Protein 2WL9 (pdb70)

Organism: NCBI:txid186196

Solvent-accessible surface area: 47276 Å² total; per-residue (Å²): 194,14,106,3,51,5,0,0,4,0,0,1,13,0,68,72,39,98,36,0,78,102,8,0,11,31,8,0,0,0,37,43,26,80,71,66,63,149,61,28,5,1,0,6,2,23,133,16,3,10,2,0,4,0,24,49,92,54,57,31,27,6,28,15,0,0,0,71,1,77,7,73,95,51,16,84,59,0,14,101,43,1,143,127,57,63,39,116,55,88,112,13,58,128,74,50,4,62,63,19,47,12,127,11,4,4,50,8,52,6,39,4,1,0,30,0,8,0,0,42,22,16,70,55,37,90,115,63,102,22,133,34,37,10,101,32,100,13,107,11,30,7,157,47,41,0,0,0,6,0,11,0,24,19,99,51,53,117,78,0,10,147,13,0,124,53,0,6,1,96,12,30,53,6,4,105,20,90,70,128,131,77,44,96,12,48,7,5,19,0,32,29,35,96,5,1,5,0,0,0,0,22,35,46,138,29,107,43,26,2,10,2,0,2,0,10,1,56,87,16,19,0,2,5,67,0,39,45,38,0,94,153,103,89,42,51,1,3,2,63,49,0,15,20,16,2,2,56,0,10,0,0,9,0,11,9,45,5,41,7,0,0,0,0,0,55,37,30,69,82,21,32,101,139,90,76,103,37,122,100,2,36,16,10,2,70,64,66,54,113,65,49,34,17,76,35,94,18,46,96,53,123,2,53,6,0,0,3,0,0,1,12,1,67,73,42,100,32,1,82,101,6,0,11,32,1,0,0,0,35,43,24,81,67,68,65,147,54,37,5,1,0,8,0,14,113,14,5,8,2,0,4,0,22,46,88,57,55,37,27,8,25,15,0,0,0,72,0,76,6,80,103,52,18,103,87,0,12,93,60,0,145,126,56,65,38,116,58,103,113,14,58,126,74,40,2,63,66,16,40,13,120,13,4,4,51,8,110,6,42,17,27,0,36,0,8,0,0,40,21,19,72,53,38,96,117,61,103,23,134,36,38,13,100,33,100,25,86,9,30,6,141,44,40,0,0,0,8,0,9,0,68,13,123,55,48,113,75,0,12,144,10,0,127,54,0,7,2,98,9,30,51,10,8,104,40,129,140,16,51,7,7,20,0,32,27,33,98,4,2,7,0,0,0,0,14,26,41,145,29,142,55,65,2,8,3,0,2,0,10,1,58,88,19,17,0,2,5,73,0,38,46,35,0,86,140,94,179,41,56,1,2,1,65,50,0,14,21,18,3,3,57,0,8,0,0,10,0,11,9,48,6,39,10,0,0,1,0,0,54,35,31,68,81,23,33,98,140,92,76,101,37,120,106,2,36,17,10,3,68,65,61,46,130,68,46,44,16,71,27,112,22,91,189,12,100,2,52,5,0,0,4,0,0,0,11,0,69,67,42,109,34,0,96,102,8,0,10,30,1,0,0,0,35,35,23,85,70,66,61,152,62,26,8,2,0,6,2,25,116,15,4,9,2,0,4,0,27,48,89,53,56,35,27,1,21,13,0,0,0,69,0,76,7,72,102,56,16,97,77,1,15,97,60,0,142,126,57,63,37,95,44,26,86,14,10,115,39,8,3,62,67,23,46,12,121,11,3,3,26,9,108,6,46,21,36,0,23,0,5,0,0,38,20,20,68,50,37,92,114,65,103,46,134,36,39,12,100,33,102,22,44,12,30,8,145,43,39,0,0,0,6,0,9,1,85,19,127,47,54,111,87,0,10,131,12,0,122,38,0,8,2,101,14,29,48,7,6,93,29,96,70,141,131,69,44,78,14,51,5,6,18,0,31,26,34,97,5,2,6,0,0,0,0,18,47,42,141,35,132,52,73,2,8,2,0,2,0,9,1,57,87,15,16,0,4,4,72,0,31,46,32,0,94,148,95,89,41,54,1,3,0,65,48,0,19,19,19,2,1,60,0,9,0,0,9,0,11,10,45,5,40,8,0,0,0,0,0,55,36,30,67,84,22,31,113,143,91,76,103,36,124,116,2,30,20,14,2,74,60,62,51,123,66,51,48,18,56,55,96,20,90,58,118,2,51,6,0,0,4,0,0,1,8,1,67,75,37,98,33,1,76,102,8,0,12,31,2,0,0,0,33,42,25,83,70,67,62,147,56,26,4,2,0,6,2,25,121,13,6,10,2,0,4,0,26,52,98,56,53,40,26,8,29,13,0,0,0,69,0,76,7,77,99,52,16,97,85,0,10,96,64,0,140,122,62,59,40,112,64,96,108,12,60,125,77,44,3,61,60,22,49,12,129,12,4,3,51,7,105,5,50,11,35,0,37,0,6,0,0,40,20,18,66,54,36,96,114,61,103,24,133,34,39,14,95,35,100,14,114,12,32,7,147,44,37,0,0,0,8,0,10,0,78,14,121,57,51,113,83,0,9,131,11,0,121,48,0,9,2,88,14,30,50,8,5,104,71,155,92,36,52,8,5,17,0,36,26,34,100,4,1,5,0,0,0,0,16,38,44,138,36,138,56,76,2,7,3,0,2,0,9,1,56,88,15,16,0,7,5,69,0,29,45,31,0,92,137,94,184,43,52,2,5,0,65,52,0,17,23,17,2,1,62,0,8,0,0,7,0,11,8,48,6,40,8,0,0,0,0,0,54,36,32,70,79,22,32,113,142,92,77,102,37,122,113,2,32,14,10,3,78,57,66,49,117,62,49,39,20,73,67,96,14,44,99

Foldseek 3Di:
DFAFQEFAAWEWEAQDPPQQLCQCFVQQFWDWADPPPPFWTATPFWQFPHRYIYGNPRAQATQETETETADDVSVVVLVVLCVVVVFDKDFDDCVVCVVQQFRTKIWGAAQQRHIYMYGYHHHGNNVDGTGTSHDDPFGWPDVSHHQFAWEFEDPDQVRRQVRNVSNPWDWAFAEWEDDDPRDTQGKIFTPNGQFQGRYIYRLDDAPHGTQETEIETADPVSQVSSVVVCVVVVFAWFFDFFAAPFQRWTWTWTAGNSGHIYIYTYDGGGGDPDHHHDHAGDDGRDGDDDDSSPPGRRHD/DAFQEFAAWEWEAQDPVQQLCQCFVQLFWDWADPPDPFWTATDFWQFSHRYIYGNPRAQATQETETEDADDVRQVVLVVLCVVVVFDKAWDDCVRCVVQQARTWIWGAAQQRHIYMYGYHHHGNNVDGGGTSHDDPAGWPDVSHHQFAWEFEDPDVVSRQVRNVSNPWDWFFAECEPHFGKIFTPNGFFQGRYIYRLDDDPHGTAETEIEDADPVSQVRSVVVCVVVVFDWFWPFFFAPRQRWTWTWTAGNSGHIYIYTYDGGGHPPDHHHDHAGDDGRDGDDDDSSPPGPRD/DFAFQEFAAWEWEAQDPPQQLCQCFVQQFWDWADPPDPFWTATDFWQFPHRYIYGNPRAQATDETETETADDVSVVVLVVLCVVVVFDKAWDDCVRQVVQQFRTKIWHAAQQRHIYMYGYHTHGNNVDGGGGSHDDPFGWPDVSHHFFAWEFEDPDPVSNQVRNVSNPKDWAFAEWEQDPVRDTQTKIFTPNGQFQGRYIYRLDDDPHGTAEGEIETADVVSQVRSVVVCVVVVWDWFFDWFFAPRQRWTWTWTAGNSGHIYIYTYDGGGHDPDYHYDHAGDDGRDGDDDDSSPNDDRD/DAFQEFAAWEWEDQDPVQQLCQCFVQLFWDWADPPDPFWIATDFFQFPHRYIYGNHNAQATQETETEDADDVRVVVLVVLCVVVPFDKDWDDCVVCVVQQFRTKIWHAAQQRHTYMYGYHHHGNNVDGGGTSDDDPFGWPDVSYHFFAWEFEDPDPVSRQVRNVSNPWDWAFAEWAVTQTKIFTPNTQFQGRYIYRLDDDPHGTAETEIETADVVSVVSSVVVCVVVVFDWFWDFFAAPRQRWTWTWTAGNSGHTYIYTYDGGGHDPDHHHDHAGDDGRDGDDDDSSPPGHRHD

B-factor: mean 22.71, std 5.65, range [10.43, 47.71]

Nearest PDB structures (foldseek):
  2wl9-assembly2_A  TM=1.001E+00  e=1.523E-65  Rhodococcus sp. DK17
  2wl9-assembly1_D  TM=1.001E+00  e=2.613E-65  Rhodococcus sp. DK17
  2ei1-assembly1_A  TM=9.945E-01  e=3.898E-49  Pseudomonas sp. C18
  2ei2-assembly1_A  TM=9.935E-01  e=1.147E-48  Pseudomonas sp. C18
  6l3w-assembly1_A  TM=9.370E-01  e=2.701E-31  metagenome

Secondary structure (DSSP, 8-state):
-----EEEEEEEE-S-HHHHHHHHTTTT-PEEE--S-TTEEEEE-SSBS-SEEEE-SS--EEEEEEEE-SSHHHHHHHHHHHHHTT---EE--HHHHHHTTEEEEEEEE-TT--EEEEEEEE-B-TTS----SS--SS-B--TTT-S-EEEE--S-HHHHHHHHHHHT-EEEE-B-EE-TTS-EE--EEEESSSSS-SEEE--S--SSSEEEEEEEESSHHHHHHHHHHHHHTT--EEEEEEE-TTT--EEEEEE-TTSSEEEEEE-PPPPPSS---BSS-SEE--B-S--SS--S----/----EEEEEEEEES-HHHHIIIIITTT-PEEE--S-TTEEEEE-SSBS-SEEEEESS--EEEEEEEE-SSHHHHHHHHHHHHHTT---EE--HHHHHHHTSSEEEEEE-TT--EEEEEE---B-TTS----SS--SS-B--TTT-S-EEEE--S-HHHHHHHHHHHT-EEEE-B-B--B--EEEESSSSS-SEEE--S--SSSEEEEEEEESSHHHHHHHHHHHHHTT--EEEEEEE-TTT--EEEEEE-TTSSEEEEEE-PPPPPSS---BSS-SEE--B-S--SS------/-----EEEEEEEEES-HHHHHHHHTTTT-PEEE--S-TTEEEEE-SSBS-SEEEEESS--EEEEEEEE-SSHHHHHHHHHHHHHTT---EE--HHHHHHHT-SEEEEEE-TT--EEEEEE---B-TTS----SS--SS-B--TTT-S-EEEE--S-HHHHHHHHHHHT-EEEE-B-EE-TTS-EE--EEEESSSSS-SEEE-S---SSSEEEEEEEESSHHHHHHHHHHHHHTT--EEEEEEE-TTT--EEEEEE-TTSSEEEEEE-PPPPPSS---BSS-SEE--B-S--SS--S---/----EEEEEEEEES-HHHHIIIIITTT-PEEE--S-TTEEEEE-SSBS-SEEEEESS--EEEEEEEE-SSHHHHHHHHHHHHHHT---EE--HHHHHHTT-SEEEEEE-TT--EEEEEE---B-TTS----SS--SS-B--TTT-S-EEEE--S-HHHHHHHHHHHT-EEEE-B-------EEEESSSSS-SEEE--S--SSSEEEEEEEESSHHHHHHHHHHHHHTT--EEEEEEE-TTT--EEEEEE-TTSSEEEEEE-PPPPPSS---BSS-SEE--B-S--SS--S-S--

CATH classification: 3.10.180.10 (+1 more: 3.10.180.10)

Radius of gyration: 48.72 Å; Cα contacts (8 Å, |Δi|>4): 3011; chains: 4; bounding box: 92×70×162 Å

InterPro domains:
  IPR000486 Extradiol ring-cleavage dioxygenase, class I /II [PS00082] (242-263)
  IPR004360 Glyoxalase/fosfomycin resistance/dioxygenase domain [PF00903] (146-263)
  IPR017626 Biphenyl-2,3-diol 1,2-dioxygenase [TIGR03213] (4-287)
  IPR029068 Glyoxalase/Bleomycin resistance protein/Dihydroxybiphenyl dioxygenase [G3DSA:3.10.180.10] (2-129)
  IPR029068 Glyoxalase/Bleomycin resistance protein/Dihydroxybiphenyl dioxygenase [G3DSA:3.10.180.10] (136-299)
  IPR029068 Glyoxalase/Bleomycin resistance protein/Dihydroxybiphenyl dioxygenase [SSF54593] (2-265)
  IPR037523 Vicinal oxygen chelate (VOC), core domain [PS51819] (6-121)
  IPR037523 Vicinal oxygen chelate (VOC), core domain [PS51819] (146-267)

Structure (mmCIF, N/CA/C/O backbone):
data_2WL9
#
_entry.id   2WL9
#
_cell.length_a   102.562
_cell.length_b   102.562
_cell.length_c   142.132
_cell.angle_alpha   90.00
_cell.angle_beta   90.00
_cell.angle_gamma   90.00
#
_symmetry.space_group_name_H-M   'P 4'
#
loop_
_entity.id
_entity.type
_entity.pdbx_description
1 polymer 'CATECHOL 2,3-DIOXYGENASE'
2 non-polymer 'FE (III) ION'
3 non-polymer 'MAGNESIUM ION'
4 non-polymer GLYCEROL
5 non-polymer 3-METHYLCATECHOL
6 water water
#
loop_
_atom_site.group_PDB
_atom_site.id
_atom_site.type_symbol
_atom_site.label_atom_id
_atom_site.label_alt_id
_atom_site.label_comp_id
_atom_site.label_asym_id
_atom_site.label_entity_id
_atom_site.label_seq_id
_atom_site.pdbx_PDB_ins_code
_atom_site.Cartn_x
_atom_site.Cartn_y
_atom_site.Cartn_z
_atom_site.occupancy
_atom_site.B_iso_or_equiv
_atom_site.auth_seq_id
_atom_site.auth_comp_id
_atom_site.auth_asym_id
_atom_site.auth_atom_id
_atom_site.pdbx_PDB_model_num
ATOM 1 N N . MET A 1 1 ? -44.887 41.827 17.851 1.00 29.64 1 MET A N 1
ATOM 2 C CA . MET A 1 1 ? -45.551 42.464 19.025 1.00 29.30 1 MET A CA 1
ATOM 3 C C . MET A 1 1 ? -45.301 41.659 20.301 1.00 28.27 1 MET A C 1
ATOM 4 O O . MET A 1 1 ? -44.864 42.213 21.317 1.00 28.44 1 MET A O 1
ATOM 9 N N . ALA A 1 2 ? -45.593 40.360 20.237 1.00 30.00 2 ALA A N 1
ATOM 10 C CA . ALA A 1 2 ? -45.368 39.442 21.350 1.00 28.12 2 ALA A CA 1
ATOM 11 C C . ALA A 1 2 ? -43.875 39.300 21.651 1.00 26.55 2 ALA A C 1
ATOM 12 O O . ALA A 1 2 ? -43.044 39.357 20.745 1.00 26.29 2 ALA A O 1
ATOM 14 N N . LYS A 1 3 ? -43.549 39.118 22.926 1.00 24.89 3 LYS A N 1
ATOM 15 C CA . LYS A 1 3 ? -42.153 39.028 23.371 1.00 23.17 3 LYS A CA 1
ATOM 16 C C . LYS A 1 3 ? -41.949 37.799 24.246 1.00 21.93 3 LYS A C 1
ATOM 17 O O . LYS A 1 3 ? -42.903 37.296 24.851 1.00 21.67 3 LYS A O 1
ATOM 23 N N . VAL A 1 4 ? -40.711 37.327 24.345 1.00 20.12 4 VAL A N 1
ATOM 24 C CA . VAL A 1 4 ? -40.390 36.338 25.376 1.00 19.11 4 VAL A CA 1
ATOM 25 C C . VAL A 1 4 ? -40.574 36.990 26.755 1.00 18.21 4 VAL A C 1
ATOM 26 O O . VAL A 1 4 ? -40.332 38.195 26.925 1.00 17.64 4 VAL A O 1
ATOM 30 N N . THR A 1 5 ? -41.035 36.201 27.719 1.00 17.25 5 THR A N 1
ATOM 31 C CA . THR A 1 5 ? -41.420 36.729 29.026 1.00 16.57 5 THR A CA 1
ATOM 32 C C . THR A 1 5 ? -40.466 36.353 30.161 1.00 16.47 5 THR A C 1
ATOM 33 O O . THR A 1 5 ? -40.453 37.015 31.207 1.00 16.16 5 THR A O 1
ATOM 37 N N . GLU A 1 6 ? -39.696 35.279 29.971 1.00 16.21 6 GLU A N 1
ATOM 38 C CA . GLU A 1 6 ? -38.713 34.839 30.965 1.00 15.64 6 GLU A CA 1
ATOM 39 C C . GLU A 1 6 ? -37.782 33.775 30.402 1.00 15.78 6 GLU A C 1
ATOM 40 O O . GLU A 1 6 ? -38.099 33.105 29.412 1.00 15.53 6 GLU A O 1
ATOM 46 N N . LEU A 1 7 ? -36.634 33.625 31.051 1.00 15.36 7 LEU A N 1
ATOM 47 C CA . LEU A 1 7 ? -35.772 32.482 30.808 1.00 15.70 7 LEU A CA 1
ATOM 48 C C . LEU A 1 7 ? -36.388 31.319 31.586 1.00 15.44 7 LEU A C 1
ATOM 49 O O . LEU A 1 7 ? -36.283 31.253 32.815 1.00 15.59 7 LEU A O 1
ATOM 54 N N . GLY A 1 8 ? -37.068 30.431 30.866 1.00 15.42 8 GLY A N 1
ATOM 55 C CA . GLY A 1 8 ? -37.901 29.398 31.477 1.00 15.60 8 GLY A CA 1
ATOM 56 C C . GLY A 1 8 ? -37.163 28.153 31.932 1.00 15.82 8 GLY A C 1
ATOM 57 O O . GLY A 1 8 ? -37.369 27.691 33.048 1.00 16.31 8 GLY A O 1
ATOM 58 N N . TYR A 1 9 ? -36.310 27.596 31.077 1.00 15.77 9 TYR A N 1
ATOM 59 C CA . TYR A 1 9 ? -35.521 26.416 31.468 1.00 15.92 9 TYR A CA 1
ATOM 60 C C . TYR A 1 9 ? -34.143 26.346 30.803 1.00 15.89 9 TYR A C 1
ATOM 61 O O . TYR A 1 9 ? -33.883 27.049 29.836 1.00 15.44 9 TYR A O 1
ATOM 70 N N . LEU A 1 10 ? -33.263 25.513 31.358 1.00 15.98 10 LEU A N 1
ATOM 71 C CA . LEU A 1 10 ? -31.977 25.208 30.726 1.00 16.65 10 LEU A CA 1
ATOM 72 C C . LEU A 1 10 ? -31.787 23.710 30.597 1.00 16.86 10 LEU A C 1
ATOM 73 O O . LEU A 1 10 ? -32.125 22.954 31.511 1.00 17.48 10 LEU A O 1
ATOM 78 N N . GLY A 1 11 ? -31.214 23.291 29.474 1.00 17.15 11 GLY A N 1
ATOM 79 C CA . GLY A 1 11 ? -30.793 21.915 29.283 1.00 17.61 11 GLY A CA 1
ATOM 80 C C . GLY A 1 11 ? -29.285 21.844 29.396 1.00 17.89 11 GLY A C 1
ATOM 81 O O . GLY A 1 11 ? -28.574 22.615 28.758 1.00 17.70 11 GLY A O 1
ATOM 82 N N . LEU A 1 12 ? -28.804 20.930 30.230 1.00 18.20 12 LEU A N 1
ATOM 83 C CA . LEU A 1 12 ? -27.382 20.789 30.494 1.00 18.69 12 LEU A CA 1
ATOM 84 C C . LEU A 1 12 ? -26.918 19.394 30.128 1.00 19.37 12 LEU A C 1
ATOM 85 O O . LEU A 1 12 ? -27.620 18.412 30.388 1.00 19.72 12 LEU A O 1
ATOM 90 N N . SER A 1 13 ? -25.742 19.320 29.513 1.00 19.62 13 SER A N 1
ATOM 91 C CA . SER A 1 13 ? -25.043 18.057 29.311 1.00 20.60 13 SER A CA 1
ATOM 92 C C . SER A 1 13 ? -24.067 17.914 30.454 1.00 20.57 13 SER A C 1
ATOM 93 O O . SER A 1 13 ? -23.253 18.809 30.679 1.00 21.15 13 SER A O 1
ATOM 96 N N . VAL A 1 14 ? -24.164 16.807 31.187 1.00 20.85 14 VAL A N 1
ATOM 97 C CA . VAL A 1 14 ? -23.323 16.565 32.371 1.00 20.87 14 VAL A CA 1
ATOM 98 C C . VAL A 1 14 ? -22.700 15.165 32.357 1.00 21.43 14 VAL A C 1
ATOM 99 O O . VAL A 1 14 ? -23.276 14.231 31.784 1.00 21.42 14 VAL A O 1
ATOM 103 N N . SER A 1 15 ? -21.537 15.031 33.001 1.00 21.70 15 SER A N 1
ATOM 104 C CA A SER A 1 15 ? -20.804 13.763 33.027 0.50 22.42 15 SER A CA 1
ATOM 105 C CA B SER A 1 15 ? -20.801 13.764 33.031 0.50 22.76 15 SER A CA 1
ATOM 106 C C . SER A 1 15 ? -21.015 12.987 34.322 1.00 23.01 15 SER A C 1
ATOM 107 O O . SER A 1 15 ? -20.840 11.768 34.350 1.00 23.08 15 SER A O 1
ATOM 112 N N . ASN A 1 16 ? -21.380 13.702 35.388 1.00 23.18 16 ASN A N 1
ATOM 113 C CA . ASN A 1 16 ? -21.583 13.091 36.703 1.00 23.86 16 ASN A CA 1
ATOM 114 C C . ASN A 1 16 ? -22.889 13.525 37.359 1.00 23.70 16 ASN A C 1
ATOM 115 O O . ASN A 1 16 ? -22.945 14.553 38.036 1.00 23.15 16 ASN A O 1
ATOM 120 N N . LEU A 1 17 ? -23.925 12.717 37.170 1.00 24.13 17 LEU A N 1
ATOM 121 C CA . LEU A 1 17 ? -25.240 12.974 37.748 1.00 24.72 17 LEU A CA 1
ATOM 122 C C . LEU A 1 17 ? -25.179 13.063 39.278 1.00 24.97 17 LEU A C 1
ATOM 123 O O . LEU A 1 17 ? -25.798 13.944 39.881 1.00 24.82 17 LEU A O 1
ATOM 128 N N . ASP A 1 18 ? -24.404 12.171 39.897 1.00 25.49 18 ASP A N 1
ATOM 129 C CA . ASP A 1 18 ? -24.284 12.114 41.358 1.00 25.56 18 ASP A CA 1
ATOM 130 C C . ASP A 1 18 ? -23.661 13.367 41.982 1.00 24.76 18 ASP A C 1
ATOM 131 O O . ASP A 1 18 ? -24.136 13.846 43.018 1.00 24.34 18 ASP A O 1
ATOM 136 N N . ALA A 1 19 ? -22.605 13.897 41.361 1.00 23.94 19 ALA A N 1
ATOM 137 C CA . ALA A 1 19 ? -21.979 15.135 41.848 1.00 22.99 19 ALA A CA 1
ATOM 138 C C . ALA A 1 19 ? -22.946 16.316 41.716 1.00 22.11 19 ALA A C 1
ATOM 139 O O . ALA A 1 19 ? -23.018 17.168 42.605 1.00 21.40 19 ALA A O 1
ATOM 141 N N . TRP A 1 20 ? -23.694 16.345 40.613 1.00 21.60 20 TRP A N 1
ATOM 142 C CA . TRP A 1 20 ? -24.689 17.389 40.379 1.00 21.04 20 TRP A CA 1
ATOM 143 C C . TRP A 1 20 ? -25.829 17.352 41.384 1.00 21.03 20 TRP A C 1
ATOM 144 O O . TRP A 1 20 ? -26.380 18.392 41.723 1.00 21.18 20 TRP A O 1
ATOM 155 N N . ARG A 1 21 ? -26.181 16.163 41.863 1.00 21.78 21 ARG A N 1
ATOM 156 C CA . ARG A 1 21 ? -27.215 16.047 42.889 1.00 22.04 21 ARG A CA 1
ATOM 157 C C . ARG A 1 21 ? -26.722 16.631 44.198 1.00 22.13 21 ARG A C 1
ATOM 158 O O . ARG A 1 21 ? -27.397 17.466 44.799 1.00 21.46 21 ARG A O 1
ATOM 166 N N . ASP A 1 22 ? -25.542 16.192 44.632 1.00 22.43 22 ASP A N 1
ATOM 167 C CA . ASP A 1 22 ? -24.945 16.686 45.873 1.00 22.28 22 ASP A CA 1
ATOM 168 C C . ASP A 1 22 ? -24.728 18.197 45.845 1.00 21.57 22 ASP A C 1
ATOM 169 O O . ASP A 1 22 ? -24.853 18.859 46.873 1.00 21.09 22 ASP A O 1
ATOM 174 N N . TYR A 1 23 ? -24.407 18.731 44.666 1.00 20.45 23 TYR A N 1
ATOM 175 C CA . TYR A 1 23 ? -24.138 20.155 44.498 1.00 19.65 23 TYR A CA 1
ATOM 176 C C . TYR A 1 23 ? -25.428 20.971 44.431 1.00 19.13 23 TYR A C 1
ATOM 177 O O . TYR A 1 23 ? -25.695 21.786 45.313 1.00 18.83 23 TYR A O 1
ATOM 186 N N . ALA A 1 24 ? -26.223 20.732 43.389 1.00 18.97 24 ALA A N 1
ATOM 187 C CA . ALA A 1 24 ? -27.441 21.511 43.135 1.00 18.74 24 ALA A CA 1
ATOM 188 C C . ALA A 1 24 ? -28.476 21.377 44.244 1.00 18.76 24 ALA A C 1
ATOM 189 O O . ALA A 1 24 ? -29.115 22.367 44.617 1.00 18.62 24 ALA A O 1
ATOM 191 N N . ALA A 1 25 ? -28.632 20.162 44.773 1.00 18.99 25 ALA A N 1
ATOM 192 C CA . ALA A 1 25 ? -29.594 19.904 45.845 1.00 19.03 25 ALA A CA 1
ATOM 193 C C . ALA A 1 25 ? -28.977 20.091 47.222 1.00 19.31 25 ALA A C 1
ATOM 194 O O . ALA A 1 25 ? -29.464 20.892 48.017 1.00 18.89 25 ALA A O 1
ATOM 196 N N . GLY A 1 26 ? -27.903 19.353 47.493 1.00 19.58 26 GLY A N 1
ATOM 197 C CA . GLY A 1 26 ? -27.286 19.318 48.822 1.00 19.69 26 GLY A CA 1
ATOM 198 C C . GLY A 1 26 ? -26.683 20.636 49.273 1.00 19.31 26 GLY A C 1
ATOM 199 O O . GLY A 1 26 ? -26.682 20.945 50.458 1.00 19.29 26 GLY A O 1
ATOM 200 N N . ILE A 1 27 ? -26.173 21.418 48.323 1.00 18.89 27 ILE A N 1
ATOM 201 C CA . ILE A 1 27 ? -25.602 22.728 48.637 1.00 18.11 27 ILE A CA 1
ATOM 202 C C . ILE A 1 27 ? -26.561 23.873 48.290 1.00 17.77 27 ILE A C 1
ATOM 203 O O . ILE A 1 27 ? -26.896 24.680 49.155 1.00 17.78 27 ILE A O 1
ATOM 208 N N . MET A 1 28 ? -27.001 23.932 47.035 1.00 17.42 28 MET A N 1
ATOM 209 C CA . MET A 1 28 ? -27.799 25.065 46.534 1.00 16.90 28 MET A CA 1
ATOM 210 C C . MET A 1 28 ? -29.264 25.051 46.951 1.00 16.87 28 MET A C 1
ATOM 211 O O . MET A 1 28 ? -29.896 26.108 47.007 1.00 16.97 28 MET A O 1
ATOM 216 N N . GLY A 1 29 ? -29.813 23.865 47.214 1.00 16.85 29 GLY A N 1
ATOM 217 C CA . GLY A 1 29 ? -31.179 23.746 47.732 1.00 16.65 29 GLY A CA 1
ATOM 218 C C . GLY A 1 29 ? -32.252 23.438 46.703 1.00 16.65 29 GLY A C 1
ATOM 219 O O . GLY A 1 29 ? -33.448 23.466 47.013 1.00 16.11 29 GLY A O 1
ATOM 220 N N . MET A 1 30 ? -31.839 23.147 45.472 1.00 15.91 30 MET A N 1
ATOM 221 C CA . MET A 1 30 ? -32.785 22.742 44.450 1.00 15.77 30 MET A CA 1
ATOM 222 C C . MET A 1 30 ? -33.343 21.356 44.760 1.00 16.29 30 MET A C 1
ATOM 223 O O . MET A 1 30 ? -32.758 20.605 45.540 1.00 16.31 30 MET A O 1
ATOM 228 N N . GLN A 1 31 ? -34.458 21.017 44.129 1.00 15.80 31 GLN A N 1
ATOM 229 C CA . GLN A 1 31 ? -35.067 19.707 44.317 1.00 16.81 31 GLN A CA 1
ATOM 230 C C . GLN A 1 31 ? -34.755 18.821 43.122 1.00 17.04 31 GLN A C 1
ATOM 231 O O . GLN A 1 31 ? -34.968 19.216 41.972 1.00 17.48 31 GLN A O 1
ATOM 237 N N . VAL A 1 32 ? -34.245 17.626 43.405 1.00 17.80 32 VAL A N 1
ATOM 238 C CA . VAL A 1 32 ? -34.006 16.612 42.388 1.00 18.10 32 VAL A CA 1
ATOM 239 C C . VAL A 1 32 ? -35.309 15.887 42.044 1.00 18.63 32 VAL A C 1
ATOM 240 O O . VAL A 1 32 ? -35.976 15.333 42.926 1.00 18.32 32 VAL A O 1
ATOM 244 N N . VAL A 1 33 ? -35.670 15.917 40.763 1.00 18.96 33 VAL A N 1
ATOM 245 C CA . VAL A 1 33 ? -36.813 15.156 40.247 1.00 20.09 33 VAL A CA 1
ATOM 246 C C . VAL A 1 33 ? -36.300 14.102 39.271 1.00 20.72 33 VAL A C 1
ATOM 247 O O . VAL A 1 33 ? -35.656 14.428 38.274 1.00 20.62 33 VAL A O 1
ATOM 251 N N . ASP A 1 34 ? -36.581 12.835 39.581 1.00 22.27 34 ASP A N 1
ATOM 252 C CA . ASP A 1 34 ? -36.226 11.695 38.734 1.00 23.18 34 ASP A CA 1
ATOM 253 C C . ASP A 1 34 ? -37.513 10.969 38.346 1.00 23.78 34 ASP A C 1
ATOM 254 O O . ASP A 1 34 ? -38.190 10.397 39.202 1.00 23.79 34 ASP A O 1
ATOM 259 N N . ASP A 1 35 ? -37.859 11.020 37.060 1.00 24.33 35 ASP A N 1
ATOM 260 C CA . ASP A 1 35 ? -39.094 10.405 36.567 1.00 25.14 35 ASP A CA 1
ATOM 261 C C . ASP A 1 35 ? -38.842 9.032 35.940 1.00 25.94 35 ASP A C 1
ATOM 262 O O . ASP A 1 35 ? -39.686 8.506 35.210 1.00 26.42 35 ASP A O 1
ATOM 267 N N . GLY A 1 36 ? -37.681 8.455 36.233 1.00 26.63 36 GLY A N 1
ATOM 268 C CA . GLY A 1 36 ? -37.346 7.121 35.749 1.00 27.53 36 GLY A CA 1
ATOM 269 C C . GLY A 1 36 ? -36.832 7.055 34.323 1.00 28.06 36 GLY A C 1
ATOM 270 O O . GLY A 1 36 ? -36.582 5.962 33.808 1.00 28.30 36 GLY A O 1
ATOM 271 N N . GLU A 1 37 ? -36.687 8.211 33.673 1.00 27.93 37 GLU A N 1
ATOM 272 C CA . GLU A 1 37 ? -36.072 8.267 32.346 1.00 28.21 37 GLU A CA 1
ATOM 273 C C . GLU A 1 37 ? -34.612 7.868 32.474 1.00 28.44 37 GLU A C 1
ATOM 274 O O . GLU A 1 37 ? -33.905 8.343 33.375 1.00 28.70 37 GLU A O 1
ATOM 280 N N . ASP A 1 38 ? -34.165 6.996 31.576 1.00 28.65 38 ASP A N 1
ATOM 281 C CA . ASP A 1 38 ? -32.847 6.365 31.691 1.00 28.89 38 ASP A CA 1
ATOM 282 C C . ASP A 1 38 ? -31.646 7.301 31.485 1.00 28.22 38 ASP A C 1
ATOM 283 O O . ASP A 1 38 ? -30.523 6.964 31.880 1.00 28.57 38 ASP A O 1
ATOM 288 N N . ASP A 1 39 ? -31.886 8.476 30.904 1.00 26.85 39 ASP A N 1
ATOM 289 C CA . ASP A 1 39 ? -30.802 9.336 30.417 1.00 25.87 39 ASP A CA 1
ATOM 290 C C . ASP A 1 39 ? -30.777 10.763 30.988 1.00 24.49 39 ASP A C 1
ATOM 291 O O . ASP A 1 39 ? -29.898 11.558 30.640 1.00 23.65 39 ASP A O 1
ATOM 296 N N . ARG A 1 40 ? -31.731 11.073 31.862 1.00 23.29 40 ARG A N 1
ATOM 297 C CA . ARG A 1 40 ? -31.869 12.423 32.405 1.00 22.37 40 ARG A CA 1
ATOM 298 C C . ARG A 1 40 ? -32.599 12.424 33.733 1.00 21.80 40 ARG A C 1
ATOM 299 O O . ARG A 1 40 ? -33.386 11.520 34.021 1.00 22.39 40 ARG A O 1
ATOM 307 N N . ILE A 1 41 ? -32.313 13.450 34.531 1.00 20.75 41 ILE A N 1
ATOM 308 C CA . ILE A 1 41 ? -33.075 13.797 35.726 1.00 19.65 41 ILE A CA 1
ATOM 309 C C . ILE A 1 41 ? -33.293 15.315 35.684 1.00 18.71 41 ILE A C 1
ATOM 310 O O . ILE A 1 41 ? -32.776 15.990 34.793 1.00 18.57 41 ILE A O 1
ATOM 315 N N . TYR A 1 42 ? -34.049 15.847 36.637 1.00 18.14 42 TYR A N 1
ATOM 316 C CA . TYR A 1 42 ? -34.387 17.269 36.623 1.00 17.59 42 TYR A CA 1
ATOM 317 C C . TYR A 1 42 ? -34.003 17.969 37.921 1.00 17.26 42 TYR A C 1
ATOM 318 O O . TYR A 1 42 ? -33.951 17.344 38.990 1.00 17.86 42 TYR A O 1
ATOM 327 N N . LEU A 1 43 ? -33.711 19.262 37.806 1.00 16.56 43 LEU A N 1
ATOM 328 C CA . LEU A 1 43 ? -33.602 20.138 38.960 1.00 16.23 43 LEU A CA 1
ATOM 329 C C . LEU A 1 43 ? -34.791 21.098 39.004 1.00 15.77 43 LEU A C 1
ATOM 330 O O . LEU A 1 43 ? -35.123 21.755 38.017 1.00 15.81 43 LEU A O 1
ATOM 335 N N . ARG A 1 44 ? -35.423 21.158 40.165 1.00 15.61 44 ARG A N 1
ATOM 336 C CA . ARG A 1 44 ? -36.630 21.950 40.373 1.00 15.12 44 ARG A CA 1
ATOM 337 C C . ARG A 1 44 ? -36.337 23.074 41.365 1.00 14.66 44 ARG A C 1
ATOM 338 O O . ARG A 1 44 ? -35.597 22.871 42.337 1.00 14.56 44 ARG A O 1
ATOM 346 N N . MET A 1 45 ? -36.910 24.256 41.124 1.00 14.56 45 MET A N 1
ATOM 347 C CA . MET A 1 45 ? -36.664 25.436 41.973 1.00 14.35 45 MET A CA 1
ATOM 348 C C . MET A 1 45 ? -37.936 26.061 42.548 1.00 14.93 45 MET A C 1
ATOM 349 O O . MET A 1 45 ? -37.866 26.893 43.453 1.00 15.07 45 MET A O 1
ATOM 354 N N . ASP A 1 46 ? -39.090 25.687 41.999 1.00 15.14 46 ASP A N 1
ATOM 355 C CA . ASP A 1 46 ? -40.376 26.312 42.346 1.00 15.64 46 ASP A CA 1
ATOM 356 C C . ASP A 1 46 ? -41.538 25.395 41.943 1.00 16.14 46 ASP A C 1
ATOM 357 O O . ASP A 1 46 ? -41.338 24.185 41.827 1.00 15.90 46 ASP A O 1
ATOM 362 N N . ARG A 1 47 ? -42.733 25.961 41.728 1.00 16.47 47 ARG A N 1
ATOM 363 C CA . ARG A 1 47 ? -43.919 25.177 41.336 1.00 17.53 47 ARG A CA 1
ATOM 364 C C . ARG A 1 47 ? -43.718 24.323 40.076 1.00 17.15 47 ARG A C 1
ATOM 365 O O . ARG A 1 47 ? -44.251 23.214 39.997 1.00 17.72 47 ARG A O 1
ATOM 373 N N . TRP A 1 48 ? -42.969 24.840 39.100 1.00 16.38 48 TRP A N 1
ATOM 374 C CA . TRP A 1 48 ? -42.761 24.150 37.814 1.00 16.48 48 TRP A CA 1
ATOM 375 C C . TRP A 1 48 ? -42.204 22.749 38.026 1.00 16.44 48 TRP A C 1
ATOM 376 O O . TRP A 1 48 ? -41.444 22.515 38.971 1.00 15.98 48 TRP A O 1
ATOM 387 N N . HIS A 1 49 ? -42.563 21.829 37.131 1.00 16.59 49 HIS A N 1
ATOM 388 C CA . HIS A 1 49 ? -41.963 20.485 37.146 1.00 16.65 49 HIS A CA 1
ATOM 389 C C . HIS A 1 49 ? -40.437 20.569 37.264 1.00 16.28 49 HIS A C 1
ATOM 390 O O . HIS A 1 49 ? -39.838 19.903 38.113 1.00 16.43 49 HIS A O 1
ATOM 397 N N . HIS A 1 50 ? -39.812 21.396 36.423 1.00 16.08 50 HIS A N 1
ATOM 398 C CA . HIS A 1 50 ? -38.368 21.639 36.518 1.00 15.75 50 HIS A CA 1
ATOM 399 C C . HIS A 1 50 ? -37.989 23.017 35.992 1.00 15.73 50 HIS A C 1
ATOM 400 O O . HIS A 1 50 ? -38.754 23.638 35.239 1.00 15.54 50 HIS A O 1
ATOM 407 N N . ARG A 1 51 ? -36.789 23.471 36.363 1.00 15.11 51 ARG A N 1
ATOM 408 C CA . ARG A 1 51 ? -36.161 24.607 35.696 1.00 15.34 51 ARG A CA 1
ATOM 409 C C . ARG A 1 51 ? -34.908 24.168 34.912 1.00 15.05 51 ARG A C 1
ATOM 410 O O . ARG A 1 51 ? -34.439 24.877 34.027 1.00 14.44 51 ARG A O 1
ATOM 418 N N . ILE A 1 52 ? -34.348 23.014 35.257 1.00 15.53 52 ILE A N 1
ATOM 419 C CA . ILE A 1 52 ? -33.115 22.558 34.606 1.00 15.75 52 ILE A CA 1
ATOM 420 C C . ILE A 1 52 ? -33.197 21.067 34.325 1.00 16.84 52 ILE A C 1
ATOM 421 O O . ILE A 1 52 ? -33.570 20.283 35.209 1.00 16.77 52 ILE A O 1
ATOM 426 N N . VAL A 1 53 ? -32.853 20.691 33.093 1.00 16.74 53 VAL A N 1
ATOM 427 C CA . VAL A 1 53 ? -32.798 19.290 32.688 1.00 17.68 53 VAL A CA 1
ATOM 428 C C . VAL A 1 53 ? -31.333 18.874 32.644 1.00 17.87 53 VAL A C 1
ATOM 429 O O . VAL A 1 53 ? -30.519 19.535 32.005 1.00 18.17 53 VAL A O 1
ATOM 433 N N . LEU A 1 54 ? -31.004 17.794 33.347 1.00 18.93 54 LEU A N 1
ATOM 434 C CA . LEU A 1 54 ? -29.641 17.263 33.343 1.00 19.24 54 LEU A CA 1
ATOM 435 C C . LEU A 1 54 ? -29.561 16.025 32.457 1.00 20.20 54 LEU A C 1
ATOM 436 O O . LEU A 1 54 ? -30.111 14.985 32.797 1.00 20.27 54 LEU A O 1
ATOM 441 N N . HIS A 1 55 ? -28.888 16.166 31.316 1.00 20.40 55 HIS A N 1
ATOM 442 C CA . HIS A 1 55 ? -28.681 15.075 30.372 1.00 21.38 55 HIS A CA 1
ATOM 443 C C . HIS A 1 55 ? -27.338 14.415 30.663 1.00 22.37 55 HIS A C 1
ATOM 444 O O . HIS A 1 55 ? -26.287 15.052 30.551 1.00 22.40 55 HIS A O 1
ATOM 451 N N . ALA A 1 56 ? -27.376 13.147 31.062 1.00 23.89 56 ALA A N 1
ATOM 452 C CA . ALA A 1 56 ? -26.154 12.409 31.362 1.00 25.49 56 ALA A CA 1
ATOM 453 C C . ALA A 1 56 ? -25.599 11.812 30.076 1.00 26.86 56 ALA A C 1
ATOM 454 O O . ALA A 1 56 ? -25.720 10.613 29.831 1.00 27.90 56 ALA A O 1
ATOM 456 N N . ASP A 1 57 ? -25.013 12.666 29.244 1.00 27.42 57 ASP A N 1
ATOM 457 C CA . ASP A 1 57 ? -24.445 12.234 27.968 1.00 28.49 57 ASP A CA 1
ATOM 458 C C . ASP A 1 57 ? -22.911 12.183 27.954 1.00 28.87 57 ASP A C 1
ATOM 459 O O . ASP A 1 57 ? -22.317 11.677 27.002 1.00 29.57 57 ASP A O 1
ATOM 464 N N . GLY A 1 58 ? -22.273 12.712 28.998 1.00 29.02 58 GLY A N 1
ATOM 465 C CA . GLY A 1 58 ? -20.807 12.681 29.100 1.00 29.15 58 GLY A CA 1
ATOM 466 C C . GLY A 1 58 ? -20.094 13.991 28.794 1.00 28.88 58 GLY A C 1
ATOM 467 O O . GLY A 1 58 ? -18.897 14.130 29.068 1.00 29.10 58 GLY A O 1
ATOM 468 N N . SER A 1 59 ? -20.818 14.943 28.211 1.00 27.97 59 SER A N 1
ATOM 469 C CA . SER A 1 59 ? -20.305 16.296 28.009 1.00 27.47 59 SER A CA 1
ATOM 470 C C . SER A 1 59 ? -20.561 17.121 29.271 1.00 26.38 59 SER A C 1
ATOM 471 O O . SER A 1 59 ? -21.238 16.652 30.182 1.00 26.44 59 SER A O 1
ATOM 474 N N . ASP A 1 60 ? -20.014 18.335 29.328 1.00 25.01 60 ASP A N 1
ATOM 475 C CA . ASP A 1 60 ? -20.203 19.225 30.483 1.00 23.79 60 ASP A CA 1
ATOM 476 C C . ASP A 1 60 ? -20.378 20.671 30.035 1.00 23.05 60 ASP A C 1
ATOM 477 O O . ASP A 1 60 ? -19.500 21.514 30.232 1.00 23.69 60 ASP A O 1
ATOM 482 N N . ASP A 1 61 ? -21.523 20.944 29.421 1.00 22.19 61 ASP A N 1
ATOM 483 C CA . ASP A 1 61 ? -21.796 22.241 28.815 1.00 21.48 61 ASP A CA 1
ATOM 484 C C . ASP A 1 61 ? -23.304 22.445 28.707 1.00 20.77 61 ASP A C 1
ATOM 485 O O . ASP A 1 61 ? -24.094 21.550 29.027 1.00 20.15 61 ASP A O 1
ATOM 490 N N . LEU A 1 62 ? -23.692 23.633 28.253 1.00 20.18 62 LEU A N 1
ATOM 491 C CA . LEU A 1 62 ? -25.088 23.960 27.996 1.00 19.77 62 LEU A CA 1
ATOM 492 C C . LEU A 1 62 ? -25.572 23.200 26.766 1.00 19.53 62 LEU A C 1
ATOM 493 O O . LEU A 1 62 ? -24.855 23.121 25.768 1.00 20.33 62 LEU A O 1
ATOM 498 N N . ALA A 1 63 ? -26.773 22.630 26.841 1.00 18.72 63 ALA A N 1
ATOM 499 C CA . ALA A 1 63 ? -27.359 21.906 25.698 1.00 18.00 63 ALA A CA 1
ATOM 500 C C . ALA A 1 63 ? -28.415 22.723 24.951 1.00 17.49 63 ALA A C 1
ATOM 501 O O . ALA A 1 63 ? -28.431 22.744 23.717 1.00 16.82 63 ALA A O 1
ATOM 503 N N . TYR A 1 64 ? -29.301 23.376 25.704 1.00 16.57 64 TYR A N 1
ATOM 504 C CA . TYR A 1 64 ? -30.308 24.271 25.125 1.00 16.31 64 TYR A CA 1
ATOM 505 C C . TYR A 1 64 ? -30.792 25.312 26.132 1.00 16.00 64 TYR A C 1
ATOM 506 O O . TYR A 1 64 ? -30.683 25.116 27.348 1.00 16.28 64 TYR A O 1
ATOM 515 N N . ILE A 1 65 ? -31.305 26.423 25.606 1.00 15.60 65 ILE A N 1
ATOM 516 C CA . ILE A 1 65 ? -31.833 27.529 26.400 1.00 15.19 65 ILE A CA 1
ATOM 517 C C . ILE A 1 65 ? -33.310 27.665 26.050 1.00 14.93 65 ILE A C 1
ATOM 518 O O . ILE A 1 65 ? -33.659 27.758 24.871 1.00 15.07 65 ILE A O 1
ATOM 523 N N . GLY A 1 66 ? -34.171 27.690 27.067 1.00 14.66 66 GLY A N 1
ATOM 524 C CA . GLY A 1 66 ? -35.618 27.755 26.851 1.00 14.63 66 GLY A CA 1
ATOM 525 C C . GLY A 1 66 ? -36.230 29.083 27.259 1.00 14.34 66 GLY A C 1
ATOM 526 O O . GLY A 1 66 ? -36.144 29.481 28.419 1.00 14.19 66 GLY A O 1
ATOM 527 N N . TRP A 1 67 ? -36.844 29.763 26.292 1.00 14.19 67 TRP A N 1
ATOM 528 C CA . TRP A 1 67 ? -37.466 31.063 26.510 1.00 14.41 67 TRP A CA 1
ATOM 529 C C . TRP A 1 67 ? -38.984 30.920 26.471 1.00 14.52 67 TRP A C 1
ATOM 530 O O . TRP A 1 67 ? -39.535 30.327 25.534 1.00 14.52 67 TRP A O 1
ATOM 541 N N . ARG A 1 68 ? -39.656 31.475 27.479 1.00 14.28 68 ARG A N 1
ATOM 542 C CA . ARG A 1 68 ? -41.116 31.379 27.588 1.00 14.04 68 ARG A CA 1
ATOM 543 C C . ARG A 1 68 ? -41.840 32.505 26.848 1.00 14.30 68 ARG A C 1
ATOM 544 O O . ARG A 1 68 ? -41.368 33.639 26.818 1.00 14.26 68 ARG A O 1
ATOM 552 N N . VAL A 1 69 ? -42.987 32.180 26.254 1.00 14.64 69 VAL A N 1
ATOM 553 C CA . VAL A 1 69 ? -43.957 33.194 25.827 1.00 15.47 69 VAL A CA 1
ATOM 554 C C . VAL A 1 69 ? -45.298 32.899 26.491 1.00 15.79 69 VAL A C 1
ATOM 555 O O . VAL A 1 69 ? -45.494 31.803 27.031 1.00 15.55 69 VAL A O 1
ATOM 559 N N . ALA A 1 70 ? -46.203 33.877 26.442 1.00 16.86 70 ALA A N 1
ATOM 560 C CA . ALA A 1 70 ? -47.475 33.824 27.168 1.00 17.57 70 ALA A CA 1
ATOM 561 C C . ALA A 1 70 ? -48.387 32.692 26.737 1.00 18.05 70 ALA A C 1
ATOM 562 O O . ALA A 1 70 ? -49.083 32.113 27.570 1.00 18.54 70 ALA A O 1
ATOM 564 N N . GLY A 1 71 ? -48.380 32.380 25.442 1.00 18.71 71 GLY A N 1
ATOM 565 C CA . GLY A 1 71 ? -49.286 31.385 24.884 1.00 19.01 71 GLY A CA 1
ATOM 566 C C . GLY A 1 71 ? -49.060 31.104 23.405 1.00 18.97 71 GLY A C 1
ATOM 567 O O . GLY A 1 71 ? -48.095 31.592 22.817 1.00 18.90 71 GLY A O 1
ATOM 568 N N . PRO A 1 72 ? -49.949 30.302 22.798 1.00 19.37 72 PRO A N 1
ATOM 569 C CA . PRO A 1 72 ? -49.818 29.876 21.398 1.00 19.46 72 PRO A CA 1
ATOM 570 C C . PRO A 1 72 ? -49.905 31.022 20.391 1.00 19.38 72 PRO A C 1
ATOM 571 O O . PRO A 1 72 ? -49.175 31.021 19.400 1.00 19.57 72 PRO A O 1
ATOM 575 N N . VAL A 1 73 ? -50.789 31.985 20.640 1.00 19.54 73 VAL A N 1
ATOM 576 C CA . VAL A 1 73 ? -50.940 33.148 19.758 1.00 19.58 73 VAL A CA 1
ATOM 577 C C . VAL A 1 73 ? -49.625 33.936 19.703 1.00 19.41 73 VAL A C 1
ATOM 578 O O . VAL A 1 73 ? -49.146 34.280 18.619 1.00 18.98 73 VAL A O 1
ATOM 582 N N . GLU A 1 74 ? -49.031 34.174 20.871 1.00 19.07 74 GLU A N 1
ATOM 583 C CA . GLU A 1 74 ? -47.714 34.807 20.985 1.00 19.15 74 GLU A CA 1
ATOM 584 C C . GLU A 1 74 ? -46.607 33.987 20.307 1.00 19.50 74 GLU A C 1
ATOM 585 O O . GLU A 1 74 ? -45.756 34.544 19.618 1.00 18.93 74 GLU A O 1
ATOM 591 N N . LEU A 1 75 ? -46.617 32.672 20.525 1.00 19.61 75 LEU A N 1
ATOM 592 C CA . LEU A 1 75 ? -45.627 31.785 19.914 1.00 19.73 75 LEU A CA 1
ATOM 593 C C . LEU A 1 75 ? -45.683 31.866 18.388 1.00 20.69 75 LEU A C 1
ATOM 594 O O . LEU A 1 75 ? -44.643 32.010 17.738 1.00 20.57 75 LEU A O 1
ATOM 599 N N . ASP A 1 76 ? -46.889 31.791 17.824 1.00 21.47 76 ASP A N 1
ATOM 600 C CA A ASP A 1 76 ? -47.013 31.869 16.370 0.50 22.28 76 ASP A CA 1
ATOM 601 C CA B ASP A 1 76 ? -47.089 31.899 16.375 0.50 22.24 76 ASP A CA 1
ATOM 602 C C . ASP A 1 76 ? -46.646 33.244 15.820 1.00 22.41 76 ASP A C 1
ATOM 603 O O . ASP A 1 76 ? -46.116 33.330 14.716 1.00 22.62 76 ASP A O 1
ATOM 612 N N . GLU A 1 77 ? -46.893 34.297 16.602 1.00 22.59 77 GLU A N 1
ATOM 613 C CA . GLU A 1 77 ? -46.503 35.666 16.248 1.00 23.68 77 GLU A CA 1
ATOM 614 C C . GLU A 1 77 ? -44.984 35.805 16.152 1.00 23.48 77 GLU A C 1
ATOM 615 O O . GLU A 1 77 ? -44.459 36.348 15.176 1.00 23.26 77 GLU A O 1
ATOM 621 N N . LEU A 1 78 ? -44.290 35.327 17.184 1.00 23.19 78 LEU A N 1
ATOM 622 C CA . LEU A 1 78 ? -42.826 35.331 17.210 1.00 23.45 78 LEU A CA 1
ATOM 623 C C . LEU A 1 78 ? -42.246 34.445 16.104 1.00 23.47 78 LEU A C 1
ATOM 624 O O . LEU A 1 78 ? -41.236 34.795 15.478 1.00 23.22 78 LEU A O 1
ATOM 629 N N . ALA A 1 79 ? -42.896 33.313 15.851 1.00 23.83 79 ALA A N 1
ATOM 630 C CA . ALA A 1 79 ? -42.538 32.465 14.712 1.00 24.20 79 ALA A CA 1
ATOM 631 C C . ALA A 1 79 ? -42.611 33.245 13.397 1.00 24.63 79 ALA A C 1
ATOM 632 O O . ALA A 1 79 ? -41.702 33.152 12.570 1.00 24.52 79 ALA A O 1
ATOM 634 N N . GLU A 1 80 ? -43.684 34.014 13.221 1.00 25.21 80 GLU A N 1
ATOM 635 C CA . GLU A 1 80 ? -43.853 34.857 12.035 1.00 26.08 80 GLU A CA 1
ATOM 636 C C . GLU A 1 80 ? -42.736 35.902 11.901 1.00 25.75 80 GLU A C 1
ATOM 637 O O . GLU A 1 80 ? -42.263 36.162 10.796 1.00 25.89 80 GLU A O 1
ATOM 643 N N . GLN A 1 81 ? -42.322 36.492 13.021 1.00 25.45 81 GLN A N 1
ATOM 644 C CA . GLN A 1 81 ? -41.189 37.422 13.032 1.00 25.63 81 GLN A CA 1
ATOM 645 C C . GLN A 1 81 ? -39.909 36.714 12.581 1.00 25.28 81 GLN A C 1
ATOM 646 O O . GLN A 1 81 ? -39.170 37.232 11.735 1.00 25.46 81 GLN A O 1
ATOM 652 N N . LEU A 1 82 ? -39.659 35.526 13.136 1.00 24.51 82 LEU A N 1
ATOM 653 C CA . LEU A 1 82 ? -38.468 34.747 12.782 1.00 24.33 82 LEU A CA 1
ATOM 654 C C . LEU A 1 82 ? -38.452 34.421 11.290 1.00 24.60 82 LEU A C 1
ATOM 655 O O . LEU A 1 82 ? -37.411 34.525 10.629 1.00 24.49 82 LEU A O 1
ATOM 660 N N . LYS A 1 83 ? -39.616 34.041 10.768 1.00 24.82 83 LYS A N 1
ATOM 661 C CA . LYS A 1 83 ? -39.778 33.747 9.342 1.00 25.56 83 LYS A CA 1
ATOM 662 C C . LYS A 1 83 ? -39.514 34.976 8.469 1.00 25.67 83 LYS A C 1
ATOM 663 O O . LYS A 1 83 ? -38.881 34.867 7.417 1.00 25.51 83 LYS A O 1
ATOM 669 N N . ASN A 1 84 ? -39.999 36.137 8.906 1.00 25.49 84 ASN A N 1
ATOM 670 C CA . ASN A 1 84 ? -39.789 37.378 8.159 1.00 26.22 84 ASN A CA 1
ATOM 671 C C . ASN A 1 84 ? -38.332 37.833 8.195 1.00 25.99 84 ASN A C 1
ATOM 672 O O . ASN A 1 84 ? -37.834 38.414 7.228 1.00 26.51 84 ASN A O 1
ATOM 677 N N . ALA A 1 85 ? -37.650 37.538 9.302 1.00 24.91 85 ALA A N 1
ATOM 678 C CA . ALA A 1 85 ? -36.240 37.873 9.465 1.00 24.49 85 ALA A CA 1
ATOM 679 C C . ALA A 1 85 ? -35.295 36.893 8.752 1.00 24.17 85 ALA A C 1
ATOM 680 O O . ALA A 1 85 ? -34.072 37.078 8.772 1.00 24.12 85 ALA A O 1
ATOM 682 N N . GLY A 1 86 ? -35.864 35.859 8.133 1.00 23.57 86 GLY A N 1
ATOM 683 C CA . GLY A 1 86 ? -35.085 34.827 7.441 1.00 23.17 86 GLY A CA 1
ATOM 684 C C . GLY A 1 86 ? -34.374 33.847 8.363 1.00 22.43 86 GLY A C 1
ATOM 685 O O . GLY A 1 86 ? -33.397 33.211 7.962 1.00 22.24 86 GLY A O 1
ATOM 686 N N . ILE A 1 87 ? -34.872 33.721 9.591 1.00 21.73 87 ILE A N 1
ATOM 687 C CA . ILE A 1 87 ? -34.276 32.843 10.602 1.00 21.47 87 ILE A CA 1
ATOM 688 C C . ILE A 1 87 ? -34.925 31.459 10.576 1.00 21.62 87 ILE A C 1
ATOM 689 O O . ILE A 1 87 ? -36.135 31.333 10.792 1.00 21.40 87 ILE A O 1
ATOM 694 N N . PRO A 1 88 ? -34.121 30.411 10.310 1.00 21.81 88 PRO A N 1
ATOM 695 C CA . PRO A 1 88 ? -34.679 29.064 10.270 1.00 21.76 88 PRO A CA 1
ATOM 696 C C . PRO A 1 88 ? -35.094 28.591 11.661 1.00 21.21 88 PRO A C 1
ATOM 697 O O . PRO A 1 88 ? -34.399 28.858 12.644 1.00 20.41 88 PRO A O 1
ATOM 701 N N . PHE A 1 89 ? -36.227 27.899 11.729 1.00 21.17 89 PHE A N 1
ATOM 702 C CA . PHE A 1 89 ? -36.715 27.333 12.979 1.00 20.88 89 PHE A CA 1
ATOM 703 C C . PHE A 1 89 ? -37.561 26.088 12.710 1.00 20.97 89 PHE A C 1
ATOM 704 O O . PHE A 1 89 ? -38.080 25.903 11.601 1.00 21.06 89 PHE A O 1
ATOM 712 N N . GLU A 1 90 ? -37.688 25.236 13.724 1.00 20.43 90 GLU A N 1
ATOM 713 C CA . GLU A 1 90 ? -38.563 24.074 13.649 1.00 20.58 90 GLU A CA 1
ATOM 714 C C . GLU A 1 90 ? -39.791 24.271 14.523 1.00 20.54 90 GLU A C 1
ATOM 715 O O . GLU A 1 90 ? -39.673 24.684 15.672 1.00 19.84 90 GLU A O 1
ATOM 721 N N . VAL A 1 91 ? -40.965 23.971 13.974 1.00 20.47 91 VAL A N 1
ATOM 722 C CA . VAL A 1 91 ? -42.164 23.799 14.795 1.00 20.67 91 VAL A CA 1
ATOM 723 C C . VAL A 1 91 ? -42.143 22.364 15.302 1.00 21.14 91 VAL A C 1
ATOM 724 O O . VAL A 1 91 ? -42.415 21.423 14.550 1.00 21.14 91 VAL A O 1
ATOM 728 N N . ALA A 1 92 ? -41.785 22.200 16.574 1.00 20.83 92 ALA A N 1
ATOM 729 C CA . ALA A 1 92 ? -41.613 20.871 17.162 1.00 21.54 92 ALA A CA 1
ATOM 730 C C . ALA A 1 92 ? -42.937 20.118 17.203 1.00 21.99 92 ALA A C 1
ATOM 731 O O . ALA A 1 92 ? -44.002 20.723 17.344 1.00 21.83 92 ALA A O 1
ATOM 733 N N . SER A 1 93 ? -42.859 18.799 17.055 1.00 22.56 93 SER A N 1
ATOM 734 C CA . SER A 1 93 ? -44.031 17.937 17.151 1.00 23.25 93 SER A CA 1
ATOM 735 C C . SER A 1 93 ? -44.606 17.969 18.569 1.00 23.35 93 SER A C 1
ATOM 736 O O . SER A 1 93 ? -43.928 18.402 19.504 1.00 22.85 93 SER A O 1
ATOM 739 N N . ASP A 1 94 ? -45.846 17.499 18.727 1.00 24.13 94 ASP A N 1
ATOM 740 C CA . ASP A 1 94 ? -46.444 17.350 20.061 1.00 24.43 94 ASP A CA 1
ATOM 741 C C . ASP A 1 94 ? -45.563 16.486 20.968 1.00 24.34 94 ASP A C 1
ATOM 742 O O . ASP A 1 94 ? -45.428 16.770 22.163 1.00 24.04 94 ASP A O 1
ATOM 747 N N . ALA A 1 95 ? -44.953 15.450 20.384 1.00 24.19 95 ALA A N 1
ATOM 748 C CA . ALA A 1 95 ? -44.073 14.536 21.113 1.00 23.93 95 ALA A CA 1
ATOM 749 C C . ALA A 1 95 ? -42.786 15.202 21.606 1.00 23.32 95 ALA A C 1
ATOM 750 O O . ALA A 1 95 ? -42.325 14.923 22.720 1.00 23.09 95 ALA A O 1
ATOM 752 N N . ASP A 1 96 ? -42.205 16.070 20.778 1.00 22.64 96 ASP A N 1
ATOM 753 C CA . ASP A 1 96 ? -40.991 16.801 21.163 1.00 21.99 96 ASP A CA 1
ATOM 754 C C . ASP A 1 96 ? -41.296 17.907 22.178 1.00 21.16 96 ASP A C 1
ATOM 755 O O . ASP A 1 96 ? -40.446 18.256 23.005 1.00 20.83 96 ASP A O 1
ATOM 760 N N . ALA A 1 97 ? -42.521 18.428 22.124 1.00 20.70 97 ALA A N 1
ATOM 761 C CA . ALA A 1 97 ? -43.010 19.383 23.124 1.00 20.00 97 ALA A CA 1
ATOM 762 C C . ALA A 1 97 ? -43.200 18.684 24.469 1.00 19.74 97 ALA A C 1
ATOM 763 O O . ALA A 1 97 ? -42.776 19.189 25.517 1.00 18.97 97 ALA A O 1
ATOM 765 N N . ALA A 1 98 ? -43.830 17.509 24.432 1.00 20.05 98 ALA A N 1
ATOM 766 C CA . ALA A 1 98 ? -44.072 16.716 25.636 1.00 20.15 98 ALA A CA 1
ATOM 767 C C . ALA A 1 98 ? -42.761 16.368 26.327 1.00 20.19 98 ALA A C 1
ATOM 768 O O . ALA A 1 98 ? -42.694 16.361 27.559 1.00 20.30 98 ALA A O 1
ATOM 770 N N . GLU A 1 99 ? -41.728 16.087 25.526 1.00 20.04 99 GLU A N 1
ATOM 771 C CA . GLU A 1 99 ? -40.389 15.751 26.026 1.00 20.16 99 GLU A CA 1
ATOM 772 C C . GLU A 1 99 ? -39.823 16.856 26.921 1.00 19.58 99 GLU A C 1
ATOM 773 O O . GLU A 1 99 ? -39.242 16.571 27.971 1.00 19.08 99 GLU A O 1
ATOM 779 N N . ARG A 1 100 ? -40.012 18.108 26.488 1.00 18.56 100 ARG A N 1
ATOM 780 C CA . ARG A 1 100 ? -39.592 19.299 27.221 1.00 17.77 100 ARG A CA 1
ATOM 781 C C . ARG A 1 100 ? -40.553 19.664 28.364 1.00 17.30 100 ARG A C 1
ATOM 782 O O . ARG A 1 100 ? -40.277 20.582 29.146 1.00 16.85 100 ARG A O 1
ATOM 790 N N . ARG A 1 101 ? -41.662 18.928 28.467 1.00 16.82 101 ARG A N 1
ATOM 791 C CA . ARG A 1 101 ? -42.759 19.218 29.417 1.00 16.40 101 ARG A CA 1
ATOM 792 C C . ARG A 1 101 ? -43.427 20.579 29.150 1.00 15.83 101 ARG A C 1
ATOM 793 O O . ARG A 1 101 ? -43.735 21.336 30.080 1.00 15.77 101 ARG A O 1
ATOM 801 N N . VAL A 1 102 ? -43.635 20.880 27.870 1.00 15.81 102 VAL A N 1
ATOM 802 C CA . VAL A 1 102 ? -44.332 22.104 27.445 1.00 15.54 102 VAL A CA 1
ATOM 803 C C . VAL A 1 102 ? -45.469 21.775 26.475 1.00 15.96 102 VAL A C 1
ATOM 804 O O . VAL A 1 102 ? -45.496 20.685 25.883 1.00 16.00 102 VAL A O 1
ATOM 808 N N . LEU A 1 103 ? -46.411 22.705 26.320 1.00 15.93 103 LEU A N 1
ATOM 809 C CA . LEU A 1 103 ? -47.523 22.500 25.381 1.00 16.51 103 LEU A CA 1
ATOM 810 C C . LEU A 1 103 ? -47.149 22.767 23.918 1.00 16.59 103 LEU A C 1
ATOM 811 O O . LEU A 1 103 ? -47.656 22.100 23.003 1.00 16.46 103 LEU A O 1
ATOM 816 N N . GLY A 1 104 ? -46.276 23.747 23.707 1.00 16.50 104 GLY A N 1
ATOM 817 C CA . GLY A 1 104 ? -45.883 24.171 22.369 1.00 16.41 104 GLY A CA 1
ATOM 818 C C . GLY A 1 104 ? -44.462 24.700 22.360 1.00 16.41 104 GLY A C 1
ATOM 819 O O . GLY A 1 104 ? -44.043 25.382 23.298 1.00 15.14 104 GLY A O 1
ATOM 820 N N . LEU A 1 105 ? -43.746 24.410 21.273 1.00 16.56 105 LEU A N 1
ATOM 821 C CA . LEU A 1 105 ? -42.304 24.597 21.206 1.00 17.12 105 LEU A CA 1
ATOM 822 C C . LEU A 1 105 ? -41.817 24.873 19.782 1.00 17.28 105 LEU A C 1
ATOM 823 O O . LEU A 1 105 ? -42.239 24.209 18.825 1.00 18.19 105 LEU A O 1
ATOM 828 N N . VAL A 1 106 ? -40.947 25.876 19.664 1.00 17.05 106 VAL A N 1
ATOM 829 C CA . VAL A 1 106 ? -40.206 26.177 18.451 1.00 17.47 106 VAL A CA 1
ATOM 830 C C . VAL A 1 106 ? -38.740 25.977 18.807 1.00 17.23 106 VAL A C 1
ATOM 831 O O . VAL A 1 106 ? -38.324 26.316 19.911 1.00 16.63 106 VAL A O 1
ATOM 835 N N . LYS A 1 107 ? -37.969 25.391 17.893 1.00 17.39 107 LYS A N 1
ATOM 836 C CA . LYS A 1 107 ? -36.535 25.169 18.129 1.00 17.02 107 LYS A CA 1
ATOM 837 C C . LYS A 1 107 ? -35.691 25.884 17.082 1.00 16.79 107 LYS A C 1
ATOM 838 O O . LYS A 1 107 ? -35.978 25.806 15.888 1.00 17.30 107 LYS A O 1
ATOM 844 N N . LEU A 1 108 ? -34.646 26.570 17.532 1.00 16.18 108 LEU A N 1
ATOM 845 C CA . LEU A 1 108 ? -33.764 27.300 16.621 1.00 16.48 108 LEU A CA 1
ATOM 846 C C . LEU A 1 108 ? -32.391 27.472 17.250 1.00 16.17 108 LEU A C 1
ATOM 847 O O . LEU A 1 108 ? -32.045 26.753 18.192 1.00 16.11 108 LEU A O 1
ATOM 852 N N . HIS A 1 109 ? -31.609 28.413 16.725 1.00 16.88 109 HIS A N 1
ATOM 853 C CA . HIS A 1 109 ? -30.301 28.747 17.278 1.00 16.87 109 HIS A CA 1
ATOM 854 C C . HIS A 1 109 ? -30.104 30.249 17.263 1.00 17.43 109 HIS A C 1
ATOM 855 O O . HIS A 1 109 ? -30.619 30.942 16.391 1.00 17.51 109 HIS A O 1
ATOM 862 N N . ASP A 1 110 ? -29.360 30.752 18.236 1.00 17.63 110 ASP A N 1
ATOM 863 C CA . ASP A 1 110 ? -28.990 32.160 18.220 1.00 18.18 110 ASP A CA 1
ATOM 864 C C . ASP A 1 110 ? -27.748 32.352 17.332 1.00 18.65 110 ASP A C 1
ATOM 865 O O . ASP A 1 110 ? -27.207 31.367 16.834 1.00 19.00 110 ASP A O 1
ATOM 870 N N . PRO A 1 111 ? -27.316 33.611 17.101 1.00 18.91 111 PRO A N 1
ATOM 871 C CA . PRO A 1 111 ? -26.211 33.859 16.162 1.00 19.26 111 PRO A CA 1
ATOM 872 C C . PRO A 1 111 ? -24.880 33.275 16.613 1.00 19.31 111 PRO A C 1
ATOM 873 O O . PRO A 1 111 ? -23.996 33.064 15.784 1.00 19.51 111 PRO A O 1
ATOM 877 N N . GLY A 1 112 ? -24.760 32.984 17.908 1.00 18.91 112 GLY A N 1
ATOM 878 C CA . GLY A 1 112 ? -23.576 32.321 18.456 1.00 18.70 112 GLY A CA 1
ATOM 879 C C . GLY A 1 112 ? -23.648 30.807 18.324 1.00 18.70 112 GLY A C 1
ATOM 880 O O . GLY A 1 112 ? -22.729 30.099 18.740 1.00 18.67 112 GLY A O 1
ATOM 881 N N . GLY A 1 113 ? -24.748 30.320 17.747 1.00 18.30 113 GLY A N 1
ATOM 882 C CA . GLY A 1 113 ? -24.955 28.897 17.511 1.00 18.25 113 GLY A CA 1
ATOM 883 C C . GLY A 1 113 ? -25.612 28.155 18.659 1.00 18.07 113 GLY A C 1
ATOM 884 O O . GLY A 1 113 ? -25.803 26.945 18.577 1.00 18.08 113 GLY A O 1
ATOM 885 N N . ASN A 1 114 ? -25.971 28.881 19.721 1.00 17.31 114 ASN A N 1
ATOM 886 C CA . ASN A 1 114 ? -26.575 28.283 20.913 1.00 17.11 114 ASN A CA 1
ATOM 887 C C . ASN A 1 114 ? -27.989 27.786 20.651 1.00 17.02 114 ASN A C 1
ATOM 888 O O . ASN A 1 114 ? -28.849 28.566 20.219 1.00 16.69 114 ASN A O 1
ATOM 893 N N . PRO A 1 115 ? -28.238 26.488 20.898 1.00 17.03 115 PRO A N 1
ATOM 894 C CA . PRO A 1 115 ? -29.586 25.994 20.644 1.00 16.93 115 PRO A CA 1
ATOM 895 C C . PRO A 1 115 ? -30.592 26.730 21.523 1.00 16.42 115 PRO A C 1
ATOM 896 O O . PRO A 1 115 ? -30.425 26.819 22.749 1.00 16.68 115 PRO A O 1
ATOM 900 N N . THR A 1 116 ? -31.603 27.285 20.872 1.00 16.31 116 THR A N 1
ATOM 901 C CA . THR A 1 116 ? -32.520 28.214 21.498 1.00 16.35 116 THR A CA 1
ATOM 902 C C . THR A 1 116 ? -33.940 27.735 21.257 1.00 15.94 116 THR A C 1
ATOM 903 O O . THR A 1 116 ? -34.309 27.403 20.134 1.00 15.93 116 THR A O 1
ATOM 907 N N . GLU A 1 117 ? -34.736 27.720 22.318 1.00 15.53 117 GLU A N 1
ATOM 908 C CA . GLU A 1 117 ? -36.092 27.219 22.238 1.00 15.27 117 GLU A CA 1
ATOM 909 C C . GLU A 1 117 ? -37.088 28.247 22.752 1.00 14.58 117 GLU A C 1
ATOM 910 O O . GLU A 1 117 ? -36.815 28.970 23.714 1.00 14.24 117 GLU A O 1
ATOM 916 N N . ILE A 1 118 ? -38.240 28.319 22.096 1.00 14.27 118 ILE A N 1
ATOM 917 C CA . ILE A 1 118 ? -39.306 29.218 22.536 1.00 13.62 118 ILE A CA 1
ATOM 918 C C . ILE A 1 118 ? -40.552 28.364 22.762 1.00 13.73 118 ILE A C 1
ATOM 919 O O . ILE A 1 118 ? -40.921 27.546 21.909 1.00 13.76 118 ILE A O 1
ATOM 924 N N . PHE A 1 119 ? -41.186 28.543 23.917 1.00 13.57 119 PHE A N 1
ATOM 925 C CA . PHE A 1 119 ? -42.267 27.655 24.324 1.00 13.85 119 PHE A CA 1
ATOM 926 C C . PHE A 1 119 ? -43.367 28.387 25.096 1.00 13.75 119 PHE A C 1
ATOM 927 O O . PHE A 1 119 ? -43.163 29.502 25.578 1.00 13.17 119 PHE A O 1
ATOM 935 N N . TYR A 1 120 ? -44.533 27.756 25.201 1.00 14.42 120 TYR A N 1
ATOM 936 C CA . TYR A 1 120 ? -45.563 28.202 26.136 1.00 15.11 120 TYR A CA 1
ATOM 937 C C . TYR A 1 120 ? -46.109 26.974 26.868 1.00 15.49 120 TYR A C 1
ATOM 938 O O . TYR A 1 120 ? -45.966 25.849 26.382 1.00 15.49 120 TYR A O 1
ATOM 947 N N . GLY A 1 121 ? -46.721 27.195 28.031 1.00 15.62 121 GLY A N 1
ATOM 948 C CA . GLY A 1 121 ? -47.360 26.123 28.809 1.00 15.65 121 GLY A CA 1
ATOM 949 C C . GLY A 1 121 ? -46.447 25.104 29.490 1.00 15.86 121 GLY A C 1
ATOM 950 O O . GLY A 1 121 ? -46.543 23.907 29.210 1.00 15.60 121 GLY A O 1
ATOM 951 N N . PRO A 1 122 ? -45.562 25.560 30.402 1.00 15.85 122 PRO A N 1
ATOM 952 C CA . PRO A 1 122 ? -44.733 24.605 31.138 1.00 15.84 122 PRO A CA 1
ATOM 953 C C . PRO A 1 122 ? -45.601 23.742 32.054 1.00 16.21 122 PRO A C 1
ATOM 954 O O . PRO A 1 122 ? -46.666 24.181 32.495 1.00 15.72 122 PRO A O 1
ATOM 958 N N . GLN A 1 123 ? -45.167 22.516 32.297 1.00 16.33 123 GLN A N 1
ATOM 959 C CA . GLN A 1 123 ? -45.830 21.656 33.261 1.00 16.57 123 GLN A CA 1
ATOM 960 C C . GLN A 1 123 ? -45.566 22.222 34.654 1.00 16.87 123 GLN A C 1
ATOM 961 O O . GLN A 1 123 ? -44.417 22.479 35.017 1.00 16.43 123 GLN A O 1
ATOM 967 N N . VAL A 1 124 ? -46.644 22.444 35.402 1.00 17.38 124 VAL A N 1
ATOM 968 C CA . VAL A 1 124 ? -46.568 22.937 36.781 1.00 18.11 124 VAL A CA 1
ATOM 969 C C . VAL A 1 124 ? -47.089 21.850 37.720 1.00 18.72 124 VAL A C 1
ATOM 970 O O . VAL A 1 124 ? -48.173 21.295 37.508 1.00 18.55 124 VAL A O 1
ATOM 974 N N . ASP A 1 125 ? -46.299 21.547 38.749 1.00 19.41 125 ASP A N 1
ATOM 975 C CA . ASP A 1 125 ? -46.601 20.456 39.668 1.00 20.21 125 ASP A CA 1
ATOM 976 C C . ASP A 1 125 ? -47.083 20.997 41.013 1.00 20.44 125 ASP A C 1
ATOM 977 O O . ASP A 1 125 ? -46.485 20.742 42.057 1.00 20.37 125 ASP A O 1
ATOM 982 N N . THR A 1 126 ? -48.181 21.745 40.961 1.00 20.64 126 THR A N 1
ATOM 983 C CA . THR A 1 126 ? -48.743 22.446 42.112 1.00 21.46 126 THR A CA 1
ATOM 984 C C . THR A 1 126 ? -49.115 21.494 43.243 1.00 22.13 126 THR A C 1
ATOM 985 O O . THR A 1 126 ? -48.989 21.850 44.411 1.00 22.54 126 THR A O 1
ATOM 989 N N . SER A 1 127 ? -49.532 20.280 42.885 1.00 22.30 127 SER A N 1
ATOM 990 C CA . SER A 1 127 ? -49.972 19.274 43.850 1.00 23.13 127 SER A CA 1
ATOM 991 C C . SER A 1 127 ? -48.845 18.708 44.725 1.00 23.14 127 SER A C 1
ATOM 992 O O . SER A 1 127 ? -49.098 18.184 45.814 1.00 23.57 127 SER A O 1
ATOM 995 N N . SER A 1 128 ? -47.609 18.804 44.243 1.00 22.87 128 SER A N 1
ATOM 996 C CA . SER A 1 128 ? -46.446 18.376 45.017 1.00 22.74 128 SER A CA 1
ATOM 997 C C . SER A 1 128 ? -45.527 19.576 45.263 1.00 21.78 128 SER A C 1
ATOM 998 O O . SER A 1 128 ? -44.714 19.929 44.412 1.00 21.85 128 SER A O 1
ATOM 1001 N N . PRO A 1 129 ? -45.675 20.232 46.429 1.00 21.23 129 PRO A N 1
ATOM 1002 C CA . PRO A 1 129 ? -44.975 21.498 46.635 1.00 20.37 129 PRO A CA 1
ATOM 1003 C C . PRO A 1 129 ? -43.455 21.374 46.600 1.00 19.66 129 PRO A C 1
ATOM 1004 O O . PRO A 1 129 ? -42.902 20.304 46.894 1.00 19.23 129 PRO A O 1
ATOM 1008 N N . PHE A 1 130 ? -42.797 22.458 46.203 1.00 18.67 130 PHE A N 1
ATOM 1009 C CA . PHE A 1 130 ? -41.340 22.517 46.188 1.00 18.28 130 PHE A CA 1
ATOM 1010 C C . PHE A 1 130 ? -40.780 22.080 47.534 1.00 18.68 130 PHE A C 1
ATOM 1011 O O . PHE A 1 130 ? -41.221 22.558 48.581 1.00 18.79 130 PHE A O 1
ATOM 1019 N N . HIS A 1 131 ? -39.832 21.148 47.490 1.00 18.51 131 HIS A N 1
ATOM 1020 C CA . HIS A 1 131 ? -39.179 20.642 48.692 1.00 18.83 131 HIS A CA 1
ATOM 1021 C C . HIS A 1 131 ? -37.672 20.677 48.469 1.00 18.59 131 HIS A C 1
ATOM 1022 O O . HIS A 1 131 ? -37.129 19.850 47.721 1.00 18.59 131 HIS A O 1
ATOM 1029 N N . PRO A 1 132 ? -36.991 21.655 49.099 1.00 18.32 132 PRO A N 1
ATOM 1030 C CA . PRO A 1 132 ? -35.589 21.941 48.805 1.00 18.06 132 PRO A CA 1
ATOM 1031 C C . PRO A 1 132 ? -34.634 20.797 49.152 1.00 18.58 132 PRO A C 1
ATOM 1032 O O . PRO A 1 132 ? -34.861 20.075 50.135 1.00 18.45 132 PRO A O 1
ATOM 1036 N N . GLY A 1 133 ? -33.576 20.656 48.348 1.00 18.28 133 GLY A N 1
ATOM 1037 C CA . GLY A 1 133 ? -32.554 19.611 48.529 1.00 19.13 133 GLY A CA 1
ATOM 1038 C C . GLY A 1 133 ? -31.742 19.719 49.812 1.00 19.46 133 GLY A C 1
ATOM 1039 O O . GLY A 1 133 ? -31.068 18.762 50.218 1.00 19.31 133 GLY A O 1
ATOM 1040 N N . ARG A 1 134 ? -31.787 20.897 50.430 1.00 19.53 134 ARG A N 1
ATOM 1041 C CA . ARG A 1 134 ? -31.248 21.112 51.768 1.00 20.28 134 ARG A CA 1
ATOM 1042 C C . ARG A 1 134 ? -32.167 22.096 52.494 1.00 20.50 134 ARG A C 1
ATOM 1043 O O . ARG A 1 134 ? -32.931 22.799 51.835 1.00 20.78 134 ARG A O 1
ATOM 1051 N N . PRO A 1 135 ? -32.112 22.148 53.844 1.00 20.83 135 PRO A N 1
ATOM 1052 C CA . PRO A 1 135 ? -33.012 23.081 54.531 1.00 20.81 135 PRO A CA 1
ATOM 1053 C C . PRO A 1 135 ? -32.822 24.518 54.049 1.00 20.12 135 PRO A C 1
ATOM 1054 O O . PRO A 1 135 ? -31.688 24.975 53.895 1.00 20.61 135 PRO A O 1
ATOM 1058 N N . MET A 1 136 ? -33.924 25.216 53.798 1.00 19.61 136 MET A N 1
ATOM 1059 C CA . MET A 1 136 ? -33.861 26.595 53.309 1.00 18.99 136 MET A CA 1
ATOM 1060 C C . MET A 1 136 ? -34.645 27.552 54.195 1.00 18.92 136 MET A C 1
ATOM 1061 O O . MET A 1 136 ? -35.735 27.218 54.678 1.00 19.11 136 MET A O 1
ATOM 1066 N N . PHE A 1 137 ? -34.076 28.735 54.403 1.00 18.51 137 PHE A N 1
ATOM 1067 C CA . PHE A 1 137 ? -34.729 29.812 55.159 1.00 18.63 137 PHE A CA 1
ATOM 1068 C C . PHE A 1 137 ? -35.913 30.373 54.383 1.00 18.12 137 PHE A C 1
ATOM 1069 O O . PHE A 1 137 ? -36.947 30.745 54.960 1.00 17.72 137 PHE A O 1
ATOM 1077 N N . GLY A 1 138 ? -35.743 30.435 53.067 1.00 17.24 138 GLY A N 1
ATOM 1078 C CA . GLY A 1 138 ? -36.743 31.000 52.185 1.00 17.22 138 GLY A CA 1
ATOM 1079 C C . GLY A 1 138 ? -36.961 30.144 50.956 1.00 16.91 138 GLY A C 1
ATOM 1080 O O . GLY A 1 138 ? -37.156 28.927 51.062 1.00 17.04 138 GLY A O 1
ATOM 1081 N N . LYS A 1 139 ? -36.914 30.801 49.795 1.00 16.71 139 LYS A N 1
ATOM 1082 C CA . 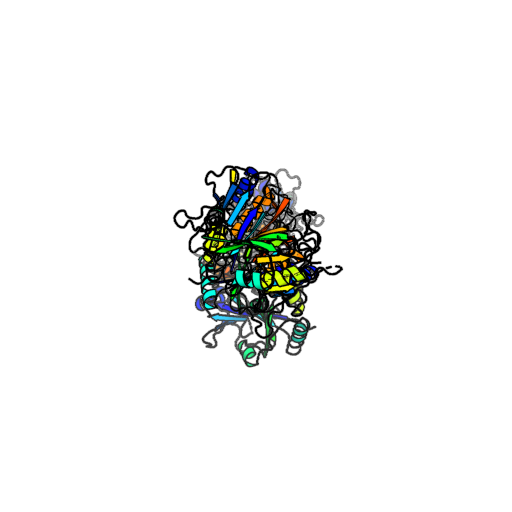LYS A 1 139 ? -37.242 30.212 48.504 1.00 16.44 139 LYS A CA 1
ATOM 1083 C C . LYS A 1 139 ? -36.298 30.771 47.441 1.00 15.60 139 LYS A C 1
ATOM 1084 O O . LYS A 1 139 ? -35.397 31.559 47.740 1.00 14.59 139 LYS A O 1
ATOM 1090 N N . PHE A 1 140 ? -36.518 30.373 46.189 1.00 15.36 140 PHE A N 1
ATOM 1091 C CA . PHE A 1 140 ? -35.826 31.011 45.074 1.00 14.72 140 PHE A CA 1
ATOM 1092 C C . PHE A 1 140 ? -36.711 32.110 44.500 1.00 14.70 140 PHE A C 1
ATOM 1093 O O . PHE A 1 140 ? -37.938 32.022 44.569 1.00 14.27 140 PHE A O 1
ATOM 1101 N N . VAL A 1 141 ? -36.083 33.139 43.939 1.00 14.91 141 VAL A N 1
ATOM 1102 C CA . VAL A 1 141 ? -36.794 34.177 43.203 1.00 15.55 141 VAL A CA 1
ATOM 1103 C C . VAL A 1 141 ? -36.978 33.674 41.777 1.00 16.05 141 VAL A C 1
ATOM 1104 O O . VAL A 1 141 ? -36.008 33.559 41.034 1.00 15.67 141 VAL A O 1
ATOM 1108 N N . THR A 1 142 ? -38.215 33.338 41.408 1.00 17.02 142 THR A N 1
ATOM 1109 C CA . THR A 1 142 ? -38.485 32.834 40.057 1.00 18.21 142 THR A CA 1
ATOM 1110 C C . THR A 1 142 ? -39.754 33.397 39.417 1.00 19.55 142 THR A C 1
ATOM 1111 O O . THR A 1 142 ? -39.777 33.659 38.212 1.00 20.24 142 THR A O 1
ATOM 1115 N N . GLU A 1 143 ? -40.815 33.533 40.211 1.00 20.73 143 GLU A N 1
ATOM 1116 C CA . GLU A 1 143 ? -42.136 33.911 39.692 1.00 21.78 143 GLU A CA 1
ATOM 1117 C C . GLU A 1 143 ? -42.098 35.156 38.791 1.00 21.40 143 GLU A C 1
ATOM 1118 O O . GLU A 1 143 ? -41.791 36.262 39.240 1.00 21.19 143 GLU A O 1
ATOM 1124 N N . GLY A 1 144 ? -42.402 34.951 37.513 1.00 21.06 144 GLY A N 1
ATOM 1125 C CA . GLY A 1 144 ? -42.386 36.030 36.518 1.00 20.67 144 GLY A CA 1
ATOM 1126 C C . GLY A 1 144 ? -40.991 36.509 36.150 1.00 20.19 144 GLY A C 1
ATOM 1127 O O . GLY A 1 144 ? -40.842 37.433 35.342 1.00 20.30 144 GLY A O 1
ATOM 1128 N N . GLN A 1 145 ? -39.969 35.895 36.745 1.00 19.69 145 GLN A N 1
ATOM 1129 C CA . GLN A 1 145 ? -38.576 36.314 36.527 1.00 19.06 145 GLN A CA 1
ATOM 1130 C C . GLN A 1 145 ? -37.697 35.217 35.924 1.00 18.46 145 GLN A C 1
ATOM 1131 O O . GLN A 1 145 ? -36.499 35.416 35.747 1.00 17.70 145 GLN A O 1
ATOM 1137 N N . GLY A 1 146 ? -38.285 34.063 35.624 1.00 18.23 146 GLY A N 1
ATOM 1138 C CA . GLY A 1 146 ? -37.508 32.929 35.114 1.00 18.22 146 GLY A CA 1
ATOM 1139 C C . GLY A 1 146 ? -36.594 32.315 36.168 1.00 18.14 146 GLY A C 1
ATOM 1140 O O . GLY A 1 146 ? -36.644 32.696 37.335 1.00 18.07 146 GLY A O 1
ATOM 1141 N N . LEU A 1 147 ? -35.750 31.370 35.757 1.00 18.31 147 LEU A N 1
ATOM 1142 C CA . LEU A 1 147 ? -34.899 30.635 36.696 1.00 18.72 147 LEU A CA 1
ATOM 1143 C C . LEU A 1 147 ? -33.713 31.448 37.240 1.00 18.25 147 LEU A C 1
ATOM 1144 O O . LEU A 1 147 ? -33.141 31.096 38.265 1.00 18.44 147 LEU A O 1
ATOM 1149 N N . GLY A 1 148 ? -33.340 32.510 36.534 1.00 17.52 148 GLY A N 1
ATOM 1150 C CA . GLY A 1 148 ? -32.146 33.291 36.859 1.00 17.01 148 GLY A CA 1
ATOM 1151 C C . GLY A 1 148 ? -31.598 33.933 35.599 1.00 16.48 148 GLY A C 1
ATOM 1152 O O . GLY A 1 148 ? -32.364 34.239 34.682 1.00 16.25 148 GLY A O 1
ATOM 1153 N N . HIS A 1 149 ? -30.279 34.134 35.552 1.00 16.23 149 HIS A N 1
ATOM 1154 C CA . HIS A 1 149 ? -29.621 34.644 34.350 1.00 16.03 149 HIS A CA 1
ATOM 1155 C C . HIS A 1 149 ? -28.360 33.868 33.970 1.00 16.13 149 HIS A C 1
ATOM 1156 O O . HIS A 1 149 ? -27.756 33.183 34.803 1.00 16.10 149 HIS A O 1
ATOM 1163 N N . ILE A 1 150 ? -27.995 33.970 32.694 1.00 16.02 150 ILE A N 1
ATOM 1164 C CA . ILE A 1 150 ? -26.844 33.259 32.141 1.00 15.60 150 ILE A CA 1
ATOM 1165 C C . ILE A 1 150 ? -25.950 34.208 31.340 1.00 15.64 150 ILE A C 1
ATOM 1166 O O . ILE A 1 150 ? -26.446 35.119 30.688 1.00 15.28 150 ILE A O 1
ATOM 1171 N N . ILE A 1 151 ? -24.638 33.993 31.397 1.00 15.51 151 ILE A N 1
ATOM 1172 C CA . ILE A 1 151 ? -23.727 34.567 30.414 1.00 16.11 151 ILE A CA 1
ATOM 1173 C C . ILE A 1 151 ? -23.366 33.470 29.402 1.00 16.20 151 ILE A C 1
ATOM 1174 O O . ILE A 1 151 ? -23.017 32.355 29.799 1.00 16.19 151 ILE A O 1
ATOM 1179 N N . ILE A 1 152 ? -23.483 33.780 28.109 1.00 16.15 152 ILE A N 1
ATOM 1180 C CA . ILE A 1 152 ? -23.220 32.793 27.049 1.00 16.52 152 ILE A CA 1
ATOM 1181 C C . ILE A 1 152 ? -22.299 33.312 25.943 1.00 16.80 152 ILE A C 1
ATOM 1182 O O . ILE A 1 152 ? -22.104 34.522 25.801 1.00 16.46 152 ILE A O 1
ATOM 1187 N N . ARG A 1 153 ? -21.765 32.366 25.166 1.00 17.25 153 ARG A N 1
ATOM 1188 C CA A ARG A 1 153 ? -20.834 32.660 24.084 0.50 17.59 153 ARG A CA 1
ATOM 1189 C CA B ARG A 1 153 ? -20.828 32.649 24.079 0.50 17.66 153 ARG A CA 1
ATOM 1190 C C . ARG A 1 153 ? -21.549 33.283 22.896 1.00 17.59 153 ARG A C 1
ATOM 1191 O O . ARG A 1 153 ? -22.571 32.773 22.440 1.00 17.64 153 ARG A O 1
ATOM 1206 N N . GLU A 1 154 ? -21.007 34.396 22.409 1.00 17.70 154 GLU A N 1
ATOM 1207 C CA . GLU A 1 154 ? -21.501 35.033 21.188 1.00 17.79 154 GLU A CA 1
ATOM 1208 C C . GLU A 1 154 ? -20.299 35.495 20.382 1.00 18.42 154 GLU A C 1
ATOM 1209 O O . GLU A 1 154 ? -19.481 36.272 20.877 1.00 17.92 154 GLU A O 1
ATOM 1215 N N . ASP A 1 155 ? -20.179 35.003 19.152 1.00 18.72 155 ASP A N 1
ATOM 1216 C CA . ASP A 1 155 ? -19.052 35.376 18.296 1.00 19.88 155 ASP A CA 1
ATOM 1217 C C . ASP A 1 155 ? -19.293 36.722 17.614 1.00 20.51 155 ASP A C 1
ATOM 1218 O O . ASP A 1 155 ? -18.357 37.375 17.145 1.00 21.50 155 ASP A O 1
ATOM 1223 N N . ASP A 1 156 ? -20.553 37.139 17.582 1.00 21.01 156 ASP A N 1
ATOM 1224 C CA . ASP A 1 156 ? -20.911 38.428 17.019 1.00 21.47 156 ASP A CA 1
ATOM 1225 C C . ASP A 1 156 ? -21.873 39.145 17.957 1.00 20.77 156 ASP A C 1
ATOM 1226 O O . ASP A 1 156 ? -23.076 38.853 17.988 1.00 19.95 156 ASP A O 1
ATOM 1231 N N . VAL A 1 157 ? -21.325 40.090 18.715 1.00 20.72 157 VAL A N 1
ATOM 1232 C CA . VAL A 1 157 ? -22.071 40.771 19.772 1.00 21.19 157 VAL A CA 1
ATOM 1233 C C . VAL A 1 157 ? -23.257 41.531 19.197 1.00 21.36 157 VAL A C 1
ATOM 1234 O O . VAL A 1 157 ? -24.378 41.400 19.702 1.00 21.13 157 VAL A O 1
ATOM 1238 N N . GLU A 1 158 ? -23.005 42.300 18.135 1.00 22.09 158 GLU A N 1
ATOM 1239 C CA A GLU A 1 158 ? -24.050 43.091 17.482 0.50 22.31 158 GLU A CA 1
ATOM 1240 C CA B GLU A 1 158 ? -24.045 43.090 17.464 0.50 22.27 158 GLU A CA 1
ATOM 1241 C C . GLU A 1 158 ? -25.157 42.209 16.906 1.00 22.10 158 GLU A C 1
ATOM 1242 O O . GLU A 1 158 ? -26.346 42.510 17.077 1.00 21.49 158 GLU A O 1
ATOM 1253 N N . GLU A 1 159 ? -24.765 41.116 16.245 1.00 21.53 159 GLU A N 1
ATOM 1254 C CA . GLU A 1 159 ? -25.720 40.150 15.695 1.00 21.15 159 GLU A CA 1
ATOM 1255 C C . GLU A 1 159 ? -26.595 39.555 16.793 1.00 19.72 159 GLU A C 1
ATOM 1256 O O . GLU A 1 159 ? -27.800 39.414 16.618 1.00 18.99 159 GLU A O 1
ATOM 1262 N N . ALA A 1 160 ? -25.968 39.183 17.910 1.00 19.01 160 ALA A N 1
ATOM 1263 C CA . ALA A 1 160 ? -26.664 38.563 19.034 1.00 17.89 160 ALA A CA 1
ATOM 1264 C C . ALA A 1 160 ? -27.637 39.539 19.695 1.00 17.73 160 ALA A C 1
ATOM 1265 O O . ALA A 1 160 ? -28.766 39.171 20.030 1.00 16.96 160 ALA A O 1
ATOM 1267 N N . THR A 1 161 ? -27.207 40.783 19.875 1.00 17.91 161 THR A N 1
ATOM 1268 C CA . THR A 1 161 ? -28.096 41.789 20.454 1.00 17.84 161 THR A CA 1
ATOM 1269 C C . THR A 1 161 ? -29.326 41.981 19.567 1.00 18.14 161 THR A C 1
ATOM 1270 O O . THR A 1 161 ? -30.450 42.018 20.067 1.00 18.35 161 THR A O 1
ATOM 1274 N N . ARG A 1 162 ? -29.109 42.058 18.256 1.00 18.54 162 ARG A N 1
ATOM 1275 C CA . ARG A 1 162 ? -30.210 42.237 17.303 1.00 18.64 162 ARG A CA 1
ATOM 1276 C C . ARG A 1 162 ? -31.186 41.065 17.341 1.00 17.82 162 ARG A C 1
ATOM 1277 O O . ARG A 1 162 ? -32.411 41.267 17.338 1.00 16.84 162 ARG A O 1
ATOM 1285 N N . PHE A 1 163 ? -30.640 39.847 17.379 1.00 17.09 163 PHE A N 1
ATOM 1286 C CA . PHE A 1 163 ? -31.455 38.641 17.476 1.00 16.81 163 PHE A CA 1
ATOM 1287 C C . PHE A 1 163 ? -32.306 38.664 18.743 1.00 16.29 163 PHE A C 1
ATOM 1288 O O . PHE A 1 163 ? -33.523 38.472 18.685 1.00 16.39 163 PHE A O 1
ATOM 1296 N N . TYR A 1 164 ? -31.670 38.900 19.886 1.00 15.72 164 TYR A N 1
ATOM 1297 C CA . TYR A 1 164 ? -32.398 38.917 21.150 1.00 15.61 164 TYR A CA 1
ATOM 1298 C C . TYR A 1 164 ? -33.406 40.061 21.279 1.00 15.94 164 TYR A C 1
ATOM 1299 O O . TYR A 1 164 ? -34.420 39.900 21.962 1.00 15.79 164 TYR A O 1
ATOM 1308 N N . ARG A 1 165 ? -33.156 41.180 20.587 1.00 16.63 165 ARG A N 1
ATOM 1309 C CA . ARG A 1 165 ? -34.148 42.259 20.480 1.00 17.17 165 ARG A CA 1
ATOM 1310 C C . ARG A 1 165 ? -35.378 41.801 19.693 1.00 17.57 165 ARG A C 1
ATOM 1311 O O . ARG A 1 165 ? -36.500 42.154 20.038 1.00 17.63 165 ARG A O 1
ATOM 1319 N N . LEU A 1 166 ? -35.171 40.995 18.653 1.00 18.07 166 LEU A N 1
ATOM 1320 C CA . LEU A 1 166 ? -36.293 40.407 17.906 1.00 18.19 166 LEU A CA 1
ATOM 1321 C C . LEU A 1 166 ? -37.189 39.525 18.796 1.00 18.12 166 LEU A C 1
ATOM 1322 O O . LEU A 1 166 ? -38.424 39.560 18.680 1.00 17.34 166 LEU A O 1
ATOM 1327 N N . LEU A 1 167 ? -36.564 38.769 19.701 1.00 17.89 167 LEU A N 1
ATOM 1328 C CA . LEU A 1 167 ? -37.277 37.885 20.633 1.00 18.39 167 LEU A CA 1
ATOM 1329 C C . LEU A 1 167 ? -37.999 38.666 21.728 1.00 18.20 167 LEU A C 1
ATOM 1330 O O . LEU A 1 167 ? -38.902 38.142 22.391 1.00 18.25 167 LEU A O 1
ATOM 1335 N N . GLY A 1 168 ? -37.589 39.918 21.906 1.00 17.98 168 GLY A N 1
ATOM 1336 C CA . GLY A 1 168 ? -38.277 40.844 22.791 1.00 17.63 168 GLY A CA 1
ATOM 1337 C C . GLY A 1 168 ? -37.510 41.267 24.030 1.00 17.33 168 GLY A C 1
ATOM 1338 O O . GLY A 1 168 ? -38.034 42.037 24.836 1.00 17.16 168 GLY A O 1
ATOM 1339 N N . LEU A 1 169 ? -36.289 40.763 24.202 1.00 16.76 169 LEU A N 1
ATOM 1340 C CA . LEU A 1 169 ? -35.436 41.212 25.303 1.00 17.10 169 LEU A CA 1
ATOM 1341 C C . LEU A 1 169 ? -34.945 42.620 24.989 1.00 17.38 169 LEU A C 1
ATOM 1342 O O . LEU A 1 169 ? -34.876 43.011 23.817 1.00 17.14 169 LEU A O 1
ATOM 1347 N N . GLU A 1 170 ? -34.596 43.369 26.032 1.00 17.71 170 GLU A N 1
ATOM 1348 C CA . GLU A 1 170 ? -34.093 44.726 25.872 1.00 18.16 170 GLU A CA 1
ATOM 1349 C C . GLU A 1 170 ? -32.802 44.924 26.647 1.00 17.81 170 GLU A C 1
ATOM 1350 O O . GLU A 1 170 ? -32.607 44.349 27.720 1.00 17.34 170 GLU A O 1
ATOM 1356 N N . GLY A 1 171 ? -31.913 45.742 26.104 1.00 17.95 171 GLY A N 1
ATOM 1357 C CA . GLY A 1 171 ? -30.660 46.011 26.790 1.00 18.04 171 GLY A CA 1
ATOM 1358 C C . GLY A 1 171 ? -29.603 46.576 25.884 1.00 18.35 171 GLY A C 1
ATOM 1359 O O . GLY A 1 171 ? -29.857 46.850 24.706 1.00 18.72 171 GLY A O 1
ATOM 1360 N N . ALA A 1 172 ? -28.418 46.757 26.460 1.00 18.06 172 ALA A N 1
ATOM 1361 C CA . ALA A 1 172 ? -27.267 47.307 25.770 1.00 18.06 172 ALA A CA 1
ATOM 1362 C C . ALA A 1 172 ? -26.018 47.007 26.594 1.00 17.97 172 ALA A C 1
ATOM 1363 O O . ALA A 1 172 ? -26.081 46.246 27.567 1.00 17.27 172 ALA A O 1
ATOM 1365 N N . VAL A 1 173 ? -24.889 47.593 26.194 1.00 18.16 173 VAL A N 1
ATOM 1366 C CA . VAL A 1 173 ? -23.659 47.547 26.987 1.00 18.58 173 VAL A CA 1
ATOM 1367 C C . VAL A 1 173 ? -23.902 48.197 28.354 1.00 19.10 173 VAL A C 1
ATOM 1368 O O . VAL A 1 173 ? -24.467 49.284 28.425 1.00 19.16 173 VAL A O 1
ATOM 1372 N N . GLU A 1 174 ? -23.488 47.539 29.437 1.00 19.70 174 GLU A N 1
ATOM 1373 C CA . GLU A 1 174 ? -23.634 48.131 30.775 1.00 20.75 174 GLU A CA 1
ATOM 1374 C C . GLU A 1 174 ? -22.324 48.392 31.518 1.00 21.46 174 GLU A C 1
ATOM 1375 O O . GLU A 1 174 ? -22.328 48.934 32.619 1.00 21.33 174 GLU A O 1
ATOM 1381 N N . TYR A 1 175 ? -21.204 48.004 30.922 1.00 22.56 175 TYR A N 1
ATOM 1382 C CA . TYR A 1 175 ? -19.901 48.177 31.563 1.00 23.98 175 TYR A CA 1
ATOM 1383 C C . TYR A 1 175 ? -18.843 48.529 30.529 1.00 24.92 175 TYR A C 1
ATOM 1384 O O . TYR A 1 175 ? -18.938 48.109 29.379 1.00 25.15 175 TYR A O 1
ATOM 1393 N N . LYS A 1 176 ? -17.844 49.302 30.945 1.00 26.14 176 LYS A N 1
ATOM 1394 C CA . LYS A 1 176 ? -16.620 49.484 30.167 1.00 27.69 176 LYS A CA 1
ATOM 1395 C C . LYS A 1 176 ? -15.431 49.146 31.062 1.00 28.92 176 LYS A C 1
ATOM 1396 O O . LYS A 1 176 ? -15.066 49.934 31.936 1.00 29.15 176 LYS A O 1
ATOM 1402 N N . PHE A 1 177 ? -14.864 47.955 30.851 1.00 30.56 177 PHE A N 1
ATOM 1403 C CA . PHE A 1 177 ? -13.712 47.443 31.610 1.00 32.21 177 PHE A CA 1
ATOM 1404 C C . PHE A 1 177 ? -12.389 47.721 30.886 1.00 33.82 177 PHE A C 1
ATOM 1405 O O . PHE A 1 177 ? -12.350 47.795 29.657 1.00 34.45 177 PHE A O 1
ATOM 1413 N N . ALA A 1 178 ? -11.303 47.849 31.646 1.00 35.84 178 ALA A N 1
ATOM 1414 C CA . ALA A 1 178 ? -9.975 48.069 31.065 1.00 37.62 178 ALA A CA 1
ATOM 1415 C C . ALA A 1 178 ? -9.229 46.755 30.794 1.00 38.70 178 ALA A C 1
ATOM 1416 O O . ALA A 1 178 ? -9.023 45.952 31.709 1.00 38.94 178 ALA A O 1
ATOM 1418 N N . LEU A 1 179 ? -8.826 46.549 29.539 1.00 40.08 179 LEU A N 1
ATOM 1419 C CA . LEU A 1 179 ? -8.123 45.320 29.120 1.00 41.37 179 LEU A CA 1
ATOM 1420 C C . LEU A 1 179 ? -6.722 45.608 28.541 1.00 42.55 179 LEU A C 1
ATOM 1421 O O . LEU A 1 179 ? -6.458 46.736 28.109 1.00 43.16 179 LEU A O 1
ATOM 1426 N N . PRO A 1 180 ? -5.857 44.604 28.482 1.00 43.35 180 PRO A N 1
ATOM 1427 C CA . PRO A 1 180 ? -4.448 44.795 28.130 1.00 44.13 180 PRO A CA 1
ATOM 1428 C C . PRO A 1 180 ? -4.069 45.319 26.763 1.00 44.62 180 PRO A C 1
ATOM 1429 O O . PRO A 1 180 ? -3.308 46.233 26.712 1.00 45.06 180 PRO A O 1
ATOM 1433 N N . ASN A 1 181 ? -4.701 44.873 25.703 1.00 44.70 181 ASN A N 1
ATOM 1434 C CA . ASN A 1 181 ? -4.228 45.132 24.342 1.00 45.17 181 ASN A CA 1
ATOM 1435 C C . ASN A 1 181 ? -4.743 46.403 23.727 1.00 44.94 181 ASN A C 1
ATOM 1436 O O . ASN A 1 181 ? -4.844 46.522 22.544 1.00 45.13 181 ASN A O 1
ATOM 1441 N N . GLY A 1 182 ? -5.128 47.321 24.595 1.00 44.57 182 GLY A N 1
ATOM 1442 C CA . GLY A 1 182 ? -5.709 48.586 24.203 1.00 43.92 182 GLY A CA 1
ATOM 1443 C C . GLY A 1 182 ? -7.180 48.363 23.982 1.00 42.80 182 GLY A C 1
ATOM 1444 O O . GLY A 1 182 ? -7.881 49.200 23.484 1.00 42.95 182 GLY A O 1
ATOM 1445 N N . ALA A 1 183 ? -7.628 47.188 24.361 1.00 41.62 183 ALA A N 1
ATOM 1446 C CA . ALA A 1 183 ? -9.028 46.837 24.157 1.00 40.21 183 ALA A CA 1
ATOM 1447 C C . ALA A 1 183 ? -9.851 47.141 25.398 1.00 39.07 183 ALA A C 1
ATOM 1448 O O . ALA A 1 183 ? -9.325 47.192 26.512 1.00 39.21 183 ALA A O 1
ATOM 1450 N N . VAL A 1 184 ? -11.144 47.360 25.190 1.00 37.54 184 VAL A N 1
ATOM 1451 C CA . VAL A 1 184 ? -12.088 47.503 26.295 1.00 35.80 184 VAL A CA 1
ATOM 1452 C C . VAL A 1 184 ? -13.109 46.370 26.259 1.00 34.20 184 VAL A C 1
ATOM 1453 O O . VAL A 1 184 ? -13.505 45.908 25.183 1.00 34.30 184 VAL A O 1
ATOM 1457 N N . GLY A 1 185 ? -13.494 45.900 27.441 1.00 32.43 185 GLY A N 1
ATOM 1458 C CA . GLY A 1 185 ? -14.551 44.910 27.564 1.00 30.01 185 GLY A CA 1
ATOM 1459 C C . GLY A 1 185 ? -15.853 45.660 27.699 1.00 28.22 185 GLY A C 1
ATOM 1460 O O . GLY A 1 185 ? -15.988 46.513 28.581 1.00 28.12 185 GLY A O 1
ATOM 1461 N N . THR A 1 186 ? -16.795 45.370 26.807 1.00 26.32 186 THR A N 1
ATOM 1462 C CA . THR A 1 186 ? -18.094 46.046 26.799 1.00 24.58 186 THR A CA 1
ATOM 1463 C C . THR A 1 186 ? -19.246 45.036 26.766 1.00 23.10 186 THR A C 1
ATOM 1464 O O . THR A 1 186 ? -19.963 44.941 25.766 1.00 23.17 186 THR A O 1
ATOM 1468 N N . PRO A 1 187 ? -19.434 44.286 27.868 1.00 21.79 187 PRO A N 1
ATOM 1469 C CA . PRO A 1 187 ? -20.456 43.244 27.916 1.00 20.71 187 PRO A CA 1
ATOM 1470 C C . PRO A 1 187 ? -21.876 43.789 27.862 1.00 19.75 187 PRO A C 1
ATOM 1471 O O . PRO A 1 187 ? -22.167 44.845 28.436 1.00 19.61 187 PRO A O 1
ATOM 1475 N N . VAL A 1 188 ? -22.737 43.043 27.179 1.00 18.75 188 VAL A N 1
ATOM 1476 C CA . VAL A 1 188 ? -24.116 43.422 26.917 1.00 18.03 188 VAL A CA 1
ATOM 1477 C C . VAL A 1 188 ? -25.031 42.634 27.847 1.00 17.75 188 VAL A C 1
ATOM 1478 O O . VAL A 1 188 ? -24.879 41.425 27.976 1.00 17.40 188 VAL A O 1
ATOM 1482 N N . PHE A 1 189 ? -25.967 43.331 28.493 1.00 17.57 189 PHE A N 1
ATOM 1483 C CA . PHE A 1 189 ? -26.912 42.725 29.434 1.00 17.58 189 PHE A CA 1
ATOM 1484 C C . PHE A 1 189 ? -28.324 42.983 28.932 1.00 17.57 189 PHE A C 1
ATOM 1485 O O . PHE A 1 189 ? -28.623 44.094 28.479 1.00 18.16 189 PHE A O 1
ATOM 1493 N N . MET A 1 190 ? -29.180 41.961 28.986 1.00 17.05 190 MET A N 1
ATOM 1494 C CA . MET A 1 190 ? -30.550 42.075 28.456 1.00 16.86 190 MET A CA 1
ATOM 1495 C C . MET A 1 190 ? -31.595 41.470 29.390 1.00 16.99 190 MET A C 1
ATOM 1496 O O . MET A 1 190 ? -31.349 40.455 30.033 1.00 17.08 190 MET A O 1
ATOM 1501 N N . HIS A 1 191 ? -32.754 42.119 29.445 1.00 17.55 191 HIS A N 1
ATOM 1502 C CA . HIS A 1 191 ? -33.843 41.759 30.351 1.00 18.04 191 HIS A CA 1
ATOM 1503 C C . HIS A 1 191 ? -35.162 41.628 29.586 1.00 18.44 191 HIS A C 1
ATOM 1504 O O . HIS A 1 191 ? -35.298 42.157 28.478 1.00 19.15 191 HIS A O 1
ATOM 1511 N N . CYS A 1 192 ? -36.129 40.925 30.176 1.00 18.41 192 CYS A N 1
ATOM 1512 C CA . CYS A 1 192 ? -37.461 40.737 29.568 1.00 19.09 192 CYS A CA 1
ATOM 1513 C C . CYS A 1 192 ? -38.577 40.726 30.626 1.00 18.94 192 CYS A C 1
ATOM 1514 O O . CYS A 1 192 ? -39.755 40.517 30.318 1.00 19.19 192 CYS A O 1
ATOM 1517 N N . ASN A 1 193 ? -38.179 40.964 31.869 1.00 19.09 193 ASN A N 1
ATOM 1518 C CA . ASN A 1 193 ? -39.085 41.048 33.013 1.00 19.51 193 ASN A CA 1
ATOM 1519 C C . ASN A 1 193 ? -38.368 41.785 34.139 1.00 19.68 193 ASN A C 1
ATOM 1520 O O . ASN A 1 193 ? -37.382 42.481 33.880 1.00 19.35 193 ASN A O 1
ATOM 1525 N N . ASP A 1 194 ? -38.847 41.627 35.376 1.00 19.49 194 ASP A N 1
ATOM 1526 C CA . ASP A 1 194 ? -38.267 42.332 36.527 1.00 20.10 194 ASP A CA 1
ATOM 1527 C C . ASP A 1 194 ? -36.859 41.875 36.945 1.00 19.35 194 ASP A C 1
ATOM 1528 O O . ASP A 1 194 ? -36.207 42.550 37.743 1.00 19.11 194 ASP A O 1
ATOM 1533 N N . ARG A 1 195 ? -36.380 40.742 36.427 1.00 18.95 195 ARG A N 1
ATOM 1534 C CA . ARG A 1 195 ? -35.013 40.346 36.744 1.00 18.32 195 ARG A CA 1
ATOM 1535 C C . ARG A 1 195 ? -34.089 41.323 36.039 1.00 18.03 195 ARG A C 1
ATOM 1536 O O . ARG A 1 195 ? -34.268 41.609 34.851 1.00 18.74 195 ARG A O 1
ATOM 1544 N N . HIS A 1 196 ? -33.111 41.843 36.771 1.00 17.74 196 HIS A N 1
ATOM 1545 C CA . HIS A 1 196 ? -32.218 42.862 36.214 1.00 17.02 196 HIS A CA 1
ATOM 1546 C C . HIS A 1 196 ? -31.763 42.514 34.806 1.00 16.79 196 HIS A C 1
ATOM 1547 O O . HIS A 1 196 ? -31.842 43.334 33.891 1.00 17.51 196 HIS A O 1
ATOM 1554 N N . HIS A 1 197 ? -31.245 41.306 34.649 1.00 16.39 197 HIS A N 1
ATOM 1555 C CA . HIS A 1 197 ? -31.041 40.750 33.318 1.00 16.40 197 HIS A CA 1
ATOM 1556 C C . HIS A 1 197 ? -31.271 39.250 33.370 1.00 15.97 197 HIS A C 1
ATOM 1557 O O . HIS A 1 197 ? -31.150 38.639 34.435 1.00 16.26 197 HIS A O 1
ATOM 1564 N N . SER A 1 198 ? -31.654 38.671 32.233 1.00 16.04 198 SER A N 1
ATOM 1565 C CA . SER A 1 198 ? -31.789 37.223 32.108 1.00 15.67 198 SER A CA 1
ATOM 1566 C C . SER A 1 198 ? -30.630 36.664 31.297 1.00 15.82 198 SER A C 1
ATOM 1567 O O . SER A 1 198 ? -30.423 35.456 31.252 1.00 15.48 198 SER A O 1
ATOM 1570 N N . LEU A 1 199 ? -29.880 37.559 30.660 1.00 16.27 199 LEU A N 1
ATOM 1571 C CA . LEU A 1 199 ? -28.902 37.175 29.653 1.00 16.46 199 LEU A CA 1
ATOM 1572 C C . LEU A 1 199 ? -27.820 38.236 29.513 1.00 16.51 199 LEU A C 1
ATOM 1573 O O . LEU A 1 199 ? -28.096 39.428 29.618 1.00 16.59 199 LEU A O 1
ATOM 1578 N N . ALA A 1 200 ? -26.588 37.790 29.282 1.00 16.45 200 ALA A N 1
ATOM 1579 C CA . ALA A 1 200 ? -25.472 38.682 29.000 1.00 16.33 200 ALA A CA 1
ATOM 1580 C C . ALA A 1 200 ? -24.443 37.981 28.127 1.00 16.82 200 ALA A C 1
ATOM 1581 O O . ALA A 1 200 ? -24.392 36.750 28.081 1.00 16.47 200 ALA A O 1
ATOM 1583 N N . PHE A 1 201 ? -23.627 38.769 27.438 1.00 17.59 201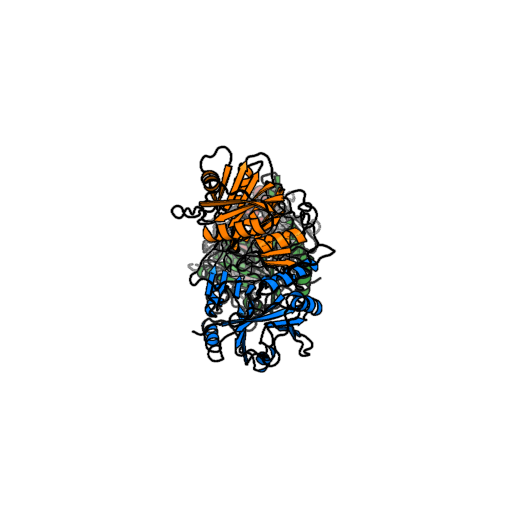 PHE A N 1
ATOM 1584 C CA . PHE A 1 201 ? -22.572 38.229 26.582 1.00 18.87 201 PHE A CA 1
ATOM 1585 C C . PHE A 1 201 ? -21.583 39.336 26.247 1.00 19.92 201 PHE A C 1
ATOM 1586 O O . PHE A 1 201 ? -21.775 40.480 26.658 1.00 19.41 201 PHE A O 1
ATOM 1594 N N . GLY A 1 202 ? -20.534 38.996 25.504 1.00 21.27 202 GLY A N 1
ATOM 1595 C CA . GLY A 1 202 ? -19.474 39.957 25.179 1.00 23.73 202 GLY A CA 1
ATOM 1596 C C . GLY A 1 202 ? -18.383 40.016 26.240 1.00 25.32 202 GLY A C 1
ATOM 1597 O O . GLY A 1 202 ? -17.780 41.072 26.469 1.00 25.67 202 GLY A O 1
ATOM 1598 N N . VAL A 1 203 ? -18.118 38.875 26.876 1.00 26.64 203 VAL A N 1
ATOM 1599 C CA . VAL A 1 203 ? -17.156 38.790 27.990 1.00 28.02 203 VAL A CA 1
ATOM 1600 C C . VAL A 1 203 ? -15.725 38.369 27.610 1.00 29.18 203 VAL A C 1
ATOM 1601 O O . VAL A 1 203 ? -14.819 38.397 28.454 1.00 29.98 203 VAL A O 1
ATOM 1605 N N . GLY A 1 204 ? -15.520 37.985 26.353 1.00 29.87 204 GLY A N 1
ATOM 1606 C CA . GLY A 1 204 ? -14.196 37.561 25.894 1.00 30.61 204 GLY A CA 1
ATOM 1607 C C . GLY A 1 204 ? -14.140 36.061 25.669 1.00 30.64 204 GLY A C 1
ATOM 1608 O O . GLY A 1 204 ? -15.187 35.405 25.639 1.00 30.61 204 GLY A O 1
ATOM 1609 N N . PRO A 1 205 ? -12.919 35.497 25.518 1.00 30.91 205 PRO A N 1
ATOM 1610 C CA . PRO A 1 205 ? -12.820 34.064 25.237 1.00 30.62 205 PRO A CA 1
ATOM 1611 C C . PRO A 1 205 ? -13.502 33.242 26.320 1.00 29.92 205 PRO A C 1
ATOM 1612 O O . PRO A 1 205 ? -13.370 33.551 27.513 1.00 29.65 205 PRO A O 1
ATOM 1616 N N . MET A 1 206 ? -14.256 32.232 25.890 1.00 29.21 206 MET A N 1
ATOM 1617 C CA . MET A 1 206 ? -14.954 31.323 26.792 1.00 28.22 206 MET A CA 1
ATOM 1618 C C . MET A 1 206 ? -14.603 29.871 26.479 1.00 28.23 206 MET A C 1
ATOM 1619 O O . MET A 1 206 ? -14.624 29.455 25.318 1.00 28.05 206 MET A O 1
ATOM 1624 N N . ASP A 1 207 ? -14.310 29.112 27.532 1.00 27.88 207 ASP A N 1
ATOM 1625 C CA . ASP A 1 207 ? -14.007 27.690 27.434 1.00 28.00 207 ASP A CA 1
ATOM 1626 C C . ASP A 1 207 ? -15.226 26.878 26.998 1.00 26.95 207 ASP A C 1
ATOM 1627 O O . ASP A 1 207 ? -15.087 25.847 26.342 1.00 27.00 207 ASP A O 1
ATOM 1632 N N . LYS A 1 208 ? -16.416 27.349 27.372 1.00 25.52 208 LYS A N 1
ATOM 1633 C CA . LYS A 1 208 ? -17.666 26.649 27.082 1.00 24.20 208 LYS A CA 1
ATOM 1634 C C . LYS A 1 208 ? -18.741 27.613 26.560 1.00 23.40 208 LYS A C 1
ATOM 1635 O O . LYS A 1 208 ? -18.524 28.824 26.515 1.00 22.61 208 LYS A O 1
ATOM 1641 N N . ARG A 1 209 ? -19.892 27.061 26.170 1.00 22.44 209 ARG A N 1
ATOM 1642 C CA . ARG A 1 209 ? -21.024 27.848 25.681 1.00 21.89 209 ARG A CA 1
ATOM 1643 C C . ARG A 1 209 ? -21.593 28.789 26.751 1.00 20.76 209 ARG A C 1
ATOM 1644 O O . ARG A 1 209 ? -22.123 29.846 26.432 1.00 20.31 209 ARG A O 1
ATOM 1652 N N . ILE A 1 210 ? -21.491 28.378 28.009 1.00 20.04 210 ILE A N 1
ATOM 1653 C CA . ILE A 1 210 ? -22.020 29.140 29.146 1.00 19.21 210 ILE A CA 1
ATOM 1654 C C . ILE A 1 210 ? -20.884 29.427 30.122 1.00 19.35 210 ILE A C 1
ATOM 1655 O O . ILE A 1 210 ? -20.011 28.578 30.328 1.00 19.42 210 ILE A O 1
ATOM 1660 N N . ASN A 1 211 ? -20.870 30.628 30.697 1.00 19.14 211 ASN A N 1
ATOM 1661 C CA . ASN A 1 211 ? -19.839 30.984 31.668 1.00 19.50 211 ASN A CA 1
ATOM 1662 C C . ASN A 1 211 ? -20.362 30.759 33.069 1.00 18.93 211 ASN A C 1
ATOM 1663 O O . ASN A 1 211 ? -19.663 30.198 33.928 1.00 18.50 211 ASN A O 1
ATOM 1668 N N . HIS A 1 212 ? -21.591 31.222 33.292 1.00 18.51 212 HIS A N 1
ATOM 1669 C CA . HIS A 1 212 ? -22.264 31.037 34.568 1.00 18.06 212 HIS A CA 1
ATOM 1670 C C . HIS A 1 212 ? -23.778 31.158 34.489 1.00 17.81 212 HIS A C 1
ATOM 1671 O O . HIS A 1 212 ? -24.336 31.695 33.525 1.00 17.24 212 HIS A O 1
ATOM 1678 N N . LEU A 1 213 ? -24.418 30.670 35.531 1.00 17.79 213 LEU A N 1
ATOM 1679 C CA . LEU A 1 213 ? -25.818 30.817 35.805 1.00 17.38 213 LEU A CA 1
ATOM 1680 C C . LEU A 1 213 ? -25.935 31.488 37.165 1.00 17.53 213 LEU A C 1
ATOM 1681 O O . LEU A 1 213 ? -25.303 31.089 38.046 1.00 18.13 213 LEU A O 1
ATOM 1686 N N . MET A 1 214 ? -26.770 32.480 37.306 1.00 17.41 214 MET A N 1
ATOM 1687 C CA . MET A 1 214 ? -27.014 33.070 38.587 1.00 17.16 214 MET A CA 1
ATOM 1688 C C . MET A 1 214 ? -28.393 32.630 39.095 1.00 16.69 214 MET A C 1
ATOM 1689 O O . MET A 1 214 ? -29.335 32.677 38.401 1.00 16.11 214 MET A O 1
ATOM 1694 N N . ILE A 1 215 ? -28.421 32.162 40.306 1.00 16.09 215 ILE A N 1
ATOM 1695 C CA . ILE A 1 215 ? -29.604 31.714 40.974 1.00 15.86 215 ILE A CA 1
ATOM 1696 C C . ILE A 1 215 ? -29.834 32.624 42.187 1.00 15.52 215 ILE A C 1
ATOM 1697 O O . ILE A 1 215 ? -28.910 32.983 42.843 1.00 15.67 215 ILE A O 1
ATOM 1702 N N . GLU A 1 216 ? -31.072 33.013 42.432 1.00 15.26 216 GLU A N 1
ATOM 1703 C CA . GLU A 1 216 ? -31.339 34.011 43.461 1.00 14.60 216 GLU A CA 1
ATOM 1704 C C . GLU A 1 216 ? -32.217 33.467 44.578 1.00 14.70 216 GLU A C 1
ATOM 1705 O O . GLU A 1 216 ? -33.280 32.916 44.321 1.00 15.13 216 GLU A O 1
ATOM 1711 N N . TYR A 1 217 ? -31.751 33.640 45.810 1.00 14.97 217 TYR A N 1
ATOM 1712 C CA . TYR A 1 217 ? -32.513 33.320 47.015 1.00 15.40 217 TYR A CA 1
ATOM 1713 C C . TYR A 1 217 ? -33.398 34.483 47.453 1.00 15.28 217 TYR A C 1
ATOM 1714 O O . TYR A 1 217 ? -33.014 35.648 47.308 1.00 15.40 217 TYR A O 1
ATOM 1723 N N . THR A 1 218 ? -34.565 34.184 48.023 1.00 15.64 218 THR A N 1
ATOM 1724 C CA . THR A 1 218 ? -35.391 35.240 48.620 1.00 15.99 218 THR A CA 1
ATOM 1725 C C . THR A 1 218 ? -34.771 35.746 49.932 1.00 16.65 218 THR A C 1
ATOM 1726 O O . THR A 1 218 ? -34.957 36.910 50.314 1.00 16.45 218 THR A O 1
ATOM 1730 N N . HIS A 1 219 ? -34.027 34.870 50.606 1.00 16.88 219 HIS A N 1
ATOM 1731 C CA . HIS A 1 219 ? -33.504 35.142 51.940 1.00 17.77 219 HIS A CA 1
ATOM 1732 C C . HIS A 1 219 ? -31.987 35.148 51.967 1.00 17.69 219 HIS A C 1
ATOM 1733 O O . HIS A 1 219 ? -31.342 34.173 51.581 1.00 17.21 219 HIS A O 1
ATOM 1740 N N . LEU A 1 220 ? -31.431 36.252 52.462 1.00 17.52 220 LEU A N 1
ATOM 1741 C CA . LEU A 1 220 ? -29.995 36.421 52.570 1.00 17.89 220 LEU A CA 1
ATOM 1742 C C . LEU A 1 220 ? -29.360 35.237 53.296 1.00 17.69 220 LEU A C 1
ATOM 1743 O O . LEU A 1 220 ? -28.316 34.748 52.885 1.00 17.95 220 LEU A O 1
ATOM 1748 N N . ASP A 1 221 ? -30.017 34.774 54.357 1.00 17.75 221 ASP A N 1
ATOM 1749 C CA . ASP A 1 221 ? -29.525 33.664 55.158 1.00 17.97 221 ASP A CA 1
ATOM 1750 C C . ASP A 1 221 ? -29.304 32.395 54.342 1.00 17.43 221 ASP A C 1
ATOM 1751 O O . ASP A 1 221 ? -28.432 31.588 54.678 1.00 17.40 221 ASP A O 1
ATOM 1756 N N . ASP A 1 222 ? -30.081 32.222 53.273 1.00 16.74 222 ASP A N 1
ATOM 1757 C CA . ASP A 1 222 ? -29.862 31.099 52.359 1.00 16.53 222 ASP A CA 1
ATOM 1758 C C . ASP A 1 222 ? -28.570 31.225 51.559 1.00 16.61 222 ASP A C 1
ATOM 1759 O O . ASP A 1 222 ? -27.918 30.221 51.262 1.00 16.93 222 ASP A O 1
ATOM 1764 N N . LEU A 1 223 ? -28.201 32.451 51.207 1.00 16.66 223 LEU A N 1
ATOM 1765 C CA . LEU A 1 223 ? -26.931 32.692 50.527 1.00 16.79 223 LEU A CA 1
ATOM 1766 C C . LEU A 1 223 ? -25.764 32.416 51.475 1.00 17.11 223 LEU A C 1
ATOM 1767 O O . LEU A 1 223 ? -24.748 31.880 51.055 1.00 17.03 223 LEU A O 1
ATOM 1772 N N . GLY A 1 224 ? -25.925 32.790 52.748 1.00 17.56 224 GLY A N 1
ATOM 1773 C CA . GLY A 1 224 ? -24.884 32.581 53.759 1.00 18.21 224 GLY A CA 1
ATOM 1774 C C . GLY A 1 224 ? -24.686 31.094 54.031 1.00 18.56 224 GLY A C 1
ATOM 1775 O O . GLY A 1 224 ? -23.558 30.618 54.177 1.00 18.03 224 GLY A O 1
ATOM 1776 N N . TYR A 1 225 ? -25.799 30.367 54.085 1.00 18.63 225 TYR A N 1
ATOM 1777 C CA . TYR A 1 225 ? -25.784 28.926 54.235 1.00 19.60 225 TYR A CA 1
ATOM 1778 C C . TYR A 1 225 ? -25.001 28.280 53.080 1.00 19.85 225 TYR A C 1
ATOM 1779 O O . TYR A 1 225 ? -24.102 27.462 53.308 1.00 19.91 225 TYR A O 1
ATOM 1788 N N . ALA A 1 226 ? -25.341 28.665 51.851 1.00 20.02 226 ALA A N 1
ATOM 1789 C CA . ALA A 1 226 ? -24.696 28.131 50.655 1.00 20.41 226 ALA A CA 1
ATOM 1790 C C . ALA A 1 226 ? -23.210 28.472 50.589 1.00 20.80 226 ALA A C 1
ATOM 1791 O O . ALA A 1 226 ? -22.400 27.624 50.214 1.00 21.36 226 ALA A O 1
ATOM 1793 N N . HIS A 1 227 ? -22.857 29.701 50.971 1.00 21.12 227 HIS A N 1
ATOM 1794 C CA . HIS A 1 227 ? -21.472 30.180 50.917 1.00 21.50 227 HIS A CA 1
ATOM 1795 C C . HIS A 1 227 ? -20.567 29.429 51.899 1.00 22.28 227 HIS A C 1
ATOM 1796 O O . HIS A 1 227 ? -19.457 29.022 51.543 1.00 21.89 227 HIS A O 1
ATOM 1803 N N . ASP A 1 228 ? -21.061 29.246 53.125 1.00 22.52 228 ASP A N 1
ATOM 1804 C CA . ASP A 1 228 ? -20.345 28.529 54.177 1.00 23.45 228 ASP A CA 1
ATOM 1805 C C . ASP A 1 228 ? -20.121 27.073 53.789 1.00 23.82 228 ASP A C 1
ATOM 1806 O O . ASP A 1 228 ? -19.080 26.483 54.097 1.00 23.80 228 ASP A O 1
ATOM 1811 N N . LEU A 1 229 ? -21.112 26.493 53.122 1.00 23.75 229 LEU A N 1
ATOM 1812 C CA . LEU A 1 229 ? -21.038 25.095 52.732 1.00 24.35 229 LEU A CA 1
ATOM 1813 C C . LEU A 1 229 ? -20.045 24.899 51.585 1.00 24.32 229 LEU A C 1
ATOM 1814 O O . LEU A 1 229 ? -19.225 23.981 51.628 1.00 24.90 229 LEU A O 1
ATOM 1819 N N . VAL A 1 230 ? -20.112 25.768 50.574 1.00 24.00 230 VAL A N 1
ATOM 1820 C CA . VAL A 1 230 ? -19.157 25.760 49.456 1.00 24.17 230 VAL A CA 1
ATOM 1821 C C . VAL A 1 230 ? -17.725 25.859 49.995 1.00 25.05 230 VAL A C 1
ATOM 1822 O O . VAL A 1 230 ? -16.813 25.161 49.521 1.00 25.18 230 VAL A O 1
ATOM 1826 N N . ARG A 1 231 ? -17.558 26.721 50.996 1.00 25.58 231 ARG A N 1
ATOM 1827 C CA . ARG A 1 231 ? -16.281 26.971 51.657 1.00 26.80 231 ARG A CA 1
ATOM 1828 C C . ARG A 1 231 ? -15.806 25.739 52.427 1.00 27.39 231 ARG A C 1
ATOM 1829 O O . ARG A 1 231 ? -14.636 25.371 52.349 1.00 28.15 231 ARG A O 1
ATOM 1837 N N . GLN A 1 232 ? -16.723 25.109 53.161 1.00 27.50 232 GLN A N 1
ATOM 1838 C CA . GLN A 1 232 ? -16.441 23.882 53.918 1.00 28.31 232 GLN A CA 1
ATOM 1839 C C . GLN A 1 232 ? -16.038 22.724 53.002 1.00 28.35 232 GLN A C 1
ATOM 1840 O O . GLN A 1 232 ? -15.199 21.895 53.367 1.00 28.55 232 GLN A O 1
ATOM 1846 N N . GLN A 1 233 ? -16.645 22.692 51.816 1.00 27.99 233 GLN A N 1
ATOM 1847 C CA . GLN A 1 233 ? -16.477 21.620 50.837 1.00 28.35 233 GLN A CA 1
ATOM 1848 C C . GLN A 1 233 ? -15.216 21.793 49.991 1.00 28.17 233 GLN A C 1
ATOM 1849 O O . GLN A 1 233 ? -14.843 20.891 49.234 1.00 28.44 233 GLN A O 1
ATOM 1855 N N . LYS A 1 234 ? -14.584 22.961 50.110 1.00 28.00 234 LYS A N 1
ATOM 1856 C CA . LYS A 1 234 ? -13.371 23.318 49.364 1.00 27.85 234 LYS A CA 1
ATOM 1857 C C . LYS A 1 234 ? -13.615 23.450 47.857 1.00 27.40 234 LYS A C 1
ATOM 1858 O O . LYS A 1 234 ? -12.711 23.214 47.048 1.00 27.85 234 LYS A O 1
ATOM 1860 N N . ILE A 1 235 ? -14.844 23.810 47.491 1.00 26.31 235 ILE A N 1
ATOM 1861 C CA . ILE A 1 235 ? -15.210 24.091 46.102 1.00 25.64 235 ILE A CA 1
ATOM 1862 C C . ILE A 1 235 ? -14.628 25.445 45.719 1.00 25.13 235 ILE A C 1
ATOM 1863 O O . ILE A 1 235 ? -14.727 26.402 46.492 1.00 24.90 235 ILE A O 1
ATOM 1868 N N . ASP A 1 236 ? -14.005 25.506 44.540 1.00 24.86 236 ASP A N 1
ATOM 1869 C CA . ASP A 1 236 ? -13.367 26.729 44.040 1.00 24.36 236 ASP A CA 1
ATOM 1870 C C . ASP A 1 236 ? -14.346 27.894 43.973 1.00 23.63 236 ASP A C 1
ATOM 1871 O O . ASP A 1 236 ? -15.433 27.762 43.421 1.00 23.13 236 ASP A O 1
ATOM 1876 N N . VAL A 1 237 ? -13.944 29.024 44.548 1.00 23.65 237 VAL A N 1
ATOM 1877 C CA . VAL A 1 237 ? -14.677 30.285 44.442 1.00 23.00 237 VAL A CA 1
ATOM 1878 C C . VAL A 1 237 ? -13.810 31.199 43.586 1.00 22.76 237 VAL A C 1
ATOM 1879 O O . VAL A 1 237 ? -12.667 31.485 43.944 1.00 22.68 237 VAL A O 1
ATOM 1883 N N . THR A 1 238 ? -14.333 31.639 42.447 1.00 22.15 238 THR A N 1
ATOM 1884 C CA . THR A 1 238 ? -13.544 32.478 41.549 1.00 22.10 238 THR A CA 1
ATOM 1885 C C . THR A 1 238 ? -13.691 33.975 41.848 1.00 22.20 238 THR A C 1
ATOM 1886 O O . THR A 1 238 ? -12.755 34.752 41.635 1.00 22.49 238 THR A O 1
ATOM 1890 N N . LEU A 1 239 ? -14.863 34.366 42.348 1.00 21.86 239 LEU A N 1
ATOM 1891 C CA . LEU A 1 239 ? -15.096 35.737 42.793 1.00 21.51 239 LEU A CA 1
ATOM 1892 C C . LEU A 1 239 ? -15.780 35.713 44.152 1.00 21.51 239 LEU A C 1
ATOM 1893 O O . LEU A 1 239 ? -16.836 35.101 44.310 1.00 21.39 239 LEU A O 1
ATOM 1898 N N . GLN A 1 240 ? -15.164 36.373 45.128 1.00 20.93 240 GLN A N 1
ATOM 1899 C CA . GLN A 1 240 ? -15.684 36.404 46.494 1.00 21.15 240 GLN A CA 1
ATOM 1900 C C . GLN A 1 240 ? -16.986 37.186 46.566 1.00 20.35 240 GLN A C 1
ATOM 1901 O O . GLN A 1 240 ? -17.374 37.836 45.593 1.00 19.73 240 GLN A O 1
ATOM 1907 N N . ILE A 1 241 ? -17.670 37.104 47.706 1.00 20.36 241 ILE A N 1
ATOM 1908 C CA . ILE A 1 241 ? -18.903 37.871 47.914 1.00 19.95 241 ILE A CA 1
ATOM 1909 C C . ILE A 1 241 ? -18.688 39.341 47.554 1.00 19.99 241 ILE A C 1
ATOM 1910 O O . ILE A 1 241 ? -17.712 39.952 47.972 1.00 20.21 241 ILE A O 1
ATOM 1915 N N . GLY A 1 242 ? -19.610 39.888 46.767 1.00 19.80 242 GLY A N 1
ATOM 1916 C CA . GLY A 1 242 ? -19.619 41.314 46.455 1.00 19.84 242 GLY A CA 1
ATOM 1917 C C . GLY A 1 242 ? -20.887 41.719 45.736 1.00 19.68 242 GLY A C 1
ATOM 1918 O O . GLY A 1 242 ? -21.855 40.968 45.707 1.00 19.15 242 GLY A O 1
ATOM 1919 N N . LYS A 1 243 ? -20.856 42.908 45.140 1.00 20.32 243 LYS A N 1
ATOM 1920 C CA . LYS A 1 243 ? -21.979 43.482 44.429 1.00 20.36 243 LYS A CA 1
ATOM 1921 C C . LYS A 1 243 ? -21.497 44.065 43.111 1.00 20.44 243 LYS A C 1
ATOM 1922 O O . LYS A 1 243 ? -20.594 44.907 43.101 1.00 20.97 243 LYS A O 1
ATOM 1928 N N . HIS A 1 244 ? -22.099 43.628 42.008 1.00 19.83 244 HIS A N 1
ATOM 1929 C CA . HIS A 1 244 ? -21.938 44.313 40.733 1.00 19.91 244 HIS A CA 1
ATOM 1930 C C . HIS A 1 244 ? -22.698 45.647 40.792 1.00 19.69 244 HIS A C 1
ATOM 1931 O O . HIS A 1 244 ? -23.681 45.785 41.535 1.00 19.28 244 HIS A O 1
ATOM 1938 N N . SER A 1 245 ? -22.237 46.637 40.033 1.00 19.54 245 SER A N 1
ATOM 1939 C CA . SER A 1 245 ? -22.922 47.932 40.008 1.00 19.44 245 SER A CA 1
ATOM 1940 C C . SER A 1 245 ? -24.264 47.896 39.268 1.00 19.24 245 SER A C 1
ATOM 1941 O O . SER A 1 245 ? -25.137 48.722 39.534 1.00 19.67 245 SER A O 1
ATOM 1944 N N . ASN A 1 246 ? -24.445 46.940 38.360 1.00 19.46 246 ASN A N 1
ATOM 1945 C CA . ASN A 1 246 ? -25.686 46.888 37.582 1.00 19.56 246 ASN A CA 1
ATOM 1946 C C . ASN A 1 246 ? -26.895 46.297 38.321 1.00 19.68 246 ASN A C 1
ATOM 1947 O O . ASN A 1 246 ? -27.921 46.975 38.473 1.00 20.18 246 ASN A O 1
ATOM 1952 N N . ASP A 1 247 ? -26.771 45.060 38.802 1.00 19.87 247 ASP A N 1
ATOM 1953 C CA . ASP A 1 247 ? -27.883 44.382 39.472 1.00 19.89 247 ASP A CA 1
ATOM 1954 C C . ASP A 1 247 ? -27.900 44.644 40.975 1.00 19.82 247 ASP A C 1
ATOM 1955 O O . ASP A 1 247 ? -28.911 44.398 41.637 1.00 19.78 247 ASP A O 1
ATOM 1960 N N . GLU A 1 248 ? -26.778 45.157 41.489 1.00 19.64 248 GLU A N 1
ATOM 1961 C CA . GLU A 1 248 ? -26.624 45.510 42.904 1.00 19.88 248 GLU A CA 1
ATOM 1962 C C . GLU A 1 248 ? -26.988 44.353 43.834 1.00 19.50 248 GLU A C 1
ATOM 1963 O O . GLU A 1 248 ? -27.387 44.556 44.982 1.00 19.47 248 GLU A O 1
ATOM 1969 N N . ALA A 1 249 ? -26.830 43.138 43.313 1.00 18.76 249 ALA A N 1
ATOM 1970 C CA . ALA A 1 249 ? -27.100 41.914 44.052 1.00 18.23 249 ALA A CA 1
ATOM 1971 C C . ALA A 1 249 ? -25.878 41.541 44.879 1.00 18.28 249 ALA A C 1
ATOM 1972 O O . ALA A 1 249 ? -24.753 41.860 44.495 1.00 18.25 249 ALA A O 1
ATOM 1974 N N . LEU A 1 250 ? -26.095 40.878 46.015 1.00 17.72 250 LEU A N 1
ATOM 1975 C CA . LEU A 1 250 ? -24.988 40.295 46.772 1.00 17.57 250 LEU A CA 1
ATOM 1976 C C . LEU A 1 250 ? -24.781 38.866 46.281 1.00 17.31 250 LEU A C 1
ATOM 1977 O O . LEU A 1 250 ? -25.656 38.021 46.454 1.00 17.25 250 LEU A O 1
ATOM 1982 N N . THR A 1 251 ? -23.639 38.610 45.638 1.00 17.28 251 THR A N 1
ATOM 1983 C CA . THR A 1 251 ? -23.378 37.307 45.018 1.00 17.28 251 THR A CA 1
ATOM 1984 C C . THR A 1 251 ? -21.934 36.840 45.199 1.00 17.90 251 THR A C 1
ATOM 1985 O O . THR A 1 251 ? -21.042 37.645 45.447 1.00 17.73 251 THR A O 1
ATOM 1989 N N . PHE A 1 252 ? -21.718 35.533 45.080 1.00 18.03 252 PHE A N 1
ATOM 1990 C CA . PHE A 1 252 ? -20.383 35.008 44.833 1.00 18.36 252 PHE A CA 1
ATOM 1991 C C . PHE A 1 252 ? -20.450 34.040 43.668 1.00 18.40 252 PHE A C 1
ATOM 1992 O O . PHE A 1 252 ? -21.535 33.606 43.289 1.00 18.12 252 PHE A O 1
ATOM 2000 N N . TYR A 1 253 ? -19.291 33.710 43.105 1.00 18.93 253 TYR A N 1
ATOM 2001 C CA . TYR A 1 253 ? -19.212 32.827 41.940 1.00 18.93 253 TYR A CA 1
ATOM 2002 C C . TYR A 1 253 ? -18.333 31.636 42.305 1.00 19.29 253 TYR A C 1
ATOM 2003 O O . TYR A 1 253 ? -17.171 31.815 42.674 1.00 19.12 253 TYR A O 1
ATOM 2012 N N . CYS A 1 254 ? -18.880 30.430 42.170 1.00 19.09 254 CYS A N 1
ATOM 2013 C CA . CYS A 1 254 ? -18.176 29.205 42.539 1.00 20.00 254 CYS A CA 1
ATOM 2014 C C . CYS A 1 254 ? -18.328 28.139 41.466 1.00 19.70 254 CYS A C 1
ATOM 2015 O O . CYS A 1 254 ? -19.304 28.142 40.719 1.00 19.38 254 CYS A O 1
ATOM 2018 N N . ALA A 1 255 ? -17.364 27.221 41.411 1.00 20.18 255 ALA A N 1
ATOM 2019 C CA . ALA A 1 255 ? -17.353 26.164 40.401 1.00 20.15 255 ALA A CA 1
ATOM 2020 C C . ALA A 1 255 ? -18.469 25.156 40.619 1.00 19.76 255 ALA A C 1
ATOM 2021 O O . ALA A 1 255 ? -18.865 24.888 41.755 1.00 19.74 255 ALA A O 1
ATOM 2023 N N . ASN A 1 256 ? -18.956 24.592 39.522 1.00 19.51 256 ASN A N 1
ATOM 2024 C CA . ASN A 1 256 ? -19.947 23.523 39.578 1.00 19.13 256 ASN A CA 1
ATOM 2025 C C . ASN A 1 256 ? -19.342 22.219 39.044 1.00 19.15 256 ASN A C 1
ATOM 2026 O O . ASN A 1 256 ? -18.232 22.246 38.495 1.00 19.35 256 ASN A O 1
ATOM 2031 N N . PRO A 1 257 ? -20.041 21.076 39.218 1.00 18.91 257 PRO A N 1
ATOM 2032 C CA . PRO A 1 257 ? -19.470 19.799 38.781 1.00 19.26 257 PRO A CA 1
ATOM 2033 C C . PRO A 1 257 ? -19.119 19.716 37.296 1.00 19.27 257 PRO A C 1
ATOM 2034 O O . PRO A 1 257 ? -18.398 18.806 36.904 1.00 19.85 257 PRO A O 1
ATOM 2038 N N . SER A 1 258 ? -19.608 20.651 36.481 1.00 18.67 258 SER A N 1
ATOM 2039 C CA . SER A 1 258 ? -19.305 20.642 35.052 1.00 18.58 258 SER A CA 1
ATOM 2040 C C . SER A 1 258 ? -18.110 21.498 34.647 1.00 18.90 258 SER A C 1
ATOM 2041 O O . SER A 1 258 ? -17.779 21.584 33.471 1.00 19.14 258 SER A O 1
ATOM 2044 N N . GLY A 1 259 ? -17.462 22.140 35.613 1.00 19.23 259 GLY A N 1
ATOM 2045 C CA . GLY A 1 259 ? -16.301 22.970 35.313 1.00 19.34 259 GLY A CA 1
ATOM 2046 C C . GLY A 1 259 ? -16.595 24.421 34.977 1.00 19.44 259 GLY A C 1
ATOM 2047 O O . GLY A 1 259 ? -15.668 25.201 34.759 1.00 19.57 259 GLY A O 1
ATOM 2048 N N . TRP A 1 260 ? -17.874 24.795 34.912 1.00 19.15 260 TRP A N 1
ATOM 2049 C CA . TRP A 1 260 ? -18.227 26.214 34.816 1.00 18.86 260 TRP A CA 1
ATOM 2050 C C . TRP A 1 260 ? -18.734 26.750 36.158 1.00 18.74 260 TRP A C 1
ATOM 2051 O O . TRP A 1 260 ? -18.502 26.129 37.197 1.00 19.62 260 TRP A O 1
ATOM 2062 N N . LEU A 1 261 ? -19.401 27.900 36.148 1.00 18.47 261 LEU A N 1
ATOM 2063 C CA . LEU A 1 261 ? -19.730 28.576 37.398 1.00 18.16 261 LEU A CA 1
ATOM 2064 C C . LEU A 1 261 ? -21.215 28.703 37.657 1.00 18.18 261 LEU A C 1
ATOM 2065 O O . LEU A 1 261 ? -22.003 28.888 36.727 1.00 18.13 261 LEU A O 1
ATOM 2070 N N . TRP A 1 262 ? -21.578 28.601 38.932 1.00 17.70 262 TRP A N 1
ATOM 2071 C CA . TRP A 1 262 ? -22.858 29.089 39.417 1.00 17.84 262 TRP A CA 1
ATOM 2072 C C . TRP A 1 262 ? -22.608 30.277 40.328 1.00 17.69 262 TRP A C 1
ATOM 2073 O O . TRP A 1 262 ? -21.598 30.323 41.038 1.00 17.99 262 TRP A O 1
ATOM 2084 N N . GLU A 1 263 ? -23.531 31.234 40.283 1.00 17.39 263 GLU A N 1
ATOM 2085 C CA . GLU A 1 263 ? -23.448 32.469 41.053 1.00 17.27 263 GLU A CA 1
ATOM 2086 C C . GLU A 1 263 ? -24.679 32.588 41.962 1.00 17.09 263 GLU A C 1
ATOM 2087 O O . GLU A 1 263 ? -25.691 33.156 41.559 1.00 17.03 263 GLU A O 1
ATOM 2093 N N . PRO A 1 264 ? -24.599 32.045 43.194 1.00 17.37 264 PRO A N 1
ATOM 2094 C CA . PRO A 1 264 ? -25.727 32.213 44.111 1.00 17.13 264 PRO A CA 1
ATOM 2095 C C . PRO A 1 264 ? -25.765 33.652 44.593 1.00 16.98 264 PRO A C 1
ATOM 2096 O O . PRO A 1 264 ? -24.713 34.262 44.783 1.00 17.08 264 PRO A O 1
ATOM 2100 N N . GLY A 1 265 ? -26.962 34.199 44.766 1.00 16.67 265 GLY A N 1
ATOM 2101 C CA . GLY A 1 265 ? -27.082 35.586 45.196 1.00 16.78 265 GLY A CA 1
ATOM 2102 C C . GLY A 1 265 ? -28.382 35.960 45.867 1.00 16.55 265 GLY A C 1
ATOM 2103 O O . GLY A 1 265 ? -29.304 35.150 45.974 1.00 16.39 265 GLY A O 1
ATOM 2104 N N . TRP A 1 266 ? -28.441 37.215 46.301 1.00 17.03 266 TRP A N 1
ATOM 2105 C CA . TRP A 1 266 ? -29.580 37.760 47.018 1.00 17.24 266 TRP A CA 1
ATOM 2106 C C . TRP A 1 266 ? -29.751 39.246 46.701 1.00 17.37 266 TRP A C 1
ATOM 2107 O O . TRP A 1 266 ? -28.780 39.933 46.390 1.00 17.07 266 TRP A O 1
ATOM 2118 N N . GLY A 1 267 ? -30.991 39.730 46.766 1.00 18.00 267 GLY A N 1
ATOM 2119 C CA . GLY A 1 267 ? -31.275 41.171 46.702 1.00 18.61 267 GLY A CA 1
ATOM 2120 C C . GLY A 1 267 ? -30.987 41.893 45.395 1.00 19.12 267 GLY A C 1
ATOM 2121 O O . GLY A 1 267 ? -30.572 43.056 45.411 1.00 19.40 267 GLY A O 1
ATOM 2122 N N . SER A 1 268 ? -31.222 41.218 44.267 1.00 18.83 268 SER A N 1
ATOM 2123 C CA A SER A 1 268 ? -31.036 41.830 42.955 0.50 18.59 268 SER A CA 1
ATOM 2124 C CA B SER A 1 268 ? -31.049 41.821 42.939 0.50 18.97 268 SER A CA 1
ATOM 2125 C C . SER A 1 268 ? -32.141 42.847 42.675 1.00 18.81 268 SER A C 1
ATOM 2126 O O . SER A 1 268 ? -33.295 42.637 43.047 1.00 18.89 268 SER A O 1
ATOM 2131 N N . ARG A 1 269 ? -31.786 43.953 42.026 1.00 18.74 269 ARG A N 1
ATOM 2132 C CA . ARG A 1 269 ? -32.770 44.999 41.725 1.00 18.80 269 ARG A CA 1
ATOM 2133 C C . ARG A 1 269 ? -33.304 44.836 40.301 1.00 18.66 269 ARG A C 1
ATOM 2134 O O . ARG A 1 269 ? -32.671 44.173 39.489 1.00 18.71 269 ARG A O 1
ATOM 2142 N N . PRO A 1 270 ? -34.482 45.419 39.997 1.00 19.02 270 PRO A N 1
ATOM 2143 C CA . PRO A 1 270 ? -34.943 45.438 38.612 1.00 18.81 270 PRO A CA 1
ATOM 2144 C C . PRO A 1 270 ? -34.010 46.279 37.741 1.00 18.77 270 PRO A C 1
ATOM 2145 O O . PRO A 1 270 ? -33.304 47.147 38.258 1.00 18.62 270 PRO A O 1
ATOM 2149 N N . ALA A 1 271 ? -33.987 46.011 36.435 1.00 18.86 271 ALA A N 1
ATOM 2150 C CA . ALA A 1 271 ? -33.212 46.835 35.510 1.00 19.02 271 ALA A CA 1
ATOM 2151 C C . ALA A 1 271 ? -33.765 48.257 35.489 1.00 19.42 271 ALA A C 1
ATOM 2152 O O . ALA A 1 271 ? -34.983 48.447 35.484 1.00 18.51 271 ALA A O 1
ATOM 2154 N N . PRO A 1 272 ? -32.866 49.260 35.484 1.00 20.06 272 PRO A N 1
ATOM 2155 C CA . PRO A 1 272 ? -33.314 50.642 35.358 1.00 20.40 272 PRO A CA 1
ATOM 2156 C C . PRO A 1 272 ? -34.163 50.802 34.104 1.00 20.34 272 PRO A C 1
ATOM 2157 O O . PRO A 1 272 ? -33.929 50.108 33.109 1.00 20.73 272 PRO A O 1
ATOM 2161 N N . ALA A 1 273 ? -35.156 51.684 34.171 1.00 20.38 273 ALA A N 1
ATOM 2162 C CA . ALA A 1 273 ? -36.017 51.998 33.028 1.00 20.61 273 ALA A CA 1
ATOM 2163 C C . ALA A 1 273 ? -35.207 52.479 31.818 1.00 20.49 273 ALA A C 1
ATOM 2164 O O . ALA A 1 273 ? -35.535 52.160 30.669 1.00 20.14 273 ALA A O 1
ATOM 2166 N N . GLN A 1 274 ? -34.153 53.247 32.087 1.00 20.33 274 GLN A N 1
ATOM 2167 C CA . GLN A 1 274 ? -33.253 53.726 31.038 1.00 20.22 274 GLN A CA 1
ATOM 2168 C C . GLN A 1 274 ? -31.835 53.203 31.240 1.00 19.49 274 GLN A C 1
ATOM 2169 O O . GLN A 1 274 ? -31.371 53.052 32.373 1.00 18.59 274 GLN A O 1
ATOM 2175 N N . GLN A 1 275 ? -31.157 52.945 30.125 1.00 19.25 275 GLN A N 1
ATOM 2176 C CA . GLN A 1 275 ? -29.802 52.395 30.111 1.00 19.36 275 GLN A CA 1
ATOM 2177 C C . GLN A 1 275 ? -28.800 53.181 30.946 1.00 18.72 275 GLN A C 1
ATOM 2178 O O . GLN A 1 275 ? -28.766 54.406 30.887 1.00 19.27 275 GLN A O 1
ATOM 2184 N N . GLU A 1 276 ? -27.994 52.448 31.721 1.00 18.10 276 GLU A N 1
ATOM 2185 C CA . GLU A 1 276 ? -26.884 52.996 32.505 1.00 17.51 276 GLU A CA 1
ATOM 2186 C C . GLU A 1 276 ? -25.603 52.221 32.171 1.00 17.22 276 GLU A C 1
ATOM 2187 O O . GLU A 1 276 ? -25.667 51.071 31.739 1.00 16.55 276 GLU A O 1
ATOM 2193 N N . HIS A 1 277 ? -24.437 52.836 32.361 1.00 16.95 277 HIS A N 1
ATOM 2194 C CA . HIS A 1 277 ? -23.195 52.053 32.308 1.00 17.19 277 HIS A CA 1
ATOM 2195 C C . HIS A 1 277 ? -22.256 52.381 33.454 1.00 17.44 277 HIS A C 1
ATOM 2196 O O . HIS A 1 277 ? -22.317 53.471 34.018 1.00 17.47 277 HIS A O 1
ATOM 2203 N N . TYR A 1 278 ? -21.411 51.412 33.802 1.00 17.79 278 TYR A N 1
ATOM 2204 C CA . TYR A 1 278 ? -20.537 51.504 34.969 1.00 18.49 278 TYR A CA 1
ATOM 2205 C C . TYR A 1 278 ? -19.117 51.141 34.563 1.00 19.31 278 TYR A C 1
ATOM 2206 O O . TYR A 1 278 ? -18.894 50.572 33.495 1.00 18.92 278 TYR A O 1
ATOM 2215 N N . LEU A 1 279 ? -18.157 51.478 35.417 1.00 20.40 279 LEU A N 1
ATOM 2216 C CA . LEU A 1 279 ? -16.748 51.229 35.127 1.00 21.13 279 LEU A CA 1
ATOM 2217 C C . LEU A 1 279 ? -16.178 50.182 36.083 1.00 21.30 279 LEU A C 1
ATOM 2218 O O . LEU A 1 279 ? -15.094 49.635 35.853 1.00 21.61 279 LEU A O 1
ATOM 2223 N N . ARG A 1 280 ? -16.920 49.909 37.152 1.00 21.39 280 ARG A N 1
ATOM 2224 C CA . ARG A 1 280 ? -16.479 48.982 38.198 1.00 21.50 280 ARG A CA 1
ATOM 2225 C C . ARG A 1 280 ? -17.623 48.514 39.093 1.00 21.36 280 ARG A C 1
ATOM 2226 O O . ARG A 1 280 ? -18.707 49.098 39.092 1.00 21.20 280 ARG A O 1
ATOM 2234 N N . ASP A 1 281 ? -17.356 47.456 39.857 1.00 21.44 281 ASP A N 1
ATOM 2235 C CA . ASP A 1 281 ? -18.280 46.921 40.848 1.00 21.51 281 ASP A CA 1
ATOM 2236 C C . ASP A 1 281 ? -18.329 47.841 42.070 1.00 21.66 281 ASP A C 1
ATOM 2237 O O . ASP A 1 281 ? -17.480 48.720 42.225 1.00 21.71 281 ASP A O 1
ATOM 2242 N N . ILE A 1 282 ? -19.312 47.616 42.937 1.00 21.84 282 ILE A N 1
ATOM 2243 C CA . ILE A 1 282 ? -19.477 48.420 44.151 1.00 22.07 282 ILE A CA 1
ATOM 2244 C C . ILE A 1 282 ? -18.466 48.012 45.220 1.00 22.44 282 ILE A C 1
ATOM 2245 O O . ILE A 1 282 ? -17.622 48.819 45.624 1.00 22.98 282 ILE A O 1
ATOM 2250 N N . PHE A 1 283 ? -18.568 46.765 45.679 1.00 22.43 283 PHE A N 1
ATOM 2251 C CA . PHE A 1 283 ? -17.656 46.223 46.680 1.00 22.77 283 PHE A CA 1
ATOM 2252 C C . PHE A 1 283 ? -17.475 44.715 46.507 1.00 22.96 283 PHE A C 1
ATOM 2253 O O . PHE A 1 283 ? -18.246 44.069 45.788 1.00 23.02 283 PHE A O 1
ATOM 2261 N N . GLY A 1 284 ? -16.449 44.172 47.163 1.00 23.45 284 GLY A N 1
ATOM 2262 C CA . GLY A 1 284 ? -16.133 42.747 47.112 1.00 23.82 284 GLY A CA 1
ATOM 2263 C C . GLY A 1 284 ? -15.930 42.229 45.699 1.00 23.75 284 GLY A C 1
ATOM 2264 O O . GLY A 1 284 ? -15.462 42.961 44.825 1.00 23.81 284 GLY A O 1
ATOM 2265 N N . HIS A 1 285 ? -16.304 40.970 45.474 1.00 23.72 285 HIS A N 1
ATOM 2266 C CA . HIS A 1 285 ? -16.057 40.285 44.199 1.00 23.85 285 HIS A CA 1
ATOM 2267 C C . HIS A 1 285 ? -14.562 40.215 43.891 1.00 24.82 285 HIS A C 1
ATOM 2268 O O . HIS A 1 285 ? -14.151 40.270 42.726 1.00 24.72 285 HIS A O 1
ATOM 2275 N N . ASP A 1 286 ? -13.767 40.107 44.954 1.00 25.55 286 ASP A N 1
ATOM 2276 C CA . ASP A 1 286 ? -12.325 39.928 44.860 1.00 26.60 286 ASP A CA 1
ATOM 2277 C C . ASP A 1 286 ? -12.021 38.634 44.113 1.00 26.54 286 ASP A C 1
ATOM 2278 O O . ASP A 1 286 ? -12.679 37.615 44.336 1.00 25.74 286 ASP A O 1
ATOM 2283 N N . ASN A 1 287 ? -11.036 38.683 43.219 1.00 26.72 287 ASN A N 1
ATOM 2284 C CA . ASN A 1 287 ? -10.581 37.489 42.514 1.00 27.18 287 ASN A CA 1
ATOM 2285 C C . ASN A 1 287 ? -9.944 36.503 43.482 1.00 27.60 287 ASN A C 1
ATOM 2286 O O . ASN A 1 287 ? -9.112 36.880 44.308 1.00 27.95 287 ASN A O 1
ATOM 2291 N N . GLU A 1 288 ? -10.359 35.244 43.391 1.00 27.81 288 GLU A N 1
ATOM 2292 C CA . GLU A 1 288 ? -9.769 34.174 44.189 1.00 28.36 288 GLU A CA 1
ATOM 2293 C C . GLU A 1 288 ? -9.207 33.112 43.240 1.00 28.67 288 GLU A C 1
ATOM 2294 O O . GLU A 1 288 ? -8.198 33.357 42.584 1.00 28.91 288 GLU A O 1
ATOM 2300 N N . VAL A 1 289 ? -9.861 31.957 43.137 1.00 28.74 289 VAL A N 1
ATOM 2301 C CA . VAL A 1 289 ? -9.377 30.888 42.261 1.00 29.08 289 VAL A CA 1
ATOM 2302 C C . VAL A 1 289 ? -9.601 31.252 40.791 1.00 29.19 289 VAL A C 1
ATOM 2303 O O . VAL A 1 289 ? -10.739 31.400 40.340 1.00 28.91 289 VAL A O 1
ATOM 2307 N N . GLU A 1 290 ? -8.508 31.399 40.048 1.00 29.87 290 GLU A N 1
ATOM 2308 C CA . GLU A 1 290 ? -8.591 31.845 38.655 1.00 30.09 290 GLU A CA 1
ATOM 2309 C C . GLU A 1 290 ? -8.770 30.704 37.648 1.00 29.63 290 GLU A C 1
ATOM 2310 O O . GLU A 1 290 ? -8.657 29.523 38.000 1.00 29.74 290 GLU A O 1
ATOM 2316 N N . GLY A 1 291 ? -9.069 31.073 36.403 1.00 29.35 291 GLY A N 1
ATOM 2317 C CA . GLY A 1 291 ? -9.200 30.117 35.305 1.00 28.82 291 GLY A CA 1
ATOM 2318 C C . GLY A 1 291 ? -10.625 29.782 34.897 1.00 28.40 291 GLY A C 1
ATOM 2319 O O . GLY A 1 291 ? -10.842 28.866 34.100 1.00 27.71 291 GLY A O 1
ATOM 2320 N N . TYR A 1 292 ? -11.593 30.520 35.441 1.00 27.92 292 TYR A N 1
ATOM 2321 C CA . TYR A 1 292 ? -13.013 30.275 35.167 1.00 27.96 292 TYR A CA 1
ATOM 2322 C C . TYR A 1 292 ? -13.632 31.325 34.232 1.00 28.04 292 TYR A C 1
ATOM 2323 O O . TYR A 1 292 ? -14.856 31.474 34.158 1.00 27.22 292 TYR A O 1
ATOM 2332 N N . GLY A 1 293 ? -12.769 32.046 33.517 1.00 28.84 293 GLY A N 1
ATOM 2333 C CA . GLY A 1 293 ? -13.200 33.014 32.508 1.00 29.77 293 GLY A CA 1
ATOM 2334 C C . GLY A 1 293 ? -13.575 34.380 33.053 1.00 30.47 293 GLY A C 1
ATOM 2335 O O . GLY A 1 293 ? -14.080 35.227 32.319 1.00 29.91 293 GLY A O 1
ATOM 2336 N N . LEU A 1 294 ? -13.322 34.589 34.343 1.00 31.55 294 LEU A N 1
ATOM 2337 C CA . LEU A 1 294 ? -13.638 35.849 35.004 1.00 32.54 294 LEU A CA 1
ATOM 2338 C C . LEU A 1 294 ? -12.391 36.466 35.638 1.00 33.68 294 LEU A C 1
ATOM 2339 O O . LEU A 1 294 ? -12.475 37.126 36.680 1.00 33.69 294 LEU A O 1
ATOM 2344 N N . ASP A 1 295 ? -11.246 36.260 34.986 1.00 34.94 295 ASP A N 1
ATOM 2345 C CA . ASP A 1 295 ? -9.953 36.756 35.464 1.00 36.36 295 ASP A CA 1
ATOM 2346 C C . ASP A 1 295 ? -9.801 38.259 35.184 1.00 36.83 295 ASP A C 1
ATOM 2347 O O . ASP A 1 295 ? -8.800 38.703 34.610 1.00 37.21 295 ASP A O 1
ATOM 2352 N N . ILE A 1 296 ? -10.810 39.023 35.604 1.00 37.08 296 ILE A N 1
ATOM 2353 C CA . ILE A 1 296 ? -10.900 40.469 35.386 1.00 37.65 296 ILE A CA 1
ATOM 2354 C C . ILE A 1 296 ? -10.927 41.206 36.736 1.00 37.81 296 ILE A C 1
ATOM 2355 O O . ILE A 1 296 ? -11.648 40.797 37.649 1.00 37.31 296 ILE A O 1
ATOM 2360 N N . PRO A 1 297 ? -10.138 42.293 36.870 1.00 38.34 297 PRO A N 1
ATOM 2361 C CA . PRO A 1 297 ? -10.245 43.112 38.077 1.00 38.66 297 PRO A CA 1
ATOM 2362 C C . PRO A 1 297 ? -11.541 43.931 38.061 1.00 38.62 297 PRO A C 1
ATOM 2363 O O . PRO A 1 297 ? -11.580 45.022 37.477 1.00 38.49 297 PRO A O 1
ATOM 2367 N N . LEU A 1 298 ? -12.590 43.393 38.686 1.00 33.87 298 LEU A N 1
ATOM 2368 C CA . LEU A 1 298 ? -13.930 43.998 38.637 1.00 34.30 298 LEU A CA 1
ATOM 2369 C C . LEU A 1 298 ? -13.998 45.396 39.243 1.00 34.64 298 LEU A C 1
ATOM 2370 O O . LEU A 1 298 ? -14.708 46.265 38.725 1.00 34.67 298 LEU A O 1
ATOM 2375 N N . LYS A 1 299 ? -13.259 45.607 40.330 1.00 34.85 299 LYS A N 1
ATOM 2376 C CA . LYS A 1 299 ? -13.222 46.905 40.999 1.00 35.17 299 LYS A CA 1
ATOM 2377 C C . LYS A 1 299 ? -12.182 47.821 40.360 1.00 35.48 299 LYS A C 1
ATOM 2378 O O . LYS A 1 299 ? -11.571 47.470 39.343 1.00 35.58 299 LYS A O 1
ATOM 2380 N N . GLY A 1 300 ? -11.998 48.997 40.957 1.00 35.67 300 GLY A N 1
ATOM 2381 C CA . GLY A 1 300 ? -10.990 49.949 40.515 1.00 36.36 300 GLY A CA 1
ATOM 2382 C C . GLY A 1 300 ? -9.895 50.114 41.551 1.00 36.53 300 GLY A C 1
ATOM 2383 O O . GLY A 1 300 ? -9.125 49.184 41.800 1.00 37.12 300 GLY A O 1
ATOM 2384 N N . ALA B 1 2 ? -39.749 55.215 85.477 1.00 23.77 2 ALA B N 1
ATOM 2385 C CA . ALA B 1 2 ? -38.868 55.852 84.448 1.00 23.25 2 ALA B CA 1
ATOM 2386 C C . ALA B 1 2 ? -37.665 54.962 84.168 1.00 22.87 2 ALA B C 1
ATOM 2387 O O . ALA B 1 2 ? -37.098 54.368 85.084 1.00 23.26 2 ALA B O 1
ATOM 2389 N N . LYS B 1 3 ? -37.282 54.866 82.900 1.00 22.37 3 LYS B N 1
ATOM 2390 C CA . LYS B 1 3 ? -36.176 54.005 82.493 1.00 22.31 3 LYS B CA 1
ATOM 2391 C C . LYS B 1 3 ? -35.202 54.768 81.609 1.00 21.57 3 LYS B C 1
ATOM 2392 O O . LYS B 1 3 ? -35.570 55.760 80.969 1.00 21.46 3 LYS B O 1
ATOM 2398 N N . VAL B 1 4 ? -33.968 54.284 81.541 1.00 21.12 4 VAL B N 1
ATOM 2399 C CA . VAL B 1 4 ? -33.060 54.736 80.499 1.00 20.48 4 VAL B CA 1
ATOM 2400 C C . VAL B 1 4 ? -33.660 54.349 79.148 1.00 20.25 4 VAL B C 1
ATOM 2401 O O . VAL B 1 4 ? -34.282 53.290 79.016 1.00 20.66 4 VAL B O 1
ATOM 2405 N N . THR B 1 5 ? -33.501 55.225 78.161 1.00 19.54 5 THR B N 1
ATOM 2406 C CA . THR B 1 5 ? -34.171 55.059 76.870 1.00 18.86 5 THR B CA 1
ATOM 2407 C C . THR B 1 5 ? -33.216 54.713 75.729 1.00 18.14 5 THR B C 1
ATOM 2408 O O . THR B 1 5 ? -33.643 54.157 74.717 1.00 18.49 5 THR B O 1
ATOM 2412 N N . GLU B 1 6 ? -31.942 55.073 75.880 1.00 17.43 6 GLU B N 1
ATOM 2413 C CA . GLU B 1 6 ? -30.907 54.728 74.895 1.00 16.92 6 GLU B CA 1
ATOM 2414 C C . GLU B 1 6 ? -29.508 54.873 75.464 1.00 16.80 6 GLU B C 1
ATOM 2415 O O . GLU B 1 6 ? -29.289 55.618 76.425 1.00 16.52 6 GLU B O 1
ATOM 2421 N N . LEU B 1 7 ? -28.570 54.160 74.845 1.00 16.22 7 LEU B N 1
ATOM 2422 C CA . LEU B 1 7 ? -27.159 54.400 75.048 1.00 16.29 7 LEU B CA 1
ATOM 2423 C C . LEU B 1 7 ? -26.833 55.635 74.223 1.00 15.90 7 LEU B C 1
ATOM 2424 O O . LEU B 1 7 ? -26.744 55.558 73.000 1.00 15.77 7 LEU B O 1
ATOM 2429 N N . GLY B 1 8 ? -26.695 56.771 74.901 1.00 15.75 8 GLY B N 1
ATOM 2430 C CA . GLY B 1 8 ? -26.570 58.074 74.243 1.00 15.37 8 GLY B CA 1
ATOM 2431 C C . GLY B 1 8 ? -25.177 58.449 73.776 1.00 15.67 8 GLY B C 1
ATOM 2432 O O . GLY B 1 8 ? -25.019 58.948 72.672 1.00 15.63 8 GLY B O 1
ATOM 2433 N N . TYR B 1 9 ? -24.169 58.227 74.616 1.00 16.37 9 TYR B N 1
ATOM 2434 C CA . TYR B 1 9 ? -22.790 58.591 74.268 1.00 17.00 9 TYR B CA 1
ATOM 2435 C C . TYR B 1 9 ? -21.744 57.730 74.962 1.00 17.65 9 TYR B C 1
ATOM 2436 O O . TYR B 1 9 ? -22.027 57.084 75.969 1.00 17.71 9 TYR B O 1
ATOM 2445 N N . LEU B 1 10 ? -20.540 57.724 74.395 1.00 18.06 10 LEU B N 1
ATOM 2446 C CA . LEU B 1 10 ? -19.383 57.122 75.038 1.00 18.52 10 LEU B CA 1
ATOM 2447 C C . LEU B 1 10 ? -18.246 58.129 75.141 1.00 18.91 10 LEU B C 1
ATOM 2448 O O . LEU B 1 10 ? -18.030 58.946 74.235 1.00 18.89 10 LEU B O 1
ATOM 2453 N N . GLY B 1 11 ? -17.522 58.069 76.252 1.00 19.26 11 GLY B N 1
ATOM 2454 C CA . GLY B 1 11 ? -16.263 58.790 76.379 1.00 19.74 11 GLY B CA 1
ATOM 2455 C C . GLY B 1 11 ? -15.142 57.777 76.270 1.00 20.00 11 GLY B C 1
ATOM 2456 O O . GLY B 1 11 ? -15.189 56.730 76.919 1.00 20.35 11 GLY B O 1
ATOM 2457 N N . LEU B 1 12 ? -14.155 58.076 75.430 1.00 20.19 12 LEU B N 1
ATOM 2458 C CA . LEU B 1 12 ? -13.000 57.199 75.240 1.00 20.31 12 LEU B CA 1
ATOM 2459 C C . LEU B 1 12 ? -11.701 57.930 75.563 1.00 21.06 12 LEU B C 1
ATOM 2460 O O . LEU B 1 12 ? -11.535 59.098 75.203 1.00 21.47 12 LEU B O 1
ATOM 2465 N N . SER B 1 13 ? -10.797 57.240 76.250 1.00 21.34 13 SER B N 1
ATOM 2466 C CA . SER B 1 13 ? -9.423 57.705 76.423 1.00 22.29 13 SER B CA 1
ATOM 2467 C C . SER B 1 13 ? -8.608 57.127 75.282 1.00 22.47 13 SER B C 1
ATOM 2468 O O . SER B 1 13 ? -8.610 55.912 75.078 1.00 22.13 13 SER B O 1
ATOM 2471 N N . VAL B 1 14 ? -7.921 57.990 74.538 1.00 22.84 14 VAL B N 1
ATOM 2472 C CA . VAL B 1 14 ? -7.131 57.561 73.380 1.00 23.43 14 VAL B CA 1
ATOM 2473 C C . VAL B 1 14 ? -5.696 58.106 73.430 1.00 24.45 14 VAL B C 1
ATOM 2474 O O . VAL B 1 14 ? -5.446 59.156 74.025 1.00 24.63 14 VAL B O 1
ATOM 2478 N N . SER B 1 15 ? -4.771 57.367 72.823 1.00 25.29 15 SER B N 1
ATOM 2479 C CA . SER B 1 15 ? -3.365 57.765 72.740 1.00 26.62 15 SER B CA 1
ATOM 2480 C C . SER B 1 15 ? -3.090 58.587 71.491 1.00 26.44 15 SER B C 1
ATOM 2481 O O . SER B 1 15 ? -2.178 59.411 71.471 1.00 26.81 15 SER B O 1
ATOM 2484 N N . ASN B 1 16 ? -3.886 58.358 70.452 1.00 26.23 16 ASN B N 1
ATOM 2485 C CA . ASN B 1 16 ? -3.598 58.898 69.131 1.00 26.47 16 ASN B CA 1
ATOM 2486 C C . ASN B 1 16 ? -4.846 59.428 68.424 1.00 26.03 16 ASN B C 1
ATOM 2487 O O . ASN B 1 16 ? -5.548 58.674 67.744 1.00 25.60 16 ASN B O 1
ATOM 2492 N N . LEU B 1 17 ? -5.104 60.727 68.578 1.00 26.33 17 LEU B N 1
ATOM 2493 C CA . LEU B 1 17 ? -6.230 61.387 67.909 1.00 26.13 17 LEU B CA 1
ATOM 2494 C C . LEU B 1 17 ? -6.198 61.252 66.382 1.00 26.23 17 LEU B C 1
ATOM 2495 O O . LEU B 1 17 ? -7.224 60.941 65.770 1.00 25.60 17 LEU B O 1
ATOM 2500 N N . ASP B 1 18 ? -5.032 61.481 65.776 1.00 26.50 18 ASP B N 1
ATOM 2501 C CA . ASP B 1 18 ? -4.883 61.403 64.315 1.00 26.51 18 ASP B CA 1
ATOM 2502 C C . ASP B 1 18 ? -5.316 60.052 63.746 1.00 25.56 18 ASP B C 1
ATOM 2503 O O . ASP B 1 18 ? -6.036 59.996 62.747 1.00 24.79 18 ASP B O 1
ATOM 2508 N N . ALA B 1 19 ? -4.867 58.975 64.391 1.00 25.19 19 ALA B N 1
ATOM 2509 C CA . ALA B 1 19 ? -5.219 57.612 63.997 1.00 24.85 19 ALA B CA 1
ATOM 2510 C C . ALA B 1 19 ? -6.719 57.394 64.120 1.00 23.96 19 ALA B C 1
ATOM 2511 O O . ALA B 1 19 ? -7.327 56.730 63.284 1.00 23.45 19 ALA B O 1
ATOM 2513 N N . TRP B 1 20 ? -7.308 57.974 65.161 1.00 23.73 20 TRP B N 1
ATOM 2514 C CA . TRP B 1 20 ? -8.745 57.874 65.363 1.00 23.08 20 TRP B CA 1
ATOM 2515 C C . TRP B 1 20 ? -9.522 58.649 64.304 1.00 23.10 20 TRP B C 1
ATOM 2516 O O . TRP B 1 20 ? -10.548 58.173 63.823 1.00 22.96 20 TRP B O 1
ATOM 2527 N N . ARG B 1 21 ? -9.023 59.821 63.919 1.00 23.72 21 ARG B N 1
ATOM 2528 C CA . ARG B 1 21 ? -9.674 60.607 62.865 1.00 23.80 21 ARG B CA 1
ATOM 2529 C C . ARG B 1 21 ? -9.678 59.848 61.538 1.00 23.69 21 ARG B C 1
ATOM 2530 O O . ARG B 1 21 ? -10.706 59.772 60.871 1.00 23.45 21 ARG B O 1
ATOM 2538 N N . ASP B 1 22 ? -8.536 59.267 61.180 1.00 23.85 22 ASP B N 1
ATOM 2539 C CA . ASP B 1 22 ? -8.407 58.481 59.954 1.00 23.93 22 ASP B CA 1
ATOM 2540 C C . ASP B 1 22 ? -9.281 57.225 59.970 1.00 23.25 22 ASP B C 1
ATOM 2541 O O . ASP B 1 22 ? -9.716 56.752 58.923 1.00 23.08 22 ASP B O 1
ATOM 2546 N N . TYR B 1 23 ? -9.525 56.686 61.161 1.00 22.23 23 TYR B N 1
ATOM 2547 C CA . TYR B 1 23 ? -10.238 55.424 61.303 1.00 21.68 23 TYR B CA 1
ATOM 2548 C C . TYR B 1 23 ? -11.740 55.653 61.401 1.00 20.91 23 TYR B C 1
ATOM 2549 O O . TYR B 1 23 ? -12.501 55.179 60.551 1.00 20.84 23 TYR B O 1
ATOM 2558 N N . ALA B 1 24 ? -12.158 56.384 62.433 1.00 20.49 24 ALA B N 1
ATOM 2559 C CA . ALA B 1 24 ? -13.578 56.629 62.674 1.00 20.13 24 ALA B CA 1
ATOM 2560 C C . ALA B 1 24 ? -14.219 57.481 61.581 1.00 19.84 24 ALA B C 1
ATOM 2561 O O . ALA B 1 24 ? -15.364 57.246 61.216 1.00 19.79 24 ALA B O 1
ATOM 2563 N N . ALA B 1 25 ? -13.484 58.461 61.061 1.00 19.96 25 ALA B N 1
ATOM 2564 C CA . ALA B 1 25 ? -13.996 59.299 59.976 1.00 19.70 25 ALA B CA 1
ATOM 2565 C C . ALA B 1 25 ? -13.673 58.723 58.602 1.00 19.52 25 ALA B C 1
ATOM 2566 O O . ALA B 1 25 ? -14.575 58.450 57.808 1.00 18.83 25 ALA B O 1
ATOM 2568 N N . GLY B 1 26 ? -12.382 58.541 58.329 1.00 19.64 26 GLY B N 1
ATOM 2569 C CA . GLY B 1 26 ? -11.911 58.138 57.010 1.00 19.94 26 GLY B CA 1
ATOM 2570 C C . GLY B 1 26 ? -12.393 56.785 56.513 1.00 19.41 26 GLY B C 1
ATOM 2571 O O . GLY B 1 26 ? -12.556 56.595 55.309 1.00 19.49 26 GLY B O 1
ATOM 2572 N N . ILE B 1 27 ? -12.619 55.848 57.435 1.00 19.36 27 ILE B N 1
ATOM 2573 C CA . ILE B 1 27 ? -13.117 54.513 57.087 1.00 19.47 27 ILE B CA 1
ATOM 2574 C C . ILE B 1 27 ? -14.589 54.312 57.457 1.00 19.03 27 ILE B C 1
ATOM 2575 O O . ILE B 1 27 ? -15.385 53.864 56.628 1.00 18.92 27 ILE B O 1
ATOM 2580 N N . MET B 1 28 ? -14.947 54.632 58.700 1.00 19.08 28 MET B N 1
ATOM 2581 C CA . MET B 1 28 ? -16.282 54.306 59.211 1.00 18.58 28 MET B CA 1
ATOM 2582 C C . MET B 1 28 ? -17.360 55.302 58.783 1.00 18.46 28 MET B C 1
ATOM 2583 O O . MET B 1 28 ? -18.543 54.955 58.724 1.00 18.32 28 MET B O 1
ATOM 2588 N N . GLY B 1 29 ? -16.942 56.529 58.479 1.00 18.43 29 GLY B N 1
ATOM 2589 C CA . GLY B 1 29 ? -17.843 57.574 57.996 1.00 17.97 29 GLY B CA 1
ATOM 2590 C C . GLY B 1 29 ? -18.384 58.525 59.053 1.00 17.75 29 GLY B C 1
ATOM 2591 O O . GLY B 1 29 ? -19.258 59.335 58.756 1.00 17.34 29 GLY B O 1
ATOM 2592 N N . MET B 1 30 ? -17.878 58.442 60.284 1.00 17.77 30 MET B N 1
ATOM 2593 C CA . MET B 1 30 ? -18.280 59.402 61.318 1.00 17.64 30 MET B CA 1
ATOM 2594 C C . MET B 1 30 ? -17.755 60.793 60.983 1.00 17.82 30 MET B C 1
ATOM 2595 O O . MET B 1 30 ? -16.837 60.943 60.171 1.00 18.23 30 MET B O 1
ATOM 2600 N N . GLN B 1 31 ? -18.332 61.812 61.609 1.00 17.72 31 GLN B N 1
ATOM 2601 C CA . GLN B 1 31 ? -17.903 63.184 61.372 1.00 17.66 31 GLN B CA 1
ATOM 2602 C C . GLN B 1 31 ? -17.059 63.672 62.552 1.00 17.89 31 GLN B C 1
ATOM 2603 O O . GLN B 1 31 ? -17.498 63.603 63.702 1.00 17.30 31 GLN B O 1
ATOM 2609 N N . VAL B 1 32 ? -15.856 64.165 62.261 1.00 18.20 32 VAL B N 1
ATOM 2610 C CA . VAL B 1 32 ? -14.992 64.742 63.291 1.00 19.16 32 VAL B CA 1
ATOM 2611 C C . VAL B 1 32 ? -15.489 66.125 63.694 1.00 19.64 32 VAL B C 1
ATOM 2612 O O . VAL B 1 32 ? -15.740 66.974 62.834 1.00 20.21 32 VAL B O 1
ATOM 2616 N N . VAL B 1 33 ? -15.653 66.327 65.003 1.00 20.29 33 VAL B N 1
ATOM 2617 C CA . VAL B 1 33 ? -16.067 67.615 65.567 1.00 20.94 33 VAL B CA 1
ATOM 2618 C C . VAL B 1 33 ? -14.988 68.136 66.522 1.00 21.51 33 VAL B C 1
ATOM 2619 O O . VAL B 1 33 ? -14.704 67.511 67.535 1.00 21.08 33 VAL B O 1
ATOM 2623 N N . ASP B 1 34 ? -14.388 69.280 66.184 1.00 22.49 34 ASP B N 1
ATOM 2624 C CA . ASP B 1 34 ? -13.335 69.903 67.002 1.00 23.04 34 ASP B CA 1
ATOM 2625 C C . ASP B 1 34 ? -13.794 71.283 67.449 1.00 23.40 34 ASP B C 1
ATOM 2626 O O . ASP B 1 34 ? -13.929 72.194 66.631 1.00 23.26 34 ASP B O 1
ATOM 2631 N N . ASP B 1 35 ? -14.016 71.437 68.750 1.00 23.56 35 ASP B N 1
ATOM 2632 C CA . ASP B 1 35 ? -14.567 72.677 69.278 1.00 24.18 35 ASP B CA 1
ATOM 2633 C C . ASP B 1 35 ? -13.499 73.633 69.796 1.00 25.04 35 ASP B C 1
ATOM 2634 O O . ASP B 1 35 ? -13.826 74.678 70.354 1.00 25.56 35 ASP B O 1
ATOM 2639 N N . GLY B 1 36 ? -12.231 73.280 69.591 1.00 25.76 36 GLY B N 1
ATOM 2640 C CA . GLY B 1 36 ? -11.112 74.137 69.982 1.00 26.76 36 GLY B CA 1
ATOM 2641 C C . GLY B 1 36 ? -10.568 73.815 71.359 1.00 27.30 36 GLY B C 1
ATOM 2642 O O . GLY B 1 36 ? -9.718 74.534 71.886 1.00 27.89 36 GLY B O 1
ATOM 2643 N N . GLU B 1 37 ? -11.076 72.740 71.952 1.00 27.08 37 GLU B N 1
ATOM 2644 C CA . GLU B 1 37 ? -10.580 72.258 73.232 1.00 27.51 37 GLU B CA 1
ATOM 2645 C C . GLU B 1 37 ? -9.211 71.599 73.029 1.00 27.79 37 GLU B C 1
ATOM 2646 O O . GLU B 1 37 ? -9.024 70.811 72.105 1.00 27.94 37 GLU B O 1
ATOM 2652 N N . ASP B 1 38 ? -8.260 71.940 73.895 1.00 28.25 38 ASP B N 1
ATOM 2653 C CA . ASP B 1 38 ? -6.873 71.483 73.778 1.00 28.47 38 ASP B CA 1
ATOM 2654 C C . ASP B 1 38 ? -6.675 69.982 74.023 1.00 27.72 38 ASP B C 1
ATOM 2655 O O . ASP B 1 38 ? -5.629 69.432 73.668 1.00 28.07 38 ASP B O 1
ATOM 2660 N N . ASP B 1 39 ? -7.667 69.329 74.632 1.00 26.28 39 ASP B N 1
ATOM 2661 C CA . ASP B 1 39 ? -7.492 67.969 75.146 1.00 25.25 39 ASP B CA 1
ATOM 2662 C C . ASP B 1 39 ? -8.519 66.941 74.645 1.00 24.20 39 ASP B C 1
ATOM 2663 O O . ASP B 1 39 ? -8.546 65.801 75.119 1.00 23.96 39 ASP B O 1
ATOM 2668 N N . ARG B 1 40 ? -9.365 67.340 73.704 1.00 23.08 40 ARG B N 1
ATOM 2669 C CA . ARG B 1 40 ? -10.426 66.451 73.230 1.00 21.70 40 ARG B CA 1
ATOM 2670 C C . ARG B 1 40 ? -11.003 66.864 71.892 1.00 21.13 40 ARG B C 1
ATOM 2671 O O . ARG B 1 40 ? -10.965 68.044 71.520 1.00 21.32 40 ARG B O 1
ATOM 2679 N N . ILE B 1 41 ? -11.532 65.870 71.178 1.00 20.23 41 ILE B N 1
ATOM 2680 C CA . ILE B 1 41 ? -12.365 66.088 70.001 1.00 19.58 41 ILE B CA 1
ATOM 2681 C C . ILE B 1 41 ? -13.597 65.165 70.092 1.00 18.92 41 ILE B C 1
ATOM 2682 O O . ILE B 1 41 ? -13.735 64.391 71.046 1.00 18.58 41 ILE B O 1
ATOM 2687 N N . TYR B 1 42 ? -14.501 65.263 69.123 1.00 18.85 42 TYR B N 1
ATOM 2688 C CA . TYR B 1 42 ? -15.731 64.473 69.159 1.00 18.23 42 TYR B CA 1
ATOM 2689 C C . TYR B 1 42 ? -15.962 63.749 67.847 1.00 18.04 42 TYR B C 1
ATOM 2690 O O . TYR B 1 42 ? -15.513 64.200 66.783 1.00 17.81 42 TYR B O 1
ATOM 2699 N N . LEU B 1 43 ? -16.661 62.623 67.940 1.00 17.20 43 LEU B N 1
ATOM 2700 C CA . LEU B 1 43 ? -17.142 61.918 66.767 1.00 16.82 43 LEU B CA 1
ATOM 2701 C C . LEU B 1 43 ? -18.653 62.033 66.704 1.00 16.22 43 LEU B C 1
ATOM 2702 O O . LEU B 1 43 ? -19.349 61.770 67.682 1.00 15.90 43 LEU B O 1
ATOM 2707 N N . ARG B 1 44 ? -19.144 62.435 65.538 1.00 16.45 44 ARG B N 1
ATOM 2708 C CA . ARG B 1 44 ? -20.559 62.690 65.315 1.00 16.50 44 ARG B CA 1
ATOM 2709 C C . ARG B 1 44 ? -21.137 61.642 64.374 1.00 16.40 44 ARG B C 1
ATOM 2710 O O . ARG B 1 44 ? -20.478 61.241 63.406 1.00 15.66 44 ARG B O 1
ATOM 2718 N N . MET B 1 45 ? -22.364 61.204 64.660 1.00 16.20 45 MET B N 1
ATOM 2719 C CA . MET B 1 45 ? -23.022 60.154 63.864 1.00 16.37 45 MET B CA 1
ATOM 2720 C C . MET B 1 45 ? -24.383 60.564 63.282 1.00 16.59 45 MET B C 1
ATOM 2721 O O . MET B 1 45 ? -24.908 59.888 62.383 1.00 16.04 45 MET B O 1
ATOM 2726 N N . ASP B 1 46 ? -24.955 61.645 63.809 1.00 16.76 46 ASP B N 1
ATOM 2727 C CA . ASP B 1 46 ? -26.311 62.080 63.440 1.00 17.09 46 ASP B CA 1
ATOM 2728 C C . ASP B 1 46 ? -26.515 63.536 63.872 1.00 17.52 46 ASP B C 1
ATOM 2729 O O . ASP B 1 46 ? -25.534 64.251 64.083 1.00 17.40 46 ASP B O 1
ATOM 2734 N N . ARG B 1 47 ? -27.771 63.969 63.995 1.00 17.86 47 ARG B N 1
ATOM 2735 C CA . ARG B 1 47 ? -28.099 65.347 64.410 1.00 18.78 47 ARG B CA 1
ATOM 2736 C C . ARG B 1 47 ? -27.370 65.826 65.675 1.00 18.45 47 ARG B C 1
ATOM 2737 O O . ARG B 1 47 ? -26.993 66.998 65.773 1.00 18.62 47 ARG B O 1
ATOM 2745 N N . TRP B 1 48 ? -27.169 64.919 66.629 1.00 17.91 48 TRP B N 1
ATOM 2746 C CA . TRP B 1 48 ? -26.500 65.257 67.890 1.00 17.49 48 TRP B CA 1
ATOM 2747 C C . TRP B 1 48 ? -25.146 65.894 67.629 1.00 17.45 48 TRP B C 1
ATOM 2748 O O . TRP B 1 48 ? -24.450 65.538 66.672 1.00 17.42 48 TRP B O 1
ATOM 2759 N N . HIS B 1 49 ? -24.779 66.833 68.491 1.00 17.48 49 HIS B N 1
ATOM 2760 C CA . HIS B 1 49 ? -23.433 67.391 68.501 1.00 17.56 49 HIS B CA 1
ATOM 2761 C C . HIS B 1 49 ? -22.382 66.282 68.384 1.00 17.40 49 HIS B C 1
ATOM 2762 O O . HIS B 1 49 ? -21.454 66.382 67.573 1.00 17.19 49 HIS B O 1
ATOM 2769 N N . HIS B 1 50 ? -22.537 65.228 69.187 1.00 17.28 50 HIS B N 1
ATOM 2770 C CA . HIS B 1 50 ? -21.652 64.060 69.119 1.00 17.20 50 HIS B CA 1
ATOM 2771 C C . HIS B 1 50 ? -22.300 62.817 69.723 1.00 17.01 50 HIS B C 1
ATOM 2772 O O . HIS B 1 50 ? -23.276 62.910 70.473 1.00 16.69 50 HIS B O 1
ATOM 2779 N N . ARG B 1 51 ? -21.724 61.657 69.406 1.00 17.05 51 ARG B N 1
ATOM 2780 C CA . ARG B 1 51 ? -22.039 60.409 70.099 1.00 17.04 51 ARG B CA 1
ATOM 2781 C C . ARG B 1 51 ? -20.828 59.872 70.865 1.00 17.30 51 ARG B C 1
ATOM 2782 O O . ARG B 1 51 ? -20.979 59.063 71.775 1.00 16.95 51 ARG B O 1
ATOM 2790 N N . ILE B 1 52 ? -19.631 60.289 70.465 1.00 17.67 52 ILE B N 1
ATOM 2791 C CA . ILE B 1 52 ? -18.390 59.805 71.083 1.00 17.59 52 ILE B CA 1
ATOM 2792 C C . ILE B 1 52 ? -17.478 60.990 71.393 1.00 18.28 52 ILE B C 1
ATOM 2793 O O . ILE B 1 52 ? -17.338 61.900 70.575 1.00 17.83 52 ILE B O 1
ATOM 2798 N N . VAL B 1 53 ? -16.887 60.982 72.589 1.00 18.29 53 VAL B N 1
ATOM 2799 C CA . VAL B 1 53 ? -15.895 61.982 72.986 1.00 18.71 53 VAL B CA 1
ATOM 2800 C C . VAL B 1 53 ? -14.544 61.290 73.068 1.00 19.56 53 VAL B C 1
ATOM 2801 O O . VAL B 1 53 ? -14.413 60.267 73.740 1.00 19.48 53 VAL B O 1
ATOM 2805 N N . LEU B 1 54 ? -13.549 61.848 72.379 1.00 20.26 54 LEU B N 1
ATOM 2806 C CA . LEU B 1 54 ? -12.195 61.301 72.396 1.00 21.08 54 LEU B CA 1
ATOM 2807 C C . LEU B 1 54 ? -11.300 62.187 73.261 1.00 22.00 54 LEU B C 1
ATOM 2808 O O . LEU B 1 54 ? -10.958 63.300 72.864 1.00 22.63 54 LEU B O 1
ATOM 2813 N N . HIS B 1 55 ? -10.947 61.693 74.443 1.00 22.87 55 HIS B N 1
ATOM 2814 C CA . HIS B 1 55 ? -10.036 62.406 75.334 1.00 24.39 55 HIS B CA 1
ATOM 2815 C C . HIS B 1 55 ? -8.609 61.961 75.074 1.00 25.43 55 HIS B C 1
ATOM 2816 O O . HIS B 1 55 ? -8.277 60.781 75.226 1.00 25.49 55 HIS B O 1
ATOM 2823 N N . ALA B 1 56 ? -7.776 62.916 74.677 1.00 26.93 56 ALA B N 1
ATOM 2824 C CA . ALA B 1 56 ? -6.352 62.677 74.517 1.00 28.10 56 ALA B CA 1
ATOM 2825 C C . ALA B 1 56 ? -5.675 62.736 75.886 1.00 29.18 56 ALA B C 1
ATOM 2826 O O . ALA B 1 56 ? -5.086 63.751 76.255 1.00 30.23 56 ALA B O 1
ATOM 2828 N N . ASP B 1 57 ? -5.791 61.653 76.651 1.00 29.82 57 ASP B N 1
ATOM 2829 C CA . ASP B 1 57 ? -5.179 61.582 77.983 1.00 30.94 57 ASP B CA 1
ATOM 2830 C C . ASP B 1 57 ? -4.022 60.580 78.056 1.00 31.37 57 ASP B C 1
ATOM 2831 O O . ASP B 1 57 ? -3.400 60.419 79.107 1.00 31.97 57 ASP B O 1
ATOM 2836 N N . GLY B 1 58 ? -3.750 59.908 76.940 1.00 31.41 58 GLY B N 1
ATOM 2837 C CA . GLY B 1 58 ? -2.639 58.958 76.854 1.00 31.67 58 GLY B CA 1
ATOM 2838 C C . GLY B 1 58 ? -3.013 57.497 77.039 1.00 31.41 58 GLY B C 1
ATOM 2839 O O . GLY B 1 58 ? -2.178 56.616 76.824 1.00 31.92 58 GLY B O 1
ATOM 2840 N N . SER B 1 59 ? -4.259 57.242 77.440 1.00 30.64 59 SER B N 1
ATOM 2841 C CA . SER B 1 59 ? -4.751 55.885 77.696 1.00 30.08 59 SER B CA 1
ATOM 2842 C C . SER B 1 59 ? -5.553 55.391 76.491 1.00 29.04 59 SER B C 1
ATOM 2843 O O . SER B 1 59 ? -5.926 56.186 75.650 1.00 28.73 59 SER B O 1
ATOM 2846 N N . ASP B 1 60 ? -5.811 54.089 76.405 1.00 28.05 60 ASP B N 1
ATOM 2847 C CA . ASP B 1 60 ? -6.588 53.534 75.289 1.00 26.67 60 ASP B CA 1
ATOM 2848 C C . ASP B 1 60 ? -7.717 52.629 75.773 1.00 25.86 60 ASP B C 1
ATOM 2849 O O . ASP B 1 60 ? -7.680 51.418 75.579 1.00 26.00 60 ASP B O 1
ATOM 2854 N N . ASP B 1 61 ? -8.723 53.229 76.396 1.00 24.91 61 ASP B N 1
ATOM 2855 C CA . ASP B 1 61 ? -9.824 52.479 77.005 1.00 24.13 61 ASP B CA 1
ATOM 2856 C C . ASP B 1 61 ? -11.078 53.353 77.090 1.00 23.00 61 ASP B C 1
ATOM 2857 O O . ASP B 1 61 ? -11.053 54.534 76.728 1.00 23.00 61 ASP B O 1
ATOM 2862 N N . LEU B 1 62 ? -12.172 52.752 77.552 1.00 22.33 62 LEU B N 1
ATOM 2863 C CA . LEU B 1 62 ? -13.433 53.446 77.810 1.00 21.33 62 LEU B CA 1
ATOM 2864 C C . LEU B 1 62 ? -13.291 54.370 79.006 1.00 21.21 62 LEU B C 1
ATOM 2865 O O . LEU B 1 62 ? -12.754 53.971 80.041 1.00 22.25 62 LEU B O 1
ATOM 2870 N N . ALA B 1 63 ? -13.768 55.603 78.865 1.00 20.34 63 ALA B N 1
ATOM 2871 C CA . ALA B 1 63 ? -13.758 56.556 79.973 1.00 19.69 63 ALA B CA 1
ATOM 2872 C C . ALA B 1 63 ? -15.091 56.561 80.723 1.00 19.08 63 ALA B C 1
ATOM 2873 O O . ALA B 1 63 ? -15.107 56.457 81.943 1.00 18.63 63 ALA B O 1
ATOM 2875 N N . TYR B 1 64 ? -16.205 56.673 79.997 1.00 18.24 64 TYR B N 1
ATOM 2876 C CA . TYR B 1 64 ? -17.533 56.667 80.630 1.00 18.03 64 TYR B CA 1
ATOM 2877 C C . TYR B 1 64 ? -18.641 56.272 79.661 1.00 17.29 64 TYR B C 1
ATOM 2878 O O . TYR B 1 64 ? -18.486 56.368 78.442 1.00 16.78 64 TYR B O 1
ATOM 2887 N N . ILE B 1 65 ? -19.754 55.832 80.234 1.00 17.07 65 ILE B N 1
ATOM 2888 C CA . ILE B 1 65 ? -20.928 55.409 79.481 1.00 16.72 65 ILE B CA 1
ATOM 2889 C C . ILE B 1 65 ? -22.084 56.329 79.839 1.00 16.66 65 ILE B C 1
ATOM 2890 O O . ILE B 1 65 ? -22.393 56.518 81.024 1.00 17.30 65 ILE B O 1
ATOM 2895 N N . GLY B 1 66 ? -22.714 56.905 78.818 1.00 16.13 66 GLY B N 1
ATOM 2896 C CA . GLY B 1 66 ? -23.798 57.854 79.022 1.00 15.71 66 GLY B CA 1
ATOM 2897 C C . GLY B 1 66 ? -25.120 57.266 78.570 1.00 15.04 66 GLY B C 1
ATOM 2898 O O . GLY B 1 66 ? -25.292 56.960 77.387 1.00 14.78 66 GLY B O 1
ATOM 2899 N N . TRP B 1 67 ? -26.028 57.088 79.530 1.00 15.07 67 TRP B N 1
ATOM 2900 C CA . TRP B 1 67 ? -27.401 56.611 79.292 1.00 14.83 67 TRP B CA 1
ATOM 2901 C C . TRP B 1 67 ? -28.402 57.757 79.398 1.00 15.17 67 TRP B C 1
ATOM 2902 O O . TRP B 1 67 ? -28.393 58.518 80.370 1.00 15.31 67 TRP B O 1
ATOM 2913 N N . ARG B 1 68 ? -29.280 57.855 78.404 1.00 14.54 68 ARG B N 1
ATOM 2914 C CA . ARG B 1 68 ? -30.260 58.929 78.313 1.00 15.09 68 ARG B CA 1
ATOM 2915 C C . ARG B 1 68 ? -31.563 58.595 79.036 1.00 15.51 68 ARG B C 1
ATOM 2916 O O . ARG B 1 68 ? -31.999 57.449 79.030 1.00 16.52 68 ARG B O 1
ATOM 2924 N N . VAL B 1 69 ? -32.174 59.607 79.650 1.00 16.11 69 VAL B N 1
ATOM 2925 C CA . VAL B 1 69 ? -33.580 59.540 80.071 1.00 16.18 69 VAL B CA 1
ATOM 2926 C C . VAL B 1 69 ? -34.358 60.667 79.402 1.00 16.37 69 VAL B C 1
ATOM 2927 O O . VAL B 1 69 ? -33.757 61.609 78.878 1.00 15.81 69 VAL B O 1
ATOM 2931 N N . ALA B 1 70 ? -35.687 60.554 79.415 1.00 16.51 70 ALA B N 1
ATOM 2932 C CA . ALA B 1 70 ? -36.571 61.485 78.708 1.00 17.33 70 ALA B CA 1
ATOM 2933 C C . ALA B 1 70 ? -36.430 62.937 79.132 1.00 17.53 70 ALA B C 1
ATOM 2934 O O . ALA B 1 70 ? -36.536 63.833 78.300 1.00 17.72 70 ALA B O 1
ATOM 2936 N N . GLY B 1 71 ? -36.221 63.175 80.423 1.00 17.67 71 GLY B N 1
ATOM 2937 C CA . GLY B 1 71 ? -36.194 64.537 80.930 1.00 18.50 71 GLY B CA 1
ATOM 2938 C C . GLY B 1 71 ? -35.830 64.632 82.397 1.00 18.97 71 GLY B C 1
ATOM 2939 O O . GLY B 1 71 ? -35.373 63.651 82.984 1.00 18.94 71 GLY B O 1
ATOM 2940 N N . PRO B 1 72 ? -36.029 65.822 82.992 1.00 19.77 72 PRO B N 1
ATOM 2941 C CA . PRO B 1 72 ? -35.594 66.116 84.363 1.00 20.28 72 PRO B CA 1
ATOM 2942 C C . PRO B 1 72 ? -36.405 65.393 85.440 1.00 20.76 72 PRO B C 1
ATOM 2943 O O . PRO B 1 72 ? -35.867 65.066 86.504 1.00 20.72 72 PRO B O 1
ATOM 2947 N N . VAL B 1 73 ? -37.682 65.137 85.163 1.00 21.22 73 VAL B N 1
ATOM 2948 C CA . VAL B 1 73 ? -38.532 64.382 86.092 1.00 21.77 73 VAL B CA 1
ATOM 2949 C C . VAL B 1 73 ? -38.064 62.923 86.138 1.00 21.50 73 VAL B C 1
ATOM 2950 O O . VAL B 1 73 ? -37.866 62.348 87.220 1.00 21.53 73 VAL B O 1
ATOM 2954 N N . GLU B 1 74 ? -37.865 62.341 84.957 1.00 20.97 74 GLU B N 1
ATOM 2955 C CA . GLU B 1 74 ? -37.378 60.964 84.828 1.00 20.58 74 GLU B CA 1
ATOM 2956 C C . GLU B 1 74 ? -36.012 60.775 85.484 1.00 20.65 74 GLU B C 1
ATOM 2957 O O . GLU B 1 74 ? -35.781 59.767 86.144 1.00 20.67 74 GLU B O 1
ATOM 2963 N N . LEU B 1 75 ? -35.114 61.741 85.302 1.00 20.86 75 LEU B N 1
ATOM 2964 C CA . LEU B 1 75 ? -33.789 61.681 85.936 1.00 21.45 75 LEU B CA 1
ATOM 2965 C C . LEU B 1 75 ? -33.922 61.677 87.455 1.00 22.22 75 LEU B C 1
ATOM 2966 O O . LEU B 1 75 ? -33.242 60.914 88.145 1.00 22.32 75 LEU B O 1
ATOM 2971 N N . ASP B 1 76 ? -34.793 62.539 87.970 1.00 23.22 76 ASP B N 1
ATOM 2972 C CA . ASP B 1 76 ? -35.015 62.620 89.412 1.00 24.56 76 ASP B CA 1
ATOM 2973 C C . ASP B 1 76 ? -35.628 61.330 89.969 1.00 24.80 76 ASP B C 1
ATOM 2974 O O . ASP B 1 76 ? -35.233 60.868 91.039 1.00 24.71 76 ASP B O 1
ATOM 2979 N N . GLU B 1 77 ? -36.579 60.751 89.237 1.00 25.11 77 GLU B N 1
ATOM 2980 C CA . GLU B 1 77 ? -37.166 59.459 89.610 1.00 26.01 77 GLU B CA 1
ATOM 2981 C C . GLU B 1 77 ? -36.128 58.341 89.693 1.00 25.74 77 GLU B C 1
ATOM 2982 O O . GLU B 1 77 ? -36.161 57.517 90.610 1.00 26.03 77 GLU B O 1
ATOM 2988 N N . LEU B 1 78 ? -35.225 58.306 88.717 1.00 25.26 78 LEU B N 1
ATOM 2989 C CA . LEU B 1 78 ? -34.210 57.263 88.654 1.00 25.34 78 LEU B CA 1
ATOM 2990 C C . LEU B 1 78 ? -33.167 57.453 89.750 1.00 25.42 78 LEU B C 1
ATOM 2991 O O . LEU B 1 78 ? -32.739 56.480 90.377 1.00 25.26 78 LEU B O 1
ATOM 2996 N N . ALA B 1 79 ? -32.785 58.708 89.990 1.00 25.45 79 ALA B N 1
ATOM 2997 C CA . ALA B 1 79 ? -31.855 59.045 91.070 1.00 26.03 79 ALA B CA 1
ATOM 2998 C C . ALA B 1 79 ? -32.387 58.583 92.424 1.00 26.67 79 ALA B C 1
ATOM 2999 O O . ALA B 1 79 ? -31.638 58.042 93.241 1.00 26.92 79 ALA B O 1
ATOM 3001 N N . GLU B 1 80 ? -33.684 58.784 92.648 1.00 27.07 80 GLU B N 1
ATOM 3002 C CA . GLU B 1 80 ? -34.333 58.318 93.870 1.00 28.06 80 GLU B CA 1
ATOM 3003 C C . GLU B 1 80 ? -34.264 56.797 93.997 1.00 27.72 80 GLU B C 1
ATOM 3004 O O . GLU B 1 80 ? -34.048 56.276 95.093 1.00 28.07 80 GLU B O 1
ATOM 3010 N N . GLN B 1 81 ? -34.443 56.099 92.873 1.00 27.35 81 GLN B N 1
ATOM 3011 C CA . GLN B 1 81 ? -34.304 54.640 92.808 1.00 27.08 81 GLN B CA 1
ATOM 3012 C C . GLN B 1 81 ? -32.886 54.208 93.192 1.00 27.18 81 GLN B C 1
ATOM 3013 O O . GLN B 1 81 ? -32.699 53.182 93.856 1.00 26.48 81 GLN B O 1
ATOM 3019 N N . LEU B 1 82 ? -31.893 54.997 92.783 1.00 26.92 82 LEU B N 1
ATOM 3020 C CA . LEU B 1 82 ? -30.502 54.724 93.156 1.00 27.18 82 LEU B CA 1
ATOM 3021 C C . LEU B 1 82 ? -30.264 54.974 94.647 1.00 27.73 82 LEU B C 1
ATOM 3022 O O . LEU B 1 82 ? -29.533 54.230 95.301 1.00 27.80 82 LEU B O 1
ATOM 3027 N N . LYS B 1 83 ? -30.892 56.026 95.165 1.00 28.36 83 LYS B N 1
ATOM 3028 C CA . LYS B 1 83 ? -30.841 56.363 96.584 1.00 29.25 83 LYS B CA 1
ATOM 3029 C C . LYS B 1 83 ? -31.468 55.252 97.434 1.00 29.74 83 LYS B C 1
ATOM 3030 O O . LYS B 1 83 ? -30.916 54.870 98.470 1.00 30.05 83 LYS B O 1
ATOM 3036 N N . ASN B 1 84 ? -32.603 54.724 96.978 1.00 29.68 84 ASN B N 1
ATOM 3037 C CA . ASN B 1 84 ? -33.305 53.644 97.682 1.00 30.38 84 ASN B CA 1
ATOM 3038 C C . ASN B 1 84 ? -32.541 52.313 97.656 1.00 30.34 84 ASN B C 1
ATOM 3039 O O . ASN B 1 84 ? -32.606 51.532 98.611 1.00 30.99 84 ASN B O 1
ATOM 3044 N N . ALA B 1 85 ? -31.804 52.072 96.573 1.00 29.89 85 ALA B N 1
ATOM 3045 C CA . ALA B 1 85 ? -31.017 50.845 96.413 1.00 29.55 85 ALA B CA 1
ATOM 3046 C C . ALA B 1 85 ? -29.654 50.924 97.108 1.00 29.68 85 ALA B C 1
ATOM 3047 O O . ALA B 1 85 ? -28.893 49.952 97.110 1.00 29.72 85 ALA B O 1
ATOM 3049 N N . GLY B 1 86 ? -29.350 52.082 97.691 1.00 29.52 86 GLY B N 1
ATOM 3050 C CA . GLY B 1 86 ? -28.053 52.321 98.323 1.00 29.66 86 GLY B CA 1
ATOM 3051 C C . GLY B 1 86 ? -26.906 52.425 97.328 1.00 29.37 86 GLY B C 1
ATOM 3052 O O . GLY B 1 86 ? -25.799 51.955 97.595 1.00 29.69 86 GLY B O 1
ATOM 3053 N N . ILE B 1 87 ? -27.173 53.029 96.174 1.00 28.46 87 ILE B N 1
ATOM 3054 C CA . ILE B 1 87 ? -26.143 53.231 95.152 1.00 28.12 87 ILE B CA 1
ATOM 3055 C C . ILE B 1 87 ? -25.689 54.693 95.135 1.00 27.90 87 ILE B C 1
ATOM 3056 O O . ILE B 1 87 ? -26.497 55.597 94.892 1.00 27.87 87 ILE B O 1
ATOM 3061 N N . PRO B 1 88 ? -24.393 54.932 95.397 1.00 28.06 88 PRO B N 1
ATOM 3062 C CA . PRO B 1 88 ? -23.934 56.314 95.448 1.00 28.21 88 PRO B CA 1
ATOM 3063 C C . PRO B 1 88 ? -23.890 56.941 94.061 1.00 27.70 88 PRO B C 1
ATOM 3064 O O . PRO B 1 88 ? -23.578 56.268 93.070 1.00 27.04 88 PRO B O 1
ATOM 3068 N N . PHE B 1 89 ? -24.236 58.219 94.004 1.00 27.65 89 PHE B N 1
ATOM 3069 C CA . PHE B 1 89 ? -24.165 58.983 92.771 1.00 27.22 89 PHE B CA 1
ATOM 3070 C C . PHE B 1 89 ? -23.925 60.440 93.117 1.00 27.34 89 PHE B C 1
ATOM 3071 O O . PHE B 1 89 ? -24.257 60.893 94.221 1.00 27.56 89 PHE B O 1
ATOM 3079 N N . GLU B 1 90 ? -23.338 61.160 92.173 1.00 26.77 90 GLU B N 1
ATOM 3080 C CA . GLU B 1 90 ? -23.156 62.596 92.285 1.00 27.15 90 GLU B CA 1
ATOM 3081 C C . GLU B 1 90 ? -24.165 63.286 91.381 1.00 26.46 90 GLU B C 1
ATOM 3082 O O . GLU B 1 90 ? -24.391 62.847 90.256 1.00 26.08 90 GLU B O 1
ATOM 3088 N N . VAL B 1 91 ? -24.779 64.353 91.878 1.00 26.09 91 VAL B N 1
ATOM 3089 C CA . VAL B 1 91 ? -25.569 65.227 91.022 1.00 25.58 91 VAL B CA 1
ATOM 3090 C C . VAL B 1 91 ? -24.586 66.199 90.383 1.00 25.03 91 VAL B C 1
ATOM 3091 O O . VAL B 1 91 ? -23.951 66.997 91.075 1.00 24.91 91 VAL B O 1
ATOM 3095 N N . ALA B 1 92 ? -24.448 66.116 89.064 1.00 24.07 92 ALA B N 1
ATOM 3096 C CA . ALA B 1 92 ? -23.476 66.944 88.357 1.00 23.68 92 ALA B CA 1
ATOM 3097 C C . ALA B 1 92 ? -23.906 68.410 88.287 1.00 23.42 92 ALA B C 1
ATOM 3098 O O . ALA B 1 92 ? -25.101 68.725 88.280 1.00 22.99 92 ALA B O 1
ATOM 3100 N N . SER B 1 93 ? -22.918 69.298 88.248 1.00 23.21 93 SER B N 1
ATOM 3101 C CA . SER B 1 93 ? -23.165 70.730 88.164 1.00 23.28 93 SER B CA 1
ATOM 3102 C C . SER B 1 93 ? -23.557 71.122 86.747 1.00 22.75 93 SER B C 1
ATOM 3103 O O . SER B 1 93 ? -23.392 70.334 85.817 1.00 22.49 93 SER B O 1
ATOM 3106 N N . ASP B 1 94 ? -24.061 72.343 86.578 1.00 22.90 94 ASP B N 1
ATOM 3107 C CA . ASP B 1 94 ? -24.413 72.841 85.246 1.00 22.53 94 ASP B CA 1
ATOM 3108 C C . ASP B 1 94 ? -23.196 72.886 84.315 1.00 21.91 94 ASP B C 1
ATOM 3109 O O . ASP B 1 94 ? -23.333 72.709 83.105 1.00 21.79 94 ASP B O 1
ATOM 3114 N N . ALA B 1 95 ? -22.011 73.122 84.880 1.00 21.27 95 ALA B N 1
ATOM 3115 C CA . ALA B 1 95 ? -20.779 73.107 84.097 1.00 20.64 95 ALA B CA 1
ATOM 3116 C C . ALA B 1 95 ? -20.393 71.694 83.677 1.00 20.01 95 ALA B C 1
ATOM 3117 O O . ALA B 1 95 ? -19.937 71.485 82.548 1.00 19.34 95 ALA B O 1
ATOM 3119 N N . ASP B 1 96 ? -20.573 70.727 84.578 1.00 19.70 96 ASP B N 1
ATOM 3120 C CA . ASP B 1 96 ? -20.346 69.317 84.244 1.00 19.43 96 ASP B CA 1
ATOM 3121 C C . ASP B 1 96 ? -21.270 68.889 83.094 1.00 19.12 96 ASP B C 1
ATOM 3122 O O . ASP B 1 96 ? -20.851 68.184 82.168 1.00 18.36 96 ASP B O 1
ATOM 3127 N N . ALA B 1 97 ? -22.526 69.327 83.171 1.00 18.98 97 ALA B N 1
ATOM 3128 C CA . ALA B 1 97 ? -23.516 69.058 82.132 1.00 19.21 97 ALA B CA 1
ATOM 3129 C C . ALA B 1 97 ? -23.082 69.666 80.799 1.00 19.32 97 ALA B C 1
ATOM 3130 O O . ALA B 1 97 ? -23.118 68.994 79.764 1.00 19.35 97 ALA B O 1
ATOM 3132 N N . ALA B 1 98 ? -22.652 70.929 80.843 1.00 20.00 98 ALA B N 1
ATOM 3133 C CA . ALA B 1 98 ? -22.165 71.652 79.662 1.00 20.26 98 ALA B CA 1
ATOM 3134 C C . ALA B 1 98 ? -20.952 70.965 79.032 1.00 20.67 98 ALA B C 1
ATOM 3135 O O . ALA B 1 98 ? -20.746 71.042 77.821 1.00 20.43 98 ALA B O 1
ATOM 3137 N N . GLU B 1 99 ? -20.152 70.307 79.868 1.00 21.07 99 GLU B N 1
ATOM 3138 C CA . GLU B 1 99 ? -18.987 69.563 79.407 1.00 21.22 99 GLU B CA 1
ATOM 3139 C C . GLU B 1 99 ? -19.409 68.362 78.546 1.00 20.95 99 GLU B C 1
ATOM 3140 O O . GLU B 1 99 ? -18.768 68.068 77.535 1.00 21.24 99 GLU B O 1
ATOM 3146 N N . ARG B 1 100 ? -20.489 67.692 78.947 1.00 20.63 100 ARG B N 1
ATOM 3147 C CA . ARG B 1 100 ? -21.017 66.525 78.230 1.00 20.24 100 ARG B CA 1
ATOM 3148 C C . ARG B 1 100 ? -21.990 66.923 77.118 1.00 19.50 100 ARG B C 1
ATOM 3149 O O . ARG B 1 100 ? -22.474 66.067 76.377 1.00 19.03 100 ARG B O 1
ATOM 3157 N N . ARG B 1 101 ? -22.274 68.222 77.022 1.00 19.26 101 ARG B N 1
ATOM 3158 C CA . ARG B 1 101 ? -23.226 68.776 76.054 1.00 18.61 101 ARG B CA 1
ATOM 3159 C C . ARG B 1 101 ? -24.637 68.282 76.362 1.00 18.16 101 ARG B C 1
ATOM 3160 O O . ARG B 1 101 ? -25.380 67.870 75.462 1.00 17.61 101 ARG B O 1
ATOM 3168 N N . VAL B 1 102 ? -24.983 68.296 77.644 1.00 18.08 102 VAL B N 1
ATOM 3169 C CA . VAL B 1 102 ? -26.310 67.870 78.098 1.00 17.97 102 VAL B CA 1
ATOM 3170 C C . VAL B 1 102 ? -26.903 68.932 79.018 1.00 18.30 102 VAL B C 1
ATOM 3171 O O . VAL B 1 102 ? -26.201 69.856 79.429 1.00 18.29 102 VAL B O 1
ATOM 3175 N N . LEU B 1 103 ? -28.189 68.813 79.335 1.00 18.08 103 LEU B N 1
ATOM 3176 C CA . LEU B 1 103 ? -28.821 69.748 80.272 1.00 18.30 103 LEU B CA 1
ATOM 3177 C C . LEU B 1 103 ? -28.615 69.383 81.741 1.00 18.35 103 LEU B C 1
ATOM 3178 O O . LEU B 1 103 ? -28.518 70.258 82.598 1.00 18.43 103 LEU B O 1
ATOM 3183 N N . GLY B 1 104 ? -28.571 68.093 82.033 1.00 18.42 104 GLY B N 1
ATOM 3184 C CA . GLY B 1 104 ? -28.409 67.631 83.407 1.00 18.93 104 GLY B CA 1
ATOM 3185 C C . GLY B 1 104 ? -28.029 66.174 83.432 1.00 19.04 104 GLY B C 1
ATOM 3186 O O . GLY B 1 104 ? -28.345 65.441 82.495 1.00 18.43 104 GLY B O 1
ATOM 3187 N N . LEU B 1 105 ? -27.337 65.756 84.493 1.00 19.22 105 LEU B N 1
ATOM 3188 C CA . LEU B 1 105 ? -26.895 64.364 84.628 1.00 19.82 105 LEU B CA 1
ATOM 3189 C C . LEU B 1 105 ? -26.489 63.989 86.042 1.00 20.46 105 LEU B C 1
ATOM 3190 O O . LEU B 1 105 ? -26.201 64.858 86.873 1.00 21.27 105 LEU B O 1
ATOM 3195 N N . VAL B 1 106 ? -26.481 62.683 86.296 1.00 20.37 106 VAL B N 1
ATOM 3196 C CA . VAL B 1 106 ? -25.860 62.124 87.485 1.00 20.56 106 VAL B CA 1
ATOM 3197 C C . VAL B 1 106 ? -24.714 61.212 87.060 1.00 20.28 106 VAL B C 1
ATOM 3198 O O . VAL B 1 106 ? -24.736 60.632 85.972 1.00 19.49 106 VAL B O 1
ATOM 3202 N N . LYS B 1 107 ? -23.716 61.102 87.930 1.00 20.06 107 LYS B N 1
ATOM 3203 C CA . LYS B 1 107 ? -22.527 60.313 87.656 1.00 19.86 107 LYS B CA 1
ATOM 3204 C C . LYS B 1 107 ? -22.393 59.241 88.729 1.00 20.01 107 LYS B C 1
ATOM 3205 O O . LYS B 1 107 ? -22.547 59.523 89.924 1.00 19.98 107 LYS B O 1
ATOM 3211 N N . LEU B 1 108 ? -22.122 58.017 88.294 1.00 20.37 108 LEU B N 1
ATOM 3212 C CA . LEU B 1 108 ? -21.929 56.891 89.214 1.00 20.99 108 LEU B CA 1
ATOM 3213 C C . LEU B 1 108 ? -21.026 55.820 88.612 1.00 21.40 108 LEU B C 1
ATOM 3214 O O . LEU B 1 108 ? -20.300 56.076 87.648 1.00 21.60 108 LEU B O 1
ATOM 3219 N N . HIS B 1 109 ? -21.049 54.631 89.206 1.00 21.89 109 HIS B N 1
ATOM 3220 C CA . HIS B 1 109 ? -20.322 53.487 88.675 1.00 22.25 109 HIS B CA 1
ATOM 3221 C C . HIS B 1 109 ? -21.223 52.266 88.679 1.00 22.13 109 HIS B C 1
ATOM 3222 O O . HIS B 1 109 ? -22.083 52.114 89.551 1.00 22.44 109 HIS B O 1
ATOM 3229 N N . ASP B 1 110 ? -21.021 51.386 87.711 1.00 22.19 110 ASP B N 1
ATOM 3230 C CA . ASP B 1 110 ? -21.735 50.127 87.719 1.00 22.31 110 ASP B CA 1
ATOM 3231 C C . ASP B 1 110 ? -20.942 49.154 88.605 1.00 22.96 110 ASP B C 1
ATOM 3232 O O . ASP B 1 110 ? -19.841 49.502 89.058 1.00 23.00 110 ASP B O 1
ATOM 3237 N N . PRO B 1 111 ? -21.502 47.964 88.894 1.00 23.19 111 PRO B N 1
ATOM 3238 C CA . PRO B 1 111 ? -20.825 47.018 89.792 1.00 23.93 111 PRO B CA 1
ATOM 3239 C C . PRO B 1 111 ? -19.446 46.556 89.316 1.00 24.31 111 PRO B C 1
ATOM 3240 O O . PRO B 1 111 ? -18.636 46.099 90.130 1.00 25.05 111 PRO B O 1
ATOM 3244 N N . GLY B 1 112 ? -19.185 46.682 88.019 1.00 23.75 112 GLY B N 1
ATOM 3245 C CA . GLY B 1 112 ? -17.882 46.356 87.454 1.00 23.87 112 GLY B CA 1
ATOM 3246 C C . GLY B 1 112 ? -16.886 47.501 87.517 1.00 23.70 112 GLY B C 1
ATOM 3247 O O . GLY B 1 112 ? -15.741 47.348 87.100 1.00 24.18 112 GLY B O 1
ATOM 3248 N N . GLY B 1 113 ? -17.328 48.652 88.022 1.00 23.37 113 GLY B N 1
ATOM 3249 C CA . GLY B 1 113 ? -16.467 49.824 88.172 1.00 23.23 113 GLY B CA 1
ATOM 3250 C C . GLY B 1 113 ? -16.403 50.716 86.943 1.00 22.75 113 GLY B C 1
ATOM 3251 O O . GLY B 1 113 ? -15.552 51.607 86.861 1.00 22.65 113 GLY B O 1
ATOM 3252 N N . ASN B 1 114 ? -17.291 50.472 85.980 1.00 22.26 114 ASN B N 1
ATOM 3253 C CA . ASN B 1 114 ? -17.344 51.292 84.772 1.00 21.50 114 ASN B CA 1
ATOM 3254 C C . ASN B 1 114 ? -18.087 52.584 85.071 1.00 21.62 114 ASN B C 1
ATOM 3255 O O . ASN B 1 114 ? -19.249 52.538 85.488 1.00 21.41 114 ASN B O 1
ATOM 3260 N N . PRO B 1 115 ? -17.413 53.740 84.895 1.00 21.67 115 PRO B N 1
ATOM 3261 C CA . PRO B 1 115 ? -18.069 55.026 85.113 1.00 21.45 115 PRO B CA 1
ATOM 3262 C C . PRO B 1 115 ? -19.333 55.140 84.277 1.00 20.74 115 PRO B C 1
ATOM 3263 O O . PRO B 1 115 ? -19.301 54.935 83.060 1.00 20.39 115 PRO B O 1
ATOM 3267 N N . THR B 1 116 ? -20.433 55.457 84.946 1.00 20.40 116 THR B N 1
ATOM 3268 C CA . THR B 1 116 ? -21.753 55.416 84.339 1.00 19.84 116 THR B CA 1
ATOM 3269 C C . THR B 1 116 ? -22.453 56.748 84.565 1.00 19.86 116 THR B C 1
ATOM 3270 O O . THR B 1 116 ? -22.494 57.264 85.688 1.00 20.61 116 THR B O 1
ATOM 3274 N N . GLU B 1 117 ? -22.985 57.308 83.486 1.00 19.43 117 GLU B N 1
ATOM 3275 C CA . GLU B 1 117 ? -23.682 58.583 83.540 1.00 18.99 117 GLU B CA 1
ATOM 3276 C C . GLU B 1 117 ? -25.119 58.428 83.068 1.00 18.48 117 GLU B C 1
ATOM 3277 O O . GLU B 1 117 ? -25.417 57.604 82.202 1.00 18.45 117 GLU B O 1
ATOM 3283 N N . ILE B 1 118 ? -26.019 59.179 83.689 1.00 18.16 118 ILE B N 1
ATOM 3284 C CA . ILE B 1 118 ? -27.412 59.211 83.247 1.00 17.71 118 ILE B CA 1
ATOM 3285 C C . ILE B 1 118 ? -27.766 60.666 83.054 1.00 17.71 118 ILE B C 1
ATOM 3286 O O . ILE B 1 118 ? -27.624 61.477 83.973 1.00 17.77 118 ILE B O 1
ATOM 3291 N N . PHE B 1 119 ? -28.216 60.991 81.848 1.00 17.39 119 PHE B N 1
ATOM 3292 C CA . PHE B 1 119 ? -28.397 62.374 81.437 1.00 17.54 119 PHE B CA 1
ATOM 3293 C C . PHE B 1 119 ? -29.714 62.533 80.710 1.00 17.64 119 PHE B C 1
ATOM 3294 O O . PHE B 1 119 ? -30.350 61.548 80.337 1.00 17.89 119 PHE B O 1
ATOM 3302 N N . TYR B 1 120 ? -30.111 63.788 80.516 1.00 17.65 120 TYR B N 1
ATOM 3303 C CA . TYR B 1 120 ? -31.229 64.132 79.657 1.00 17.78 120 TYR B CA 1
ATOM 3304 C C . TYR B 1 120 ? -30.849 65.396 78.888 1.00 17.83 120 TYR B C 1
ATOM 3305 O O . TYR B 1 120 ? -29.973 66.158 79.313 1.00 17.68 120 TYR B O 1
ATOM 3314 N N . GLY B 1 121 ? -31.512 65.616 77.757 1.00 17.42 121 GLY B N 1
ATOM 3315 C CA . GLY B 1 121 ? -31.315 66.828 76.982 1.00 17.28 121 GLY B CA 1
ATOM 3316 C C . GLY B 1 121 ? -29.957 66.992 76.309 1.00 17.56 121 GLY B C 1
ATOM 3317 O O . GLY B 1 121 ? -29.251 67.959 76.593 1.00 16.73 121 GLY B O 1
ATOM 3318 N N . PRO B 1 122 ? -29.595 66.068 75.394 1.00 17.45 122 PRO B N 1
ATOM 3319 C CA . PRO B 1 122 ? -28.352 66.242 74.641 1.00 17.75 122 PRO B CA 1
ATOM 3320 C C . PRO B 1 122 ? -28.410 67.474 73.730 1.00 17.86 122 PRO B C 1
ATOM 3321 O O . PRO B 1 122 ? -29.498 67.916 73.348 1.00 17.91 122 PRO B O 1
ATOM 3325 N N . GLN B 1 123 ? -27.249 68.026 73.399 1.00 18.27 123 GLN B N 1
ATOM 3326 C CA . GLN B 1 123 ? -27.169 69.125 72.446 1.00 19.30 123 GLN B CA 1
ATOM 3327 C C . GLN B 1 123 ? -27.336 68.595 71.022 1.00 19.32 123 GLN B C 1
ATOM 3328 O O . GLN B 1 123 ? -26.593 67.719 70.591 1.00 19.44 123 GLN B O 1
ATOM 3334 N N . VAL B 1 124 ? -28.311 69.141 70.304 1.00 20.06 124 VAL B N 1
ATOM 3335 C CA . VAL B 1 124 ? -28.565 68.762 68.916 1.00 20.24 124 VAL B CA 1
ATOM 3336 C C . VAL B 1 124 ? -28.165 69.910 67.993 1.00 20.62 124 VAL B C 1
ATOM 3337 O O . VAL B 1 124 ? -28.662 71.036 68.129 1.00 21.13 124 VAL B O 1
ATOM 3341 N N . ASP B 1 125 ? -27.248 69.634 67.071 1.00 20.82 125 ASP B N 1
ATOM 3342 C CA . ASP B 1 125 ? -26.789 70.661 66.131 1.00 21.39 125 ASP B CA 1
ATOM 3343 C C . ASP B 1 125 ? -27.542 70.566 64.809 1.00 21.72 125 ASP B C 1
ATOM 3344 O O . ASP B 1 125 ? -26.999 70.128 63.790 1.00 21.75 125 ASP B O 1
ATOM 3349 N N . THR B 1 126 ? -28.800 70.996 64.848 1.00 22.21 126 THR B N 1
ATOM 3350 C CA . THR B 1 126 ? -29.720 70.872 63.722 1.00 22.91 126 THR B CA 1
ATOM 3351 C C . THR B 1 126 ? -29.290 71.750 62.544 1.00 23.02 126 THR B C 1
ATOM 3352 O O . THR B 1 126 ? -29.398 71.331 61.392 1.00 23.31 126 THR B O 1
ATOM 3356 N N . SER B 1 127 ? -28.774 72.940 62.846 1.00 22.93 127 SER B N 1
ATOM 3357 C CA . SER B 1 127 ? -28.356 73.914 61.835 1.00 23.19 127 SER B CA 1
ATOM 3358 C C . SER B 1 127 ? -27.186 73.467 60.948 1.00 23.12 127 SER B C 1
ATOM 3359 O O . SER B 1 127 ? -26.980 74.019 59.864 1.00 23.04 127 SER B O 1
ATOM 3362 N N . SER B 1 128 ? -26.401 72.502 61.415 1.00 23.19 128 SER B N 1
ATOM 3363 C CA . SER B 1 128 ? -25.284 71.990 60.618 1.00 23.45 128 SER B CA 1
ATOM 3364 C C . SER B 1 128 ? -25.431 70.485 60.425 1.00 22.85 128 SER B C 1
ATOM 3365 O O . SER B 1 128 ? -25.057 69.705 61.304 1.00 23.18 128 SER B O 1
ATOM 3368 N N . PRO B 1 129 ? -25.992 70.071 59.270 1.00 22.42 129 PRO B N 1
ATOM 3369 C CA . PRO B 1 129 ? -26.350 68.667 59.079 1.00 21.83 129 PRO B CA 1
ATOM 3370 C C . PRO B 1 129 ? -25.148 67.737 59.154 1.00 20.87 129 PRO B C 1
ATOM 3371 O O . PRO B 1 129 ? -24.022 68.145 58.852 1.00 21.24 129 PRO B O 1
ATOM 3375 N N . PHE B 1 130 ? -25.396 66.504 59.581 1.00 19.90 130 PHE B N 1
ATOM 3376 C CA . PHE B 1 130 ? -24.364 65.481 59.623 1.00 19.09 130 PHE B CA 1
ATOM 3377 C C . PHE B 1 130 ? -23.666 65.414 58.264 1.00 19.12 130 PHE B C 1
ATOM 3378 O O . PHE B 1 130 ? -24.335 65.341 57.226 1.00 19.40 130 PHE B O 1
ATOM 3386 N N . HIS B 1 131 ? -22.335 65.473 58.276 1.00 18.65 131 HIS B N 1
ATOM 3387 C CA . HIS B 1 131 ? -21.541 65.325 57.056 1.00 18.87 131 HIS B CA 1
ATOM 3388 C C . HIS B 1 131 ? -20.473 64.244 57.244 1.00 18.47 131 HIS B C 1
ATOM 3389 O O . HIS B 1 131 ? -19.477 64.468 57.946 1.00 18.17 131 HIS B O 1
ATOM 3396 N N . PRO B 1 132 ? -20.675 63.066 56.613 1.00 18.11 132 PRO B N 1
ATOM 3397 C CA . PRO B 1 132 ? -19.796 61.924 56.892 1.00 18.06 132 PRO B CA 1
ATOM 3398 C C . PRO B 1 132 ? -18.323 62.156 56.555 1.00 18.33 132 PRO B C 1
ATOM 3399 O O . PRO B 1 132 ? -18.005 62.912 55.630 1.00 18.92 132 PRO B O 1
ATOM 3403 N N . GLY B 1 133 ? -17.441 61.499 57.308 1.00 18.40 133 GLY B N 1
ATOM 3404 C CA . GLY B 1 133 ? -15.996 61.602 57.097 1.00 18.90 133 GLY B CA 1
ATOM 3405 C C . GLY B 1 133 ? -15.498 60.938 55.826 1.00 19.26 133 GLY B C 1
ATOM 3406 O O . GLY B 1 133 ? -14.387 61.210 55.382 1.00 19.49 133 GLY B O 1
ATOM 3407 N N . ARG B 1 134 ? -16.315 60.060 55.249 1.00 19.33 134 ARG B N 1
ATOM 3408 C CA . ARG B 1 134 ? -16.066 59.529 53.905 1.00 19.82 134 ARG B CA 1
ATOM 3409 C C . ARG B 1 134 ? -17.406 59.415 53.182 1.00 19.59 134 ARG B C 1
ATOM 3410 O O . ARG B 1 134 ? -18.443 59.453 53.834 1.00 19.92 134 ARG B O 1
ATOM 3418 N N . PRO B 1 135 ? -17.400 59.279 51.840 1.00 19.76 135 PRO B N 1
ATOM 3419 C CA . PRO B 1 135 ? -18.696 59.244 51.168 1.00 19.59 135 PRO B CA 1
ATOM 3420 C C . PRO B 1 135 ? -19.545 58.077 51.658 1.00 19.20 135 PRO B C 1
ATOM 3421 O O . PRO B 1 135 ? -19.043 56.959 51.782 1.00 19.63 135 PRO B O 1
ATOM 3425 N N . MET B 1 136 ? -20.818 58.346 51.938 1.00 18.66 136 MET B N 1
ATOM 3426 C CA . MET B 1 136 ? -21.733 57.321 52.418 1.00 18.05 136 MET B CA 1
ATOM 3427 C C . MET B 1 136 ? -22.949 57.167 51.521 1.00 18.14 136 MET B C 1
ATOM 3428 O O . MET B 1 136 ? -23.480 58.141 50.992 1.00 18.42 136 MET B O 1
ATOM 3433 N N . PHE B 1 137 ? -23.369 55.921 51.357 1.00 18.19 137 PHE B N 1
ATOM 3434 C CA . PHE B 1 137 ? -24.574 55.583 50.618 1.00 18.25 137 PHE B CA 1
ATOM 3435 C C . PHE B 1 137 ? -25.809 56.013 51.384 1.00 17.94 137 PHE B C 1
ATOM 3436 O O . PHE B 1 137 ? -26.804 56.436 50.788 1.00 17.89 137 PHE B O 1
ATOM 3444 N N . GLY B 1 138 ? -25.731 55.896 52.708 1.00 17.54 138 GLY B N 1
ATOM 3445 C CA . GLY B 1 138 ? -26.850 56.194 53.590 1.00 16.90 138 GLY B CA 1
ATOM 3446 C C . GLY B 1 138 ? -26.403 56.950 54.823 1.00 16.57 138 GLY B C 1
ATOM 3447 O O . GLY B 1 138 ? -25.692 57.956 54.726 1.00 16.59 138 GLY B O 1
ATOM 3448 N N . LYS B 1 139 ? -26.819 56.451 55.981 1.00 16.31 139 LYS B N 1
ATOM 3449 C CA . LYS B 1 139 ? -26.570 57.111 57.251 1.00 16.55 139 LYS B CA 1
ATOM 3450 C C . LYS B 1 139 ? -26.344 56.053 58.338 1.00 15.86 139 LYS B C 1
ATOM 3451 O O . LYS B 1 139 ? -26.227 54.872 58.034 1.00 15.89 139 LYS B O 1
ATOM 3457 N N . PHE B 1 140 ? -26.278 56.483 59.599 1.00 15.44 140 PHE B N 1
ATOM 3458 C CA . PHE B 1 140 ? -26.206 55.556 60.726 1.00 15.21 140 PHE B CA 1
ATOM 3459 C C . PHE B 1 140 ? -27.602 55.340 61.294 1.00 15.42 140 PHE B C 1
ATOM 3460 O O . PHE B 1 140 ? -28.468 56.204 61.156 1.00 15.46 140 PHE B O 1
ATOM 3468 N N . VAL B 1 141 ? -27.822 54.171 61.892 1.00 15.63 141 VAL B N 1
ATOM 3469 C CA . VAL B 1 141 ? -29.046 53.906 62.635 1.00 16.26 141 VAL B CA 1
ATOM 3470 C C . VAL B 1 141 ? -28.806 54.362 64.068 1.00 16.71 141 VAL B C 1
ATOM 3471 O O . VAL B 1 141 ? -27.997 53.769 64.781 1.00 16.34 141 VAL B O 1
ATOM 3475 N N . THR B 1 142 ? -29.492 55.418 64.483 1.00 17.78 142 THR B N 1
ATOM 3476 C CA . THR B 1 142 ? -29.287 55.961 65.831 1.00 19.44 142 THR B CA 1
ATOM 3477 C C . THR B 1 142 ? -30.573 56.440 66.488 1.00 20.29 142 THR B C 1
ATOM 3478 O O . THR B 1 142 ? -30.680 56.435 67.712 1.00 20.62 142 THR B O 1
ATOM 3482 N N . GLU B 1 143 ? -31.525 56.879 65.668 1.00 21.45 143 GLU B N 1
ATOM 3483 C CA . GLU B 1 143 ? -32.742 57.552 66.140 1.00 22.30 143 GLU B CA 1
ATOM 3484 C C . GLU B 1 143 ? -33.611 56.676 67.052 1.00 22.29 143 GLU B C 1
ATOM 3485 O O . GLU B 1 143 ? -34.194 55.683 66.617 1.00 22.08 143 GLU B O 1
ATOM 3491 N N . GLY B 1 144 ? -33.677 57.053 68.325 1.00 22.44 144 GLY B N 1
ATOM 3492 C CA . GLY B 1 144 ? -34.415 56.276 69.317 1.00 22.00 144 GLY B CA 1
ATOM 3493 C C . GLY B 1 144 ? -33.695 54.989 69.696 1.00 21.83 144 GLY B C 1
ATOM 3494 O O . GLY B 1 144 ? -34.192 54.208 70.511 1.00 21.78 144 GLY B O 1
ATOM 3495 N N . GLN B 1 145 ? -32.511 54.789 69.122 1.00 21.23 145 GLN B N 1
ATOM 3496 C CA . GLN B 1 145 ? -31.785 53.529 69.254 1.00 20.95 145 GLN B CA 1
ATOM 3497 C C . GLN B 1 145 ? -30.404 53.687 69.881 1.00 20.46 145 GLN B C 1
ATOM 3498 O O . GLN B 1 145 ? -29.695 52.702 70.082 1.00 20.01 145 GLN B O 1
ATOM 3504 N N . GLY B 1 146 ? -30.024 54.926 70.193 1.00 20.13 146 GLY B N 1
ATOM 3505 C CA . GLY B 1 146 ? -28.680 55.203 70.702 1.00 19.70 146 GLY B CA 1
ATOM 3506 C C . GLY B 1 146 ? -27.617 54.990 69.637 1.00 19.45 146 GLY B C 1
ATOM 3507 O O . GLY B 1 146 ? -27.943 54.663 68.501 1.00 19.24 146 GLY B O 1
ATOM 3508 N N . LEU B 1 147 ? -26.348 55.159 70.010 1.00 19.43 147 LEU B N 1
ATOM 3509 C CA . LEU B 1 147 ? -25.241 55.149 69.051 1.00 19.40 147 LEU B CA 1
ATOM 3510 C C . LEU B 1 147 ? -24.904 53.755 68.510 1.00 19.23 147 LEU B C 1
ATOM 3511 O O . LEU B 1 147 ? -24.266 53.627 67.460 1.00 18.93 147 LEU B O 1
ATOM 3516 N N . GLY B 1 148 ? -25.343 52.727 69.234 1.00 18.92 148 GLY B N 1
ATOM 3517 C CA . GLY B 1 148 ? -24.994 51.340 68.949 1.00 18.83 148 GLY B CA 1
ATOM 3518 C C . GLY B 1 148 ? -25.057 50.500 70.212 1.00 18.50 148 GLY B C 1
ATOM 3519 O O . GLY B 1 148 ? -25.854 50.784 71.117 1.00 18.04 148 GLY B O 1
ATOM 3520 N N . HIS B 1 149 ? -24.228 49.459 70.278 1.00 18.85 149 HIS B N 1
ATOM 3521 C CA . HIS B 1 149 ? -24.108 48.658 71.502 1.00 18.99 149 HIS B CA 1
ATOM 3522 C C . HIS B 1 149 ? -22.666 48.355 71.880 1.00 19.08 149 HIS B C 1
ATOM 3523 O O . HIS B 1 149 ? -21.773 48.404 71.041 1.00 19.18 149 HIS B O 1
ATOM 3530 N N . ILE B 1 150 ? -22.466 48.037 73.155 1.00 19.30 150 ILE B N 1
ATOM 3531 C CA . ILE B 1 150 ? -21.132 47.828 73.718 1.00 19.16 150 ILE B CA 1
ATOM 3532 C C . ILE B 1 150 ? -21.095 46.600 74.606 1.00 19.64 150 ILE B C 1
ATOM 3533 O O . ILE B 1 150 ? -22.073 46.284 75.294 1.00 19.63 150 ILE B O 1
ATOM 3538 N N . ILE B 1 151 ? -19.974 45.889 74.564 1.00 19.40 151 ILE B N 1
ATOM 3539 C CA . ILE B 1 151 ? -19.730 44.817 75.505 1.00 20.00 151 ILE B CA 1
ATOM 3540 C C . ILE B 1 151 ? -18.680 45.340 76.454 1.00 20.39 151 ILE B C 1
ATOM 3541 O O . ILE B 1 151 ? -17.628 45.803 76.016 1.00 20.77 151 ILE B O 1
ATOM 3546 N N . ILE B 1 152 ? -19.003 45.307 77.743 1.00 21.01 152 ILE B N 1
ATOM 3547 C CA . ILE B 1 152 ? -18.128 45.840 78.777 1.00 21.69 152 ILE B CA 1
ATOM 3548 C C . ILE B 1 152 ? -17.760 44.781 79.804 1.00 22.56 152 ILE B C 1
ATOM 3549 O O . ILE B 1 152 ? -18.350 43.698 79.833 1.00 22.61 152 ILE B O 1
ATOM 3554 N N . ARG B 1 153 ? -16.785 45.117 80.647 1.00 23.37 153 ARG B N 1
ATOM 3555 C CA . ARG B 1 153 ? -16.247 44.201 81.637 1.00 24.13 153 ARG B CA 1
ATOM 3556 C C . ARG B 1 153 ? -17.111 44.193 82.891 1.00 24.74 153 ARG B C 1
ATOM 3557 O O . ARG B 1 153 ? -17.441 45.249 83.437 1.00 24.87 153 ARG B O 1
ATOM 3565 N N . GLU B 1 154 ? -17.497 42.997 83.322 1.00 25.27 154 GLU B N 1
ATOM 3566 C CA . GLU B 1 154 ? -18.240 42.831 84.564 1.00 25.93 154 GLU B CA 1
ATOM 3567 C C . GLU B 1 154 ? -17.689 41.631 85.341 1.00 27.05 154 GLU B C 1
ATOM 3568 O O . GLU B 1 154 ? -17.790 40.488 84.888 1.00 26.94 154 GLU B O 1
ATOM 3574 N N . ASP B 1 155 ? -17.096 41.904 86.504 1.00 28.33 155 ASP B N 1
ATOM 3575 C CA . ASP B 1 155 ? -16.577 40.844 87.377 1.00 29.53 155 ASP B CA 1
ATOM 3576 C C . ASP B 1 155 ? -17.703 39.986 87.967 1.00 29.94 155 ASP B C 1
ATOM 3577 O O . ASP B 1 155 ? -17.517 38.791 88.214 1.00 30.55 155 ASP B O 1
ATOM 3582 N N . ASP B 1 156 ? -18.861 40.605 88.187 1.00 29.78 156 ASP B N 1
ATOM 3583 C CA . ASP B 1 156 ? -20.040 39.920 88.710 1.00 30.08 156 ASP B CA 1
ATOM 3584 C C . ASP B 1 156 ? -21.216 40.189 87.782 1.00 29.51 156 ASP B C 1
ATOM 3585 O O . ASP B 1 156 ? -21.801 41.275 87.807 1.00 28.89 156 ASP B O 1
ATOM 3590 N N . VAL B 1 157 ? -21.544 39.192 86.960 1.00 29.58 157 VAL B N 1
ATOM 3591 C CA . VAL B 1 157 ? -22.600 39.304 85.944 1.00 29.21 157 VAL B CA 1
ATOM 3592 C C . VAL B 1 157 ? -23.994 39.475 86.566 1.00 29.24 157 VAL B C 1
ATOM 3593 O O . VAL B 1 157 ? -24.804 40.278 86.084 1.00 28.57 157 VAL B O 1
ATOM 3597 N N . GLU B 1 158 ? -24.259 38.712 87.627 1.00 29.53 158 GLU B N 1
ATOM 3598 C CA . GLU B 1 158 ? -25.521 38.768 88.373 1.00 30.16 158 GLU B CA 1
ATOM 3599 C C . GLU B 1 158 ? -25.773 40.173 88.940 1.00 29.76 158 GLU B C 1
ATOM 3600 O O . GLU B 1 158 ? -26.881 40.720 88.831 1.00 29.36 158 GLU B O 1
ATOM 3606 N N . GLU B 1 159 ? -24.728 40.747 89.533 1.00 29.41 159 GLU B N 1
ATOM 3607 C CA . GLU B 1 159 ? -24.743 42.100 90.072 1.00 28.81 159 GLU B CA 1
ATOM 3608 C C . GLU B 1 159 ? -25.017 43.121 88.961 1.00 27.53 159 GLU B C 1
ATOM 3609 O O . GLU B 1 159 ? -25.836 44.030 89.129 1.00 26.44 159 GLU B O 1
ATOM 3615 N N . ALA B 1 160 ? -24.326 42.944 87.831 1.00 26.59 160 ALA B N 1
ATOM 3616 C CA . ALA B 1 160 ? -24.449 43.817 86.659 1.00 25.54 160 ALA B CA 1
ATOM 3617 C C . ALA B 1 160 ? -25.858 43.794 86.080 1.00 24.91 160 ALA B C 1
ATOM 3618 O O . ALA B 1 160 ? -26.389 44.829 85.676 1.00 24.23 160 ALA B O 1
ATOM 3620 N N . THR B 1 161 ? -26.452 42.606 86.035 1.00 24.63 161 THR B N 1
ATOM 3621 C CA . THR B 1 161 ? -27.815 42.453 85.546 1.00 24.46 161 THR B CA 1
ATOM 3622 C C . THR B 1 161 ? -28.811 43.174 86.460 1.00 24.45 161 THR B C 1
ATOM 3623 O O . THR B 1 161 ? -29.713 43.849 85.972 1.00 23.87 161 THR B O 1
ATOM 3627 N N . ARG B 1 162 ? -28.622 43.054 87.776 1.00 24.74 162 ARG B N 1
ATOM 3628 C CA . ARG B 1 162 ? -29.499 43.708 88.755 1.00 24.92 162 ARG B CA 1
ATOM 3629 C C . ARG B 1 162 ? -29.449 45.230 88.639 1.00 23.95 162 ARG B C 1
ATOM 3630 O O . ARG B 1 162 ? -30.485 45.903 88.668 1.00 23.48 162 ARG B O 1
ATOM 3638 N N . PHE B 1 1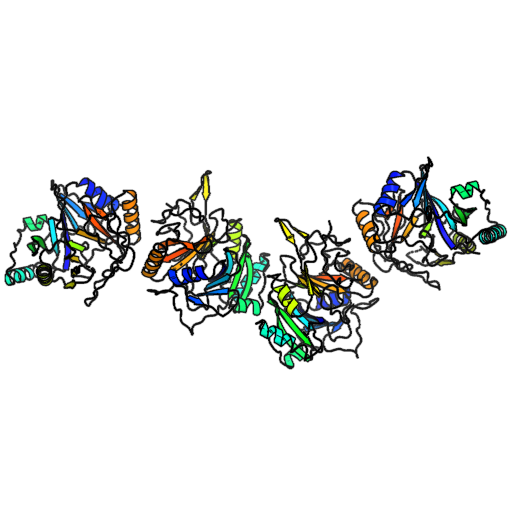63 ? -28.232 45.752 88.496 1.00 23.23 163 PHE B N 1
ATOM 3639 C CA . PHE B 1 163 ? -27.982 47.179 88.341 1.00 22.47 163 PHE B CA 1
ATOM 3640 C C . PHE B 1 163 ? -28.609 47.710 87.054 1.00 21.84 163 PHE B C 1
ATOM 3641 O O . PHE B 1 163 ? -29.277 48.752 87.059 1.00 21.83 163 PHE B O 1
ATOM 3649 N N . TYR B 1 164 ? -28.393 47.003 85.948 1.00 20.83 164 TYR B N 1
ATOM 3650 C CA . TYR B 1 164 ? -28.898 47.496 84.672 1.00 19.54 164 TYR B CA 1
ATOM 3651 C C . TYR B 1 164 ? -30.410 47.348 84.547 1.00 19.13 164 TYR B C 1
ATOM 3652 O O . TYR B 1 164 ? -31.059 48.175 83.908 1.00 18.58 164 TYR B O 1
ATOM 3661 N N . ARG B 1 165 ? -30.965 46.330 85.207 1.00 19.10 165 ARG B N 1
ATOM 3662 C CA . ARG B 1 165 ? -32.417 46.196 85.329 1.00 19.62 165 ARG B CA 1
ATOM 3663 C C . ARG B 1 165 ? -33.017 47.364 86.108 1.00 20.00 165 ARG B C 1
ATOM 3664 O O . ARG B 1 165 ? -34.105 47.848 85.778 1.00 19.98 165 ARG B O 1
ATOM 3672 N N . LEU B 1 166 ? -32.306 47.811 87.143 1.00 20.41 166 LEU B N 1
ATOM 3673 C CA . LEU B 1 166 ? -32.744 48.966 87.924 1.00 20.59 166 LEU B CA 1
ATOM 3674 C C . LEU B 1 166 ? -32.766 50.236 87.064 1.00 20.62 166 LEU B C 1
ATOM 3675 O O . LEU B 1 166 ? -33.696 51.039 87.164 1.00 20.42 166 LEU B O 1
ATOM 3680 N N . LEU B 1 167 ? -31.750 50.398 86.215 1.00 20.87 167 LEU B N 1
ATOM 3681 C CA . LEU B 1 167 ? -31.721 51.485 85.219 1.00 20.83 167 LEU B CA 1
ATOM 3682 C C . LEU B 1 167 ? -32.852 51.417 84.178 1.00 20.70 167 LEU B C 1
ATOM 3683 O O . LEU B 1 167 ? -33.231 52.433 83.592 1.00 20.50 167 LEU B O 1
ATOM 3688 N N . GLY B 1 168 ? -33.387 50.222 83.956 1.00 20.97 168 GLY B N 1
ATOM 3689 C CA . GLY B 1 168 ? -34.571 50.060 83.117 1.00 20.97 168 GLY B CA 1
ATOM 3690 C C . GLY B 1 168 ? -34.362 49.190 81.896 1.00 21.01 168 GLY B C 1
ATOM 3691 O O . GLY B 1 168 ? -35.311 48.928 81.145 1.00 20.39 168 GLY B O 1
ATOM 3692 N N . LEU B 1 169 ? -33.123 48.748 81.686 1.00 21.15 169 LEU B N 1
ATOM 3693 C CA . LEU B 1 169 ? -32.831 47.798 80.614 1.00 21.21 169 LEU B CA 1
ATOM 3694 C C . LEU B 1 169 ? -33.402 46.423 80.948 1.00 21.43 169 LEU B C 1
ATOM 3695 O O . LEU B 1 169 ? -33.597 46.078 82.116 1.00 21.68 169 LEU B O 1
ATOM 3700 N N . GLU B 1 170 ? -33.678 45.649 79.908 1.00 21.72 170 GLU B N 1
ATOM 3701 C CA . GLU B 1 170 ? -34.259 44.324 80.056 1.00 22.15 170 GLU B CA 1
ATOM 3702 C C . GLU B 1 170 ? -33.436 43.325 79.292 1.00 21.52 170 GLU B C 1
ATOM 3703 O O . GLU B 1 170 ? -32.911 43.637 78.221 1.00 21.16 170 GLU B O 1
ATOM 3709 N N . GLY B 1 171 ? -33.335 42.117 79.835 1.00 21.35 171 GLY B N 1
ATOM 3710 C CA . GLY B 1 171 ? -32.613 41.055 79.162 1.00 21.23 171 GLY B CA 1
ATOM 3711 C C . GLY B 1 171 ? -32.183 39.914 80.055 1.00 21.34 171 GLY B C 1
ATOM 3712 O O . GLY B 1 171 ? -32.548 39.852 81.233 1.00 21.40 171 GLY B O 1
ATOM 3713 N N . ALA B 1 172 ? -31.399 39.012 79.467 1.00 21.06 172 ALA B N 1
ATOM 3714 C CA . ALA B 1 172 ? -30.971 37.776 80.101 1.00 21.20 172 ALA B CA 1
ATOM 3715 C C . ALA B 1 172 ? -29.878 37.139 79.246 1.00 21.00 172 ALA B C 1
ATOM 3716 O O . ALA B 1 172 ? -29.409 37.745 78.281 1.00 20.52 172 ALA B O 1
ATOM 3718 N N . VAL B 1 173 ? -29.469 35.926 79.608 1.00 21.48 173 VAL B N 1
ATOM 3719 C CA . VAL B 1 173 ? -28.513 35.148 78.815 1.00 21.88 173 VAL B CA 1
ATOM 3720 C C . VAL B 1 173 ? -29.127 34.817 77.449 1.00 22.26 173 VAL B C 1
ATOM 3721 O O . VAL B 1 173 ? -30.277 34.385 77.373 1.00 22.30 173 VAL B O 1
ATOM 3725 N N . GLU B 1 174 ? -28.364 35.023 76.379 1.00 22.74 174 GLU B N 1
ATOM 3726 C CA . GLU B 1 174 ? -28.841 34.705 75.027 1.00 23.52 174 GLU B CA 1
ATOM 3727 C C . GLU B 1 174 ? -27.979 33.676 74.303 1.00 24.29 174 GLU B C 1
ATOM 3728 O O . GLU B 1 174 ? -28.375 33.154 73.265 1.00 23.65 174 GLU B O 1
ATOM 3734 N N . TYR B 1 175 ? -26.811 33.382 74.863 1.00 25.61 175 TYR B N 1
ATOM 3735 C CA . TYR B 1 175 ? -25.895 32.413 74.269 1.00 27.52 175 TYR B CA 1
ATOM 3736 C C . TYR B 1 175 ? -25.377 31.430 75.307 1.00 28.82 175 TYR B C 1
ATOM 3737 O O . TYR B 1 175 ? -25.082 31.814 76.444 1.00 29.13 175 TYR B O 1
ATOM 3746 N N . LYS B 1 176 ? -25.291 30.165 74.904 1.00 30.32 176 LYS B N 1
ATOM 3747 C CA . LYS B 1 176 ? -24.602 29.128 75.664 1.00 31.93 176 LYS B CA 1
ATOM 3748 C C . LYS B 1 176 ? -23.577 28.450 74.755 1.00 32.50 176 LYS B C 1
ATOM 3749 O O . LYS B 1 176 ? -23.943 27.779 73.788 1.00 32.67 176 LYS B O 1
ATOM 3755 N N . PHE B 1 177 ? -22.318 28.653 75.062 1.00 33.15 177 PHE B N 1
ATOM 3756 C CA . PHE B 1 177 ? -21.260 27.957 74.375 1.00 34.00 177 PHE B CA 1
ATOM 3757 C C . PHE B 1 177 ? -20.217 27.398 75.343 1.00 34.67 177 PHE B C 1
ATOM 3758 O O . PHE B 1 177 ? -20.044 27.907 76.408 1.00 34.84 177 PHE B O 1
ATOM 3766 N N . ALA B 1 178 ? -19.550 26.332 74.944 1.00 35.35 178 ALA B N 1
ATOM 3767 C CA . ALA B 1 178 ? -18.561 25.678 75.763 1.00 36.00 178 ALA B CA 1
ATOM 3768 C C . ALA B 1 178 ? -17.286 26.470 75.846 1.00 36.24 178 ALA B C 1
ATOM 3769 O O . ALA B 1 178 ? -16.348 26.197 75.174 1.00 36.67 178 ALA B O 1
ATOM 3771 N N . VAL B 1 184 ? -18.286 27.714 80.986 1.00 32.83 184 VAL B N 1
ATOM 3772 C CA . VAL B 1 184 ? -19.214 28.096 79.951 1.00 31.96 184 VAL B CA 1
ATOM 3773 C C . VAL B 1 184 ? -19.328 29.602 79.922 1.00 31.12 184 VAL B C 1
ATOM 3774 O O . VAL B 1 184 ? -19.143 30.243 80.913 1.00 31.24 184 VAL B O 1
ATOM 3778 N N . GLY B 1 185 ? -19.588 30.122 78.744 1.00 29.79 185 GLY B N 1
ATOM 3779 C CA . GLY B 1 185 ? -19.843 31.518 78.544 1.00 28.48 185 GLY B CA 1
ATOM 3780 C C . GLY B 1 185 ? -21.325 31.697 78.356 1.00 27.47 185 GLY B C 1
ATOM 3781 O O . GLY B 1 185 ? -21.946 31.103 77.544 1.00 27.18 185 GLY B O 1
ATOM 3782 N N . THR B 1 186 ? -21.892 32.520 79.188 1.00 27.06 186 THR B N 1
ATOM 3783 C CA . THR B 1 186 ? -23.324 32.790 79.139 1.00 25.98 186 THR B CA 1
ATOM 3784 C C . THR B 1 186 ? -23.536 34.292 79.090 1.00 25.13 186 THR B C 1
ATOM 3785 O O . THR B 1 186 ? -24.020 34.887 80.056 1.00 24.86 186 THR B O 1
ATOM 3789 N N . PRO B 1 187 ? -23.156 34.918 77.961 1.00 24.13 187 PRO B N 1
ATOM 3790 C CA . PRO B 1 187 ? -23.224 36.369 77.893 1.00 23.30 187 PRO B CA 1
ATOM 3791 C C . PRO B 1 187 ? -24.666 36.850 77.998 1.00 22.27 187 PRO B C 1
ATOM 3792 O O . PRO B 1 187 ? -25.583 36.201 77.482 1.00 21.94 187 PRO B O 1
ATOM 3796 N N . VAL B 1 188 ? -24.843 37.954 78.711 1.00 21.38 188 VAL B N 1
ATOM 3797 C CA . VAL B 1 188 ? -26.146 38.560 78.936 1.00 20.95 188 VAL B CA 1
ATOM 3798 C C . VAL B 1 188 ? -26.259 39.727 77.970 1.00 20.51 188 VAL B C 1
ATOM 3799 O O . VAL B 1 188 ? -25.293 40.458 77.756 1.00 20.07 188 VAL B O 1
ATOM 3803 N N . PHE B 1 189 ? -27.437 39.885 77.379 1.00 20.43 189 PHE B N 1
ATOM 3804 C CA . PHE B 1 189 ? -27.678 40.939 76.404 1.00 20.37 189 PHE B CA 1
ATOM 3805 C C . PHE B 1 189 ? -28.880 41.749 76.864 1.00 19.97 189 PHE B C 1
ATOM 3806 O O . PHE B 1 189 ? -29.894 41.185 77.280 1.00 20.62 189 PHE B O 1
ATOM 3814 N N . MET B 1 190 ? -28.762 43.072 76.818 1.00 19.82 190 MET B N 1
ATOM 3815 C CA . MET B 1 190 ? -29.811 43.935 77.360 1.00 19.50 190 MET B CA 1
ATOM 3816 C C . MET B 1 190 ? -30.184 45.087 76.443 1.00 19.36 190 MET B C 1
ATOM 3817 O O . MET B 1 190 ? -29.329 45.684 75.791 1.00 18.96 190 MET B O 1
ATOM 3822 N N . HIS B 1 191 ? -31.474 45.404 76.429 1.00 19.73 191 HIS B N 1
ATOM 3823 C CA . HIS B 1 191 ? -32.032 46.413 75.535 1.00 19.70 191 HIS B CA 1
ATOM 3824 C C . HIS B 1 191 ? -32.920 47.374 76.318 1.00 19.88 191 HIS B C 1
ATOM 3825 O O . HIS B 1 191 ? -33.392 47.042 77.412 1.00 19.37 191 HIS B O 1
ATOM 3832 N N . CYS B 1 192 ? -33.135 48.562 75.756 1.00 19.93 192 CYS B N 1
ATOM 3833 C CA . CYS B 1 192 ? -34.005 49.578 76.365 1.00 20.60 192 CYS B CA 1
ATOM 3834 C C . CYS B 1 192 ? -34.796 50.334 75.296 1.00 20.59 192 CYS B C 1
ATOM 3835 O O . CYS B 1 192 ? -35.447 51.353 75.579 1.00 21.02 192 CYS B O 1
ATOM 3838 N N . ASN B 1 193 ? -34.744 49.803 74.076 1.00 20.72 193 ASN B N 1
ATOM 3839 C CA . ASN B 1 193 ? -35.452 50.340 72.913 1.00 20.73 193 ASN B CA 1
ATOM 3840 C C . ASN B 1 193 ? -35.446 49.322 71.770 1.00 21.21 193 ASN B C 1
ATOM 3841 O O . ASN B 1 193 ? -35.170 48.136 71.988 1.00 21.16 193 ASN B O 1
ATOM 3846 N N . ASP B 1 194 ? -35.731 49.795 70.558 1.00 21.56 194 ASP B N 1
ATOM 3847 C CA . ASP B 1 194 ? -35.809 48.939 69.370 1.00 21.87 194 ASP B CA 1
ATOM 3848 C C . ASP B 1 194 ? -34.476 48.337 68.904 1.00 21.20 194 ASP B C 1
ATOM 3849 O O . ASP B 1 194 ? -34.460 47.450 68.051 1.00 21.01 194 ASP B O 1
ATOM 3854 N N . ARG B 1 195 ? -33.358 48.806 69.455 1.00 20.43 195 ARG B N 1
ATOM 3855 C CA . ARG B 1 195 ? -32.084 48.175 69.135 1.00 19.56 195 ARG B CA 1
ATOM 3856 C C . ARG B 1 195 ? -32.058 46.834 69.851 1.00 19.59 195 ARG B C 1
ATOM 3857 O O . ARG B 1 195 ? -32.350 46.763 71.044 1.00 19.37 195 ARG B O 1
ATOM 3865 N N . HIS B 1 196 ? -31.744 45.771 69.112 1.00 19.62 196 HIS B N 1
ATOM 3866 C CA . HIS B 1 196 ? -31.788 44.422 69.663 1.00 19.57 196 HIS B CA 1
ATOM 3867 C C . HIS B 1 196 ? -31.176 44.378 71.057 1.00 19.71 196 HIS B C 1
ATOM 3868 O O . HIS B 1 196 ? -31.774 43.836 71.990 1.00 19.79 196 HIS B O 1
ATOM 3875 N N . HIS B 1 197 ? -29.967 44.921 71.176 1.00 19.19 197 HIS B N 1
ATOM 3876 C CA . HIS B 1 197 ? -29.375 45.184 72.481 1.00 19.26 197 HIS B CA 1
ATOM 3877 C C . HIS B 1 197 ? -28.507 46.438 72.447 1.00 18.72 197 HIS B C 1
ATOM 3878 O O . HIS B 1 197 ? -28.029 46.850 71.382 1.00 18.45 197 HIS B O 1
ATOM 3885 N N . SER B 1 198 ? -28.354 47.054 73.617 1.00 18.33 198 SER B N 1
ATOM 3886 C CA . SER B 1 198 ? -27.539 48.249 73.801 1.00 18.06 198 SER B CA 1
ATOM 3887 C C . SER B 1 198 ? -26.288 47.863 74.565 1.00 18.49 198 SER B C 1
ATOM 3888 O O . SER B 1 198 ? -25.279 48.564 74.528 1.00 17.79 198 SER B O 1
ATOM 3891 N N . LEU B 1 199 ? -26.378 46.740 75.265 1.00 18.53 199 LEU B N 1
ATOM 3892 C CA . LEU B 1 199 ? -25.380 46.361 76.235 1.00 19.43 199 LEU B CA 1
ATOM 3893 C C . LEU B 1 199 ? -25.299 44.848 76.365 1.00 19.88 199 LEU B C 1
ATOM 3894 O O . LEU B 1 199 ? -26.323 44.161 76.347 1.00 20.02 199 LEU B O 1
ATOM 3899 N N . ALA B 1 200 ? -24.073 44.343 76.471 1.00 20.24 200 ALA B N 1
ATOM 3900 C CA . ALA B 1 200 ? -23.832 42.943 76.795 1.00 20.93 200 ALA B CA 1
ATOM 3901 C C . ALA B 1 200 ? -22.603 42.782 77.697 1.00 21.40 200 ALA B C 1
ATOM 3902 O O . ALA B 1 200 ? -21.748 43.664 77.773 1.00 20.83 200 ALA B O 1
ATOM 3904 N N . PHE B 1 201 ? -22.540 41.661 78.404 1.00 22.37 201 PHE B N 1
ATOM 3905 C CA . PHE B 1 201 ? -21.426 41.378 79.306 1.00 23.51 201 PHE B CA 1
ATOM 3906 C C . PHE B 1 201 ? -21.422 39.908 79.698 1.00 24.59 201 PHE B C 1
ATOM 3907 O O . PHE B 1 201 ? -22.372 39.176 79.400 1.00 24.10 201 PHE B O 1
ATOM 3915 N N . GLY B 1 202 ? -20.353 39.493 80.371 1.00 25.78 202 GLY B N 1
ATOM 3916 C CA . GLY B 1 202 ? -20.158 38.101 80.744 1.00 28.06 202 GLY B CA 1
ATOM 3917 C C . GLY B 1 202 ? -19.428 37.313 79.671 1.00 29.41 202 GLY B C 1
ATOM 3918 O O . GLY B 1 202 ? -19.782 36.163 79.391 1.00 29.67 202 GLY B O 1
ATOM 3919 N N . VAL B 1 203 ? -18.403 37.925 79.077 1.00 30.33 203 VAL B N 1
ATOM 3920 C CA . VAL B 1 203 ? -17.660 37.290 77.983 1.00 31.41 203 VAL B CA 1
ATOM 3921 C C . VAL B 1 203 ? -16.333 36.657 78.441 1.00 32.46 203 VAL B C 1
ATOM 3922 O O . VAL B 1 203 ? -15.601 36.076 77.631 1.00 33.11 203 VAL B O 1
ATOM 3926 N N . GLY B 1 204 ? -16.050 36.758 79.740 1.00 32.98 204 GLY B N 1
ATOM 3927 C CA . GLY B 1 204 ? -14.823 36.217 80.331 1.00 33.96 204 GLY B CA 1
ATOM 3928 C C . GLY B 1 204 ? -13.890 37.314 80.813 1.00 34.02 204 GLY B C 1
ATOM 3929 O O . GLY B 1 204 ? -14.290 38.478 80.878 1.00 33.95 204 GLY B O 1
ATOM 3930 N N . PRO B 1 205 ? -12.641 36.953 81.164 1.00 34.43 205 PRO B N 1
ATOM 3931 C CA . PRO B 1 205 ? -11.652 37.960 81.563 1.00 34.47 205 PRO B CA 1
ATOM 3932 C C . PRO B 1 205 ? -11.397 39.008 80.473 1.00 33.76 205 PRO B C 1
ATOM 3933 O O . PRO B 1 205 ? -11.328 38.670 79.290 1.00 33.64 205 PRO B O 1
ATOM 3937 N N . MET B 1 206 ? -11.279 40.268 80.889 1.00 33.30 206 MET B N 1
ATOM 3938 C CA . MET B 1 206 ? -11.024 41.390 79.989 1.00 32.74 206 MET B CA 1
ATOM 3939 C C . MET B 1 206 ? -9.955 42.314 80.563 1.00 32.53 206 MET B C 1
ATOM 3940 O O . MET B 1 206 ? -10.068 42.758 81.707 1.00 32.82 206 MET B O 1
ATOM 3945 N N . ASP B 1 207 ? -8.934 42.619 79.765 1.00 32.25 207 ASP B N 1
ATOM 3946 C CA . ASP B 1 207 ? -7.886 43.560 80.182 1.00 32.08 207 ASP B CA 1
ATOM 3947 C C . ASP B 1 207 ? -8.279 45.027 80.000 1.00 30.94 207 ASP B C 1
ATOM 3948 O O . ASP B 1 207 ? -7.608 45.924 80.512 1.00 30.99 207 ASP B O 1
ATOM 3953 N N . LYS B 1 208 ? -9.370 45.269 79.277 1.00 29.38 208 LYS B N 1
ATOM 3954 C CA . LYS B 1 208 ? -9.904 46.621 79.119 1.00 27.90 208 LYS B CA 1
ATOM 3955 C C . LYS B 1 208 ? -11.368 46.656 79.540 1.00 26.59 208 LYS B C 1
ATOM 3956 O O . LYS B 1 208 ? -12.045 45.625 79.510 1.00 26.01 208 LYS B O 1
ATOM 3962 N N . ARG B 1 209 ? -11.844 47.845 79.918 1.00 25.61 209 ARG B N 1
ATOM 3963 C CA A ARG B 1 209 ? -13.242 48.036 80.301 0.50 24.91 209 ARG B CA 1
ATOM 3964 C CA B ARG B 1 209 ? -13.244 48.059 80.292 0.50 24.60 209 ARG B CA 1
ATOM 3965 C C . ARG B 1 209 ? -14.211 47.659 79.179 1.00 24.04 209 ARG B C 1
ATOM 3966 O O . ARG B 1 209 ? -15.333 47.227 79.445 1.00 23.69 209 ARG B O 1
ATOM 3981 N N . ILE B 1 210 ? -13.779 47.820 77.932 1.00 23.31 210 ILE B N 1
ATOM 3982 C CA . ILE B 1 210 ? -14.663 47.573 76.790 1.00 22.27 210 ILE B CA 1
ATOM 3983 C C . ILE B 1 210 ? -14.081 46.578 75.782 1.00 22.44 210 ILE B C 1
ATOM 3984 O O . ILE B 1 210 ? -12.906 46.673 75.410 1.00 22.65 210 ILE B O 1
ATOM 3989 N N . ASN B 1 211 ? -14.906 45.620 75.360 1.00 21.66 211 ASN B N 1
ATOM 3990 C CA . ASN B 1 211 ? -14.514 44.695 74.305 1.00 21.56 211 ASN B CA 1
ATOM 3991 C C . ASN B 1 211 ? -14.756 45.267 72.921 1.00 20.80 211 ASN B C 1
ATOM 3992 O O . ASN B 1 211 ? -13.840 45.324 72.097 1.00 21.03 211 ASN B O 1
ATOM 3997 N N . HIS B 1 212 ? -15.995 45.674 72.657 1.00 19.61 212 HIS B N 1
ATOM 3998 C CA . HIS B 1 212 ? -16.320 46.267 71.366 1.00 19.23 212 HIS B CA 1
ATOM 3999 C C . HIS B 1 212 ? -17.498 47.216 71.418 1.00 18.64 212 HIS B C 1
ATOM 4000 O O . HIS B 1 212 ? -18.268 47.210 72.378 1.00 18.42 212 HIS B O 1
ATOM 4007 N N . LEU B 1 213 ? -17.586 48.027 70.364 1.00 18.59 213 LEU B N 1
ATOM 4008 C CA . LEU B 1 213 ? -18.705 48.894 70.044 1.00 17.82 213 LEU B CA 1
ATOM 4009 C C . LEU B 1 213 ? -19.193 48.520 68.646 1.00 17.70 213 LEU B C 1
ATOM 4010 O O . LEU B 1 213 ? -18.411 48.464 67.689 1.00 17.58 213 LEU B O 1
ATOM 4015 N N . MET B 1 214 ? -20.489 48.261 68.540 1.00 17.23 214 MET B N 1
ATOM 4016 C CA . MET B 1 214 ? -21.116 47.975 67.265 1.00 16.91 214 MET B CA 1
ATOM 4017 C C . MET B 1 214 ? -21.750 49.251 66.741 1.00 16.80 214 MET B C 1
ATOM 4018 O O . MET B 1 214 ? -22.473 49.935 67.464 1.00 16.73 214 MET B O 1
ATOM 4023 N N . ILE B 1 215 ? -21.471 49.569 65.483 1.00 16.86 215 ILE B N 1
ATOM 4024 C CA . ILE B 1 215 ? -22.128 50.691 64.821 1.00 16.96 215 ILE B CA 1
ATOM 4025 C C . ILE B 1 215 ? -22.885 50.181 63.596 1.00 16.86 215 ILE B C 1
ATOM 4026 O O . ILE B 1 215 ? -22.404 49.303 62.868 1.00 17.74 215 ILE B O 1
ATOM 4031 N N . GLU B 1 216 ? -24.078 50.718 63.380 1.00 16.56 216 GLU B N 1
ATOM 4032 C CA . GLU B 1 216 ? -24.976 50.170 62.367 1.00 16.24 216 GLU B CA 1
ATOM 4033 C C . GLU B 1 216 ? -25.247 51.164 61.248 1.00 16.10 216 GLU B C 1
ATOM 4034 O O . GLU B 1 216 ? -25.627 52.312 61.488 1.00 15.95 216 GLU B O 1
ATOM 4040 N N . TYR B 1 217 ? -25.034 50.698 60.023 1.00 16.04 217 TYR B N 1
ATOM 4041 C CA . TYR B 1 217 ? -25.365 51.455 58.833 1.00 15.19 217 TYR B CA 1
ATOM 4042 C C . TYR B 1 217 ? -26.802 51.195 58.426 1.00 15.12 217 TYR B C 1
ATOM 4043 O O . TYR B 1 217 ? -27.284 50.071 58.547 1.00 14.88 217 TYR B O 1
ATOM 4052 N N . THR B 1 218 ? -27.478 52.231 57.932 1.00 15.37 218 THR B N 1
ATOM 4053 C CA . THR B 1 218 ? -28.793 52.053 57.294 1.00 15.47 218 THR B CA 1
ATOM 4054 C C . THR B 1 218 ? -28.674 51.265 55.988 1.00 15.91 218 THR B C 1
ATOM 4055 O O . THR B 1 218 ? -29.599 50.531 55.604 1.00 15.83 218 THR B O 1
ATOM 4059 N N . HIS B 1 219 ? -27.541 51.420 55.305 1.00 16.10 219 HIS B N 1
ATOM 4060 C CA . HIS B 1 219 ? -27.365 50.848 53.965 1.00 16.73 219 HIS B CA 1
ATOM 4061 C C . HIS B 1 219 ? -26.273 49.787 53.918 1.00 16.67 219 HIS B C 1
ATOM 4062 O O . HIS B 1 219 ? -25.187 49.989 54.451 1.00 16.51 219 HIS B O 1
ATOM 4069 N N . LEU B 1 220 ? -26.571 48.661 53.275 1.00 16.92 220 LEU B N 1
ATOM 4070 C CA . LEU B 1 220 ? -25.624 47.539 53.193 1.00 17.13 220 LEU B CA 1
ATOM 4071 C C . LEU B 1 220 ? -24.326 47.898 52.461 1.00 17.32 220 LEU B C 1
ATOM 4072 O O . LEU B 1 220 ? -23.241 47.421 52.812 1.00 17.44 220 LEU B O 1
ATOM 4077 N N . ASP B 1 221 ? -24.436 48.760 51.460 1.00 17.32 221 ASP B N 1
ATOM 4078 C CA . ASP B 1 221 ? -23.272 49.159 50.686 1.00 17.74 221 ASP B CA 1
ATOM 4079 C C . ASP B 1 221 ? -22.252 49.966 51.496 1.00 17.44 221 ASP B C 1
ATOM 4080 O O . ASP B 1 221 ? -21.056 49.952 51.190 1.00 17.52 221 ASP B O 1
ATOM 4085 N N . ASP B 1 222 ? -22.723 50.652 52.534 1.00 17.11 222 ASP B N 1
ATOM 4086 C CA . ASP B 1 222 ? -21.825 51.334 53.456 1.00 16.96 222 ASP B CA 1
ATOM 4087 C C . ASP B 1 222 ? -21.012 50.348 54.279 1.00 16.80 222 ASP B C 1
ATOM 4088 O O . ASP B 1 222 ? -19.859 50.624 54.606 1.00 17.57 222 ASP B O 1
ATOM 4093 N N . LEU B 1 223 ? -21.606 49.199 54.598 1.00 16.53 223 LEU B N 1
ATOM 4094 C CA . LEU B 1 223 ? -20.871 48.121 55.268 1.00 16.97 223 LEU B CA 1
ATOM 4095 C C . LEU B 1 223 ? -19.798 47.506 54.358 1.00 17.52 223 LEU B C 1
ATOM 4096 O O . LEU B 1 223 ? -18.678 47.246 54.806 1.00 17.18 223 LEU B O 1
ATOM 4101 N N . GLY B 1 224 ? -20.152 47.269 53.090 1.00 18.16 224 GLY B N 1
ATOM 4102 C CA . GLY B 1 224 ? -19.209 46.745 52.098 1.00 19.31 224 GLY B CA 1
ATOM 4103 C C . GLY B 1 224 ? -18.088 47.718 51.782 1.00 20.15 224 GLY B C 1
ATOM 4104 O O . GLY B 1 224 ? -16.955 47.308 51.504 1.00 20.38 224 GLY B O 1
ATOM 4105 N N . TYR B 1 225 ? -18.410 49.009 51.835 1.00 20.51 225 TYR B N 1
ATOM 4106 C CA . TYR B 1 225 ? -17.433 50.089 51.693 1.00 21.10 225 TYR B CA 1
ATOM 4107 C C . TYR B 1 225 ? -16.394 50.055 52.824 1.00 21.24 225 TYR B C 1
ATOM 4108 O O . TYR B 1 225 ? -15.181 50.070 52.566 1.00 21.70 225 TYR B O 1
ATOM 4117 N N . ALA B 1 226 ? -16.874 49.995 54.064 1.00 20.97 226 ALA B N 1
ATOM 4118 C CA . ALA B 1 226 ? -16.010 49.962 55.247 1.00 21.29 226 ALA B CA 1
ATOM 4119 C C . ALA B 1 226 ? -15.208 48.666 55.329 1.00 21.70 226 ALA B C 1
ATOM 4120 O O . ALA B 1 226 ? -14.028 48.691 55.669 1.00 21.60 226 ALA B O 1
ATOM 4122 N N . HIS B 1 227 ? -15.851 47.543 55.016 1.00 21.87 227 HIS B N 1
ATOM 4123 C CA . HIS B 1 227 ? -15.171 46.253 54.985 1.00 22.76 227 HIS B CA 1
ATOM 4124 C C . HIS B 1 227 ? -13.977 46.197 54.022 1.00 23.13 227 HIS B C 1
ATOM 4125 O O . HIS B 1 227 ? -12.912 45.705 54.398 1.00 23.02 227 HIS B O 1
ATOM 4132 N N . ASP B 1 228 ? -14.167 46.682 52.792 1.00 23.63 228 ASP B N 1
ATOM 4133 C CA . ASP B 1 228 ? -13.107 46.703 51.779 1.00 24.30 228 ASP B CA 1
ATOM 4134 C C . ASP B 1 228 ? -11.959 47.628 52.169 1.00 24.72 228 ASP B C 1
ATOM 4135 O O . ASP B 1 228 ? -10.804 47.344 51.867 1.00 24.67 228 ASP B O 1
ATOM 4140 N N . LEU B 1 229 ? -12.288 48.746 52.814 1.00 24.62 229 LEU B N 1
ATOM 4141 C CA . LEU B 1 229 ? -11.274 49.675 53.305 1.00 25.47 229 LEU B CA 1
ATOM 4142 C C . LEU B 1 229 ? -10.402 49.071 54.408 1.00 25.80 229 LEU B C 1
ATOM 4143 O O . LEU B 1 229 ? -9.174 49.149 54.333 1.00 26.59 229 LEU B O 1
ATOM 4148 N N . VAL B 1 230 ? -11.046 48.469 55.411 1.00 25.95 230 VAL B N 1
ATOM 4149 C CA . VAL B 1 230 ? -10.364 47.774 56.511 1.00 26.50 230 VAL B CA 1
ATOM 4150 C C . VAL B 1 230 ? -9.393 46.713 55.970 1.00 27.55 230 VAL B C 1
ATOM 4151 O O . VAL B 1 230 ? -8.246 46.631 56.417 1.00 28.05 230 VAL B O 1
ATOM 4155 N N . ARG B 1 231 ? -9.860 45.933 54.992 1.00 27.93 231 ARG B N 1
ATOM 4156 C CA A ARG B 1 231 ? -9.044 44.912 54.339 0.50 28.51 231 ARG B CA 1
ATOM 4157 C CA B ARG B 1 231 ? -9.042 44.913 54.334 0.50 28.74 231 ARG B CA 1
ATOM 4158 C C . ARG B 1 231 ? -7.851 45.520 53.593 1.00 29.19 231 ARG B C 1
ATOM 4159 O O . ARG B 1 231 ? -6.733 45.005 53.673 1.00 29.49 231 ARG B O 1
ATOM 4174 N N . GLN B 1 232 ? -8.102 46.613 52.872 1.00 29.46 232 GLN B N 1
ATOM 4175 C CA . GLN B 1 232 ? -7.083 47.305 52.079 1.00 30.31 232 GLN B CA 1
ATOM 4176 C C . GLN B 1 232 ? -5.971 47.886 52.946 1.00 30.46 232 GLN B C 1
ATOM 4177 O O . GLN B 1 232 ? -4.788 47.753 52.619 1.00 30.97 232 GLN B O 1
ATOM 4183 N N . GLN B 1 233 ? -6.365 48.525 54.044 1.00 30.12 233 GLN B N 1
ATOM 4184 C CA . GLN B 1 233 ? -5.429 49.118 55.002 1.00 30.37 233 GLN B CA 1
ATOM 4185 C C . GLN B 1 233 ? -4.795 48.078 55.930 1.00 30.24 233 GLN B C 1
ATOM 4186 O O . GLN B 1 233 ? -4.045 48.434 56.848 1.00 30.01 233 GLN B O 1
ATOM 4192 N N . LYS B 1 234 ? -5.120 46.806 55.695 1.00 29.84 234 LYS B N 1
ATOM 4193 C CA . LYS B 1 234 ? -4.610 45.669 56.474 1.00 29.94 234 LYS B CA 1
ATOM 4194 C C . LYS B 1 234 ? -4.860 45.776 57.986 1.00 29.34 234 LYS B C 1
ATOM 4195 O O . LYS B 1 234 ? -4.046 45.321 58.801 1.00 29.81 234 LYS B O 1
ATOM 4201 N N . ILE B 1 235 ? -5.988 46.382 58.354 1.00 28.11 235 ILE B N 1
ATOM 4202 C CA . ILE B 1 235 ? -6.411 46.433 59.752 1.00 27.35 235 ILE B CA 1
ATOM 4203 C C . ILE B 1 235 ? -6.925 45.051 60.141 1.00 27.11 235 ILE B C 1
ATOM 4204 O O . ILE B 1 235 ? -7.679 44.429 59.380 1.00 26.94 235 ILE B O 1
ATOM 4209 N N . ASP B 1 236 ? -6.492 44.569 61.309 1.00 26.75 236 ASP B N 1
ATOM 4210 C CA . ASP B 1 236 ? -6.883 43.249 61.825 1.00 26.45 236 ASP B CA 1
ATOM 4211 C C . ASP B 1 236 ? -8.396 43.037 61.913 1.00 25.64 236 ASP B C 1
ATOM 4212 O O . ASP B 1 236 ? -9.102 43.838 62.520 1.00 25.49 236 ASP B O 1
ATOM 4217 N N . VAL B 1 237 ? -8.870 41.949 61.309 1.00 25.24 237 VAL B N 1
ATOM 4218 C CA . VAL B 1 237 ? -10.251 41.497 61.441 1.00 24.76 237 VAL B CA 1
ATOM 4219 C C . VAL B 1 237 ? -10.231 40.217 62.271 1.00 24.85 237 VAL B C 1
ATOM 4220 O O . VAL B 1 237 ? -9.586 39.237 61.892 1.00 25.33 237 VAL B O 1
ATOM 4224 N N . THR B 1 238 ? -10.912 40.239 63.413 1.00 24.37 238 THR B N 1
ATOM 4225 C CA . THR B 1 238 ? -10.899 39.100 64.329 1.00 24.24 238 THR B CA 1
ATOM 4226 C C . THR B 1 238 ? -12.037 38.120 64.031 1.00 23.81 238 THR B C 1
ATOM 4227 O O . THR B 1 238 ? -11.909 36.916 64.262 1.00 23.94 238 THR B O 1
ATOM 4231 N N . LEU B 1 239 ? -13.141 38.646 63.513 1.00 22.92 239 LEU B N 1
ATOM 4232 C CA . LEU B 1 239 ? -14.280 37.832 63.117 1.00 22.54 239 LEU B CA 1
ATOM 4233 C C . LEU B 1 239 ? -14.777 38.327 61.772 1.00 22.18 239 LEU B C 1
ATOM 4234 O O . LEU B 1 239 ? -15.231 39.462 61.670 1.00 21.54 239 LEU B O 1
ATOM 4239 N N . GLN B 1 240 ? -14.677 37.467 60.756 1.00 22.43 240 GLN B N 1
ATOM 4240 C CA A GLN B 1 240 ? -15.103 37.797 59.394 0.50 22.29 240 GLN B CA 1
ATOM 4241 C CA B GLN B 1 240 ? -15.102 37.794 59.393 0.50 22.54 240 GLN B CA 1
ATOM 4242 C C . GLN B 1 240 ? -16.597 38.121 59.330 1.00 22.10 240 GLN B C 1
ATOM 4243 O O . GLN B 1 240 ? -17.343 37.843 60.276 1.00 21.96 240 GLN B O 1
ATOM 4254 N N . ILE B 1 241 ? -17.063 38.599 58.183 1.00 22.25 241 ILE B N 1
ATOM 4255 C CA . ILE B 1 241 ? -18.440 38.994 57.993 1.00 21.79 241 ILE B CA 1
ATOM 4256 C C . ILE B 1 241 ? -19.307 37.793 58.340 1.00 21.61 241 ILE B C 1
ATOM 4257 O O . ILE B 1 241 ? -18.975 36.711 58.042 1.00 21.59 241 ILE B O 1
ATOM 4262 N N . GLY B 1 242 ? -20.389 38.038 59.034 1.00 21.20 242 GLY B N 1
ATOM 4263 C CA . GLY B 1 242 ? -21.257 37.017 59.535 1.00 21.72 242 GLY B CA 1
ATOM 4264 C C . GLY B 1 242 ? -22.529 37.491 60.174 1.00 21.71 242 GLY B C 1
ATOM 4265 O O . GLY B 1 242 ? -22.793 38.616 60.198 1.00 21.32 242 GLY B O 1
ATOM 4266 N N . LYS B 1 243 ? -23.312 36.574 60.660 1.00 22.77 243 LYS B N 1
ATOM 4267 C CA . LYS B 1 243 ? -24.513 36.898 61.370 1.00 23.27 243 LYS B CA 1
ATOM 4268 C C . LYS B 1 243 ? -24.628 36.195 62.733 1.00 23.66 243 LYS B C 1
ATOM 4269 O O . LYS B 1 243 ? -24.497 35.012 62.805 1.00 24.23 243 LYS B O 1
ATOM 4275 N N . HIS B 1 244 ? -24.899 36.934 63.790 1.00 23.41 244 HIS B N 1
ATOM 4276 C CA . HIS B 1 244 ? -25.259 36.333 65.069 1.00 23.16 244 HIS B CA 1
ATOM 4277 C C . HIS B 1 244 ? -26.726 35.909 65.028 1.00 22.85 244 HIS B C 1
ATOM 4278 O O . HIS B 1 244 ? -27.539 36.515 64.327 1.00 22.06 244 HIS B O 1
ATOM 4285 N N . SER B 1 245 ? -27.063 34.856 65.767 1.00 22.56 245 SER B N 1
ATOM 4286 C CA . SER B 1 245 ? -28.436 34.381 65.791 1.00 22.01 245 SER B CA 1
ATOM 4287 C C . SER B 1 245 ? -29.377 35.330 66.530 1.00 21.75 245 SER B C 1
ATOM 4288 O O . SER B 1 245 ? -30.565 35.367 66.231 1.00 21.38 245 SER B O 1
ATOM 4291 N N . ASN B 1 246 ? -28.861 36.096 67.489 1.00 21.54 246 ASN B N 1
ATOM 4292 C CA . ASN B 1 246 ? -29.739 36.994 68.248 1.00 21.35 246 ASN B CA 1
ATOM 4293 C C . ASN B 1 246 ? -30.179 38.245 67.479 1.00 20.92 246 ASN B C 1
ATOM 4294 O O . ASN B 1 246 ? -31.371 38.412 67.217 1.00 20.33 246 ASN B O 1
ATOM 4299 N N . ASP B 1 247 ? -29.231 39.104 67.103 1.00 21.25 247 ASP B N 1
ATOM 4300 C CA . ASP B 1 247 ? -29.581 40.343 66.406 1.00 21.12 247 ASP B CA 1
ATOM 4301 C C . ASP B 1 247 ? -29.874 40.132 64.919 1.00 21.20 247 ASP B C 1
ATOM 4302 O O . ASP B 1 247 ? -30.539 40.959 64.302 1.00 21.10 247 ASP B O 1
ATOM 4307 N N . GLU B 1 248 ? -29.390 39.016 64.368 1.00 21.48 248 GLU B N 1
ATOM 4308 C CA . GLU B 1 248 ? -29.540 38.691 62.939 1.00 21.80 248 GLU B CA 1
ATOM 4309 C C . GLU B 1 248 ? -28.981 39.805 62.036 1.00 21.18 248 GLU B C 1
ATOM 4310 O O . GLU B 1 248 ? -29.423 40.005 60.902 1.00 21.50 248 GLU B O 1
ATOM 4316 N N . ALA B 1 249 ? -28.000 40.529 62.566 1.00 20.78 249 ALA B N 1
ATOM 4317 C CA . ALA B 1 249 ? -27.357 41.620 61.851 1.00 20.04 249 ALA B CA 1
ATOM 4318 C C . ALA B 1 249 ? -26.169 41.079 61.075 1.00 19.66 249 ALA B C 1
ATOM 4319 O O . ALA B 1 249 ? -25.491 40.162 61.540 1.00 20.44 249 ALA B O 1
ATOM 4321 N N . LEU B 1 250 ? -25.915 41.636 59.895 1.00 18.76 250 LEU B N 1
ATOM 4322 C CA . LEU B 1 250 ? -24.725 41.266 59.131 1.00 18.33 250 LEU B CA 1
ATOM 4323 C C . LEU B 1 250 ? -23.568 42.165 59.573 1.00 18.24 250 LEU B C 1
ATOM 4324 O O . LEU B 1 250 ? -23.623 43.382 59.383 1.00 17.34 250 LEU B O 1
ATOM 4329 N N . THR B 1 251 ? -22.543 41.573 60.190 1.00 18.17 251 THR B N 1
ATOM 4330 C CA . THR B 1 251 ? -21.442 42.356 60.787 1.00 18.88 251 THR B CA 1
ATOM 4331 C C . THR B 1 251 ? -20.064 41.700 60.649 1.00 19.52 251 THR B C 1
ATOM 4332 O O . THR B 1 251 ? -19.952 40.498 60.393 1.00 19.65 251 THR B O 1
ATOM 4336 N N . PHE B 1 252 ? -19.018 42.507 60.830 1.00 20.06 252 PHE B N 1
ATOM 4337 C CA . PHE B 1 252 ? -17.674 41.989 61.076 1.00 20.65 252 PHE B CA 1
ATOM 4338 C C . PHE B 1 252 ? -17.051 42.708 62.276 1.00 20.90 252 PHE B C 1
ATOM 4339 O O . PHE B 1 252 ? -17.553 43.736 62.710 1.00 20.65 252 PHE B O 1
ATOM 4347 N N . TYR B 1 253 ? -15.972 42.155 62.823 1.00 21.38 253 TYR B N 1
ATOM 4348 C CA . TYR B 1 253 ? -15.313 42.763 63.974 1.00 21.47 253 TYR B CA 1
ATOM 4349 C C . TYR B 1 253 ? -13.856 43.090 63.635 1.00 21.69 253 TYR B C 1
ATOM 4350 O O . TYR B 1 253 ? -13.099 42.192 63.266 1.00 22.09 253 TYR B O 1
ATOM 4359 N N . CYS B 1 254 ? -13.457 44.353 63.784 1.00 21.32 254 CYS B N 1
ATOM 4360 C CA . CYS B 1 254 ? -12.089 44.761 63.448 1.00 21.43 254 CYS B CA 1
ATOM 4361 C C . CYS B 1 254 ? -11.409 45.628 64.509 1.00 21.33 254 CYS B C 1
ATOM 4362 O O . CYS B 1 254 ? -12.067 46.361 65.255 1.00 20.54 254 CYS B O 1
ATOM 4365 N N . ALA B 1 255 ? -10.083 45.527 64.572 1.00 21.53 255 ALA B N 1
ATOM 4366 C CA . ALA B 1 255 ? -9.281 46.355 65.471 1.00 21.66 255 ALA B CA 1
ATOM 4367 C C . ALA B 1 255 ? -9.490 47.846 65.210 1.00 21.42 255 ALA B C 1
ATOM 4368 O O . ALA B 1 255 ? -9.613 48.264 64.055 1.00 21.75 255 ALA B O 1
ATOM 4370 N N . ASN B 1 256 ? -9.548 48.627 66.291 1.00 21.17 256 ASN B N 1
ATOM 4371 C CA . ASN B 1 256 ? -9.472 50.092 66.235 1.00 20.95 256 ASN B CA 1
ATOM 4372 C C . ASN B 1 256 ? -8.108 50.590 66.773 1.00 21.45 256 ASN B C 1
ATOM 4373 O O . ASN B 1 256 ? -7.343 49.789 67.321 1.00 21.25 256 ASN B O 1
ATOM 4378 N N . PRO B 1 257 ? -7.791 51.897 66.603 1.00 21.37 257 PRO B N 1
ATOM 4379 C CA . PRO B 1 257 ? -6.494 52.450 67.030 1.00 21.91 257 PRO B CA 1
ATOM 4380 C C . PRO B 1 257 ? -6.173 52.306 68.521 1.00 22.12 257 PRO B C 1
ATOM 4381 O O . PRO B 1 257 ? -5.011 52.465 68.917 1.00 22.70 257 PRO B O 1
ATOM 4385 N N . SER B 1 258 ? -7.178 51.993 69.334 1.00 21.31 258 SER B N 1
ATOM 4386 C CA . SER B 1 258 ? -6.974 51.786 70.767 1.00 21.09 258 SER B CA 1
ATOM 4387 C C . SER B 1 258 ? -6.742 50.324 71.179 1.00 21.08 258 SER B C 1
ATOM 4388 O O . SER B 1 258 ? -6.548 50.031 72.361 1.00 21.51 258 SER B O 1
ATOM 4391 N N . GLY B 1 259 ? -6.745 49.416 70.207 1.00 21.17 259 GLY B N 1
ATOM 4392 C CA . GLY B 1 259 ? -6.437 48.003 70.459 1.00 21.32 259 GLY B CA 1
ATOM 4393 C C . GLY B 1 259 ? -7.611 47.128 70.865 1.00 21.14 259 GLY B C 1
ATOM 4394 O O . GLY B 1 259 ? -7.448 45.927 71.107 1.00 21.11 259 GLY B O 1
ATOM 4395 N N . TRP B 1 260 ? -8.793 47.724 70.969 1.00 20.50 260 TRP B N 1
ATOM 4396 C CA . TRP B 1 260 ? -10.017 46.938 71.125 1.00 20.30 260 TRP B CA 1
ATOM 4397 C C . TRP B 1 260 ? -10.774 46.913 69.785 1.00 19.98 260 TRP B C 1
ATOM 4398 O O . TRP B 1 260 ? -10.174 47.182 68.737 1.00 20.13 260 TRP B O 1
ATOM 4409 N N . LEU B 1 261 ? -12.060 46.576 69.794 1.00 19.43 261 LEU B N 1
ATOM 4410 C CA . LEU B 1 261 ? -12.754 46.291 68.531 1.00 19.23 261 LEU B CA 1
ATOM 4411 C C . LEU B 1 261 ? -13.922 47.218 68.222 1.00 18.53 261 LEU B C 1
ATOM 4412 O O . LEU B 1 261 ? -14.654 47.623 69.118 1.00 18.53 261 LEU B O 1
ATOM 4417 N N . TRP B 1 262 ? -14.087 47.542 66.943 1.00 18.50 262 TRP B N 1
ATOM 4418 C CA . TRP B 1 262 ? -15.355 48.092 66.447 1.00 18.15 262 TRP B CA 1
ATOM 4419 C C . TRP B 1 262 ? -16.021 47.056 65.553 1.00 18.14 262 TRP B C 1
ATOM 4420 O O . TRP B 1 262 ? -15.342 46.309 64.850 1.00 18.64 262 TRP B O 1
ATOM 4431 N N . GLU B 1 263 ? -17.348 47.003 65.611 1.00 17.69 263 GLU B N 1
ATOM 4432 C CA . GLU B 1 263 ? -18.119 46.030 64.860 1.00 17.51 263 GLU B CA 1
ATOM 4433 C C . GLU B 1 263 ? -19.092 46.765 63.937 1.00 17.20 263 GLU B C 1
ATOM 4434 O O . GLU B 1 263 ? -20.227 47.051 64.334 1.00 17.43 263 GLU B O 1
ATOM 4440 N N . PRO B 1 264 ? -18.647 47.101 62.712 1.00 16.70 264 PRO B N 1
ATOM 4441 C CA . PRO B 1 264 ? -19.568 47.712 61.754 1.00 16.26 264 PRO B CA 1
ATOM 4442 C C . PRO B 1 264 ? -20.614 46.689 61.323 1.00 15.88 264 PRO B C 1
ATOM 4443 O O . PRO B 1 264 ? -20.287 45.519 61.117 1.00 16.13 264 PRO B O 1
ATOM 4447 N N . GLY B 1 265 ? -21.857 47.131 61.189 1.00 15.85 265 GLY B N 1
ATOM 4448 C CA . GLY B 1 265 ? -22.960 46.213 60.919 1.00 15.97 265 GLY B CA 1
ATOM 4449 C C . GLY B 1 265 ? -24.116 46.798 60.133 1.00 16.27 265 GLY B C 1
ATOM 4450 O O . GLY B 1 265 ? -24.172 48.002 59.876 1.00 16.05 265 GLY B O 1
ATOM 4451 N N . TRP B 1 266 ? -25.035 45.922 59.739 1.00 16.37 266 TRP B N 1
ATOM 4452 C CA . TRP B 1 266 ? -26.198 46.314 58.943 1.00 16.76 266 TRP B CA 1
ATOM 4453 C C . TRP B 1 266 ? -27.330 45.334 59.181 1.00 17.08 266 TRP B C 1
ATOM 4454 O O . TRP B 1 266 ? -27.099 44.125 59.276 1.00 16.84 266 TRP B O 1
ATOM 4465 N N . GLY B 1 267 ? -28.551 45.857 59.262 1.00 17.51 267 GLY B N 1
ATOM 4466 C CA . GLY B 1 267 ? -29.754 45.030 59.191 1.00 18.46 267 GLY B CA 1
ATOM 4467 C C . GLY B 1 267 ? -30.105 44.305 60.472 1.00 19.25 267 GLY B C 1
ATOM 4468 O O . GLY B 1 267 ? -30.635 43.198 60.431 1.00 19.08 267 GLY B O 1
ATOM 4469 N N . SER B 1 268 ? -29.805 44.935 61.607 1.00 19.30 268 SER B N 1
ATOM 4470 C CA . SER B 1 268 ? -30.119 44.385 62.923 1.00 20.16 268 SER B CA 1
ATOM 4471 C C . SER B 1 268 ? -31.625 44.445 63.206 1.00 20.13 268 SER B C 1
ATOM 4472 O O . SER B 1 268 ? -32.289 45.420 62.864 1.00 20.14 268 SER B O 1
ATOM 4475 N N . ARG B 1 269 ? -32.157 43.394 63.822 1.00 20.08 269 ARG B N 1
ATOM 4476 C CA . ARG B 1 269 ? -33.588 43.308 64.106 1.00 20.11 269 ARG B CA 1
ATOM 4477 C C . ARG B 1 269 ? -33.904 43.775 65.531 1.00 20.17 269 ARG B C 1
ATOM 4478 O O . ARG B 1 269 ? -33.002 43.863 66.375 1.00 20.14 269 ARG B O 1
ATOM 4486 N N . PRO B 1 270 ? -35.185 44.067 65.814 1.00 20.22 270 PRO B N 1
ATOM 4487 C CA . PRO B 1 270 ? -35.487 44.433 67.194 1.00 20.38 270 PRO B CA 1
ATOM 4488 C C . PRO B 1 270 ? -35.414 43.247 68.157 1.00 20.45 270 PRO B C 1
ATOM 4489 O O . PRO B 1 270 ? -35.496 42.074 67.736 1.00 20.08 270 PRO B O 1
ATOM 4493 N N . ALA B 1 271 ? -35.238 43.563 69.436 1.00 20.48 271 ALA B N 1
ATOM 4494 C CA . ALA B 1 271 ? -35.252 42.570 70.497 1.00 20.92 271 ALA B CA 1
ATOM 4495 C C . ALA B 1 271 ? -36.580 41.821 70.479 1.00 21.15 271 ALA B C 1
ATOM 4496 O O . ALA B 1 271 ? -37.636 42.451 70.470 1.00 21.07 271 ALA B O 1
ATOM 4498 N N . PRO B 1 272 ? -36.534 40.478 70.459 1.00 21.40 272 PRO B N 1
ATOM 4499 C CA . PRO B 1 272 ? -37.779 39.721 70.517 1.00 21.50 272 PRO B CA 1
ATOM 4500 C C . PRO B 1 272 ? -38.538 40.059 71.793 1.00 21.28 272 PRO B C 1
ATOM 4501 O O . PRO B 1 272 ? -37.916 40.344 72.817 1.00 20.65 272 PRO B O 1
ATOM 4505 N N . ALA B 1 273 ? -39.868 40.050 71.718 1.00 21.33 273 ALA B N 1
ATOM 4506 C CA . ALA B 1 273 ? -40.709 40.397 72.863 1.00 21.43 273 ALA B CA 1
ATOM 4507 C C . ALA B 1 273 ? -40.441 39.478 74.049 1.00 21.41 273 ALA B C 1
ATOM 4508 O O . ALA B 1 273 ? -40.565 39.896 75.206 1.00 21.49 273 ALA B O 1
ATOM 4510 N N . GLN B 1 274 ? -40.088 38.230 73.745 1.00 21.24 274 GLN B N 1
ATOM 4511 C CA A GLN B 1 274 ? -39.794 37.238 74.769 0.50 21.25 274 GLN B CA 1
ATOM 4512 C CA B GLN B 1 274 ? -39.791 37.232 74.762 0.50 21.48 274 GLN B CA 1
ATOM 4513 C C . GLN B 1 274 ? -38.381 36.688 74.597 1.00 21.31 274 GLN B C 1
ATOM 4514 O O . GLN B 1 274 ? -37.881 36.568 73.475 1.00 21.00 274 GLN B O 1
ATOM 4525 N N . GLN B 1 275 ? -37.753 36.347 75.719 1.00 21.21 275 GLN B N 1
ATOM 4526 C CA . GLN B 1 275 ? -36.377 35.861 75.740 1.00 21.47 275 GLN B CA 1
ATOM 4527 C C . GLN B 1 275 ? -36.170 34.577 74.933 1.00 21.10 275 GLN B C 1
ATOM 4528 O O . GLN B 1 275 ? -36.962 33.641 75.030 1.00 21.08 275 GLN B O 1
ATOM 4534 N N . GLU B 1 276 ? -35.089 34.557 74.154 1.00 20.55 276 GLU B N 1
ATOM 4535 C CA . GLU B 1 276 ? -34.676 33.407 73.351 1.00 20.15 276 GLU B CA 1
ATOM 4536 C C . GLU B 1 276 ? -33.202 33.142 73.637 1.00 20.18 276 GLU B C 1
ATOM 4537 O O . GLU B 1 276 ? -32.467 34.055 74.018 1.00 19.80 276 GLU B O 1
ATOM 4543 N N . HIS B 1 277 ? -32.760 31.901 73.456 1.00 20.02 277 HIS B N 1
ATOM 4544 C CA . HIS B 1 277 ? -31.326 31.632 73.492 1.00 20.08 277 HIS B CA 1
ATOM 4545 C C . HIS B 1 277 ? -30.860 30.749 72.348 1.00 20.24 277 HIS B C 1
ATOM 4546 O O . HIS B 1 277 ? -31.652 30.011 71.747 1.00 20.70 277 HIS B O 1
ATOM 4553 N N . TYR B 1 278 ? -29.566 30.857 72.048 1.00 20.06 278 TYR B N 1
ATOM 4554 C CA . TYR B 1 278 ? -28.969 30.230 70.876 1.00 20.03 278 TYR B CA 1
ATOM 4555 C C . TYR B 1 278 ? -27.672 29.530 71.256 1.00 20.34 278 TYR B C 1
ATOM 4556 O O . TYR B 1 278 ? -27.083 29.819 72.301 1.00 20.21 278 TYR B O 1
ATOM 4565 N N . LEU B 1 279 ? -27.226 28.622 70.396 1.00 20.88 279 LEU B N 1
ATOM 4566 C CA . LEU B 1 279 ? -25.975 27.903 70.630 1.00 21.63 279 LEU B CA 1
ATOM 4567 C C . LEU B 1 279 ? -24.867 28.246 69.636 1.00 21.88 279 LEU B C 1
ATOM 4568 O O . LEU B 1 279 ? -23.702 27.896 69.849 1.00 22.54 279 LEU B O 1
ATOM 4573 N N . ARG B 1 280 ? -25.229 28.935 68.560 1.00 21.81 280 ARG B N 1
ATOM 4574 C CA . ARG B 1 280 ? -24.273 29.329 67.522 1.00 22.01 280 ARG B CA 1
ATOM 4575 C C . ARG B 1 280 ? -24.805 30.467 66.650 1.00 21.65 280 ARG B C 1
ATOM 4576 O O . ARG B 1 280 ? -25.988 30.799 66.704 1.00 21.79 280 ARG B O 1
ATOM 4584 N N . ASP B 1 281 ? -23.910 31.054 65.855 1.00 21.78 281 ASP B N 1
ATOM 4585 C CA . ASP B 1 281 ? -24.236 32.099 64.894 1.00 21.67 281 ASP B CA 1
ATOM 4586 C C . ASP B 1 281 ? -24.923 31.490 63.665 1.00 21.87 281 ASP B C 1
ATOM 4587 O O . ASP B 1 281 ? -24.848 30.278 63.448 1.00 21.78 281 ASP B O 1
ATOM 4592 N N . ILE B 1 282 ? -25.586 32.326 62.867 1.00 21.56 282 ILE B N 1
ATOM 4593 C CA . ILE B 1 282 ? -26.310 31.839 61.681 1.00 21.83 282 ILE B CA 1
ATOM 4594 C C . ILE B 1 282 ? -25.376 31.375 60.558 1.00 22.54 282 ILE B C 1
ATOM 4595 O O . ILE B 1 282 ? -25.528 30.270 60.025 1.00 22.82 282 ILE B O 1
ATOM 4600 N N . PHE B 1 283 ? -24.436 32.240 60.190 1.00 22.41 283 PHE B N 1
ATOM 4601 C CA . PHE B 1 283 ? -23.442 31.940 59.158 1.00 23.29 283 PHE B CA 1
ATOM 4602 C C . PHE B 1 283 ? -22.277 32.899 59.319 1.00 23.42 283 PHE B C 1
ATOM 4603 O O . PHE B 1 283 ? -22.404 33.916 60.004 1.00 23.17 283 PHE B O 1
ATOM 4611 N N . GLY B 1 284 ? -21.149 32.568 58.694 1.00 24.39 284 GLY B N 1
ATOM 4612 C CA . GLY B 1 284 ? -19.957 33.421 58.715 1.00 24.53 284 GLY B CA 1
ATOM 4613 C C . GLY B 1 284 ? -19.373 33.582 60.109 1.00 24.73 284 GLY B C 1
ATOM 4614 O O . GLY B 1 284 ? -19.404 32.647 60.919 1.00 25.25 284 GLY B O 1
ATOM 4615 N N . HIS B 1 285 ? -18.857 34.778 60.385 1.00 24.65 285 HIS B N 1
ATOM 4616 C CA . HIS B 1 285 ? -18.189 35.098 61.656 1.00 25.01 285 HIS B CA 1
ATOM 4617 C C . HIS B 1 285 ? -17.072 34.106 61.968 1.00 25.71 285 HIS B C 1
ATOM 4618 O O . HIS B 1 285 ? -16.908 33.676 63.112 1.00 25.94 285 HIS B O 1
ATOM 4625 N N . ASP B 1 286 ? -16.321 33.741 60.932 1.00 26.55 286 ASP B N 1
ATOM 4626 C CA . ASP B 1 286 ? -15.165 32.869 61.077 1.00 27.66 286 ASP B CA 1
ATOM 4627 C C . ASP B 1 286 ? -14.078 33.623 61.837 1.00 27.60 286 ASP B C 1
ATOM 4628 O O . ASP B 1 286 ? -13.867 34.817 61.607 1.00 27.10 286 ASP B O 1
ATOM 4633 N N . ASN B 1 287 ? -13.407 32.946 62.752 1.00 28.08 287 ASN B N 1
ATOM 4634 C CA . ASN B 1 287 ? -12.294 33.503 63.512 1.00 28.65 287 ASN B CA 1
ATOM 4635 C C . ASN B 1 287 ? -11.123 33.798 62.609 1.00 28.97 287 ASN B C 1
ATOM 4636 O O . ASN B 1 287 ? -10.812 33.029 61.791 1.00 29.42 287 ASN B O 1
ATOM 4641 N N . GLU B 1 288 ? -10.533 34.962 62.742 1.00 29.33 288 GLU B N 1
ATOM 4642 C CA . GLU B 1 288 ? -9.403 35.329 61.930 1.00 30.16 288 GLU B CA 1
ATOM 4643 C C . GLU B 1 288 ? -8.174 35.694 62.781 1.00 30.95 288 GLU B C 1
ATOM 4644 O O . GLU B 1 288 ? -7.434 34.844 63.183 1.00 31.64 288 GLU B O 1
ATOM 4650 N N . VAL B 1 289 ? -8.041 36.953 63.118 1.00 31.18 289 VAL B N 1
ATOM 4651 C CA . VAL B 1 289 ? -6.918 37.402 63.889 1.00 32.10 289 VAL B CA 1
ATOM 4652 C C . VAL B 1 289 ? -7.210 37.299 65.332 1.00 32.46 289 VAL B C 1
ATOM 4653 O O . VAL B 1 289 ? -8.061 37.934 65.821 1.00 32.18 289 VAL B O 1
ATOM 4657 N N . GLU B 1 290 ? -6.438 36.500 66.027 1.00 33.52 290 GLU B N 1
ATOM 4658 C CA . GLU B 1 290 ? -6.700 36.191 67.430 1.00 34.02 290 GLU B CA 1
ATOM 4659 C C . GLU B 1 290 ? -6.198 37.277 68.383 1.00 34.01 290 GLU B C 1
ATOM 4660 O O . GLU B 1 290 ? -5.466 38.183 67.977 1.00 34.04 290 GLU B O 1
ATOM 4666 N N . GLY B 1 291 ? -6.621 37.190 69.643 1.00 34.03 291 GLY B N 1
ATOM 4667 C CA . GLY B 1 291 ? -6.098 38.049 70.705 1.00 33.98 291 GLY B CA 1
ATOM 4668 C C . GLY B 1 291 ? -6.934 39.262 71.073 1.00 33.61 291 GLY B C 1
ATOM 4669 O O . GLY B 1 291 ? -6.488 40.097 71.865 1.00 33.54 291 GLY B O 1
ATOM 4670 N N . TYR B 1 292 ? -8.140 39.370 70.513 1.00 33.09 292 TYR B N 1
ATOM 4671 C CA . TYR B 1 292 ? -9.003 40.531 70.779 1.00 32.62 292 TYR B CA 1
ATOM 4672 C C . TYR B 1 292 ? -10.175 40.243 71.728 1.00 32.99 292 TYR B C 1
ATOM 4673 O O . TYR B 1 292 ? -11.142 41.013 71.791 1.00 32.56 292 TYR B O 1
ATOM 4682 N N . GLY B 1 293 ? -10.079 39.143 72.469 1.00 34.00 293 GLY B N 1
ATOM 4683 C CA . GLY B 1 293 ? -11.055 38.821 73.512 1.00 34.96 293 GLY B CA 1
ATOM 4684 C C . GLY B 1 293 ? -12.352 38.217 73.006 1.00 35.44 293 GLY B C 1
ATOM 4685 O O . GLY B 1 293 ? -13.324 38.108 73.754 1.00 35.34 293 GLY B O 1
ATOM 4686 N N . LEU B 1 294 ? -12.366 37.833 71.733 1.00 36.06 294 LEU B N 1
ATOM 4687 C CA . LEU B 1 294 ? -13.503 37.143 71.132 1.00 36.70 294 LEU B CA 1
ATOM 4688 C C . LEU B 1 294 ? -13.042 35.903 70.366 1.00 37.63 294 LEU B C 1
ATOM 4689 O O . LEU B 1 294 ? -13.530 35.617 69.268 1.00 37.74 294 LEU B O 1
ATOM 4694 N N . ASP B 1 295 ? -12.094 35.175 70.949 1.00 38.84 295 ASP B N 1
ATOM 4695 C CA . ASP B 1 295 ? -11.583 33.955 70.340 1.00 39.95 295 ASP B CA 1
ATOM 4696 C C . ASP B 1 295 ? -12.455 32.782 70.758 1.00 40.76 295 ASP B C 1
ATOM 4697 O O . ASP B 1 295 ? -12.139 32.044 71.697 1.00 41.22 295 ASP B O 1
ATOM 4702 N N . ILE B 1 296 ? -13.571 32.640 70.045 1.00 41.20 296 ILE B N 1
ATOM 4703 C CA . ILE B 1 296 ? -14.639 31.712 70.396 1.00 41.98 296 ILE B CA 1
ATOM 4704 C C . ILE B 1 296 ? -15.153 31.034 69.119 1.00 42.51 296 ILE B C 1
ATOM 4705 O O . ILE B 1 296 ? -15.498 31.725 68.151 1.00 42.10 296 ILE B O 1
ATOM 4710 N N . PRO B 1 297 ? -15.173 29.683 69.099 1.00 43.47 297 PRO B N 1
ATOM 4711 C CA . PRO B 1 297 ? -15.808 28.949 67.997 1.00 43.94 297 PRO B CA 1
ATOM 4712 C C . PRO B 1 297 ? -17.325 29.169 67.990 1.00 43.92 297 PRO B C 1
ATOM 4713 O O . PRO B 1 297 ? -18.066 28.501 68.720 1.00 44.06 297 PRO B O 1
ATOM 4717 N N . LEU B 1 298 ? -17.765 30.116 67.165 1.00 37.57 298 LEU B N 1
ATOM 4718 C CA . LEU B 1 298 ? -19.157 30.556 67.148 1.00 37.94 298 LEU B CA 1
ATOM 4719 C C . LEU B 1 298 ? -20.069 29.726 66.239 1.00 38.21 298 LEU B C 1
ATOM 4720 O O . LEU B 1 298 ? -21.269 29.997 66.153 1.00 38.62 298 LEU B O 1
ATOM 4725 N N . LYS B 1 299 ? -19.504 28.726 65.567 1.00 38.29 299 LYS B N 1
ATOM 4726 C CA . LYS B 1 299 ? -20.285 27.821 64.730 1.00 38.31 299 LYS B CA 1
ATOM 4727 C C . LYS B 1 299 ? -19.962 26.368 65.061 1.00 38.42 299 LYS B C 1
ATOM 4728 O O . LYS B 1 299 ? -20.734 25.460 64.746 1.00 38.45 299 LYS B O 1
ATOM 4730 N N . MET C 1 1 ? -3.685 10.093 16.019 1.00 30.09 1 MET C N 1
ATOM 4731 C CA . MET C 1 1 ? -3.750 9.382 14.702 1.00 29.68 1 MET C CA 1
ATOM 4732 C C . MET C 1 1 ? -4.411 10.216 13.595 1.00 28.83 1 MET C C 1
ATOM 4733 O O . MET C 1 1 ? -3.802 10.455 12.548 1.00 28.86 1 MET C O 1
ATOM 4738 N N . ALA C 1 2 ? -5.655 10.642 13.825 1.00 31.57 2 ALA C N 1
ATOM 4739 C CA . ALA C 1 2 ? -6.429 11.383 12.821 1.00 29.79 2 ALA C CA 1
ATOM 4740 C C . ALA C 1 2 ? -5.775 12.719 12.477 1.00 28.50 2 ALA C C 1
ATOM 4741 O O . ALA C 1 2 ? -5.265 13.411 13.359 1.00 28.30 2 ALA C O 1
ATOM 4743 N N . LYS C 1 3 ? -5.802 13.074 11.194 1.00 27.01 3 LYS C N 1
ATOM 4744 C CA . LYS C 1 3 ? -5.116 14.271 10.691 1.00 25.41 3 LYS C CA 1
ATOM 4745 C C . LYS C 1 3 ? -5.990 15.091 9.754 1.00 24.12 3 LYS C C 1
ATOM 4746 O O . LYS C 1 3 ? -6.875 14.545 9.092 1.00 24.09 3 LYS C O 1
ATOM 4752 N N . VAL C 1 4 ? -5.725 16.397 9.680 1.00 22.26 4 VAL C N 1
ATOM 4753 C CA . VAL C 1 4 ? -6.335 17.251 8.643 1.00 20.83 4 VAL C CA 1
ATOM 4754 C C . VAL C 1 4 ? -5.913 16.712 7.268 1.00 19.95 4 VAL C C 1
ATOM 4755 O O . VAL C 1 4 ? -4.774 16.283 7.091 1.00 19.13 4 VAL C O 1
ATOM 4759 N N . THR C 1 5 ? -6.845 16.707 6.316 1.00 18.54 5 THR C N 1
ATOM 4760 C CA . THR C 1 5 ? -6.618 16.082 5.011 1.00 17.53 5 THR C CA 1
ATOM 4761 C C . THR C 1 5 ? -6.427 17.084 3.857 1.00 17.50 5 THR C C 1
ATOM 4762 O O . THR C 1 5 ? -5.899 16.714 2.797 1.00 17.24 5 THR C O 1
ATOM 4766 N N . GLU C 1 6 ? -6.872 18.330 4.058 1.00 16.52 6 GLU C N 1
ATOM 4767 C CA . GLU C 1 6 ? -6.731 19.410 3.059 1.00 15.79 6 GLU C CA 1
ATOM 4768 C C . GLU C 1 6 ? -7.162 20.767 3.608 1.00 16.18 6 GLU C C 1
ATOM 4769 O O . GLU C 1 6 ? -7.922 20.843 4.578 1.00 15.58 6 GLU C O 1
ATOM 4775 N N . LEU C 1 7 ? -6.681 21.830 2.962 1.00 15.80 7 LEU C N 1
ATOM 4776 C CA . LEU C 1 7 ? -7.215 23.161 3.181 1.00 16.42 7 LEU C CA 1
ATOM 4777 C C . LEU C 1 7 ? -8.537 23.268 2.408 1.00 16.21 7 LEU C C 1
ATOM 4778 O O . LEU C 1 7 ? -8.536 23.418 1.189 1.00 16.81 7 LEU C O 1
ATOM 4783 N N . GLY C 1 8 ? -9.650 23.175 3.120 1.00 15.87 8 GLY C N 1
ATOM 4784 C CA . GLY C 1 8 ? -10.966 23.056 2.491 1.00 16.12 8 GLY C CA 1
ATOM 4785 C C . GLY C 1 8 ? -11.541 24.371 1.997 1.00 16.40 8 GLY C C 1
ATOM 4786 O O . GLY C 1 8 ? -12.017 24.457 0.858 1.00 16.97 8 GLY C O 1
ATOM 4787 N N . TYR C 1 9 ? -11.518 25.385 2.858 1.00 16.19 9 TYR C N 1
ATOM 4788 C CA . TYR C 1 9 ? -12.084 26.693 2.524 1.00 16.56 9 TYR C CA 1
ATOM 4789 C C . TYR C 1 9 ? -11.387 27.850 3.231 1.00 16.80 9 TYR C C 1
ATOM 4790 O O . TYR C 1 9 ? -10.611 27.648 4.166 1.00 17.07 9 TYR C O 1
ATOM 4799 N N . LEU C 1 10 ? -11.665 29.054 2.745 1.00 16.92 10 LEU C N 1
ATOM 4800 C CA . LEU C 1 10 ? -11.259 30.294 3.389 1.00 17.72 10 LEU C CA 1
ATOM 4801 C C . LEU C 1 10 ? -12.461 31.223 3.465 1.00 17.98 10 LEU C C 1
ATOM 4802 O O . LEU C 1 10 ? -13.230 31.336 2.511 1.00 18.60 10 LEU C O 1
ATOM 4807 N N . GLY C 1 11 ? -12.628 31.864 4.610 1.00 17.92 11 GLY C N 1
ATOM 4808 C CA . GLY C 1 11 ? -13.565 32.964 4.749 1.00 18.14 11 GLY C CA 1
ATOM 4809 C C . GLY C 1 11 ? -12.756 34.239 4.694 1.00 17.97 11 GLY C C 1
ATOM 4810 O O . GLY C 1 11 ? -11.706 34.342 5.331 1.00 18.15 11 GLY C O 1
ATOM 4811 N N . LEU C 1 12 ? -13.236 35.197 3.910 1.00 18.18 1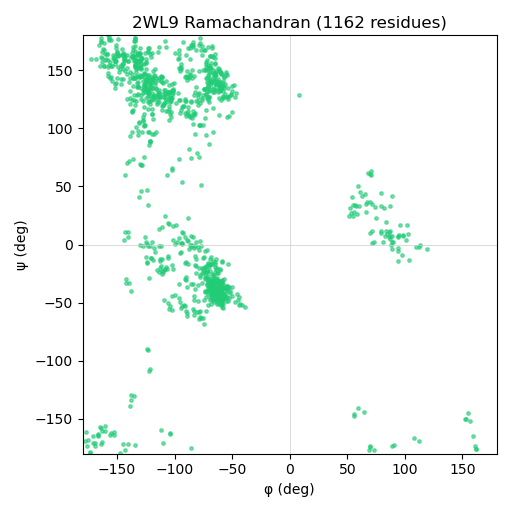2 LEU C N 1
ATOM 4812 C CA . LEU C 1 12 ? -12.540 36.453 3.695 1.00 18.58 12 LEU C CA 1
ATOM 4813 C C . LEU C 1 12 ? -13.458 37.622 4.039 1.00 19.29 12 LEU C C 1
ATOM 4814 O O . LEU C 1 12 ? -14.661 37.565 3.773 1.00 19.09 12 LEU C O 1
ATOM 4819 N N . SER C 1 13 ? -12.885 38.663 4.644 1.00 20.02 13 SER C N 1
ATOM 4820 C CA . SER C 1 13 ? -13.578 39.937 4.853 1.00 21.13 13 SER C CA 1
ATOM 4821 C C . SER C 1 13 ? -13.187 40.859 3.713 1.00 21.08 13 SER C C 1
ATOM 4822 O O . SER C 1 13 ? -11.999 41.073 3.481 1.00 21.55 13 SER C O 1
ATOM 4825 N N . VAL C 1 14 ? -14.173 41.379 2.985 1.00 21.50 14 VAL C N 1
ATOM 4826 C CA . VAL C 1 14 ? -13.909 42.263 1.844 1.00 21.86 14 VAL C CA 1
ATOM 4827 C C . VAL C 1 14 ? -14.724 43.566 1.941 1.00 22.72 14 VAL C C 1
ATOM 4828 O O . VAL C 1 14 ? -15.761 43.598 2.602 1.00 22.96 14 VAL C O 1
ATOM 4832 N N . SER C 1 15 ? -14.238 44.627 1.295 1.00 23.29 15 SER C N 1
ATOM 4833 C CA A SER C 1 15 ? -14.930 45.914 1.310 0.50 23.90 15 SER C CA 1
ATOM 4834 C CA B SER C 1 15 ? -14.906 45.934 1.294 0.50 24.23 15 SER C CA 1
ATOM 4835 C C . SER C 1 15 ? -15.708 46.159 0.021 1.00 24.37 15 SER C C 1
ATOM 4836 O O . SER C 1 15 ? -16.638 46.971 -0.001 1.00 24.30 15 SER C O 1
ATOM 4841 N N . ASN C 1 16 ? -15.300 45.489 -1.047 1.00 24.63 16 ASN C N 1
ATOM 4842 C CA . ASN C 1 16 ? -15.916 45.625 -2.355 1.00 25.41 16 ASN C CA 1
ATOM 4843 C C . ASN C 1 16 ? -16.250 44.325 -3.056 1.00 25.35 16 ASN C C 1
ATOM 4844 O O . ASN C 1 16 ? -15.429 43.783 -3.703 1.00 24.99 16 ASN C O 1
ATOM 4849 N N . LEU C 1 17 ? -17.488 43.899 -2.952 1.00 25.71 17 LEU C N 1
ATOM 4850 C CA . LEU C 1 17 ? -17.989 42.716 -3.581 1.00 26.03 17 LEU C CA 1
ATOM 4851 C C . LEU C 1 17 ? -17.948 42.780 -5.109 1.00 26.16 17 LEU C C 1
ATOM 4852 O O . LEU C 1 17 ? -17.615 41.838 -5.733 1.00 25.99 17 LEU C O 1
ATOM 4857 N N . ASP C 1 18 ? -18.279 43.922 -5.678 1.00 26.46 18 ASP C N 1
ATOM 4858 C CA . ASP C 1 18 ? -18.266 44.084 -7.108 1.00 26.88 18 ASP C CA 1
ATOM 4859 C C . ASP C 1 18 ? -16.886 43.872 -7.729 1.00 26.11 18 ASP C C 1
ATOM 4860 O O . ASP C 1 18 ? -16.769 43.237 -8.704 1.00 26.30 18 ASP C O 1
ATOM 4865 N N . ALA C 1 19 ? -15.863 44.409 -7.124 1.00 25.37 19 ALA C N 1
ATOM 4866 C CA . ALA C 1 19 ? -14.504 44.257 -7.647 1.00 24.35 19 ALA C CA 1
ATOM 4867 C C . ALA C 1 19 ? -14.030 42.807 -7.558 1.00 23.57 19 ALA C C 1
ATOM 4868 O O . ALA C 1 19 ? -13.366 42.314 -8.468 1.00 23.19 19 ALA C O 1
ATOM 4870 N N . TRP C 1 20 ? -14.390 42.135 -6.464 1.00 22.87 20 TRP C N 1
ATOM 4871 C CA . TRP C 1 20 ? -14.023 40.731 -6.230 1.00 22.32 20 TRP C CA 1
ATOM 4872 C C . TRP C 1 20 ? -14.662 39.758 -7.217 1.00 22.24 20 TRP C C 1
ATOM 4873 O O . TRP C 1 20 ? -14.015 38.804 -7.662 1.00 22.25 20 TRP C O 1
ATOM 4884 N N . ARG C 1 21 ? -15.928 39.988 -7.550 1.00 22.71 21 ARG C N 1
ATOM 4885 C CA . ARG C 1 21 ? -16.588 39.230 -8.616 1.00 23.10 21 ARG C CA 1
ATOM 4886 C C . ARG C 1 21 ? -15.821 39.414 -9.921 1.00 23.06 21 ARG C C 1
ATOM 4887 O O . ARG C 1 21 ? -15.415 38.437 -10.546 1.00 22.86 21 ARG C O 1
ATOM 4895 N N . ASP C 1 22 ? -15.604 40.669 -10.312 1.00 23.11 22 ASP C N 1
ATOM 4896 C CA . ASP C 1 22 ? -14.852 40.997 -11.532 1.00 22.97 22 ASP C CA 1
ATOM 4897 C C . ASP C 1 22 ? -13.495 40.298 -11.570 1.00 22.28 22 ASP C C 1
ATOM 4898 O O . ASP C 1 22 ? -13.069 39.802 -12.613 1.00 21.64 22 ASP C O 1
ATOM 4903 N N . TYR C 1 23 ? -12.838 40.244 -10.413 1.00 21.75 23 TYR C N 1
ATOM 4904 C CA . TYR C 1 23 ? -11.490 39.722 -10.294 1.00 21.00 23 TYR C CA 1
ATOM 4905 C C . TYR C 1 23 ? -11.458 38.197 -10.241 1.00 21.02 23 TYR C C 1
ATOM 4906 O O . TYR C 1 23 ? -10.819 37.560 -11.080 1.00 20.91 23 TYR C O 1
ATOM 4915 N N . ALA C 1 24 ? -12.152 37.616 -9.264 1.00 20.69 24 ALA C N 1
ATOM 4916 C CA . ALA C 1 24 ? -12.082 36.171 -9.034 1.00 20.56 24 ALA C CA 1
ATOM 4917 C C . ALA C 1 24 ? -12.805 35.347 -10.102 1.00 20.36 24 ALA C C 1
ATOM 4918 O O . ALA C 1 24 ? -12.360 34.251 -10.443 1.00 20.26 24 ALA C O 1
ATOM 4920 N N . ALA C 1 25 ? -13.914 35.864 -10.622 1.00 20.60 25 ALA C N 1
ATOM 4921 C CA . ALA C 1 25 ? -14.623 35.174 -11.704 1.00 20.61 25 ALA C CA 1
ATOM 4922 C C . ALA C 1 25 ? -14.139 35.623 -13.081 1.00 20.74 25 ALA C C 1
ATOM 4923 O O . ALA C 1 25 ? -13.755 34.793 -13.915 1.00 20.62 25 ALA C O 1
ATOM 4925 N N . GLY C 1 26 ? -14.144 36.938 -13.307 1.00 20.52 26 GLY C N 1
ATOM 4926 C CA . GLY C 1 26 ? -13.843 37.510 -14.615 1.00 20.20 26 GLY C CA 1
ATOM 4927 C C . GLY C 1 26 ? -12.422 37.305 -15.099 1.00 19.96 26 GLY C C 1
ATOM 4928 O O . GLY C 1 26 ? -12.174 37.188 -16.303 1.00 19.80 26 GLY C O 1
ATOM 4929 N N . ILE C 1 27 ? -11.479 37.256 -14.168 1.00 19.38 27 ILE C N 1
ATOM 4930 C CA . ILE C 1 27 ? -10.089 36.996 -14.527 1.00 19.28 27 ILE C CA 1
ATOM 4931 C C . ILE C 1 27 ? -9.684 35.572 -14.185 1.00 19.00 27 ILE C C 1
ATOM 4932 O O . ILE C 1 27 ? -9.184 34.851 -15.048 1.00 19.36 27 ILE C O 1
ATOM 4937 N N . MET C 1 28 ? -9.901 35.174 -12.932 1.00 18.76 28 MET C N 1
ATOM 4938 C CA . MET C 1 28 ? -9.366 33.907 -12.431 1.00 18.58 28 MET C CA 1
ATOM 4939 C C . MET C 1 28 ? -10.154 32.678 -12.883 1.00 18.17 28 MET C C 1
ATOM 4940 O O . MET C 1 28 ? -9.587 31.595 -13.017 1.00 18.21 28 MET C O 1
ATOM 4945 N N . GLY C 1 29 ? -11.446 32.843 -13.136 1.00 18.20 29 GLY C N 1
ATOM 4946 C CA . GLY C 1 29 ? -12.256 31.741 -13.676 1.00 18.12 29 GLY C CA 1
ATOM 4947 C C . GLY C 1 29 ? -13.104 31.035 -12.635 1.00 18.07 29 GLY C C 1
ATOM 4948 O O . GLY C 1 29 ? -13.785 30.049 -12.935 1.00 18.43 29 GLY C O 1
ATOM 4949 N N . MET C 1 30 ? -13.071 31.535 -11.406 1.00 17.78 30 MET C N 1
ATOM 4950 C CA . MET C 1 30 ? -13.931 30.993 -10.349 1.00 17.54 30 MET C CA 1
ATOM 4951 C C . MET C 1 30 ? -15.397 31.247 -10.668 1.00 17.54 30 MET C C 1
ATOM 4952 O O . MET C 1 30 ? -15.720 32.096 -11.492 1.00 17.75 30 MET C O 1
ATOM 4957 N N . GLN C 1 31 ? -16.274 30.487 -10.030 1.00 17.45 31 GLN C N 1
ATOM 4958 C CA . GLN C 1 31 ? -17.705 30.648 -10.225 1.00 17.54 31 GLN C CA 1
ATOM 4959 C C . GLN C 1 31 ? -18.301 31.409 -9.056 1.00 17.76 31 GLN C C 1
ATOM 4960 O O . GLN C 1 31 ? -18.114 31.027 -7.903 1.00 17.70 31 GLN C O 1
ATOM 4966 N N . VAL C 1 32 ? -19.011 32.491 -9.358 1.00 18.40 32 VAL C N 1
ATOM 4967 C CA . VAL C 1 32 ? -19.717 33.243 -8.326 1.00 19.17 32 VAL C CA 1
ATOM 4968 C C . VAL C 1 32 ? -21.012 32.510 -7.979 1.00 19.31 32 VAL C C 1
ATOM 4969 O O . VAL C 1 32 ? -21.789 32.137 -8.868 1.00 19.65 32 VAL C O 1
ATOM 4973 N N . VAL C 1 33 ? -21.222 32.312 -6.681 1.00 19.72 33 VAL C N 1
ATOM 4974 C CA . VAL C 1 33 ? -22.415 31.655 -6.153 1.00 20.23 33 VAL C CA 1
ATOM 4975 C C . VAL C 1 33 ? -23.107 32.601 -5.163 1.00 20.42 33 VAL C C 1
ATOM 4976 O O . VAL C 1 33 ? -22.534 32.959 -4.134 1.00 19.53 33 VAL C O 1
ATOM 4980 N N . ASP C 1 34 ? -24.332 33.015 -5.496 1.00 21.45 34 ASP C N 1
ATOM 4981 C CA . ASP C 1 34 ? -25.107 33.931 -4.649 1.00 22.54 34 ASP C CA 1
ATOM 4982 C C . ASP C 1 34 ? -26.393 33.264 -4.193 1.00 22.95 34 ASP C C 1
ATOM 4983 O O . ASP C 1 34 ? -27.325 33.084 -4.980 1.00 23.38 34 ASP C O 1
ATOM 4988 N N . ASP C 1 35 ? -26.443 32.914 -2.913 1.00 23.22 35 ASP C N 1
ATOM 4989 C CA . ASP C 1 35 ? -27.593 32.221 -2.345 1.00 23.99 35 ASP C CA 1
ATOM 4990 C C . ASP C 1 35 ? -28.621 33.172 -1.738 1.00 24.42 35 ASP C C 1
ATOM 4991 O O . ASP C 1 35 ? -29.555 32.740 -1.059 1.00 25.09 35 ASP C O 1
ATOM 4996 N N . GLY C 1 36 ? -28.442 34.464 -1.992 1.00 24.84 36 GLY C N 1
ATOM 4997 C CA . GLY C 1 36 ? -29.406 35.476 -1.583 1.00 25.26 36 GLY C CA 1
ATOM 4998 C C . GLY C 1 36 ? -29.181 35.970 -0.172 1.00 25.79 36 GLY C C 1
ATOM 4999 O O . GLY C 1 36 ? -30.029 36.657 0.390 1.00 25.99 36 GLY C O 1
ATOM 5000 N N . GLU C 1 37 ? -28.040 35.605 0.405 1.00 25.55 37 GLU C N 1
ATOM 5001 C CA . GLU C 1 37 ? -27.659 36.118 1.710 1.00 25.87 37 GLU C CA 1
ATOM 5002 C C . GLU C 1 37 ? -27.274 37.573 1.563 1.00 25.98 37 GLU C C 1
ATOM 5003 O O . GLU C 1 37 ? -26.511 37.947 0.667 1.00 26.23 37 GLU C O 1
ATOM 5009 N N . ASP C 1 38 ? -27.824 38.391 2.451 1.00 26.40 38 ASP C N 1
ATOM 5010 C CA . ASP C 1 38 ? -27.681 39.836 2.383 1.00 26.72 38 ASP C CA 1
ATOM 5011 C C . ASP C 1 38 ? -26.254 40.329 2.637 1.00 26.10 38 ASP C C 1
ATOM 5012 O O . ASP C 1 38 ? -25.922 41.462 2.290 1.00 26.50 38 ASP C O 1
ATOM 5017 N N . ASP C 1 39 ? -25.405 39.475 3.208 1.00 24.85 39 ASP C N 1
ATOM 5018 C CA . ASP C 1 39 ? -24.086 39.916 3.657 1.00 23.92 39 ASP C CA 1
ATOM 5019 C C . ASP C 1 39 ? -22.898 39.170 3.058 1.00 22.60 39 ASP C C 1
ATOM 5020 O O . ASP C 1 39 ? -21.752 39.494 3.364 1.00 22.27 39 ASP C O 1
ATOM 5025 N N . ARG C 1 40 ? -23.166 38.180 2.214 1.00 21.49 40 ARG C N 1
ATOM 5026 C CA . ARG C 1 40 ? -22.099 37.327 1.702 1.00 20.26 40 ARG C CA 1
ATOM 5027 C C . ARG C 1 40 ? -22.415 36.688 0.356 1.00 19.71 40 ARG C C 1
ATOM 5028 O O . ARG C 1 40 ? -23.575 36.490 0.002 1.00 19.36 40 ARG C O 1
ATOM 5036 N N . ILE C 1 41 ? -21.357 36.389 -0.390 1.00 18.96 41 ILE C N 1
ATOM 5037 C CA . ILE C 1 41 ? -21.441 35.551 -1.580 1.00 18.56 41 ILE C CA 1
ATOM 5038 C C . ILE C 1 41 ? -20.290 34.548 -1.524 1.00 18.01 41 ILE C C 1
ATOM 5039 O O . ILE C 1 41 ? -19.486 34.576 -0.581 1.00 17.97 41 ILE C O 1
ATOM 5044 N N . TYR C 1 42 ? -20.220 33.656 -2.508 1.00 17.71 42 TYR C N 1
ATOM 5045 C CA . TYR C 1 42 ? -19.223 32.583 -2.492 1.00 17.38 42 TYR C CA 1
ATOM 5046 C C . TYR C 1 42 ? -18.471 32.471 -3.812 1.00 17.21 42 TYR C C 1
ATOM 5047 O O . TYR C 1 42 ? -18.992 32.807 -4.877 1.00 17.75 42 TYR C O 1
ATOM 5056 N N . LEU C 1 43 ? -17.242 31.977 -3.732 1.00 16.98 43 LEU C N 1
ATOM 5057 C CA . LEU C 1 43 ? -16.486 31.667 -4.935 1.00 16.79 43 LEU C CA 1
ATOM 5058 C C . LEU C 1 43 ? -16.294 30.163 -5.000 1.00 16.63 43 LEU C C 1
ATOM 5059 O O . LEU C 1 43 ? -15.833 29.545 -4.054 1.00 16.48 43 LEU C O 1
ATOM 5064 N N . ARG C 1 44 ? -16.665 29.585 -6.130 1.00 17.17 44 ARG C N 1
ATOM 5065 C CA . ARG C 1 44 ? -16.640 28.139 -6.317 1.00 16.77 44 ARG C CA 1
ATOM 5066 C C . ARG C 1 44 ? -15.535 27.783 -7.308 1.00 16.90 44 ARG C C 1
ATOM 5067 O O . ARG C 1 44 ? -15.341 28.490 -8.299 1.00 17.14 44 ARG C O 1
ATOM 5075 N N . MET C 1 45 ? -14.802 26.701 -7.031 1.00 17.11 45 MET C N 1
ATOM 5076 C CA . MET C 1 45 ? -13.679 26.287 -7.880 1.00 17.11 45 MET C CA 1
ATOM 5077 C C . MET C 1 45 ? -13.862 24.883 -8.460 1.00 17.38 45 MET C C 1
ATOM 5078 O O . MET C 1 45 ? -13.100 24.463 -9.346 1.00 17.58 45 MET C O 1
ATOM 5083 N N . ASP C 1 46 ? -14.852 24.156 -7.952 1.00 17.35 46 ASP C N 1
ATOM 5084 C CA . ASP C 1 46 ? -15.040 22.747 -8.301 1.00 17.81 46 ASP C CA 1
ATOM 5085 C C . ASP C 1 46 ? -16.430 22.264 -7.893 1.00 17.91 46 ASP C C 1
ATOM 5086 O O . ASP C 1 46 ? -17.340 23.073 -7.749 1.00 18.22 46 ASP C O 1
ATOM 5091 N N . ARG C 1 47 ? -16.578 20.953 -7.702 1.00 17.72 47 ARG C N 1
ATOM 5092 C CA . ARG C 1 47 ? -17.853 20.341 -7.301 1.00 18.26 47 ARG C CA 1
ATOM 5093 C C . ARG C 1 47 ? -18.467 20.925 -6.016 1.00 17.59 47 ARG C C 1
ATOM 5094 O O . ARG C 1 47 ? -19.692 21.013 -5.895 1.00 17.43 47 ARG C O 1
ATOM 5102 N N . TRP C 1 48 ? -17.616 21.272 -5.049 1.00 17.24 48 TRP C N 1
ATOM 5103 C CA . TRP C 1 48 ? -18.062 21.815 -3.761 1.00 16.75 48 TRP C CA 1
ATOM 5104 C C . TRP C 1 48 ? -18.906 23.061 -3.966 1.00 16.94 48 TRP C C 1
ATOM 5105 O O . TRP C 1 48 ? -18.636 23.856 -4.867 1.00 17.24 48 TRP C O 1
ATOM 5116 N N . HIS C 1 49 ? -19.923 23.233 -3.125 1.00 16.72 49 HIS C N 1
ATOM 5117 C CA . HIS C 1 49 ? -20.720 24.456 -3.136 1.00 16.64 49 HIS C CA 1
ATOM 5118 C C . HIS C 1 49 ? -19.801 25.677 -3.247 1.00 16.75 49 HIS C C 1
ATOM 5119 O O . HIS C 1 49 ? -20.054 26.577 -4.062 1.00 17.01 49 HIS C O 1
ATOM 5126 N N . HIS C 1 50 ? -18.722 25.685 -2.459 1.00 16.30 50 HIS C N 1
ATOM 5127 C CA . HIS C 1 50 ? -17.750 26.786 -2.484 1.00 16.29 50 HIS C CA 1
ATOM 5128 C C . HIS C 1 50 ? -16.394 26.409 -1.886 1.00 16.17 50 HIS C C 1
ATOM 5129 O O . HIS C 1 50 ? -16.296 25.470 -1.085 1.00 15.75 50 HIS C O 1
ATOM 5136 N N . ARG C 1 51 ? -15.360 27.168 -2.265 1.00 16.10 51 ARG C N 1
ATOM 5137 C CA . ARG C 1 51 ? -14.061 27.085 -1.594 1.00 16.14 51 ARG C CA 1
ATOM 5138 C C . ARG C 1 51 ? -13.768 28.356 -0.788 1.00 15.97 51 ARG C C 1
ATOM 5139 O O . ARG C 1 51 ? -12.945 28.343 0.130 1.00 15.63 51 ARG C O 1
ATOM 5147 N N . ILE C 1 52 ? -14.417 29.456 -1.153 1.00 16.13 52 ILE C N 1
ATOM 5148 C CA . ILE C 1 52 ? -14.186 30.744 -0.502 1.00 16.15 52 ILE C CA 1
ATOM 5149 C C . ILE C 1 52 ? -15.511 31.448 -0.225 1.00 16.83 52 ILE C C 1
ATOM 5150 O O . ILE C 1 52 ? -16.398 31.471 -1.076 1.00 16.11 52 ILE C O 1
ATOM 5155 N N . VAL C 1 53 ? -15.621 32.008 0.979 1.00 17.03 53 VAL C N 1
ATOM 5156 C CA . VAL C 1 53 ? -16.757 32.846 1.365 1.00 17.62 53 VAL C CA 1
ATOM 5157 C C . VAL C 1 53 ? -16.272 34.278 1.442 1.00 17.92 53 VAL C C 1
ATOM 5158 O O . VAL C 1 53 ? -15.280 34.566 2.106 1.00 18.39 53 VAL C O 1
ATOM 5162 N N . LEU C 1 54 ? -16.970 35.171 0.755 1.00 18.47 54 LEU C N 1
ATOM 5163 C CA . LEU C 1 54 ? -16.667 36.596 0.838 1.00 18.77 54 LEU C CA 1
ATOM 5164 C C . LEU C 1 54 ? -17.692 37.282 1.731 1.00 19.65 54 LEU C C 1
ATOM 5165 O O . LEU C 1 54 ? -18.874 37.341 1.400 1.00 20.08 54 LEU C O 1
ATOM 5170 N N . HIS C 1 55 ? -17.229 37.785 2.868 1.00 20.14 55 HIS C N 1
ATOM 5171 C CA . HIS C 1 55 ? -18.083 38.523 3.790 1.00 21.07 55 HIS C CA 1
ATOM 5172 C C . HIS C 1 55 ? -17.948 40.012 3.511 1.00 22.10 55 HIS C C 1
ATOM 5173 O O . HIS C 1 55 ? -16.878 40.594 3.714 1.00 21.76 55 HIS C O 1
ATOM 5180 N N . ALA C 1 56 ? -19.028 40.618 3.028 1.00 23.18 56 ALA C N 1
ATOM 5181 C CA . ALA C 1 56 ? -19.037 42.048 2.736 1.00 24.55 56 ALA C CA 1
ATOM 5182 C C . ALA C 1 56 ? -19.207 42.826 4.031 1.00 25.80 56 ALA C C 1
ATOM 5183 O O . ALA C 1 56 ? -20.290 43.348 4.324 1.00 26.56 56 ALA C O 1
ATOM 5185 N N . ASP C 1 57 ? -18.132 42.890 4.808 1.00 26.65 57 ASP C N 1
ATOM 5186 C CA . ASP C 1 57 ? -18.161 43.534 6.119 1.00 27.84 57 ASP C CA 1
ATOM 5187 C C . ASP C 1 57 ? -17.309 44.803 6.200 1.00 28.31 57 ASP C C 1
ATOM 5188 O O . ASP C 1 57 ? -17.244 45.434 7.250 1.00 28.98 57 ASP C O 1
ATOM 5193 N N . GLY C 1 58 ? -16.638 45.159 5.106 1.00 28.39 58 GLY C N 1
ATOM 5194 C CA . GLY C 1 58 ? -15.871 46.408 5.054 1.00 28.73 58 GLY C CA 1
ATOM 5195 C C . GLY C 1 58 ? -14.395 46.302 5.399 1.00 28.46 58 GLY C C 1
ATOM 5196 O O . GLY C 1 58 ? -13.631 47.239 5.155 1.00 28.97 58 GLY C O 1
ATOM 5197 N N . SER C 1 59 ? -13.994 45.176 5.984 1.00 27.89 59 SER C N 1
ATOM 5198 C CA . SER C 1 59 ? -12.583 44.878 6.220 1.00 27.45 59 SER C CA 1
ATOM 5199 C C . SER C 1 59 ? -11.977 44.274 4.946 1.00 26.51 59 SER C C 1
ATOM 5200 O O . SER C 1 59 ? -12.700 43.987 4.001 1.00 26.42 59 SER C O 1
ATOM 5203 N N . ASP C 1 60 ? -10.657 44.101 4.909 1.00 25.44 60 ASP C N 1
ATOM 5204 C CA . ASP C 1 60 ? -10.001 43.489 3.752 1.00 24.00 60 ASP C CA 1
ATOM 5205 C C . ASP C 1 60 ? -8.892 42.545 4.186 1.00 23.26 60 ASP C C 1
ATOM 5206 O O . ASP C 1 60 ? -7.704 42.835 4.023 1.00 22.95 60 ASP C O 1
ATOM 5211 N N . ASP C 1 61 ? -9.295 41.408 4.743 1.00 21.95 61 ASP C N 1
ATOM 5212 C CA . ASP C 1 61 ? -8.355 40.455 5.299 1.00 21.42 61 ASP C CA 1
ATOM 5213 C C . ASP C 1 61 ? -8.983 39.067 5.365 1.00 20.68 61 ASP C C 1
ATOM 5214 O O . ASP C 1 61 ? -10.134 38.853 4.959 1.00 19.71 61 ASP C O 1
ATOM 5219 N N . LEU C 1 62 ? -8.199 38.119 5.861 1.00 20.42 62 LEU C N 1
ATOM 5220 C CA . LEU C 1 62 ? -8.680 36.773 6.123 1.00 19.91 62 LEU C CA 1
ATOM 5221 C C . LEU C 1 62 ? -9.616 36.799 7.332 1.00 19.64 62 LEU C C 1
ATOM 5222 O O . LEU C 1 62 ? -9.316 37.456 8.335 1.00 19.90 62 LEU C O 1
ATOM 5227 N N . ALA C 1 63 ? -10.741 36.091 7.221 1.00 18.81 63 ALA C N 1
ATOM 5228 C CA . ALA C 1 63 ? -11.712 35.942 8.316 1.00 18.31 63 ALA C CA 1
ATOM 5229 C C . ALA C 1 63 ? -11.571 34.601 9.052 1.00 18.00 63 ALA C C 1
ATOM 5230 O O . ALA C 1 63 ? -11.612 34.563 10.289 1.00 17.89 63 ALA C O 1
ATOM 5232 N N . TYR C 1 64 ? -11.404 33.511 8.297 1.00 17.35 64 TYR C N 1
ATOM 5233 C CA . TYR C 1 64 ? -11.183 32.180 8.880 1.00 16.85 64 TYR C CA 1
ATOM 5234 C C . TYR C 1 64 ? -10.587 31.165 7.902 1.00 16.50 64 TYR C C 1
ATOM 5235 O O . TYR C 1 64 ? -10.760 31.272 6.684 1.00 16.47 64 TYR C O 1
ATOM 5244 N N . ILE C 1 65 ? -9.885 30.180 8.459 1.00 16.37 65 ILE C N 1
ATOM 5245 C CA . ILE C 1 65 ? -9.264 29.106 7.679 1.00 16.26 65 ILE C CA 1
ATOM 5246 C C . ILE C 1 65 ? -9.943 27.768 7.999 1.00 15.81 65 ILE C C 1
ATOM 5247 O O . ILE C 1 65 ? -9.975 27.356 9.151 1.00 16.11 65 ILE C O 1
ATOM 5252 N N . GLY C 1 66 ? -10.472 27.086 6.987 1.00 15.62 66 GLY C N 1
ATOM 5253 C CA . GLY C 1 66 ? -11.116 25.795 7.219 1.00 15.12 66 GLY C CA 1
ATOM 5254 C C . GLY C 1 66 ? -10.279 24.605 6.777 1.00 15.35 66 GLY C C 1
ATOM 5255 O O . GLY C 1 66 ? -9.985 24.466 5.589 1.00 14.46 66 GLY C O 1
ATOM 5256 N N . TRP C 1 67 ? -9.898 23.755 7.732 1.00 15.41 67 TRP C N 1
ATOM 5257 C CA . TRP C 1 67 ? -9.166 22.512 7.447 1.00 15.75 67 TRP C CA 1
ATOM 5258 C C . TRP C 1 67 ? -10.079 21.303 7.516 1.00 15.69 67 TRP C C 1
ATOM 5259 O O . TRP C 1 67 ? -10.808 21.125 8.493 1.00 16.11 67 TRP C O 1
ATOM 5270 N N . ARG C 1 68 ? -10.007 20.446 6.502 1.00 16.22 68 ARG C N 1
ATOM 5271 C CA . ARG C 1 68 ? -10.884 19.282 6.419 1.00 16.31 68 ARG C CA 1
ATOM 5272 C C . ARG C 1 68 ? -10.332 18.023 7.095 1.00 16.92 68 ARG C C 1
ATOM 5273 O O . ARG C 1 68 ? -9.132 17.738 7.028 1.00 17.09 68 ARG C O 1
ATOM 5281 N N . VAL C 1 69 ? -11.220 17.272 7.741 1.00 16.87 69 VAL C N 1
ATOM 5282 C CA . VAL C 1 69 ? -10.916 15.913 8.174 1.00 17.65 69 VAL C CA 1
ATOM 5283 C C . VAL C 1 69 ? -11.906 14.971 7.498 1.00 17.84 69 VAL C C 1
ATOM 5284 O O . VAL C 1 69 ? -12.916 15.417 6.951 1.00 17.88 69 VAL C O 1
ATOM 5288 N N . ALA C 1 70 ? -11.603 13.678 7.518 1.00 18.53 70 ALA C N 1
ATOM 5289 C CA . ALA C 1 70 ? -12.374 12.691 6.764 1.00 18.93 70 ALA C CA 1
ATOM 5290 C C . ALA C 1 70 ? -13.807 12.481 7.256 1.00 19.18 70 ALA C C 1
ATOM 5291 O O . ALA C 1 70 ? -14.691 12.172 6.456 1.00 19.05 70 ALA C O 1
ATOM 5293 N N . GLY C 1 71 ? -14.032 12.617 8.562 1.00 19.29 71 GLY C N 1
ATOM 5294 C CA . GLY C 1 71 ? -15.338 12.322 9.130 1.00 19.61 71 GLY C CA 1
ATOM 5295 C C . GLY C 1 71 ? -15.468 12.684 10.600 1.00 19.94 71 GLY C C 1
ATOM 5296 O O . GLY C 1 71 ? -14.512 13.168 11.210 1.00 20.17 71 GLY C O 1
ATOM 5297 N N . PRO C 1 72 ? -16.652 12.426 11.184 1.00 20.02 72 PRO C N 1
ATOM 5298 C CA . PRO C 1 72 ? -16.964 12.779 12.570 1.00 20.14 72 PRO C CA 1
ATOM 5299 C C . PRO C 1 72 ? -16.073 12.096 13.610 1.00 20.47 72 PRO C C 1
ATOM 5300 O O . PRO C 1 72 ? -15.782 12.694 14.651 1.00 20.24 72 PRO C O 1
ATOM 5304 N N . VAL C 1 73 ? -15.655 10.859 13.338 1.00 20.50 73 VAL C N 1
ATOM 5305 C CA . VAL C 1 73 ? -14.766 10.129 14.253 1.00 21.44 73 VAL C CA 1
ATOM 5306 C C . VAL C 1 73 ? -13.398 10.806 14.297 1.00 21.14 73 VAL C C 1
ATOM 5307 O O . VAL C 1 73 ? -12.842 11.029 15.376 1.00 21.34 73 VAL C O 1
ATOM 5311 N N . GLU C 1 74 ? -12.873 11.128 13.116 1.00 20.88 74 GLU C N 1
ATOM 5312 C CA . GLU C 1 74 ? -11.622 11.879 12.972 1.00 20.97 74 GLU C CA 1
ATOM 5313 C C . GLU C 1 74 ? -11.691 13.266 13.626 1.00 20.79 74 GLU C C 1
ATOM 5314 O O . GLU C 1 74 ? -10.714 13.721 14.236 1.00 20.51 74 GLU C O 1
ATOM 5320 N N . LEU C 1 75 ? -12.812 13.944 13.537 1.00 20.37 75 LEU C N 1
ATOM 5321 C CA . LEU C 1 75 ? -12.966 15.229 14.184 1.00 20.49 75 LEU C CA 1
ATOM 5322 C C . LEU C 1 75 ? -12.904 15.104 15.694 1.00 21.17 75 LEU C C 1
ATOM 5323 O O . LEU C 1 75 ? -12.283 15.859 16.375 1.00 20.76 75 LEU C O 1
ATOM 5328 N N . ASP C 1 76 ? -13.566 14.079 16.152 1.00 21.92 76 ASP C N 1
ATOM 5329 C CA . ASP C 1 76 ? -13.621 13.785 17.553 1.00 23.55 76 ASP C CA 1
ATOM 5330 C C . ASP C 1 76 ? -12.230 13.510 18.116 1.00 23.54 76 ASP C C 1
ATOM 5331 O O . ASP C 1 76 ? -11.872 14.018 19.130 1.00 23.66 76 ASP C O 1
ATOM 5336 N N . GLU C 1 77 ? -11.448 12.748 17.394 1.00 23.62 77 GLU C N 1
ATOM 5337 C CA . GLU C 1 77 ? -10.104 12.469 17.796 1.00 23.98 77 GLU C CA 1
ATOM 5338 C C . GLU C 1 77 ? -9.220 13.728 17.828 1.00 23.75 77 GLU C C 1
ATOM 5339 O O . GLU C 1 77 ? -8.516 13.969 18.744 1.00 23.58 77 GLU C O 1
ATOM 5345 N N . LEU C 1 78 ? -9.323 14.536 16.817 1.00 23.46 78 LEU C N 1
ATOM 5346 C CA . LEU C 1 78 ? -8.584 15.800 16.764 1.00 23.67 78 LEU C CA 1
ATOM 5347 C C . LEU C 1 78 ? -8.934 16.732 17.918 1.00 23.78 78 LEU C C 1
ATOM 5348 O O . LEU C 1 78 ? -8.043 17.328 18.542 1.00 23.58 78 LEU C O 1
ATOM 5353 N N . ALA C 1 79 ? -10.233 16.847 18.194 1.00 24.16 79 ALA C N 1
ATOM 5354 C CA . ALA C 1 79 ? -10.737 17.635 19.317 1.00 24.72 79 ALA C CA 1
ATOM 5355 C C . ALA C 1 79 ? -10.152 17.126 20.635 1.00 25.38 79 ALA C C 1
ATOM 5356 O O . ALA C 1 79 ? -9.744 17.917 21.489 1.00 25.14 79 ALA C O 1
ATOM 5358 N N . GLU C 1 80 ? -10.097 15.804 20.782 1.00 25.94 80 GLU C N 1
ATOM 5359 C CA . GLU C 1 80 ? -9.523 15.184 21.974 1.00 27.09 80 GLU C CA 1
ATOM 5360 C C . GLU C 1 80 ? -8.042 15.538 22.128 1.00 26.92 80 GLU C C 1
ATOM 5361 O O . GLU C 1 80 ? -7.577 15.782 23.243 1.00 27.09 80 GLU C O 1
ATOM 5367 N N . GLN C 1 81 ? -7.325 15.578 21.005 1.00 26.88 81 GLN C N 1
ATOM 5368 C CA . GLN C 1 81 ? -5.921 15.997 20.965 1.00 27.15 81 GLN C CA 1
ATOM 5369 C C . GLN C 1 81 ? -5.752 17.467 21.370 1.00 26.63 81 GLN C C 1
ATOM 5370 O O . GLN C 1 81 ? -4.798 17.816 22.068 1.00 26.80 81 GLN C O 1
ATOM 5376 N N . LEU C 1 82 ? -6.685 18.318 20.944 1.00 25.98 82 LEU C N 1
ATOM 5377 C CA . LEU C 1 82 ? -6.683 19.730 21.333 1.00 25.61 82 LEU C CA 1
ATOM 5378 C C . LEU C 1 82 ? -6.910 19.892 22.833 1.00 26.19 82 LEU C C 1
ATOM 5379 O O . LEU C 1 82 ? -6.222 20.678 23.493 1.00 26.08 82 LEU C O 1
ATOM 5384 N N . LYS C 1 83 ? -7.871 19.135 23.358 1.00 26.35 83 LYS C N 1
ATOM 5385 C CA . LYS C 1 83 ? -8.179 19.126 24.784 1.00 27.43 83 LYS C CA 1
ATOM 5386 C C . LYS C 1 83 ? -6.985 18.644 25.621 1.00 27.71 83 LYS C C 1
ATOM 5387 O O . LYS C 1 83 ? -6.722 19.187 26.697 1.00 27.80 83 LYS C O 1
ATOM 5393 N N . ASN C 1 84 ? -6.265 17.640 25.119 1.00 28.03 84 ASN C N 1
ATOM 5394 C CA . ASN C 1 84 ? -5.073 17.112 25.800 1.00 28.76 84 ASN C CA 1
ATOM 5395 C C . ASN C 1 84 ? -3.925 18.108 25.829 1.00 28.77 84 ASN C C 1
ATOM 5396 O O . ASN C 1 84 ? -3.165 18.164 26.804 1.00 29.41 84 ASN C O 1
ATOM 5401 N N . ALA C 1 85 ? -3.814 18.891 24.757 1.00 28.06 85 ALA C N 1
ATOM 5402 C CA . ALA C 1 85 ? -2.791 19.920 24.628 1.00 27.81 85 ALA C CA 1
ATOM 5403 C C . ALA C 1 85 ? -3.176 21.217 25.341 1.00 27.79 85 ALA C C 1
ATOM 5404 O O . ALA C 1 85 ? -2.408 22.178 25.339 1.00 27.95 85 ALA C O 1
ATOM 5406 N N . GLY C 1 86 ? -4.362 21.240 25.946 1.00 27.55 86 GLY C N 1
ATOM 5407 C CA . GLY C 1 86 ? -4.860 22.434 26.627 1.00 27.32 86 GLY C CA 1
ATOM 5408 C C . GLY C 1 86 ? -5.137 23.576 25.664 1.00 26.89 86 GLY C C 1
ATOM 5409 O O . GLY C 1 86 ? -4.935 24.748 25.996 1.00 27.14 86 GLY C O 1
ATOM 5410 N N . ILE C 1 87 ? -5.590 23.236 24.462 1.00 25.75 87 ILE C N 1
ATOM 5411 C CA . ILE C 1 87 ? -5.939 24.247 23.468 1.00 25.09 87 ILE C CA 1
ATOM 5412 C C . ILE C 1 87 ? -7.449 24.437 23.490 1.00 24.77 87 ILE C C 1
ATOM 5413 O O . ILE C 1 87 ? -8.193 23.475 23.295 1.00 24.80 87 ILE C O 1
ATOM 5418 N N . PRO C 1 88 ? -7.903 25.675 23.747 1.00 24.67 88 PRO C N 1
ATOM 5419 C CA . PRO C 1 88 ? -9.331 25.957 23.834 1.00 24.46 88 PRO C CA 1
ATOM 5420 C C . PRO C 1 88 ? -9.969 25.868 22.454 1.00 23.60 88 PRO C C 1
ATOM 5421 O O . PRO C 1 88 ? -9.370 26.307 21.469 1.00 23.36 88 PRO C O 1
ATOM 5425 N N . PHE C 1 89 ? -11.158 25.279 22.381 1.00 23.17 89 PHE C N 1
ATOM 5426 C CA . PHE C 1 89 ? -11.890 25.200 21.119 1.00 22.80 89 PHE C CA 1
ATOM 5427 C C . PHE C 1 89 ? -13.391 25.206 21.343 1.00 22.71 89 PHE C C 1
ATOM 5428 O O . PHE C 1 89 ? -13.870 24.924 22.441 1.00 23.04 89 PHE C O 1
ATOM 5436 N N . GLU C 1 90 ? -14.111 25.515 20.274 1.00 22.45 90 GLU C N 1
ATOM 5437 C CA . GLU C 1 90 ? -15.555 25.598 20.269 1.00 22.87 90 GLU C CA 1
ATOM 5438 C C . GLU C 1 90 ? -16.111 24.469 19.410 1.00 22.42 90 GLU C C 1
ATOM 5439 O O . GLU C 1 90 ? -15.692 24.291 18.265 1.00 22.14 90 GLU C O 1
ATOM 5445 N N . VAL C 1 91 ? -17.023 23.682 19.976 1.00 22.17 91 VAL C N 1
ATOM 5446 C CA . VAL C 1 91 ? -17.722 22.661 19.201 1.00 21.77 91 VAL C CA 1
ATOM 5447 C C . VAL C 1 91 ? -18.963 23.321 18.615 1.00 21.38 91 VAL C C 1
ATOM 5448 O O . VAL C 1 91 ? -19.872 23.699 19.353 1.00 21.44 91 VAL C O 1
ATOM 5452 N N . ALA C 1 92 ? -18.992 23.454 17.292 1.00 20.68 92 ALA C N 1
ATOM 5453 C CA . ALA C 1 92 ? -20.073 24.152 16.618 1.00 20.20 92 ALA C CA 1
ATOM 5454 C C . ALA C 1 92 ? -21.370 23.358 16.672 1.00 19.86 92 ALA C C 1
ATOM 5455 O O . ALA C 1 92 ? -21.361 22.125 16.644 1.00 19.60 92 ALA C O 1
ATOM 5457 N N . SER C 1 93 ? -22.482 24.079 16.757 1.00 19.05 93 SER C N 1
ATOM 5458 C CA . SER C 1 93 ? -23.803 23.473 16.666 1.00 18.82 93 SER C CA 1
ATOM 5459 C C . SER C 1 93 ? -24.153 23.165 15.210 1.00 18.49 93 SER C C 1
ATOM 5460 O O . SER C 1 93 ? -23.428 23.560 14.283 1.00 17.80 93 SER C O 1
ATOM 5463 N N . ASP C 1 94 ? -25.281 22.485 15.011 1.00 18.38 94 ASP C N 1
ATOM 5464 C CA . ASP C 1 94 ? -25.756 22.187 13.663 1.00 18.56 94 ASP C CA 1
ATOM 5465 C C . ASP C 1 94 ? -26.009 23.460 12.852 1.00 18.35 94 ASP C C 1
ATOM 5466 O O . ASP C 1 94 ? -25.756 23.486 11.646 1.00 17.59 94 ASP C O 1
ATOM 5471 N N . ALA C 1 95 ? -26.493 24.519 13.505 1.00 18.16 95 ALA C N 1
ATOM 5472 C CA . ALA C 1 95 ? -26.664 25.801 12.810 1.00 18.25 95 ALA C CA 1
ATOM 5473 C C . ALA C 1 95 ? -25.339 26.463 12.390 1.00 18.07 95 ALA C C 1
ATOM 5474 O O . ALA C 1 95 ? -25.263 27.093 11.320 1.00 17.63 95 ALA C O 1
ATOM 5476 N N . ASP C 1 96 ? -24.308 26.321 13.224 1.00 18.01 96 ASP C N 1
ATOM 5477 C CA . ASP C 1 96 ? -22.964 26.831 12.897 1.00 18.26 96 ASP C CA 1
ATOM 5478 C C . ASP C 1 96 ? -22.370 26.056 11.721 1.00 17.93 96 ASP C C 1
ATOM 5479 O O . ASP C 1 96 ? -21.714 26.634 10.835 1.00 17.82 96 ASP C O 1
ATOM 5484 N N . ALA C 1 97 ? -22.596 24.742 11.728 1.00 17.67 97 ALA C N 1
ATOM 5485 C CA . ALA C 1 97 ? -22.122 23.868 10.663 1.00 17.26 97 ALA C CA 1
ATOM 5486 C C . ALA C 1 97 ? -22.841 24.185 9.366 1.00 17.13 97 ALA C C 1
ATOM 5487 O O . ALA C 1 97 ? -22.206 24.347 8.331 1.00 16.69 97 ALA C O 1
ATOM 5489 N N . ALA C 1 98 ? -24.168 24.302 9.434 1.00 17.67 98 ALA C N 1
ATOM 5490 C CA . ALA C 1 98 ? -24.974 24.696 8.278 1.00 17.70 98 ALA C CA 1
ATOM 5491 C C . ALA C 1 98 ? -24.513 26.010 7.646 1.00 17.87 98 ALA C C 1
ATOM 5492 O O . ALA C 1 98 ? -24.522 26.153 6.422 1.00 17.96 98 ALA C O 1
ATOM 5494 N N . GLU C 1 99 ? -24.118 26.971 8.479 1.00 17.98 99 GLU C N 1
ATOM 5495 C CA . GLU C 1 99 ? -23.618 28.253 7.990 1.00 18.16 99 GLU C CA 1
ATOM 5496 C C . GLU C 1 99 ? -22.402 28.076 7.066 1.00 17.41 99 GLU C C 1
ATOM 5497 O O . GLU C 1 99 ? -22.378 28.594 5.940 1.00 17.31 99 GLU C O 1
ATOM 5503 N N . ARG C 1 100 ? -21.413 27.328 7.542 1.00 17.53 100 ARG C N 1
ATOM 5504 C CA . ARG C 1 100 ? -20.198 27.022 6.777 1.00 17.33 100 ARG C CA 1
ATOM 5505 C C . ARG C 1 100 ? -20.435 26.026 5.631 1.00 17.22 100 ARG C C 1
ATOM 5506 O O . ARG C 1 100 ? -19.523 25.752 4.840 1.00 17.29 100 ARG C O 1
ATOM 5514 N N . ARG C 1 101 ? -21.659 25.509 5.539 1.00 17.34 101 ARG C N 1
ATOM 5515 C CA . ARG C 1 101 ? -22.051 24.430 4.598 1.00 17.20 101 ARG C CA 1
ATOM 5516 C C . ARG C 1 101 ? -21.244 23.147 4.814 1.00 17.04 101 ARG C C 1
ATOM 5517 O O . ARG C 1 101 ? -20.690 22.568 3.867 1.00 17.12 101 ARG C O 1
ATOM 5525 N N . VAL C 1 102 ? -21.188 22.713 6.068 1.00 17.43 102 VAL C N 1
ATOM 5526 C CA . VAL C 1 102 ? -20.489 21.487 6.460 1.00 17.49 102 VAL C CA 1
ATOM 5527 C C . VAL C 1 102 ? -21.375 20.679 7.407 1.00 17.66 102 VAL C C 1
ATOM 5528 O O . VAL C 1 102 ? -22.424 21.161 7.855 1.00 17.02 102 VAL C O 1
ATOM 5532 N N . LEU C 1 103 ? -20.958 19.454 7.707 1.00 17.19 103 LEU C N 1
ATOM 5533 C CA . LEU C 1 103 ? -21.725 18.607 8.615 1.00 17.74 103 LEU C CA 1
ATOM 5534 C C . LEU C 1 103 ? -21.357 18.770 10.083 1.00 17.87 103 LEU C C 1
ATOM 5535 O O . LEU C 1 103 ? -22.224 18.682 10.957 1.00 18.33 103 LEU C O 1
ATOM 5540 N N . GLY C 1 104 ? -20.071 18.975 10.346 1.00 17.69 104 GLY C N 1
ATOM 5541 C CA . GLY C 1 104 ? -19.567 19.139 11.705 1.00 17.98 104 GLY C CA 1
ATOM 5542 C C . GLY C 1 104 ? -18.360 20.045 11.693 1.00 18.00 104 GLY C C 1
ATOM 5543 O O . GLY C 1 104 ? -17.627 20.104 10.700 1.00 17.50 104 GLY C O 1
ATOM 5544 N N . LEU C 1 105 ? -18.138 20.733 12.809 1.00 18.42 105 LEU C N 1
ATOM 5545 C CA . LEU C 1 105 ? -17.212 21.843 12.854 1.00 18.82 105 LEU C CA 1
ATOM 5546 C C . LEU C 1 105 ? -16.668 22.067 14.273 1.00 19.15 105 LEU C C 1
ATOM 5547 O O . LEU C 1 105 ? -17.362 21.857 15.276 1.00 19.07 105 LEU C O 1
ATOM 5552 N N . VAL C 1 106 ? -15.403 22.463 14.328 1.00 19.05 106 VAL C N 1
ATOM 5553 C CA . VAL C 1 106 ? -14.759 22.913 15.541 1.00 19.26 106 VAL C CA 1
ATOM 5554 C C . VAL C 1 106 ? -14.087 24.259 15.234 1.00 18.91 106 VAL C C 1
ATOM 5555 O O . VAL C 1 106 ? -13.460 24.421 14.185 1.00 19.26 106 VAL C O 1
ATOM 5559 N N . LYS C 1 107 ? -14.259 25.234 16.123 1.00 18.96 107 LYS C N 1
ATOM 5560 C CA . LYS C 1 107 ? -13.656 26.555 15.936 1.00 18.67 107 LYS C CA 1
ATOM 5561 C C . LYS C 1 107 ? -12.630 26.865 17.024 1.00 18.59 107 LYS C C 1
ATOM 5562 O O . LYS C 1 107 ? -12.886 26.645 18.216 1.00 18.85 107 LYS C O 1
ATOM 5568 N N . LEU C 1 108 ? -11.481 27.387 16.603 1.00 18.21 108 LEU C N 1
ATOM 5569 C CA . LEU C 1 108 ? -10.410 27.787 17.516 1.00 18.56 108 LEU C CA 1
ATOM 5570 C C . LEU C 1 108 ? -9.517 28.854 16.875 1.00 18.57 108 LEU C C 1
ATOM 5571 O O . LEU C 1 108 ? -9.899 29.474 15.873 1.00 17.95 108 LEU C O 1
ATOM 5576 N N . HIS C 1 109 ? -8.334 29.073 17.448 1.00 18.86 109 HIS C N 1
ATOM 5577 C CA . HIS C 1 109 ? -7.347 29.977 16.861 1.00 19.03 109 HIS C CA 1
ATOM 5578 C C . HIS C 1 109 ? -5.964 29.352 16.857 1.00 18.91 109 HIS C C 1
ATOM 5579 O O . HIS C 1 109 ? -5.601 28.629 17.781 1.00 19.38 109 HIS C O 1
ATOM 5586 N N . ASP C 1 110 ? -5.180 29.644 15.828 1.00 18.97 110 ASP C N 1
ATOM 5587 C CA . ASP C 1 110 ? -3.793 29.194 15.822 1.00 19.35 110 ASP C CA 1
ATOM 5588 C C . ASP C 1 110 ? -2.968 30.114 16.737 1.00 19.68 110 ASP C C 1
ATOM 5589 O O . ASP C 1 110 ? -3.525 31.061 17.304 1.00 20.18 110 ASP C O 1
ATOM 5594 N N . PRO C 1 111 ? -1.660 29.836 16.911 1.00 19.99 111 PRO C N 1
ATOM 5595 C CA . PRO C 1 111 ? -0.891 30.661 17.853 1.00 20.35 111 PRO C CA 1
ATOM 5596 C C . PRO C 1 111 ? -0.706 32.107 17.403 1.00 20.76 111 PRO C C 1
ATOM 5597 O O . PRO C 1 111 ? -0.539 32.990 18.246 1.00 20.92 111 PRO C O 1
ATOM 5601 N N . GLY C 1 112 ? -0.754 32.342 16.093 1.00 20.48 112 GLY C N 1
ATOM 5602 C CA . GLY C 1 112 ? -0.678 33.690 15.534 1.00 20.85 112 GLY C CA 1
ATOM 5603 C C . GLY C 1 112 ? -1.975 34.471 15.667 1.00 21.13 112 GLY C C 1
ATOM 5604 O O . GLY C 1 112 ? -2.047 35.630 15.261 1.00 21.44 112 GLY C O 1
ATOM 5605 N N . GLY C 1 113 ? -2.995 33.827 16.233 1.00 20.90 113 GLY C N 1
ATOM 5606 C CA . GLY C 1 113 ? -4.310 34.432 16.420 1.00 20.65 113 GLY C CA 1
ATOM 5607 C C . GLY C 1 113 ? -5.219 34.353 15.204 1.00 20.30 113 GLY C C 1
ATOM 5608 O O . GLY C 1 113 ? -6.259 35.010 15.167 1.00 19.89 113 GLY C O 1
ATOM 5609 N N . ASN C 1 114 ? -4.835 33.548 14.211 1.00 19.51 114 ASN C N 1
ATOM 5610 C CA . ASN C 1 114 ? -5.659 33.355 13.015 1.00 19.58 114 ASN C CA 1
ATOM 5611 C C . ASN C 1 114 ? -6.828 32.401 13.290 1.00 19.16 114 ASN C C 1
ATOM 5612 O O . ASN C 1 114 ? -6.607 31.261 13.712 1.00 19.64 114 ASN C O 1
ATOM 5617 N N . PRO C 1 115 ? -8.077 32.864 13.080 1.00 18.84 115 PRO C N 1
ATOM 5618 C CA . PRO C 1 115 ? -9.205 31.963 13.313 1.00 18.52 115 PRO C CA 1
ATOM 5619 C C . PRO C 1 115 ? -9.107 30.709 12.456 1.00 17.54 115 PRO C C 1
ATOM 5620 O O . PRO C 1 115 ? -8.983 30.786 11.231 1.00 16.99 115 PRO C O 1
ATOM 5624 N N . THR C 1 116 ? -9.173 29.564 13.121 1.00 17.10 116 THR C N 1
ATOM 5625 C CA . THR C 1 116 ? -8.906 28.282 12.499 1.00 16.77 116 THR C CA 1
ATOM 5626 C C . THR C 1 116 ? -10.093 27.359 12.725 1.00 16.64 116 THR C C 1
ATOM 5627 O O . THR C 1 116 ? -10.570 27.227 13.845 1.00 16.68 116 THR C O 1
ATOM 5631 N N . GLU C 1 117 ? -10.566 26.719 11.658 1.00 16.71 117 GLU C N 1
ATOM 5632 C CA . GLU C 1 117 ? -11.707 25.804 11.770 1.00 16.52 117 GLU C CA 1
ATOM 5633 C C . GLU C 1 117 ? -11.349 24.414 11.271 1.00 16.23 117 GLU C C 1
ATOM 5634 O O . GLU C 1 117 ? -10.573 24.273 10.325 1.00 16.16 117 GLU C O 1
ATOM 5640 N N . ILE C 1 118 ? -11.886 23.393 11.934 1.00 16.01 118 ILE C N 1
ATOM 5641 C CA . ILE C 1 118 ? -11.694 22.003 11.505 1.00 15.65 118 ILE C CA 1
ATOM 5642 C C . ILE C 1 118 ? -13.062 21.336 11.313 1.00 15.75 118 ILE C C 1
ATOM 5643 O O . ILE C 1 118 ? -13.905 21.336 12.214 1.00 15.98 118 ILE C O 1
ATOM 5648 N N . PHE C 1 119 ? -13.271 20.770 10.128 1.00 15.32 119 PHE C N 1
ATOM 5649 C CA . PHE C 1 119 ? -14.601 20.352 9.711 1.00 15.11 119 PHE C CA 1
ATOM 5650 C C . PHE C 1 119 ? -14.572 19.068 8.899 1.00 14.75 119 PHE C C 1
ATOM 5651 O O . PHE C 1 119 ? -13.519 18.676 8.378 1.00 14.89 119 PHE C O 1
ATOM 5659 N N . TYR C 1 120 ? -15.738 18.444 8.768 1.00 14.62 120 TYR C N 1
ATOM 5660 C CA . TYR C 1 120 ? -15.949 17.322 7.842 1.00 14.89 120 TYR C CA 1
ATOM 5661 C C . TYR C 1 120 ? -17.280 17.500 7.106 1.00 15.13 120 TYR C C 1
ATOM 5662 O O . TYR C 1 120 ? -18.162 18.227 7.568 1.00 15.07 120 TYR C O 1
ATOM 5671 N N . GLY C 1 121 ? -17.422 16.816 5.971 1.00 15.22 121 GLY C N 1
ATOM 5672 C CA . GLY C 1 121 ? -18.674 16.813 5.212 1.00 15.28 121 GLY C CA 1
ATOM 5673 C C . GLY C 1 121 ? -19.013 18.121 4.512 1.00 15.05 121 GLY C C 1
ATOM 5674 O O . GLY C 1 121 ? -20.038 18.745 4.824 1.00 14.80 121 GLY C O 1
ATOM 5675 N N . PRO C 1 122 ? -18.178 18.543 3.544 1.00 15.08 122 PRO C N 1
ATOM 5676 C CA . PRO C 1 122 ? -18.545 19.723 2.759 1.00 15.04 122 PRO C CA 1
ATOM 5677 C C . PRO C 1 122 ? -19.792 19.457 1.932 1.00 15.49 122 PRO C C 1
ATOM 5678 O O . PRO C 1 122 ? -20.019 18.313 1.506 1.00 15.62 122 PRO C O 1
ATOM 5682 N N . GLN C 1 123 ? -20.596 20.502 1.730 1.00 15.41 123 GLN C N 1
ATOM 5683 C CA . GLN C 1 123 ? -21.706 20.464 0.790 1.00 15.96 123 GLN C CA 1
ATOM 5684 C C . GLN C 1 123 ? -21.145 20.447 -0.634 1.00 15.90 123 GLN C C 1
ATOM 5685 O O . GLN C 1 123 ? -20.383 21.330 -1.024 1.00 15.61 123 GLN C O 1
ATOM 5691 N N . VAL C 1 124 ? -21.537 19.434 -1.394 1.00 16.50 124 VAL C N 1
ATOM 5692 C CA . VAL C 1 124 ? -21.113 19.277 -2.780 1.00 17.16 124 VAL C CA 1
ATOM 5693 C C . VAL C 1 124 ? -22.341 19.442 -3.677 1.00 18.25 124 VAL C C 1
ATOM 5694 O O . VAL C 1 124 ? -23.392 18.822 -3.443 1.00 17.73 124 VAL C O 1
ATOM 5698 N N . ASP C 1 125 ? -22.220 20.321 -4.672 1.00 18.86 125 ASP C N 1
ATOM 5699 C CA . ASP C 1 125 ? -23.314 20.612 -5.580 1.00 20.16 125 ASP C CA 1
ATOM 5700 C C . ASP C 1 125 ? -23.059 19.882 -6.891 1.00 20.92 125 ASP C C 1
ATOM 5701 O O . ASP C 1 125 ? -22.832 20.493 -7.932 1.00 20.81 125 ASP C O 1
ATOM 5706 N N . THR C 1 126 ? -23.098 18.554 -6.816 1.00 21.87 126 THR C N 1
ATOM 5707 C CA . THR C 1 126 ? -22.842 17.704 -7.968 1.00 23.00 126 THR C CA 1
ATOM 5708 C C . THR C 1 126 ? -23.821 18.024 -9.095 1.00 23.28 126 THR C C 1
ATOM 5709 O O . THR C 1 126 ? -23.429 18.049 -10.265 1.00 24.24 126 THR C O 1
ATOM 5713 N N . SER C 1 127 ? -25.072 18.316 -8.732 1.00 23.02 127 SER C N 1
ATOM 5714 C CA . SER C 1 127 ? -26.163 18.529 -9.701 1.00 23.24 127 SER C CA 1
ATOM 5715 C C . SER C 1 127 ? -26.014 19.745 -10.622 1.00 22.72 127 SER C C 1
ATOM 5716 O O . SER C 1 127 ? -26.616 19.794 -11.695 1.00 22.68 127 SER C O 1
ATOM 5719 N N . SER C 1 128 ? -25.244 20.736 -10.193 1.00 22.43 128 SER C N 1
ATOM 5720 C CA . SER C 1 128 ? -25.015 21.913 -11.019 1.00 22.34 128 SER C CA 1
ATOM 5721 C C . SER C 1 128 ? -23.522 22.035 -11.233 1.00 21.27 128 SER C C 1
ATOM 5722 O O . SER C 1 128 ? -22.811 22.552 -10.371 1.00 21.31 128 SER C O 1
ATOM 5725 N N . PRO C 1 129 ? -23.035 21.531 -12.378 1.00 20.77 129 PRO C N 1
ATOM 5726 C CA . PRO C 1 129 ? -21.600 21.414 -12.581 1.00 20.44 129 PRO C CA 1
ATOM 5727 C C . PRO C 1 129 ? -20.907 22.762 -12.550 1.00 19.91 129 PRO C C 1
ATOM 5728 O O . PRO C 1 129 ? -21.511 23.781 -12.909 1.00 19.97 129 PRO C O 1
ATOM 5732 N N . PHE C 1 130 ? -19.656 22.753 -12.102 1.00 19.47 130 PHE C N 1
ATOM 5733 C CA . PHE C 1 130 ? -18.806 23.939 -12.115 1.00 19.06 130 PHE C CA 1
ATOM 5734 C C . PHE C 1 130 ? -18.860 24.642 -13.468 1.00 19.19 130 PHE C C 1
ATOM 5735 O O . PHE C 1 130 ? -18.651 24.023 -14.515 1.00 19.10 130 PHE C O 1
ATOM 5743 N N . HIS C 1 131 ? -19.153 25.936 -13.423 1.00 18.77 131 HIS C N 1
ATOM 5744 C CA . HIS C 1 131 ? -19.262 26.762 -14.610 1.00 18.72 131 HIS C CA 1
ATOM 5745 C C . HIS C 1 131 ? -18.433 28.012 -14.352 1.00 18.70 131 HIS C C 1
ATOM 5746 O O . HIS C 1 131 ? -18.832 28.866 -13.553 1.00 18.23 131 HIS C O 1
ATOM 5753 N N . PRO C 1 132 ? -17.255 28.101 -14.990 1.00 18.61 132 PRO C N 1
ATOM 5754 C CA . PRO C 1 132 ? -16.296 29.168 -14.712 1.00 18.92 132 PRO C CA 1
ATOM 5755 C C . PRO C 1 132 ? -16.794 30.571 -15.071 1.00 19.18 132 PRO C C 1
ATOM 5756 O O . PRO C 1 132 ? -17.586 30.730 -16.003 1.00 19.82 132 PRO C O 1
ATOM 5760 N N . GLY C 1 133 ? -16.334 31.574 -14.323 1.00 19.35 133 GLY C N 1
ATOM 5761 C CA . GLY C 1 133 ? -16.720 32.970 -14.550 1.00 19.70 133 GLY C CA 1
ATOM 5762 C C . GLY C 1 133 ? -16.084 33.607 -15.775 1.00 20.05 133 GLY C C 1
ATOM 5763 O O . GLY C 1 133 ? -16.367 34.761 -16.107 1.00 19.85 133 GLY C O 1
ATOM 5764 N N . ARG C 1 134 ? -15.187 32.866 -16.418 1.00 19.97 134 ARG C N 1
ATOM 5765 C CA . ARG C 1 134 ? -14.646 33.226 -17.725 1.00 20.53 134 ARG C CA 1
ATOM 5766 C C . ARG C 1 134 ? -14.282 31.923 -18.429 1.00 20.52 134 ARG C C 1
ATOM 5767 O O . ARG C 1 134 ? -14.102 30.905 -17.760 1.00 20.18 134 ARG C O 1
ATOM 5775 N N . PRO C 1 135 ? -14.187 31.935 -19.774 1.00 20.96 135 PRO C N 1
ATOM 5776 C CA . PRO C 1 135 ? -13.940 30.678 -20.486 1.00 21.02 135 PRO C CA 1
ATOM 5777 C C . PRO C 1 135 ? -12.633 30.040 -20.044 1.00 20.72 135 PRO C C 1
ATOM 5778 O O . PRO C 1 135 ? -11.625 30.729 -19.907 1.00 20.56 135 PRO C O 1
ATOM 5782 N N . MET C 1 136 ? -12.658 28.732 -19.809 1.00 20.92 136 MET C N 1
ATOM 5783 C CA . MET C 1 136 ? -11.495 28.032 -19.285 1.00 20.35 136 MET C CA 1
ATOM 5784 C C . MET C 1 136 ? -11.124 26.852 -20.159 1.00 20.75 136 MET C C 1
ATOM 5785 O O . MET C 1 136 ? -11.996 26.105 -20.615 1.00 20.56 136 MET C O 1
ATOM 5790 N N . PHE C 1 137 ? -9.822 26.701 -20.382 1.00 20.63 137 PHE C N 1
ATOM 5791 C CA . PHE C 1 137 ? -9.271 25.569 -21.125 1.00 21.18 137 PHE C CA 1
ATOM 5792 C C . PHE C 1 137 ? -9.406 24.271 -20.334 1.00 20.82 137 PHE C C 1
ATOM 5793 O O . PHE C 1 137 ? -9.583 23.194 -20.912 1.00 20.87 137 PHE C O 1
ATOM 5801 N N . GLY C 1 138 ? -9.288 24.390 -19.014 1.00 20.13 138 GLY C N 1
ATOM 5802 C CA . GLY C 1 138 ? -9.295 23.247 -18.113 1.00 19.48 138 GLY C CA 1
ATOM 5803 C C . GLY C 1 138 ? -10.112 23.533 -16.871 1.00 18.59 138 GLY C C 1
ATOM 5804 O O . GLY C 1 138 ? -11.182 24.145 -16.948 1.00 18.58 138 GLY C O 1
ATOM 5805 N N . LYS C 1 139 ? -9.590 23.093 -15.729 1.00 18.48 139 LYS C N 1
ATOM 5806 C CA . LYS C 1 139 ? -10.255 23.226 -14.435 1.00 17.90 139 LYS C CA 1
ATOM 5807 C C . LYS C 1 139 ? -9.256 23.718 -13.379 1.00 17.66 139 LYS C C 1
ATOM 5808 O O . LYS C 1 139 ? -8.127 24.093 -13.714 1.00 18.10 139 LYS C O 1
ATOM 5810 N N . PHE C 1 140 ? -9.663 23.742 -12.111 1.00 16.81 140 PHE C N 1
ATOM 5811 C CA . PHE C 1 140 ? -8.720 23.968 -11.026 1.00 16.86 140 PHE C CA 1
ATOM 5812 C C . PHE C 1 140 ? -8.262 22.624 -10.482 1.00 16.87 140 PHE C C 1
ATOM 5813 O O . PHE C 1 140 ? -8.975 21.622 -10.597 1.00 17.04 140 PHE C O 1
ATOM 5821 N N . VAL C 1 141 ? -7.055 22.608 -9.923 1.00 17.25 141 VAL C N 1
ATOM 5822 C CA . VAL C 1 141 ? -6.542 21.456 -9.191 1.00 17.52 141 VAL C CA 1
ATOM 5823 C C . VAL C 1 141 ? -6.991 21.556 -7.734 1.00 18.12 141 VAL C C 1
ATOM 5824 O O . VAL C 1 141 ? -6.520 22.425 -6.988 1.00 17.92 141 VAL C O 1
ATOM 5828 N N . THR C 1 142 ? -7.911 20.688 -7.320 1.00 18.72 142 THR C N 1
ATOM 5829 C CA . THR C 1 142 ? -8.396 20.739 -5.938 1.00 19.80 142 THR C CA 1
ATOM 5830 C C . THR C 1 142 ? -8.600 19.372 -5.297 1.00 20.66 142 THR C C 1
ATOM 5831 O O . THR C 1 142 ? -8.424 19.225 -4.083 1.00 20.80 142 THR C O 1
ATOM 5835 N N . GLU C 1 143 ? -8.994 18.396 -6.114 1.00 21.26 143 GLU C N 1
ATOM 5836 C CA . GLU C 1 143 ? -9.410 17.077 -5.646 1.00 22.31 143 GLU C CA 1
ATOM 5837 C C . GLU C 1 143 ? -8.368 16.392 -4.761 1.00 21.97 143 GLU C C 1
ATOM 5838 O O . GLU C 1 143 ? -7.306 15.985 -5.230 1.00 21.85 143 GLU C O 1
ATOM 5844 N N . GLY C 1 144 ? -8.689 16.278 -3.473 1.00 21.66 144 GLY C N 1
ATOM 5845 C CA . GLY C 1 144 ? -7.788 15.675 -2.492 1.00 21.74 144 GLY C CA 1
ATOM 5846 C C . GLY C 1 144 ? -6.580 16.550 -2.187 1.00 21.55 144 GLY C C 1
ATOM 5847 O O . GLY C 1 144 ? -5.631 16.108 -1.539 1.00 21.76 144 GLY C O 1
ATOM 5848 N N . GLN C 1 145 ? -6.628 17.795 -2.649 1.00 21.46 145 GLN C N 1
ATOM 5849 C CA . GLN C 1 145 ? -5.533 18.743 -2.463 1.00 21.16 145 GLN C CA 1
ATOM 5850 C C . GLN C 1 145 ? -5.976 20.092 -1.904 1.00 20.54 145 GLN C C 1
ATOM 5851 O O . GLN C 1 145 ? -5.143 20.973 -1.699 1.00 20.36 145 GLN C O 1
ATOM 5857 N N . GLY C 1 146 ? -7.277 20.258 -1.658 1.00 20.07 146 GLY C N 1
ATOM 5858 C CA . GLY C 1 146 ? -7.799 21.530 -1.149 1.00 20.10 146 GLY C CA 1
ATOM 5859 C C . GLY C 1 146 ? -7.742 22.669 -2.155 1.00 19.96 146 GLY C C 1
ATOM 5860 O O . GLY C 1 146 ? -7.375 22.461 -3.310 1.00 20.04 146 GLY C O 1
ATOM 5861 N N . LEU C 1 147 ? -8.088 23.880 -1.724 1.00 19.90 147 LEU C N 1
ATOM 5862 C CA . LEU C 1 147 ? -8.225 25.003 -2.662 1.00 19.96 147 LEU C CA 1
ATOM 5863 C C . LEU C 1 147 ? -6.902 25.527 -3.220 1.00 19.43 147 LEU C C 1
ATOM 5864 O O . LEU C 1 147 ? -6.884 26.133 -4.283 1.00 19.06 147 LEU C O 1
ATOM 5869 N N . GLY C 1 148 ? -5.809 25.291 -2.499 1.00 19.03 148 GLY C N 1
ATOM 5870 C CA . GLY C 1 148 ? -4.501 25.839 -2.852 1.00 19.11 148 GLY C CA 1
ATOM 5871 C C . GLY C 1 148 ? -3.659 25.923 -1.594 1.00 18.93 148 GLY C C 1
ATOM 5872 O O . GLY C 1 148 ? -3.766 25.060 -0.730 1.00 19.52 148 GLY C O 1
ATOM 5873 N N . HIS C 1 149 ? -2.822 26.953 -1.484 1.00 19.34 149 HIS C N 1
ATOM 5874 C CA . HIS C 1 149 ? -2.080 27.195 -0.245 1.00 19.21 149 HIS C CA 1
ATOM 5875 C C . HIS C 1 149 ? -2.045 28.655 0.152 1.00 19.54 149 HIS C C 1
ATOM 5876 O O . HIS C 1 149 ? -2.320 29.529 -0.666 1.00 19.94 149 HIS C O 1
ATOM 5883 N N . ILE C 1 150 ? -1.674 28.907 1.403 1.00 19.35 150 ILE C N 1
ATOM 5884 C CA . ILE C 1 150 ? -1.682 30.250 1.972 1.00 19.71 150 ILE C CA 1
ATOM 5885 C C . ILE C 1 150 ? -0.452 30.523 2.828 1.00 19.77 150 ILE C C 1
ATOM 5886 O O . ILE C 1 150 ? 0.036 29.636 3.541 1.00 20.08 150 ILE C O 1
ATOM 5891 N N . ILE C 1 151 ? 0.038 31.756 2.757 1.00 19.68 151 ILE C N 1
ATOM 5892 C CA . ILE C 1 151 ? 1.026 32.238 3.714 1.00 19.65 151 ILE C CA 1
ATOM 5893 C C . ILE C 1 151 ? 0.339 33.169 4.706 1.00 19.72 151 ILE C C 1
ATOM 5894 O O . ILE C 1 151 ? -0.288 34.165 4.312 1.00 19.93 151 ILE C O 1
ATOM 5899 N N . ILE C 1 152 ? 0.450 32.824 5.986 1.00 19.72 152 ILE C N 1
ATOM 5900 C CA . ILE C 1 152 ? -0.261 33.537 7.049 1.00 20.17 152 ILE C CA 1
ATOM 5901 C C . ILE C 1 152 ? 0.685 34.048 8.136 1.00 20.98 152 ILE C C 1
ATOM 5902 O O . ILE C 1 152 ? 1.809 33.560 8.270 1.00 21.22 152 ILE C O 1
ATOM 5907 N N . ARG C 1 153 ? 0.217 35.032 8.900 1.00 21.75 153 ARG C N 1
ATOM 5908 C CA . ARG C 1 153 ? 1.021 35.681 9.932 1.00 22.46 153 ARG C CA 1
ATOM 5909 C C . ARG C 1 153 ? 1.228 34.788 11.148 1.00 22.78 153 ARG C C 1
ATOM 5910 O O . ARG C 1 153 ? 0.278 34.223 11.692 1.00 22.87 153 ARG C O 1
ATOM 5918 N N . GLU C 1 154 ? 2.483 34.651 11.559 1.00 23.47 154 GLU C N 1
ATOM 5919 C CA . GLU C 1 154 ? 2.807 33.949 12.791 1.00 24.06 154 GLU C CA 1
ATOM 5920 C C . GLU C 1 154 ? 3.870 34.736 13.539 1.00 24.98 154 GLU C C 1
ATOM 5921 O O . GLU C 1 154 ? 4.987 34.884 13.047 1.00 25.20 154 GLU C O 1
ATOM 5927 N N . ASP C 1 155 ? 3.516 35.249 14.716 1.00 25.93 155 ASP C N 1
ATOM 5928 C CA . ASP C 1 155 ? 4.480 35.939 15.582 1.00 26.77 155 ASP C CA 1
ATOM 5929 C C . ASP C 1 155 ? 5.449 34.960 16.252 1.00 26.82 155 ASP C C 1
ATOM 5930 O O . ASP C 1 155 ? 6.549 35.343 16.671 1.00 27.23 155 ASP C O 1
ATOM 5935 N N . ASP C 1 156 ? 5.021 33.707 16.374 1.00 26.47 156 ASP C N 1
ATOM 5936 C CA . ASP C 1 156 ? 5.844 32.657 16.958 1.00 26.52 156 ASP C CA 1
ATOM 5937 C C . ASP C 1 156 ? 5.871 31.476 15.998 1.00 26.19 156 ASP C C 1
ATOM 5938 O O . ASP C 1 156 ? 4.954 30.645 15.998 1.00 25.63 156 ASP C O 1
ATOM 5943 N N . VAL C 1 157 ? 6.924 31.414 15.190 1.00 26.02 157 VAL C N 1
ATOM 5944 C CA . VAL C 1 157 ? 7.102 30.343 14.201 1.00 26.20 157 VAL C CA 1
ATOM 5945 C C . VAL C 1 157 ? 7.106 28.947 14.820 1.00 26.21 157 VAL C C 1
ATOM 5946 O O . VAL C 1 157 ? 6.433 28.048 14.319 1.00 26.24 157 VAL C O 1
ATOM 5950 N N . GLU C 1 158 ? 7.853 28.763 15.909 1.00 26.71 158 GLU C N 1
ATOM 5951 C CA . GLU C 1 158 ? 7.944 27.448 16.541 1.00 26.99 158 GLU C CA 1
ATOM 5952 C C . GLU C 1 158 ? 6.612 26.954 17.124 1.00 26.54 158 GLU C C 1
ATOM 5953 O O . GLU C 1 158 ? 6.253 25.787 16.938 1.00 25.86 158 GLU C O 1
ATOM 5959 N N . GLU C 1 159 ? 5.885 27.838 17.813 1.00 26.04 159 GLU C N 1
ATOM 5960 C CA . GLU C 1 159 ? 4.568 27.488 18.356 1.00 25.89 159 GLU C CA 1
ATOM 5961 C C . GLU C 1 159 ? 3.592 27.132 17.237 1.00 24.70 159 GLU C C 1
ATOM 5962 O O . GLU C 1 159 ? 2.851 26.157 17.346 1.00 24.11 159 GLU C O 1
ATOM 5968 N N . ALA C 1 160 ? 3.608 27.932 16.174 1.00 24.01 160 ALA C N 1
ATOM 5969 C CA . ALA C 1 160 ? 2.826 27.666 14.969 1.00 23.50 160 ALA C CA 1
ATOM 5970 C C . ALA C 1 160 ? 3.156 26.292 14.370 1.00 23.09 160 ALA C C 1
ATOM 5971 O O . ALA C 1 160 ? 2.255 25.543 13.989 1.00 22.29 160 ALA C O 1
ATOM 5973 N N . THR C 1 161 ? 4.441 25.955 14.299 1.00 23.23 161 THR C N 1
ATOM 5974 C CA . THR C 1 161 ? 4.829 24.651 13.758 1.00 23.27 161 THR C CA 1
ATOM 5975 C C . THR C 1 161 ? 4.284 23.514 14.622 1.00 23.61 161 THR C C 1
ATOM 5976 O O . THR C 1 161 ? 3.693 22.573 14.093 1.00 23.50 161 THR C O 1
ATOM 5980 N N . ARG C 1 162 ? 4.453 23.620 15.941 1.00 24.06 162 ARG C N 1
ATOM 5981 C CA . ARG C 1 162 ? 3.938 22.613 16.879 1.00 24.43 162 ARG C CA 1
ATOM 5982 C C . ARG C 1 162 ? 2.417 22.454 16.791 1.00 23.46 162 ARG C C 1
ATOM 5983 O O . ARG C 1 162 ? 1.902 21.331 16.790 1.00 23.24 162 ARG C O 1
ATOM 5991 N N . PHE C 1 163 ? 1.711 23.583 16.720 1.00 22.79 163 PHE C N 1
ATOM 5992 C CA . PHE C 1 163 ? 0.255 23.587 16.575 1.00 21.76 163 PHE C CA 1
ATOM 5993 C C . PHE C 1 163 ? -0.176 22.825 15.324 1.00 21.11 163 PHE C C 1
ATOM 5994 O O . PHE C 1 163 ? -0.984 21.899 15.395 1.00 21.18 163 PHE C O 1
ATOM 6002 N N . TYR C 1 164 ? 0.370 23.211 14.180 1.00 20.47 164 TYR C N 1
ATOM 6003 C CA . TYR C 1 164 ? -0.008 22.578 12.925 1.00 19.97 164 TYR C CA 1
ATOM 6004 C C . TYR C 1 164 ? 0.419 21.112 12.817 1.00 19.71 164 TYR C C 1
ATOM 6005 O O . TYR C 1 164 ? -0.263 20.334 12.163 1.00 19.81 164 TYR C O 1
ATOM 6014 N N . ARG C 1 165 ? 1.504 20.729 13.492 1.00 19.96 165 ARG C N 1
ATOM 6015 C CA . ARG C 1 165 ? 1.878 19.312 13.557 1.00 19.89 165 ARG C CA 1
ATOM 6016 C C . ARG C 1 165 ? 0.815 18.504 14.290 1.00 19.98 165 ARG C C 1
ATOM 6017 O O . ARG C 1 165 ? 0.494 17.390 13.884 1.00 19.92 165 ARG C O 1
ATOM 6025 N N . LEU C 1 166 ? 0.252 19.084 15.349 1.00 20.35 166 LEU C N 1
ATOM 6026 C CA . LEU C 1 166 ? -0.828 18.450 16.106 1.00 20.61 166 LEU C CA 1
ATOM 6027 C C . LEU C 1 166 ? -2.046 18.225 15.207 1.00 20.45 166 LEU C C 1
ATOM 6028 O O . LEU C 1 166 ? -2.704 17.182 15.291 1.00 20.20 166 LEU C O 1
ATOM 6033 N N . LEU C 1 167 ? -2.339 19.209 14.354 1.00 19.89 167 LEU C N 1
ATOM 6034 C CA . LEU C 1 167 ? -3.433 19.102 13.382 1.00 19.97 167 LEU C CA 1
ATOM 6035 C C . LEU C 1 167 ? -3.205 17.990 12.360 1.00 19.73 167 LEU C C 1
ATOM 6036 O O . LEU C 1 167 ? -4.152 17.513 11.742 1.00 19.82 167 LEU C O 1
ATOM 6041 N N . GLY C 1 168 ? -1.950 17.570 12.208 1.00 20.08 168 GLY C N 1
ATOM 6042 C CA . GLY C 1 168 ? -1.602 16.518 11.270 1.00 19.96 168 GLY C CA 1
ATOM 6043 C C . GLY C 1 168 ? -0.827 16.969 10.043 1.00 20.32 168 GLY C C 1
ATOM 6044 O O . GLY C 1 168 ? -0.466 16.142 9.199 1.00 19.87 168 GLY C O 1
ATOM 6045 N N . LEU C 1 169 ? -0.571 18.270 9.921 1.00 20.24 169 LEU C N 1
ATOM 6046 C CA . LEU C 1 169 ? 0.293 18.740 8.845 1.00 20.67 169 LEU C CA 1
ATOM 6047 C C . LEU C 1 169 ? 1.741 18.371 9.137 1.00 21.06 169 LEU C C 1
ATOM 6048 O O . LEU C 1 169 ? 2.133 18.206 10.300 1.00 21.20 169 LEU C O 1
ATOM 6053 N N . GLU C 1 170 ? 2.518 18.224 8.072 1.00 21.26 170 GLU C N 1
ATOM 6054 C CA . GLU C 1 170 ? 3.933 17.911 8.189 1.00 21.99 170 GLU C CA 1
ATOM 6055 C C . GLU C 1 170 ? 4.764 18.919 7.420 1.00 21.43 170 GLU C C 1
ATOM 6056 O O . GLU C 1 170 ? 4.337 19.436 6.387 1.00 21.03 170 GLU C O 1
ATOM 6062 N N . GLY C 1 171 ? 5.958 19.194 7.932 1.00 21.26 171 GLY C N 1
ATOM 6063 C CA . GLY C 1 171 ? 6.890 20.061 7.230 1.00 20.72 171 GLY C CA 1
ATOM 6064 C C . GLY C 1 171 ? 7.949 20.652 8.133 1.00 20.78 171 GLY C C 1
ATOM 6065 O O . GLY C 1 171 ? 8.160 20.185 9.258 1.00 21.17 171 GLY C O 1
ATOM 6066 N N . ALA C 1 172 ? 8.617 21.678 7.616 1.00 20.06 172 ALA C N 1
ATOM 6067 C CA . ALA C 1 172 ? 9.726 22.331 8.300 1.00 20.22 172 ALA C CA 1
ATOM 6068 C C . ALA C 1 172 ? 10.203 23.485 7.432 1.00 20.01 172 ALA C C 1
ATOM 6069 O O . ALA C 1 172 ? 9.545 23.855 6.451 1.00 20.07 172 ALA C O 1
ATOM 6071 N N . VAL C 1 173 ? 11.352 24.044 7.792 1.00 19.84 173 VAL C N 1
ATOM 6072 C CA . VAL C 1 173 ? 11.986 25.100 7.010 1.00 19.77 173 VAL C CA 1
ATOM 6073 C C . VAL C 1 173 ? 12.332 24.597 5.608 1.00 19.53 173 VAL C C 1
ATOM 6074 O O . VAL C 1 173 ? 12.878 23.510 5.457 1.00 19.44 173 VAL C O 1
ATOM 6078 N N . GLU C 1 174 ? 12.005 25.378 4.581 1.00 19.82 174 GLU C N 1
ATOM 6079 C CA . GLU C 1 174 ? 12.358 24.975 3.221 1.00 20.26 174 GLU C CA 1
ATOM 6080 C C . GLU C 1 174 ? 13.296 25.937 2.513 1.00 20.66 174 GLU C C 1
ATOM 6081 O O . GLU C 1 174 ? 13.864 25.604 1.482 1.00 20.07 174 GLU C O 1
ATOM 6087 N N . TYR C 1 175 ? 13.459 27.129 3.075 1.00 21.20 175 TYR C N 1
ATOM 6088 C CA . TYR C 1 175 ? 14.390 28.102 2.524 1.00 22.23 175 TYR C CA 1
ATOM 6089 C C . TYR C 1 175 ? 15.246 28.703 3.616 1.00 22.67 175 TYR C C 1
ATOM 6090 O O . TYR C 1 175 ? 14.831 28.746 4.771 1.00 22.90 175 TYR C O 1
ATOM 6099 N N . LYS C 1 176 ? 16.446 29.143 3.243 1.00 23.28 176 LYS C N 1
ATOM 6100 C CA . LYS C 1 176 ? 17.263 30.012 4.087 1.00 24.08 176 LYS C CA 1
ATOM 6101 C C . LYS C 1 176 ? 17.656 31.258 3.288 1.00 24.45 176 LYS C C 1
ATOM 6102 O O . LYS C 1 176 ? 18.305 31.150 2.248 1.00 24.72 176 LYS C O 1
ATOM 6108 N N . PHE C 1 177 ? 17.233 32.429 3.763 1.00 25.22 177 PHE C N 1
ATOM 6109 C CA . PHE C 1 177 ? 17.565 33.707 3.126 1.00 26.14 177 PHE C CA 1
ATOM 6110 C C . PHE C 1 177 ? 18.468 34.541 4.024 1.00 26.57 177 PHE C C 1
ATOM 6111 O O . PHE C 1 177 ? 18.305 34.540 5.244 1.00 26.78 177 PHE C O 1
ATOM 6119 N N . ALA C 1 178 ? 19.414 35.256 3.424 1.00 27.01 178 ALA C N 1
ATOM 6120 C CA . ALA C 1 178 ? 20.274 36.162 4.183 1.00 27.31 178 ALA C CA 1
ATOM 6121 C C . ALA C 1 178 ? 19.556 37.482 4.440 1.00 27.44 178 ALA C C 1
ATOM 6122 O O . ALA C 1 178 ? 19.107 38.145 3.505 1.00 27.22 178 ALA C O 1
ATOM 6124 N N . LEU C 1 179 ? 19.447 37.852 5.713 1.00 27.51 179 LEU C N 1
ATOM 6125 C CA . LEU C 1 179 ? 18.823 39.115 6.106 1.00 27.70 179 LEU C CA 1
ATOM 6126 C C . LEU C 1 179 ? 19.884 40.201 6.311 1.00 27.79 179 LEU C C 1
ATOM 6127 O O . LEU C 1 179 ? 21.065 39.879 6.494 1.00 27.91 179 LEU C O 1
ATOM 6132 N N . PRO C 1 180 ? 19.472 41.489 6.269 1.00 27.71 180 PRO C N 1
ATOM 6133 C CA . PRO C 1 180 ? 20.389 42.631 6.402 1.00 27.98 180 PRO C CA 1
ATOM 6134 C C . PRO C 1 180 ? 21.307 42.607 7.627 1.00 27.92 180 PRO C C 1
ATOM 6135 O O . PRO C 1 180 ? 22.454 43.041 7.533 1.00 28.29 180 PRO C O 1
ATOM 6139 N N . ASN C 1 181 ? 20.816 42.120 8.763 1.00 27.48 181 ASN C N 1
ATOM 6140 C CA . ASN C 1 181 ? 21.595 42.218 10.002 1.00 27.63 181 ASN C CA 1
ATOM 6141 C C . ASN C 1 181 ? 22.530 41.030 10.250 1.00 27.05 181 ASN C C 1
ATOM 6142 O O . ASN C 1 181 ? 23.205 40.968 11.277 1.00 26.84 181 ASN C O 1
ATOM 6147 N N . GLY C 1 182 ? 22.582 40.112 9.286 1.00 26.45 182 GLY C N 1
ATOM 6148 C CA . GLY C 1 182 ? 23.362 38.885 9.418 1.00 26.43 182 GLY C CA 1
ATOM 6149 C C . GLY C 1 182 ? 22.551 37.708 9.939 1.00 26.31 182 GLY C C 1
ATOM 6150 O O . GLY C 1 182 ? 23.075 36.598 10.071 1.00 26.18 182 GLY C O 1
ATOM 6151 N N . ALA C 1 183 ? 21.281 37.956 10.253 1.00 26.16 183 ALA C N 1
ATOM 6152 C CA . ALA C 1 183 ? 20.337 36.891 10.593 1.00 25.96 183 ALA C CA 1
ATOM 6153 C C . ALA C 1 183 ? 19.885 36.147 9.334 1.00 25.43 183 ALA C C 1
ATOM 6154 O O . ALA C 1 183 ? 20.169 36.569 8.211 1.00 25.55 183 ALA C O 1
ATOM 6156 N N . VAL C 1 184 ? 19.177 35.044 9.537 1.00 25.46 184 VAL C N 1
ATOM 6157 C CA . VAL C 1 184 ? 18.678 34.208 8.445 1.00 25.13 184 VAL C CA 1
ATOM 6158 C C . VAL C 1 184 ? 17.155 34.079 8.533 1.00 24.60 184 VAL C C 1
ATOM 6159 O O . VAL C 1 184 ? 16.619 33.744 9.588 1.00 24.87 184 VAL C O 1
ATOM 6163 N N . GLY C 1 185 ? 16.468 34.364 7.429 1.00 23.85 185 GLY C N 1
ATOM 6164 C CA . GLY C 1 185 ? 15.039 34.098 7.313 1.00 22.50 185 GLY C CA 1
ATOM 6165 C C . GLY C 1 185 ? 14.861 32.637 6.947 1.00 21.79 185 GLY C C 1
ATOM 6166 O O . GLY C 1 185 ? 15.527 32.141 6.032 1.00 21.57 185 GLY C O 1
ATOM 6167 N N . THR C 1 186 ? 13.981 31.951 7.674 1.00 21.05 186 THR C N 1
ATOM 6168 C CA . THR C 1 186 ? 13.772 30.505 7.522 1.00 20.42 186 THR C CA 1
ATOM 6169 C C . THR C 1 186 ? 12.282 30.144 7.521 1.00 20.13 186 THR C C 1
ATOM 6170 O O . THR C 1 186 ? 11.780 29.576 8.499 1.00 19.87 186 THR C O 1
ATOM 6174 N N . PRO C 1 187 ? 11.577 30.456 6.412 1.00 19.65 187 PRO C N 1
ATOM 6175 C CA . PRO C 1 187 ? 10.143 30.172 6.268 1.00 19.43 187 PRO C CA 1
ATOM 6176 C C . PRO C 1 187 ? 9.822 28.686 6.335 1.00 18.91 187 PRO C C 1
ATOM 6177 O O . PRO C 1 187 ? 10.533 27.872 5.743 1.00 18.70 187 PRO C O 1
ATOM 6181 N N . VAL C 1 188 ? 8.728 28.356 7.014 1.00 18.89 188 VAL C N 1
ATOM 6182 C CA . VAL C 1 188 ? 8.304 26.977 7.204 1.00 18.70 188 VAL C CA 1
ATOM 6183 C C . VAL C 1 188 ? 7.162 26.681 6.250 1.00 18.96 188 VAL C C 1
ATOM 6184 O O . VAL C 1 188 ? 6.284 27.514 6.062 1.00 18.34 188 VAL C O 1
ATOM 6188 N N . PHE C 1 189 ? 7.202 25.503 5.635 1.00 19.39 189 PHE C N 1
ATOM 6189 C CA . PHE C 1 189 ? 6.165 25.065 4.703 1.00 19.67 189 PHE C CA 1
ATOM 6190 C C . PHE C 1 189 ? 5.636 23.721 5.160 1.00 19.83 189 PHE C C 1
ATOM 6191 O O . PHE C 1 189 ? 6.405 22.844 5.566 1.00 19.80 189 PHE C O 1
ATOM 6199 N N . MET C 1 190 ? 4.319 23.555 5.077 1.00 19.65 190 MET C N 1
ATOM 6200 C CA . MET C 1 190 ? 3.678 22.355 5.585 1.00 19.63 190 MET C CA 1
ATOM 6201 C C . MET C 1 190 ? 2.616 21.813 4.637 1.00 19.46 190 MET C C 1
ATOM 6202 O O . MET C 1 190 ? 1.932 22.570 3.953 1.00 19.02 190 MET C O 1
ATOM 6207 N N . HIS C 1 191 ? 2.496 20.487 4.624 1.00 19.74 191 HIS C N 1
ATOM 6208 C CA . HIS C 1 191 ? 1.604 19.766 3.718 1.00 19.70 191 HIS C CA 1
ATOM 6209 C C . HIS C 1 191 ? 0.792 18.705 4.477 1.00 19.69 191 HIS C C 1
ATOM 6210 O O . HIS C 1 191 ? 1.195 18.248 5.548 1.00 19.39 191 HIS C O 1
ATOM 6217 N N . CYS C 1 192 ? -0.357 18.328 3.925 1.00 19.73 192 CYS C N 1
ATOM 6218 C CA . CYS C 1 192 ? -1.196 17.287 4.526 1.00 20.22 192 CYS C CA 1
ATOM 6219 C C . CYS C 1 192 ? -1.805 16.378 3.452 1.00 20.38 192 CYS C C 1
ATOM 6220 O O . CYS C 1 192 ? -2.697 15.574 3.729 1.00 20.04 192 CYS C O 1
ATOM 6223 N N . ASN C 1 193 ? -1.307 16.527 2.227 1.00 20.71 193 ASN C N 1
ATOM 6224 C CA . ASN C 1 193 ? -1.744 15.740 1.070 1.00 20.97 193 ASN C CA 1
ATOM 6225 C C . ASN C 1 193 ? -0.743 15.934 -0.066 1.00 21.41 193 ASN C C 1
ATOM 6226 O O . ASN C 1 193 ? 0.364 16.439 0.161 1.00 21.13 193 ASN C O 1
ATOM 6231 N N . ASP C 1 194 ? -1.136 15.545 -1.278 1.00 21.63 194 ASP C N 1
ATOM 6232 C CA . ASP C 1 194 ? -0.246 15.608 -2.444 1.00 22.12 194 ASP C CA 1
ATOM 6233 C C . ASP C 1 194 ? 0.128 17.029 -2.876 1.00 21.51 194 ASP C C 1
ATOM 6234 O O . ASP C 1 194 ? 1.043 17.196 -3.678 1.00 21.80 194 ASP C O 1
ATOM 6239 N N . ARG C 1 195 ? -0.571 18.050 -2.377 1.00 20.66 195 ARG C N 1
ATOM 6240 C CA . ARG C 1 195 ? -0.171 19.423 -2.686 1.00 20.18 195 ARG C CA 1
ATOM 6241 C C . ARG C 1 195 ? 1.130 19.750 -1.968 1.00 19.95 195 ARG C C 1
ATOM 6242 O O . ARG C 1 195 ? 1.225 19.580 -0.743 1.00 20.43 195 ARG C O 1
ATOM 6250 N N . HIS C 1 196 ? 2.120 20.230 -2.725 1.00 19.57 196 HIS C N 1
ATOM 6251 C CA . HIS C 1 196 ? 3.466 20.454 -2.176 1.00 19.10 196 HIS C CA 1
ATOM 6252 C C . HIS C 1 196 ? 3.420 21.061 -0.781 1.00 18.90 196 HIS C C 1
ATOM 6253 O O . HIS C 1 196 ? 4.071 20.564 0.141 1.00 18.86 196 HIS C O 1
ATOM 6260 N N . HIS C 1 197 ? 2.678 22.157 -0.654 1.00 18.66 197 HIS C N 1
ATOM 6261 C CA . HIS C 1 197 ? 2.293 22.680 0.656 1.00 18.97 197 HIS C CA 1
ATOM 6262 C C . HIS C 1 197 ? 0.895 23.295 0.613 1.00 18.86 197 HIS C C 1
ATOM 6263 O O . HIS C 1 197 ? 0.446 23.757 -0.444 1.00 19.23 197 HIS C O 1
ATOM 6270 N N . SER C 1 198 ? 0.216 23.243 1.759 1.00 18.80 198 SER C N 1
ATOM 6271 C CA . SER C 1 198 ? -1.067 23.907 1.990 1.00 18.91 198 SER C CA 1
ATOM 6272 C C . SER C 1 198 ? -0.875 25.182 2.800 1.00 19.13 198 SER C C 1
ATOM 6273 O O . SER C 1 198 ? -1.754 26.045 2.836 1.00 18.99 198 SER C O 1
ATOM 6276 N N . LEU C 1 199 ? 0.279 25.293 3.452 1.00 19.11 199 LEU C N 1
ATOM 6277 C CA . LEU C 1 199 ? 0.490 26.329 4.462 1.00 19.35 199 LEU C CA 1
ATOM 6278 C C . LEU C 1 199 ? 1.956 26.709 4.565 1.00 19.49 199 LEU C C 1
ATOM 6279 O O . LEU C 1 199 ? 2.822 25.834 4.532 1.00 18.90 199 LEU C O 1
ATOM 6284 N N . ALA C 1 200 ? 2.223 28.014 4.688 1.00 19.67 200 ALA C N 1
ATOM 6285 C CA . ALA C 1 200 ? 3.566 28.514 4.967 1.00 20.38 200 ALA C CA 1
ATOM 6286 C C . ALA C 1 200 ? 3.530 29.756 5.865 1.00 20.39 200 ALA C C 1
ATOM 6287 O O . ALA C 1 200 ? 2.519 30.461 5.925 1.00 19.94 200 ALA C O 1
ATOM 6289 N N . PHE C 1 201 ? 4.624 29.986 6.588 1.00 21.09 201 PHE C N 1
ATOM 6290 C CA . PHE C 1 201 ? 4.754 31.137 7.491 1.00 22.14 201 PHE C CA 1
ATOM 6291 C C . PHE C 1 201 ? 6.222 31.383 7.881 1.00 23.34 201 PHE C C 1
ATOM 6292 O O . PHE C 1 201 ? 7.107 30.608 7.518 1.00 23.20 201 PHE C O 1
ATOM 6300 N N . GLY C 1 202 ? 6.474 32.458 8.619 1.00 24.35 202 GLY C N 1
ATOM 6301 C CA . GLY C 1 202 ? 7.845 32.821 8.996 1.00 26.29 202 GLY C CA 1
ATOM 6302 C C . GLY C 1 202 ? 8.569 33.572 7.895 1.00 27.42 202 GLY C C 1
ATOM 6303 O O . GLY C 1 202 ? 9.788 33.456 7.744 1.00 27.93 202 GLY C O 1
ATOM 6304 N N . VAL C 1 203 ? 7.804 34.341 7.123 1.00 28.57 203 VAL C N 1
ATOM 6305 C CA . VAL C 1 203 ? 8.341 35.204 6.069 1.00 29.49 203 VAL C CA 1
ATOM 6306 C C . VAL C 1 203 ? 8.581 36.626 6.592 1.00 30.38 203 VAL C C 1
ATOM 6307 O O . VAL C 1 203 ? 8.841 37.555 5.818 1.00 30.77 203 VAL C O 1
ATOM 6311 N N . GLY C 1 204 ? 8.486 36.788 7.907 1.00 30.76 204 GLY C N 1
ATOM 6312 C CA . GLY C 1 204 ? 8.707 38.081 8.542 1.00 31.80 204 GLY C CA 1
ATOM 6313 C C . GLY C 1 204 ? 7.445 38.916 8.687 1.00 32.00 204 GLY C C 1
ATOM 6314 O O . GLY C 1 204 ? 6.339 38.433 8.405 1.00 32.11 204 GLY C O 1
ATOM 6315 N N . PRO C 1 205 ? 7.604 40.183 9.123 1.00 32.45 205 PRO C N 1
ATOM 6316 C CA . PRO C 1 205 ? 6.499 41.110 9.410 1.00 32.42 205 PRO C CA 1
ATOM 6317 C C . PRO C 1 205 ? 5.443 41.186 8.308 1.00 31.77 205 PRO C C 1
ATOM 6318 O O . PRO C 1 205 ? 5.777 41.221 7.120 1.00 31.89 205 PRO C O 1
ATOM 6322 N N . MET C 1 206 ? 4.181 41.196 8.728 1.00 31.18 206 MET C N 1
ATOM 6323 C CA . MET C 1 206 ? 3.027 41.259 7.839 1.00 30.48 206 MET C CA 1
ATOM 6324 C C . MET C 1 206 ? 2.006 42.194 8.474 1.00 30.32 206 MET C C 1
ATOM 6325 O O . MET C 1 206 ? 1.814 42.160 9.691 1.00 30.51 206 MET C O 1
ATOM 6330 N N . ASP C 1 207 ? 1.348 43.019 7.662 1.00 29.98 207 ASP C N 1
ATOM 6331 C CA . ASP C 1 207 ? 0.323 43.932 8.180 1.00 29.77 207 ASP C CA 1
ATOM 6332 C C . ASP C 1 207 ? -1.101 43.364 8.080 1.00 28.81 207 ASP C C 1
ATOM 6333 O O . ASP C 1 207 ? -2.054 43.947 8.600 1.00 28.83 207 ASP C O 1
ATOM 6338 N N . LYS C 1 208 ? -1.231 42.214 7.425 1.00 27.53 208 LYS C N 1
ATOM 6339 C CA . LYS C 1 208 ? -2.508 41.508 7.342 1.00 26.63 208 LYS C CA 1
ATOM 6340 C C . LYS C 1 208 ? -2.341 40.063 7.829 1.00 25.56 208 LYS C C 1
ATOM 6341 O O . LYS C 1 208 ? -1.215 39.582 7.958 1.00 25.19 208 LYS C O 1
ATOM 6347 N N . ARG C 1 209 ? -3.456 39.387 8.115 1.00 24.53 209 ARG C N 1
ATOM 6348 C CA . ARG C 1 209 ? -3.427 37.980 8.534 1.00 23.35 209 ARG C CA 1
ATOM 6349 C C . ARG C 1 209 ? -2.877 37.071 7.443 1.00 22.48 209 ARG C C 1
ATOM 6350 O O . ARG C 1 209 ? -2.308 36.018 7.732 1.00 22.42 209 ARG C O 1
ATOM 6358 N N . ILE C 1 210 ? -3.072 37.481 6.193 1.00 21.78 210 ILE C N 1
ATOM 6359 C CA . ILE C 1 210 ? -2.714 36.663 5.031 1.00 20.85 210 ILE C CA 1
ATOM 6360 C C . ILE C 1 210 ? -1.806 37.446 4.078 1.00 21.02 210 ILE C C 1
ATOM 6361 O O . ILE C 1 210 ? -2.017 38.646 3.842 1.00 20.69 210 ILE C O 1
ATOM 6366 N N . ASN C 1 211 ? -0.778 36.776 3.564 1.00 20.85 211 ASN C N 1
ATOM 6367 C CA . ASN C 1 211 ? 0.084 37.374 2.557 1.00 21.34 211 ASN C CA 1
ATOM 6368 C C . ASN C 1 211 ? -0.390 37.016 1.156 1.00 21.04 211 ASN C C 1
ATOM 6369 O O . ASN C 1 211 ? -0.589 37.896 0.320 1.00 21.20 211 ASN C O 1
ATOM 6374 N N . HIS C 1 212 ? -0.562 35.724 0.902 1.00 20.52 212 HIS C N 1
ATOM 6375 C CA . HIS C 1 212 ? -1.080 35.286 -0.386 1.00 20.51 212 HIS C CA 1
ATOM 6376 C C . HIS C 1 212 ? -1.871 33.987 -0.327 1.00 19.78 212 HIS C C 1
ATOM 6377 O O . HIS C 1 212 ? -1.780 33.229 0.632 1.00 19.50 212 HIS C O 1
ATOM 6384 N N . LEU C 1 213 ? -2.608 33.762 -1.384 1.00 19.60 213 LEU C N 1
ATOM 6385 C CA . LEU C 1 213 ? -3.276 32.540 -1.709 1.00 19.09 213 LEU C CA 1
ATOM 6386 C C . LEU C 1 213 ? -2.818 32.114 -3.089 1.00 18.85 213 LEU C C 1
ATOM 6387 O O . LEU C 1 213 ? -2.822 32.875 -3.985 1.00 18.75 213 LEU C O 1
ATOM 6392 N N . MET C 1 214 ? -2.449 30.858 -3.200 1.00 18.60 214 MET C N 1
ATOM 6393 C CA . MET C 1 214 ? -2.077 30.253 -4.451 1.00 18.81 214 MET C CA 1
ATOM 6394 C C . MET C 1 214 ? -3.199 29.325 -4.915 1.00 18.22 214 MET C C 1
ATOM 6395 O O . MET C 1 214 ? -3.684 28.588 -4.172 1.00 17.91 214 MET C O 1
ATOM 6400 N N . ILE C 1 215 ? -3.588 29.464 -6.155 1.00 17.75 215 ILE C N 1
ATOM 6401 C CA . ILE C 1 215 ? -4.585 28.684 -6.826 1.00 17.47 215 ILE C CA 1
ATOM 6402 C C . ILE C 1 215 ? -3.925 28.063 -8.088 1.00 17.87 215 ILE C C 1
ATOM 6403 O O . ILE C 1 215 ? -3.087 28.660 -8.722 1.00 18.12 215 ILE C O 1
ATOM 6408 N N . GLU C 1 216 ? -4.327 26.847 -8.398 1.00 18.15 216 GLU C N 1
ATOM 6409 C CA . GLU C 1 216 ? -3.646 26.107 -9.450 1.00 17.53 216 GLU C CA 1
ATOM 6410 C C . GLU C 1 216 ? -4.606 25.698 -10.558 1.00 17.91 216 GLU C C 1
ATOM 6411 O O . GLU C 1 216 ? -5.674 25.152 -10.284 1.00 17.45 216 GLU C O 1
ATOM 6417 N N . TYR C 1 217 ? -4.223 25.975 -11.807 1.00 18.01 217 TYR C N 1
ATOM 6418 C CA . TYR C 1 217 ? -4.958 25.502 -12.976 1.00 18.15 217 TYR C CA 1
ATOM 6419 C C . TYR C 1 217 ? -4.453 24.133 -13.424 1.00 18.52 217 TYR C C 1
ATOM 6420 O O . TYR C 1 217 ? -3.262 23.830 -13.269 1.00 18.62 217 TYR C O 1
ATOM 6429 N N . THR C 1 218 ? -5.341 23.314 -13.993 1.00 18.45 218 THR C N 1
ATOM 6430 C CA . THR C 1 218 ? -4.918 22.043 -14.602 1.00 18.61 218 THR C CA 1
ATOM 6431 C C . THR C 1 218 ? -4.147 22.278 -15.902 1.00 19.29 218 THR C C 1
ATOM 6432 O O . THR C 1 218 ? -3.221 21.521 -16.231 1.00 19.63 218 THR C O 1
ATOM 6436 N N . HIS C 1 219 ? -4.520 23.339 -16.617 1.00 19.48 219 HIS C N 1
ATOM 6437 C CA . HIS C 1 219 ? -4.006 23.609 -17.951 1.00 20.33 219 HIS C CA 1
ATOM 6438 C C . HIS C 1 219 ? -3.181 24.889 -17.963 1.00 20.17 219 HIS C C 1
ATOM 6439 O O . HIS C 1 219 ? -3.616 25.935 -17.460 1.00 19.79 219 HIS C O 1
ATOM 6446 N N . LEU C 1 220 ? -1.995 24.801 -18.556 1.00 20.61 220 LEU C N 1
ATOM 6447 C CA . LEU C 1 220 ? -1.093 25.947 -18.641 1.00 20.86 220 LEU C CA 1
ATOM 6448 C C . LEU C 1 220 ? -1.766 27.143 -19.313 1.00 20.98 220 LEU C C 1
ATOM 6449 O O . LEU C 1 220 ? -1.571 28.284 -18.900 1.00 21.23 220 LEU C O 1
ATOM 6454 N N . ASP C 1 221 ? -2.580 26.878 -20.327 1.00 21.24 221 ASP C N 1
ATOM 6455 C CA . ASP C 1 221 ? -3.199 27.944 -21.114 1.00 21.82 221 ASP C CA 1
ATOM 6456 C C . ASP C 1 221 ? -4.145 28.850 -20.323 1.00 21.72 221 ASP C C 1
ATOM 6457 O O . ASP C 1 221 ? -4.364 30.005 -20.702 1.00 21.97 221 ASP C O 1
ATOM 6462 N N . ASP C 1 222 ? -4.691 28.321 -19.228 1.00 21.52 222 ASP C N 1
ATOM 6463 C CA . ASP C 1 222 ? -5.500 29.106 -18.297 1.00 21.09 222 ASP C CA 1
ATOM 6464 C C . ASP C 1 222 ? -4.664 30.072 -17.472 1.00 20.98 222 ASP C C 1
ATOM 6465 O O . ASP C 1 222 ? -5.126 31.162 -17.130 1.00 21.09 222 ASP C O 1
ATOM 6470 N N . LEU C 1 223 ? -3.442 29.667 -17.145 1.00 21.16 223 LEU C N 1
ATOM 6471 C CA . LEU C 1 223 ? -2.494 30.560 -16.487 1.00 21.23 223 LEU C CA 1
ATOM 6472 C C . LEU C 1 223 ? -2.123 31.704 -17.424 1.00 21.57 223 LEU C C 1
ATOM 6473 O O . LEU C 1 223 ? -2.102 32.865 -17.010 1.00 21.22 223 LEU C O 1
ATOM 6478 N N . GLY C 1 224 ? -1.855 31.365 -18.685 1.00 22.05 224 GLY C N 1
ATOM 6479 C CA . GLY C 1 224 ? -1.544 32.353 -19.716 1.00 22.93 224 GLY C CA 1
ATOM 6480 C C . GLY C 1 224 ? -2.681 33.337 -19.928 1.00 23.35 224 GLY C C 1
ATOM 6481 O O . GLY C 1 224 ? -2.453 34.538 -20.045 1.00 23.22 224 GLY C O 1
ATOM 6482 N N . TYR C 1 225 ? -3.903 32.810 -19.969 1.00 23.90 225 TYR C N 1
ATOM 6483 C CA . TYR C 1 225 ? -5.123 33.605 -20.083 1.00 24.39 225 TYR C CA 1
ATOM 6484 C C . TYR C 1 225 ? -5.265 34.585 -18.912 1.00 24.43 225 TYR C C 1
ATOM 6485 O O . TYR C 1 225 ? -5.488 35.780 -19.125 1.00 24.44 225 TYR C O 1
ATOM 6494 N N . ALA C 1 226 ? -5.134 34.075 -17.686 1.00 24.47 226 ALA C N 1
ATOM 6495 C CA . ALA C 1 226 ? -5.213 34.904 -16.477 1.00 24.57 226 ALA C CA 1
ATOM 6496 C C . ALA C 1 226 ? -4.088 35.939 -16.412 1.00 24.89 226 ALA C C 1
ATOM 6497 O O . ALA C 1 226 ? -4.330 37.101 -16.065 1.00 25.02 226 ALA C O 1
ATOM 6499 N N . HIS C 1 227 ? -2.870 35.524 -16.765 1.00 25.19 227 HIS C N 1
ATOM 6500 C CA . HIS C 1 227 ? -1.713 36.431 -16.787 1.00 25.64 227 HIS C CA 1
ATOM 6501 C C . HIS C 1 227 ? -1.901 37.569 -17.790 1.00 26.38 227 HIS C C 1
ATOM 6502 O O . HIS C 1 227 ? -1.575 38.722 -17.493 1.00 26.61 227 HIS C O 1
ATOM 6509 N N . ASP C 1 228 ? -2.431 37.244 -18.969 1.00 26.93 228 ASP C N 1
ATOM 6510 C CA . ASP C 1 228 ? -2.669 38.248 -20.002 1.00 27.70 228 ASP C CA 1
ATOM 6511 C C . ASP C 1 228 ? -3.705 39.277 -19.559 1.00 27.85 228 ASP C C 1
ATOM 6512 O O . ASP C 1 228 ? -3.562 40.469 -19.844 1.00 27.92 228 ASP C O 1
ATOM 6517 N N . LEU C 1 229 ? -4.737 38.799 -18.866 1.00 27.81 229 LEU C N 1
ATOM 6518 C CA . LEU C 1 229 ? -5.789 39.654 -18.328 1.00 28.01 229 LEU C CA 1
ATOM 6519 C C . LEU C 1 229 ? -5.305 40.590 -17.225 1.00 27.93 229 LEU C C 1
ATOM 6520 O O . LEU C 1 229 ? -5.606 41.784 -17.259 1.00 28.37 229 LEU C O 1
ATOM 6525 N N . VAL C 1 230 ? -4.559 40.050 -16.258 1.00 27.47 230 VAL C N 1
ATOM 6526 C CA . VAL C 1 230 ? -3.973 40.850 -15.177 1.00 27.53 230 VAL C CA 1
ATOM 6527 C C . VAL C 1 230 ? -3.169 42.017 -15.750 1.00 28.27 230 VAL C C 1
ATOM 6528 O O . VAL C 1 230 ? -3.313 43.165 -15.298 1.00 28.02 230 VAL C O 1
ATOM 6532 N N . ARG C 1 231 ? -2.346 41.702 -16.753 1.00 28.65 231 ARG C N 1
ATOM 6533 C CA A ARG C 1 231 ? -1.484 42.678 -17.422 0.50 29.17 231 ARG C CA 1
ATOM 6534 C CA B ARG C 1 231 ? -1.483 42.688 -17.403 0.50 29.40 231 ARG C CA 1
ATOM 6535 C C . ARG C 1 231 ? -2.303 43.716 -18.188 1.00 29.87 231 ARG C C 1
ATOM 6536 O O . ARG C 1 231 ? -1.995 44.914 -18.159 1.00 30.25 231 ARG C O 1
ATOM 6551 N N . GLN C 1 232 ? -3.342 43.246 -18.880 1.00 30.14 232 GLN C N 1
ATOM 6552 C CA . GLN C 1 232 ? -4.249 44.115 -19.628 1.00 30.81 232 GLN C CA 1
ATOM 6553 C C . GLN C 1 232 ? -5.028 45.055 -18.700 1.00 30.98 232 GLN C C 1
ATOM 6554 O O . GLN C 1 232 ? -5.224 46.225 -19.024 1.00 31.35 232 GLN C O 1
ATOM 6560 N N . GLN C 1 233 ? -5.460 44.541 -17.550 1.00 30.84 233 GLN C N 1
ATOM 6561 C CA . GLN C 1 233 ? -6.273 45.326 -16.611 1.00 31.25 233 GLN C CA 1
ATOM 6562 C C . GLN C 1 233 ? -5.421 46.196 -15.678 1.00 31.29 233 GLN C C 1
ATOM 6563 O O . GLN C 1 233 ? -5.944 46.829 -14.753 1.00 31.56 233 GLN C O 1
ATOM 6569 N N . LYS C 1 234 ? -4.113 46.219 -15.945 1.00 31.17 234 LYS C N 1
ATOM 6570 C CA . LYS C 1 234 ? -3.127 47.024 -15.217 1.00 31.16 234 LYS C CA 1
ATOM 6571 C C . LYS C 1 234 ? -3.094 46.745 -13.710 1.00 30.89 234 LYS C C 1
ATOM 6572 O O . LYS C 1 234 ? -2.822 47.641 -12.904 1.00 31.26 234 LYS C O 1
ATOM 6574 N N . ILE C 1 235 ? -3.357 45.491 -13.348 1.00 30.20 235 ILE C N 1
ATOM 6575 C CA . ILE C 1 235 ? -3.305 45.047 -11.954 1.00 29.62 235 ILE C CA 1
ATOM 6576 C C . ILE C 1 235 ? -1.853 44.752 -11.567 1.00 29.31 235 ILE C C 1
ATOM 6577 O O . ILE C 1 235 ? -1.119 44.125 -12.334 1.00 29.08 235 ILE C O 1
ATOM 6582 N N . ASP C 1 236 ? -1.450 45.221 -10.385 1.00 29.17 236 ASP C N 1
ATOM 6583 C CA . ASP C 1 236 ? -0.073 45.079 -9.898 1.00 29.05 236 ASP C CA 1
ATOM 6584 C C . ASP C 1 236 ? 0.400 43.633 -9.811 1.00 28.66 236 ASP C C 1
ATOM 6585 O O . ASP C 1 236 ? -0.266 42.789 -9.206 1.00 28.23 236 ASP C O 1
ATOM 6590 N N . VAL C 1 237 ? 1.547 43.370 -10.436 1.00 28.48 237 VAL C N 1
ATOM 6591 C CA . VAL C 1 237 ? 2.252 42.095 -10.335 1.00 28.02 237 VAL C CA 1
ATOM 6592 C C . VAL C 1 237 ? 3.483 42.344 -9.471 1.00 28.04 237 VAL C C 1
ATOM 6593 O O . VAL C 1 237 ? 4.367 43.122 -9.853 1.00 28.63 237 VAL C O 1
ATOM 6597 N N . THR C 1 238 ? 3.526 41.712 -8.300 1.00 27.79 238 THR C N 1
ATOM 6598 C CA . THR C 1 238 ? 4.654 41.864 -7.367 1.00 27.65 238 THR C CA 1
ATOM 6599 C C . THR C 1 238 ? 5.836 40.962 -7.717 1.00 27.30 238 THR C C 1
ATOM 6600 O O . THR C 1 238 ? 6.991 41.355 -7.562 1.00 27.65 238 THR C O 1
ATOM 6604 N N . LEU C 1 239 ? 5.537 39.743 -8.152 1.00 26.66 239 LEU C N 1
ATOM 6605 C CA . LEU C 1 239 ? 6.552 38.821 -8.650 1.00 26.14 239 LEU C CA 1
ATOM 6606 C C . LEU C 1 239 ? 6.107 38.288 -10.006 1.00 25.41 239 LEU C C 1
ATOM 6607 O O . LEU C 1 239 ? 4.998 37.765 -10.145 1.00 24.96 239 LEU C O 1
ATOM 6612 N N . GLN C 1 240 ? 6.969 38.446 -11.008 1.00 25.08 240 GLN C N 1
ATOM 6613 C CA . GLN C 1 240 ? 6.686 37.983 -12.364 1.00 24.66 240 GLN C CA 1
ATOM 6614 C C . GLN C 1 240 ? 6.641 36.448 -12.417 1.00 24.00 240 GLN C C 1
ATOM 6615 O O . GLN C 1 240 ? 6.983 35.776 -11.434 1.00 23.44 240 GLN C O 1
ATOM 6621 N N . ILE C 1 241 ? 6.212 35.908 -13.557 1.00 23.36 241 ILE C N 1
ATOM 6622 C CA . ILE C 1 241 ? 6.199 34.460 -13.775 1.00 23.19 241 ILE C CA 1
ATOM 6623 C C . ILE C 1 241 ? 7.557 33.851 -13.433 1.00 23.14 241 ILE C C 1
ATOM 6624 O O . ILE C 1 241 ? 8.603 34.405 -13.778 1.00 23.16 241 ILE C O 1
ATOM 6629 N N . GLY C 1 242 ? 7.524 32.723 -12.728 1.00 23.18 242 GLY C N 1
ATOM 6630 C CA . GLY C 1 242 ? 8.725 31.958 -12.422 1.00 23.01 242 GLY C CA 1
ATOM 6631 C C . GLY C 1 242 ? 8.441 30.674 -11.667 1.00 22.63 242 GLY C C 1
ATOM 6632 O O . GLY C 1 242 ? 7.307 30.173 -11.656 1.00 22.16 242 GLY C O 1
ATOM 6633 N N . LYS C 1 243 ? 9.483 30.140 -11.035 1.00 22.87 243 LYS C N 1
ATOM 6634 C CA . LYS C 1 243 ? 9.389 28.879 -10.314 1.00 22.91 243 LYS C CA 1
ATOM 6635 C C . LYS C 1 243 ? 10.189 28.902 -9.025 1.00 22.89 243 LYS C C 1
ATOM 6636 O O . LYS C 1 243 ? 11.391 29.178 -9.037 1.00 22.87 243 LYS C O 1
ATOM 6642 N N . HIS C 1 244 ? 9.514 28.597 -7.921 1.00 22.56 244 HIS C N 1
ATOM 6643 C CA . HIS C 1 244 ? 10.184 28.335 -6.656 1.00 22.68 244 HIS C CA 1
ATOM 6644 C C . HIS C 1 244 ? 10.845 26.959 -6.736 1.00 22.58 244 HIS C C 1
ATOM 6645 O O . HIS C 1 244 ? 10.351 26.070 -7.435 1.00 22.31 244 HIS C O 1
ATOM 6652 N N . SER C 1 245 ? 11.954 26.779 -6.021 1.00 22.28 245 SER C N 1
ATOM 6653 C CA . SER C 1 245 ? 12.640 25.485 -6.016 1.00 22.24 245 SER C CA 1
ATOM 6654 C C . SER C 1 245 ? 11.880 24.407 -5.241 1.00 22.23 245 SER C C 1
ATOM 6655 O O . SER C 1 245 ? 12.086 23.209 -5.473 1.00 22.36 245 SER C O 1
ATOM 6658 N N . ASN C 1 246 ? 10.995 24.820 -4.335 1.00 22.09 246 ASN C N 1
ATOM 6659 C CA . ASN C 1 246 ? 10.268 23.843 -3.532 1.00 22.20 246 ASN C CA 1
ATOM 6660 C C . ASN C 1 246 ? 9.088 23.169 -4.240 1.00 22.19 246 ASN C C 1
ATOM 6661 O O . ASN C 1 246 ? 9.070 21.942 -4.363 1.00 22.34 246 ASN C O 1
ATOM 6666 N N . ASP C 1 247 ? 8.116 23.944 -4.714 1.00 22.19 247 ASP C N 1
ATOM 6667 C CA . ASP C 1 247 ? 6.963 23.335 -5.375 1.00 22.14 247 ASP C CA 1
ATOM 6668 C C . ASP C 1 247 ? 7.191 23.127 -6.869 1.00 22.32 247 ASP C C 1
ATOM 6669 O O . ASP C 1 247 ? 6.466 22.359 -7.498 1.00 22.35 247 ASP C O 1
ATOM 6674 N N . GLU C 1 248 ? 8.202 23.807 -7.417 1.00 22.22 248 GLU C N 1
ATOM 6675 C CA . GLU C 1 248 ? 8.521 23.759 -8.860 1.00 22.30 248 GLU C CA 1
ATOM 6676 C C . GLU C 1 248 ? 7.327 24.133 -9.759 1.00 22.00 248 GLU C C 1
ATOM 6677 O O . GLU C 1 248 ? 7.250 23.739 -10.926 1.00 21.83 248 GLU C O 1
ATOM 6683 N N . ALA C 1 249 ? 6.408 24.909 -9.195 1.00 22.02 249 ALA C N 1
ATOM 6684 C CA . ALA C 1 249 ? 5.216 25.373 -9.902 1.00 21.42 249 ALA C CA 1
ATOM 6685 C C . ALA C 1 249 ? 5.501 26.637 -10.707 1.00 21.21 249 ALA C C 1
ATOM 6686 O O . ALA C 1 249 ? 6.257 27.495 -10.267 1.00 21.39 249 ALA C O 1
ATOM 6688 N N . LEU C 1 250 ? 4.893 26.748 -11.884 1.00 21.00 250 LEU C N 1
ATOM 6689 C CA . LEU C 1 250 ? 5.001 27.970 -12.686 1.00 20.88 250 LEU C CA 1
ATOM 6690 C C . LEU C 1 250 ? 3.930 28.965 -12.259 1.00 20.64 250 LEU C C 1
ATOM 6691 O O . LEU C 1 250 ? 2.743 28.740 -12.502 1.00 20.51 250 LEU C O 1
ATOM 6696 N N . THR C 1 251 ? 4.346 30.062 -11.624 1.00 20.49 251 THR C N 1
ATOM 6697 C CA . THR C 1 251 ? 3.393 30.977 -10.976 1.00 20.62 251 THR C CA 1
ATOM 6698 C C . THR C 1 251 ? 3.800 32.441 -11.073 1.00 20.73 251 THR C C 1
ATOM 6699 O O . THR C 1 251 ? 4.966 32.753 -11.275 1.00 21.09 251 THR C O 1
ATOM 6703 N N . PHE C 1 252 ? 2.826 33.337 -10.922 1.00 20.77 252 PHE C N 1
ATOM 6704 C CA . PHE C 1 252 ? 3.117 34.744 -10.684 1.00 20.77 252 PHE C CA 1
ATOM 6705 C C . PHE C 1 252 ? 2.305 35.222 -9.478 1.00 20.52 252 PHE C C 1
ATOM 6706 O O . PHE C 1 252 ? 1.373 34.539 -9.054 1.00 19.99 252 PHE C O 1
ATOM 6714 N N . TYR C 1 253 ? 2.683 36.368 -8.917 1.00 20.53 253 TYR C N 1
ATOM 6715 C CA . TYR C 1 253 ? 2.004 36.940 -7.755 1.00 20.43 253 TYR C CA 1
ATOM 6716 C C . TYR C 1 253 ? 1.446 38.310 -8.117 1.00 20.59 253 TYR C C 1
ATOM 6717 O O . TYR C 1 253 ? 2.202 39.192 -8.538 1.00 21.09 253 TYR C O 1
ATOM 6726 N N . CYS C 1 254 ? 0.139 38.496 -7.930 1.00 20.34 254 CYS C N 1
ATOM 6727 C CA . CYS C 1 254 ? -0.532 39.745 -8.292 1.00 20.91 254 CYS C CA 1
ATOM 6728 C C . CYS C 1 254 ? -1.495 40.226 -7.207 1.00 20.81 254 CYS C C 1
ATOM 6729 O O . CYS C 1 254 ? -1.955 39.433 -6.386 1.00 20.55 254 CYS C O 1
ATOM 6732 N N . ALA C 1 255 ? -1.795 41.525 -7.219 1.00 21.11 255 ALA C N 1
ATOM 6733 C CA . ALA C 1 255 ? -2.699 42.140 -6.237 1.00 21.34 255 ALA C CA 1
ATOM 6734 C C . ALA C 1 255 ? -4.149 41.713 -6.421 1.00 20.93 255 ALA C C 1
ATOM 6735 O O . ALA C 1 255 ? -4.615 41.533 -7.543 1.00 21.30 255 ALA C O 1
ATOM 6737 N N . ASN C 1 256 ? -4.861 41.564 -5.310 1.00 20.64 256 ASN C N 1
ATOM 6738 C CA . ASN C 1 256 ? -6.310 41.367 -5.352 1.00 20.44 256 ASN C CA 1
ATOM 6739 C C . ASN C 1 256 ? -7.062 42.625 -4.856 1.00 20.81 256 ASN C C 1
ATOM 6740 O O . ASN C 1 256 ? -6.425 43.597 -4.447 1.00 21.40 256 ASN C O 1
ATOM 6745 N N . PRO C 1 257 ? -8.406 42.631 -4.923 1.00 20.87 257 PRO C N 1
ATOM 6746 C CA . PRO C 1 257 ? -9.152 43.830 -4.516 1.00 21.35 257 PRO C CA 1
ATOM 6747 C C . PRO C 1 257 ? -9.022 44.204 -3.042 1.00 21.21 257 PRO C C 1
ATOM 6748 O O . PRO C 1 257 ? -9.413 45.309 -2.670 1.00 22.26 257 PRO C O 1
ATOM 6752 N N . SER C 1 258 ? -8.480 43.307 -2.218 1.00 20.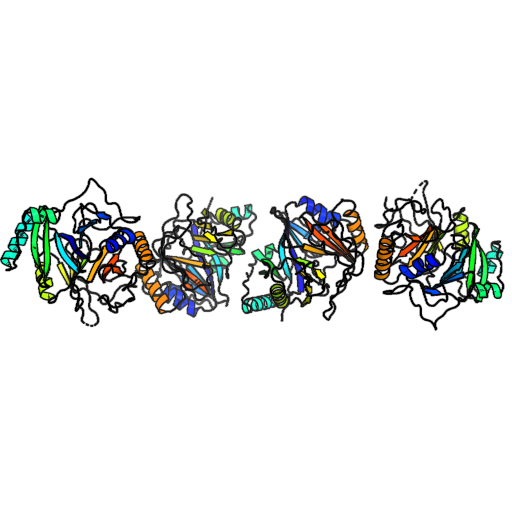62 258 SER C N 1
ATOM 6753 C CA . SER C 1 258 ? -8.317 43.579 -0.787 1.00 20.57 258 SER C CA 1
ATOM 6754 C C . SER C 1 258 ? -6.905 44.047 -0.412 1.00 20.61 258 SER C C 1
ATOM 6755 O O . SER C 1 258 ? -6.617 44.276 0.758 1.00 20.75 258 SER C O 1
ATOM 6758 N N . GLY C 1 259 ? -6.037 44.185 -1.408 1.00 20.60 259 GLY C N 1
ATOM 6759 C CA . GLY C 1 259 ? -4.701 44.722 -1.194 1.00 20.95 259 GLY C CA 1
ATOM 6760 C C . GLY C 1 259 ? -3.656 43.696 -0.799 1.00 21.03 259 GLY C C 1
ATOM 6761 O O . GLY C 1 259 ? -2.524 44.062 -0.490 1.00 21.11 259 GLY C O 1
ATOM 6762 N N . TRP C 1 260 ? -4.037 42.418 -0.783 1.00 20.91 260 TRP C N 1
ATOM 6763 C CA . TRP C 1 260 ? -3.061 41.332 -0.628 1.00 20.38 260 TRP C CA 1
ATOM 6764 C C . TRP C 1 260 ? -2.932 40.544 -1.936 1.00 20.10 260 TRP C C 1
ATOM 6765 O O . TRP C 1 260 ? -3.460 40.977 -2.965 1.00 20.29 260 TRP C O 1
ATOM 6776 N N . LEU C 1 261 ? -2.233 39.411 -1.902 1.00 19.58 261 LEU C N 1
ATOM 6777 C CA . LEU C 1 261 ? -1.814 38.743 -3.138 1.00 19.39 261 LEU C CA 1
ATOM 6778 C C . LEU C 1 261 ? -2.490 37.415 -3.441 1.00 19.13 261 LEU C C 1
ATOM 6779 O O . LEU C 1 261 ? -2.700 36.596 -2.554 1.00 19.09 261 LEU C O 1
ATOM 6784 N N . TRP C 1 262 ? -2.816 37.214 -4.714 1.00 19.03 262 TRP C N 1
ATOM 6785 C CA . TRP C 1 262 ? -3.137 35.884 -5.223 1.00 18.76 262 TRP C CA 1
ATOM 6786 C C . TRP C 1 262 ? -2.028 35.419 -6.161 1.00 18.73 262 TRP C C 1
ATOM 6787 O O . TRP C 1 262 ? -1.448 36.220 -6.898 1.00 18.74 262 TRP C O 1
ATOM 6798 N N . GLU C 1 263 ? -1.753 34.120 -6.125 1.00 18.89 263 GLU C N 1
ATOM 6799 C CA . GLU C 1 263 ? -0.675 33.525 -6.887 1.00 18.61 263 GLU C CA 1
ATOM 6800 C C . GLU C 1 263 ? -1.233 32.429 -7.807 1.00 18.37 263 GLU C C 1
ATOM 6801 O O . GLU C 1 263 ? -1.246 31.260 -7.435 1.00 18.11 263 GLU C O 1
ATOM 6807 N N . PRO C 1 264 ? -1.713 32.813 -9.008 1.00 18.08 264 PRO C N 1
ATOM 6808 C CA . PRO C 1 264 ? -2.168 31.824 -9.982 1.00 17.95 264 PRO C CA 1
ATOM 6809 C C . PRO C 1 264 ? -0.995 30.970 -10.447 1.00 17.52 264 PRO C C 1
ATOM 6810 O O . PRO C 1 264 ? 0.092 31.496 -10.689 1.00 17.33 264 PRO C O 1
ATOM 6814 N N . GLY C 1 265 ? -1.214 29.669 -10.567 1.00 17.37 265 GLY C N 1
ATOM 6815 C CA . GLY C 1 265 ? -0.126 28.758 -10.916 1.00 17.82 265 GLY C CA 1
ATOM 6816 C C . GLY C 1 265 ? -0.532 27.536 -11.708 1.00 18.12 265 GLY C C 1
ATOM 6817 O O . GLY C 1 265 ? -1.717 27.327 -11.988 1.00 18.05 265 GLY C O 1
ATOM 6818 N N . TRP C 1 266 ? 0.475 26.745 -12.076 1.00 18.00 266 TRP C N 1
ATOM 6819 C CA . TRP C 1 266 ? 0.316 25.528 -12.863 1.00 18.25 266 TRP C CA 1
ATOM 6820 C C . TRP C 1 266 ? 1.512 24.604 -12.643 1.00 18.88 266 TRP C C 1
ATOM 6821 O O . TRP C 1 266 ? 2.641 25.071 -12.486 1.00 18.10 266 TRP C O 1
ATOM 6832 N N . GLY C 1 267 ? 1.252 23.297 -12.643 1.00 19.44 267 GLY C N 1
ATOM 6833 C CA . GLY C 1 267 ? 2.314 22.289 -12.614 1.00 20.84 267 GLY C CA 1
ATOM 6834 C C . GLY C 1 267 ? 3.021 22.107 -11.284 1.00 21.44 267 GLY C C 1
ATOM 6835 O O . GLY C 1 267 ? 4.218 21.795 -11.258 1.00 21.56 267 GLY C O 1
ATOM 6836 N N . SER C 1 268 ? 2.295 22.294 -10.180 1.00 22.20 268 SER C N 1
ATOM 6837 C CA A SER C 1 268 ? 2.876 22.091 -8.855 0.50 22.23 268 SER C CA 1
ATOM 6838 C CA B SER C 1 268 ? 2.847 22.089 -8.840 0.50 22.53 268 SER C CA 1
ATOM 6839 C C . SER C 1 268 ? 3.199 20.616 -8.635 1.00 22.79 268 SER C C 1
ATOM 6840 O O . SER C 1 268 ? 2.379 19.737 -8.913 1.00 22.99 268 SER C O 1
ATOM 6845 N N . ARG C 1 269 ? 4.411 20.346 -8.153 1.00 23.23 269 ARG C N 1
ATOM 6846 C CA . ARG C 1 269 ? 4.827 18.969 -7.875 1.00 23.68 269 ARG C CA 1
ATOM 6847 C C . ARG C 1 269 ? 4.390 18.553 -6.469 1.00 23.89 269 ARG C C 1
ATOM 6848 O O . ARG C 1 269 ? 4.140 19.413 -5.615 1.00 24.01 269 ARG C O 1
ATOM 6856 N N . PRO C 1 270 ? 4.306 17.233 -6.212 1.00 24.38 270 PRO C N 1
ATOM 6857 C CA . PRO C 1 270 ? 3.983 16.800 -4.853 1.00 24.62 270 PRO C CA 1
ATOM 6858 C C . PRO C 1 270 ? 5.113 17.111 -3.867 1.00 24.75 270 PRO C C 1
ATOM 6859 O O . PRO C 1 270 ? 6.271 17.237 -4.272 1.00 24.81 270 PRO C O 1
ATOM 6863 N N . ALA C 1 271 ? 4.779 17.232 -2.584 1.00 25.02 271 ALA C N 1
ATOM 6864 C CA . ALA C 1 271 ? 5.796 17.402 -1.548 1.00 25.34 271 ALA C CA 1
ATOM 6865 C C . ALA C 1 271 ? 6.739 16.198 -1.554 1.00 25.58 271 ALA C C 1
ATOM 6866 O O . ALA C 1 271 ? 6.271 15.057 -1.607 1.00 25.66 271 ALA C O 1
ATOM 6868 N N . PRO C 1 272 ? 8.068 16.444 -1.504 1.00 25.63 272 PRO C N 1
ATOM 6869 C CA . PRO C 1 272 ? 9.017 15.332 -1.415 1.00 25.67 272 PRO C CA 1
ATOM 6870 C C . PRO C 1 272 ? 8.741 14.515 -0.160 1.00 25.35 272 PRO C C 1
ATOM 6871 O O . PRO C 1 272 ? 8.310 15.074 0.856 1.00 24.76 272 PRO C O 1
ATOM 6875 N N . ALA C 1 273 ? 8.975 13.207 -0.242 1.00 24.87 273 ALA C N 1
ATOM 6876 C CA . ALA C 1 273 ? 8.741 12.300 0.879 1.00 24.84 273 ALA C CA 1
ATOM 6877 C C . ALA C 1 273 ? 9.566 12.706 2.092 1.00 24.55 273 ALA C C 1
ATOM 6878 O O . ALA C 1 273 ? 9.152 12.499 3.243 1.00 24.59 273 ALA C O 1
ATOM 6880 N N . GLN C 1 274 ? 10.732 13.295 1.824 1.00 23.59 274 GLN C N 1
ATOM 6881 C CA . GLN C 1 274 ? 11.664 13.682 2.877 1.00 23.13 274 GLN C CA 1
ATOM 6882 C C . GLN C 1 274 ? 12.054 15.149 2.760 1.00 21.95 274 GLN C C 1
ATOM 6883 O O . GLN C 1 274 ? 12.143 15.684 1.659 1.00 21.09 274 GLN C O 1
ATOM 6889 N N . GLN C 1 275 ? 12.291 15.775 3.909 1.00 21.13 275 GLN C N 1
ATOM 6890 C CA . GLN C 1 275 ? 12.511 17.215 4.008 1.00 20.83 275 GLN C CA 1
ATOM 6891 C C . GLN C 1 275 ? 13.735 17.673 3.219 1.00 20.21 275 GLN C C 1
ATOM 6892 O O . GLN C 1 275 ? 14.787 17.050 3.288 1.00 19.54 275 GLN C O 1
ATOM 6898 N N . GLU C 1 276 ? 13.564 18.765 2.470 1.00 19.46 276 GLU C N 1
ATOM 6899 C CA . GLU C 1 276 ? 14.626 19.382 1.667 1.00 19.06 276 GLU C CA 1
ATOM 6900 C C . GLU C 1 276 ? 14.635 20.879 1.955 1.00 18.35 276 GLU C C 1
ATOM 6901 O O . GLU C 1 276 ? 13.620 21.435 2.375 1.00 18.15 276 GLU C O 1
ATOM 6907 N N . HIS C 1 277 ? 15.761 21.544 1.716 1.00 18.25 277 HIS C N 1
ATOM 6908 C CA . HIS C 1 277 ? 15.765 23.009 1.752 1.00 17.92 277 HIS C CA 1
ATOM 6909 C C . HIS C 1 277 ? 16.566 23.630 0.603 1.00 17.95 277 HIS C C 1
ATOM 6910 O O . HIS C 1 277 ? 17.366 22.954 -0.048 1.00 17.45 277 HIS C O 1
ATOM 6917 N N . TYR C 1 278 ? 16.323 24.917 0.356 1.00 18.07 278 TYR C N 1
ATOM 6918 C CA . TYR C 1 278 ? 16.859 25.602 -0.816 1.00 18.80 278 TYR C CA 1
ATOM 6919 C C . TYR C 1 278 ? 17.395 26.969 -0.424 1.00 19.37 278 TYR C C 1
ATOM 6920 O O . TYR C 1 278 ? 17.060 27.486 0.643 1.00 18.93 278 TYR C O 1
ATOM 6929 N N . LEU C 1 279 ? 18.233 27.549 -1.276 1.00 19.80 279 LEU C N 1
ATOM 6930 C CA . LEU C 1 279 ? 18.762 28.883 -0.992 1.00 21.35 279 LEU C CA 1
ATOM 6931 C C . LEU C 1 279 ? 18.209 29.928 -1.952 1.00 21.86 279 LEU C C 1
ATOM 6932 O O . LEU C 1 279 ? 18.331 31.137 -1.708 1.00 21.93 279 LEU C O 1
ATOM 6937 N N . ARG C 1 280 ? 17.576 29.456 -3.025 1.00 22.33 280 ARG C N 1
ATOM 6938 C CA . ARG C 1 280 ? 17.006 30.335 -4.049 1.00 23.00 280 ARG C CA 1
ATOM 6939 C C . ARG C 1 280 ? 15.961 29.628 -4.915 1.00 23.11 280 ARG C C 1
ATOM 6940 O O . ARG C 1 280 ? 15.763 28.420 -4.793 1.00 22.99 280 ARG C O 1
ATOM 6948 N N . ASP C 1 281 ? 15.308 30.408 -5.780 1.00 23.87 281 ASP C N 1
ATOM 6949 C CA . ASP C 1 281 ? 14.314 29.937 -6.746 1.00 24.05 281 ASP C CA 1
ATOM 6950 C C . ASP C 1 281 ? 14.995 29.476 -8.040 1.00 23.92 281 ASP C C 1
ATOM 6951 O O . ASP C 1 281 ? 16.185 29.733 -8.250 1.00 24.16 281 ASP C O 1
ATOM 6956 N N . ILE C 1 282 ? 14.233 28.812 -8.910 1.00 23.62 282 ILE C N 1
ATOM 6957 C CA . ILE C 1 282 ? 14.779 28.257 -10.161 1.00 23.89 282 ILE C CA 1
ATOM 6958 C C . ILE C 1 282 ? 14.965 29.338 -11.227 1.00 23.93 282 ILE C C 1
ATOM 6959 O O . ILE C 1 282 ? 16.090 29.587 -11.664 1.00 24.42 282 ILE C O 1
ATOM 6964 N N . PHE C 1 283 ? 13.868 29.974 -11.640 1.00 23.99 283 PHE C N 1
ATOM 6965 C CA . PHE C 1 283 ? 13.919 31.074 -12.612 1.00 24.13 283 PHE C CA 1
ATOM 6966 C C . PHE C 1 283 ? 12.767 32.064 -12.407 1.00 24.32 283 PHE C C 1
ATOM 6967 O O . PHE C 1 283 ? 11.838 31.792 -11.647 1.00 23.70 283 PHE C O 1
ATOM 6975 N N . GLY C 1 284 ? 12.841 33.209 -13.087 1.00 24.89 284 GLY C N 1
ATOM 6976 C CA . GLY C 1 284 ? 11.798 34.229 -13.013 1.00 25.80 284 GLY C CA 1
ATOM 6977 C C . GLY C 1 284 ? 11.522 34.684 -11.593 1.00 26.43 284 GLY C C 1
ATOM 6978 O O . GLY C 1 284 ? 12.430 34.716 -10.766 1.00 26.53 284 GLY C O 1
ATOM 6979 N N . HIS C 1 285 ? 10.262 35.007 -11.303 1.00 27.37 285 HIS C N 1
ATOM 6980 C CA . HIS C 1 285 ? 9.869 35.552 -9.994 1.00 28.15 285 HIS C CA 1
ATOM 6981 C C . HIS C 1 285 ? 10.661 36.817 -9.659 1.00 29.24 285 HIS C C 1
ATOM 6982 O O . HIS C 1 285 ? 10.990 37.084 -8.495 1.00 29.34 285 HIS C O 1
ATOM 6989 N N . ASP C 1 286 ? 10.975 37.579 -10.700 1.00 30.23 286 ASP C N 1
ATOM 6990 C CA . ASP C 1 286 ? 11.669 38.850 -10.554 1.00 31.38 286 ASP C CA 1
ATOM 6991 C C . ASP C 1 286 ? 10.735 39.832 -9.873 1.00 31.51 286 ASP C C 1
ATOM 6992 O O . ASP C 1 286 ? 9.534 39.852 -10.161 1.00 31.19 286 ASP C O 1
ATOM 6997 N N . ASN C 1 287 ? 11.291 40.625 -8.960 1.00 31.80 287 ASN C N 1
ATOM 6998 C CA . ASN C 1 287 ? 10.528 41.637 -8.242 1.00 32.37 287 ASN C CA 1
ATOM 6999 C C . ASN C 1 287 ? 10.063 42.744 -9.171 1.00 32.68 287 ASN C C 1
ATOM 7000 O O . ASN C 1 287 ? 10.842 43.264 -9.965 1.00 33.13 287 ASN C O 1
ATOM 7005 N N . GLU C 1 288 ? 8.782 43.080 -9.081 1.00 32.77 288 GLU C N 1
ATOM 7006 C CA . GLU C 1 288 ? 8.212 44.162 -9.867 1.00 33.20 288 GLU C CA 1
ATOM 7007 C C . GLU C 1 288 ? 7.592 45.188 -8.909 1.00 33.46 288 GLU C C 1
ATOM 7008 O O . GLU C 1 288 ? 8.325 45.883 -8.199 1.00 33.74 288 GLU C O 1
ATOM 7014 N N . VAL C 1 289 ? 6.261 45.265 -8.862 1.00 33.47 289 VAL C N 1
ATOM 7015 C CA . VAL C 1 289 ? 5.567 46.226 -7.995 1.00 33.89 289 VAL C CA 1
ATOM 7016 C C . VAL C 1 289 ? 5.801 45.876 -6.525 1.00 34.02 289 VAL C C 1
ATOM 7017 O O . VAL C 1 289 ? 5.428 44.797 -6.063 1.00 33.60 289 VAL C O 1
ATOM 7021 N N . GLU C 1 290 ? 6.438 46.792 -5.800 1.00 34.56 290 GLU C N 1
ATOM 7022 C CA . GLU C 1 290 ? 6.853 46.520 -4.425 1.00 35.04 290 GLU C CA 1
ATOM 7023 C C . GLU C 1 290 ? 5.797 46.895 -3.383 1.00 35.17 290 GLU C C 1
ATOM 7024 O O . GLU C 1 290 ? 4.852 47.629 -3.679 1.00 35.36 290 GLU C O 1
ATOM 7030 N N . GLY C 1 291 ? 5.957 46.360 -2.174 1.00 35.43 291 GLY C N 1
ATOM 7031 C CA . GLY C 1 291 ? 5.118 46.741 -1.033 1.00 36.09 291 GLY C CA 1
ATOM 7032 C C . GLY C 1 291 ? 4.009 45.778 -0.650 1.00 36.05 291 GLY C C 1
ATOM 7033 O O . GLY C 1 291 ? 3.081 46.155 0.073 1.00 35.86 291 GLY C O 1
ATOM 7034 N N . TYR C 1 292 ? 4.100 44.539 -1.127 1.00 35.96 292 TYR C N 1
ATOM 7035 C CA . TYR C 1 292 ? 3.108 43.514 -0.796 1.00 36.07 292 TYR C CA 1
ATOM 7036 C C . TYR C 1 292 ? 3.679 42.414 0.107 1.00 36.30 292 TYR C C 1
ATOM 7037 O O . TYR C 1 292 ? 3.077 41.346 0.257 1.00 35.80 292 TYR C O 1
ATOM 7046 N N . GLY C 1 293 ? 4.840 42.688 0.704 1.00 37.03 293 GLY C N 1
ATOM 7047 C CA . GLY C 1 293 ? 5.448 41.793 1.692 1.00 37.86 293 GLY C CA 1
ATOM 7048 C C . GLY C 1 293 ? 6.332 40.698 1.117 1.00 38.31 293 GLY C C 1
ATOM 7049 O O . GLY C 1 293 ? 6.790 39.822 1.847 1.00 38.02 293 GLY C O 1
ATOM 7050 N N . LEU C 1 294 ? 6.597 40.738 -0.167 1.00 39.18 294 LEU C N 1
ATOM 7051 C CA . LEU C 1 294 ? 7.421 39.770 -0.866 1.00 39.90 294 LEU C CA 1
ATOM 7052 C C . LEU C 1 294 ? 8.468 40.502 -1.675 1.00 40.84 294 LEU C C 1
ATOM 7053 O O . LEU C 1 294 ? 8.701 40.199 -2.804 1.00 40.80 294 LEU C O 1
ATOM 7058 N N . ASP C 1 295 ? 9.114 41.468 -1.070 1.00 41.98 295 ASP C N 1
ATOM 7059 C CA . ASP C 1 295 ? 10.101 42.270 -1.746 1.00 43.10 295 ASP C CA 1
ATOM 7060 C C . ASP C 1 295 ? 11.488 41.666 -1.673 1.00 43.89 295 ASP C C 1
ATOM 7061 O O . ASP C 1 295 ? 12.456 42.239 -2.094 1.00 44.32 295 ASP C O 1
ATOM 7066 N N . ILE C 1 296 ? 11.565 40.504 -1.084 1.00 44.39 296 ILE C N 1
ATOM 7067 C CA . ILE C 1 296 ? 12.803 39.802 -0.933 1.00 45.19 296 ILE C CA 1
ATOM 7068 C C . ILE C 1 296 ? 13.436 39.319 -2.274 1.00 45.61 296 ILE C C 1
ATOM 7069 O O . ILE C 1 296 ? 12.740 39.057 -3.218 1.00 45.65 296 ILE C O 1
ATOM 7074 N N . PRO C 1 297 ? 14.752 39.267 -2.377 1.00 46.21 297 PRO C N 1
ATOM 7075 C CA . PRO C 1 297 ? 15.374 38.831 -3.626 1.00 46.44 297 PRO C CA 1
ATOM 7076 C C . PRO C 1 297 ? 15.393 37.320 -3.637 1.00 46.42 297 PRO C C 1
ATOM 7077 O O . PRO C 1 297 ? 16.059 36.724 -2.880 1.00 46.65 297 PRO C O 1
ATOM 7081 N N . LEU C 1 298 ? 14.637 36.722 -4.521 1.00 41.72 298 LEU C N 1
ATOM 7082 C CA . LEU C 1 298 ? 14.431 35.270 -4.503 1.00 41.96 298 LEU C CA 1
ATOM 7083 C C . LEU C 1 298 ? 15.548 34.457 -5.172 1.00 42.15 298 LEU C C 1
ATOM 7084 O O . LEU C 1 298 ? 15.658 33.251 -4.942 1.00 42.13 298 LEU C O 1
ATOM 7089 N N . LYS C 1 299 ? 16.366 35.114 -5.992 1.00 42.32 299 LYS C N 1
ATOM 7090 C CA . LYS C 1 299 ? 17.482 34.447 -6.664 1.00 42.55 299 LYS C CA 1
ATOM 7091 C C . LYS C 1 299 ? 18.826 34.872 -6.076 1.00 42.66 299 LYS C C 1
ATOM 7092 O O . LYS C 1 299 ? 19.070 36.058 -5.846 1.00 43.00 299 LYS C O 1
ATOM 7094 N N . ALA D 1 2 ? 9.292 7.850 -51.555 1.00 26.98 2 ALA D N 1
ATOM 7095 C CA . ALA D 1 2 ? 10.313 8.230 -50.535 1.00 26.67 2 ALA D CA 1
ATOM 7096 C C . ALA D 1 2 ? 10.234 9.715 -50.196 1.00 26.20 2 ALA D C 1
ATOM 7097 O O . ALA D 1 2 ? 10.141 10.568 -51.089 1.00 26.44 2 ALA D O 1
ATOM 7099 N N . LYS D 1 3 ? 10.293 10.010 -48.901 1.00 25.73 3 LYS D N 1
ATOM 7100 C CA . LYS D 1 3 ? 10.144 11.374 -48.400 1.00 24.94 3 LYS D CA 1
ATOM 7101 C C . LYS D 1 3 ? 11.337 11.774 -47.540 1.00 24.03 3 LYS D C 1
ATOM 7102 O O . LYS D 1 3 ? 12.022 10.924 -46.968 1.00 23.91 3 LYS D O 1
ATOM 7108 N N . VAL D 1 4 ? 11.570 13.076 -47.423 1.00 23.18 4 VAL D N 1
ATOM 7109 C CA . VAL D 1 4 ? 12.476 13.562 -46.395 1.00 22.36 4 VAL D CA 1
ATOM 7110 C C . VAL D 1 4 ? 11.851 13.280 -45.027 1.00 21.83 4 VAL D C 1
ATOM 7111 O O . VAL D 1 4 ? 10.624 13.316 -44.867 1.00 22.35 4 VAL D O 1
ATOM 7115 N N . THR D 1 5 ? 12.706 12.984 -44.057 1.00 21.18 5 THR D N 1
ATOM 7116 C CA . THR D 1 5 ? 12.280 12.479 -42.757 1.00 20.24 5 THR D CA 1
ATOM 7117 C C . THR D 1 5 ? 12.507 13.485 -41.628 1.00 19.86 5 THR D C 1
ATOM 7118 O O . THR D 1 5 ? 11.837 13.421 -40.593 1.00 19.82 5 THR D O 1
ATOM 7122 N N . GLU D 1 6 ? 13.472 14.386 -41.814 1.00 19.09 6 GLU D N 1
ATOM 7123 C CA . GLU D 1 6 ? 13.746 15.434 -40.827 1.00 18.77 6 GLU D CA 1
ATOM 7124 C C . GLU D 1 6 ? 14.592 16.563 -41.401 1.00 18.48 6 GLU D C 1
ATOM 7125 O O . GLU D 1 6 ? 15.222 16.410 -42.448 1.00 18.45 6 GLU D O 1
ATOM 7131 N N . LEU D 1 7 ? 14.557 17.704 -40.716 1.00 18.40 7 LEU D N 1
ATOM 7132 C CA . LEU D 1 7 ? 15.494 18.796 -40.944 1.00 18.23 7 LEU D CA 1
ATOM 7133 C C . LEU D 1 7 ? 16.763 18.461 -40.181 1.00 18.29 7 LEU D C 1
ATOM 7134 O O . LEU D 1 7 ? 16.856 18.749 -38.994 1.00 18.97 7 LEU D O 1
ATOM 7139 N N . GLY D 1 8 ? 17.729 17.853 -40.862 1.00 18.51 8 GLY D N 1
ATOM 7140 C CA . GLY D 1 8 ? 18.881 17.244 -40.199 1.00 18.75 8 GLY D CA 1
ATOM 7141 C C . GLY D 1 8 ? 19.924 18.209 -39.666 1.00 19.00 8 GLY D C 1
ATOM 7142 O O . GLY D 1 8 ? 20.375 18.069 -38.528 1.00 19.40 8 GLY D O 1
ATOM 7143 N N . TYR D 1 9 ? 20.325 19.170 -40.501 1.00 19.22 9 TYR D N 1
ATOM 7144 C CA . TYR D 1 9 ? 21.318 20.174 -40.117 1.00 19.59 9 TYR D CA 1
ATOM 7145 C C . TYR D 1 9 ? 21.110 21.522 -40.808 1.00 19.60 9 TYR D C 1
ATOM 7146 O O . TYR D 1 9 ? 20.400 21.624 -41.806 1.00 19.54 9 TYR D O 1
ATOM 7155 N N . LEU D 1 10 ? 21.740 22.555 -40.261 1.00 19.95 10 LEU D N 1
ATOM 7156 C CA . LEU D 1 10 ? 21.833 23.838 -40.937 1.00 20.02 10 LEU D CA 1
ATOM 7157 C C . LEU D 1 10 ? 23.282 24.262 -41.027 1.00 20.67 10 LEU D C 1
ATOM 7158 O O . LEU D 1 10 ? 24.090 23.952 -40.139 1.00 20.60 10 LEU D O 1
ATOM 7163 N N . GLY D 1 11 ? 23.606 24.949 -42.116 1.00 20.54 11 GLY D N 1
ATOM 7164 C CA . GLY D 1 11 ? 24.881 25.626 -42.245 1.00 21.18 11 GLY D CA 1
ATOM 7165 C C . GLY D 1 11 ? 24.623 27.110 -42.172 1.00 21.20 11 GLY D C 1
ATOM 7166 O O . GLY D 1 11 ? 23.703 27.623 -42.817 1.00 21.39 11 GLY D O 1
ATOM 7167 N N . LEU D 1 12 ? 25.418 27.794 -41.361 1.00 21.48 12 LEU D N 1
ATOM 7168 C CA . LEU D 1 12 ? 25.249 29.218 -41.166 1.00 21.73 12 LEU D CA 1
ATOM 7169 C C . LEU D 1 12 ? 26.547 29.942 -41.475 1.00 22.24 12 LEU D C 1
ATOM 7170 O O . LEU D 1 12 ? 27.633 29.493 -41.089 1.00 22.34 12 LEU D O 1
ATOM 7175 N N . SER D 1 13 ? 26.423 31.043 -42.209 1.00 22.51 13 SER D N 1
ATOM 7176 C CA A SER D 1 13 ? 27.534 31.949 -42.434 0.50 23.05 13 SER D CA 1
ATOM 7177 C CA B SER D 1 13 ? 27.544 31.949 -42.421 0.50 23.10 13 SER D CA 1
ATOM 7178 C C . SER D 1 13 ? 27.514 33.011 -41.333 1.00 23.12 13 SER D C 1
ATOM 7179 O O . SER D 1 13 ? 26.513 33.712 -41.163 1.00 23.19 13 SER D O 1
ATOM 7184 N N . VAL D 1 14 ? 28.607 33.111 -40.574 1.00 23.12 14 VAL D N 1
ATOM 7185 C CA . VAL D 1 14 ? 28.680 34.030 -39.426 1.00 22.77 14 VAL D CA 1
ATOM 7186 C C . VAL D 1 14 ? 29.938 34.920 -39.467 1.00 23.71 14 VAL D C 1
ATOM 7187 O O . VAL D 1 14 ? 30.966 34.530 -40.029 1.00 23.67 14 VAL D O 1
ATOM 7191 N N . SER D 1 15 ? 29.827 36.114 -38.888 1.00 24.06 15 SER D N 1
ATOM 7192 C CA A SER D 1 15 ? 30.940 37.058 -38.853 0.50 24.82 15 SER D CA 1
ATOM 7193 C CA B SER D 1 15 ? 30.927 37.078 -38.838 0.50 25.03 15 SER D CA 1
ATOM 7194 C C . SER D 1 15 ? 31.787 36.916 -37.592 1.00 25.17 15 SER D C 1
ATOM 7195 O O . SER D 1 15 ? 32.968 37.269 -37.590 1.00 25.96 15 SER D O 1
ATOM 7200 N N . ASN D 1 16 ? 31.190 36.394 -36.527 1.00 24.96 16 ASN D N 1
ATOM 7201 C CA . ASN D 1 16 ? 31.864 36.348 -35.233 1.00 25.32 16 ASN D CA 1
ATOM 7202 C C . ASN D 1 16 ? 31.662 35.001 -34.536 1.00 25.21 16 ASN D C 1
ATOM 7203 O O . ASN D 1 16 ? 30.645 34.787 -33.873 1.00 24.63 16 ASN D O 1
ATOM 7208 N N . LEU D 1 17 ? 32.642 34.108 -34.681 1.00 25.72 17 LEU D N 1
ATOM 7209 C CA . LEU D 1 17 ? 32.575 32.769 -34.085 1.00 25.92 17 LEU D CA 1
ATOM 7210 C C . LEU D 1 17 ? 32.500 32.803 -32.564 1.00 25.91 17 LEU D C 1
ATOM 7211 O O . LEU D 1 17 ? 31.685 32.096 -31.971 1.00 25.47 17 LEU D O 1
ATOM 7216 N N . ASP D 1 18 ? 33.353 33.620 -31.944 1.00 26.50 18 ASP D N 1
ATOM 7217 C CA . ASP D 1 18 ? 33.415 33.716 -30.482 1.00 26.59 18 ASP D CA 1
ATOM 7218 C C . ASP D 1 18 ? 32.083 34.149 -29.858 1.00 25.86 18 ASP D C 1
ATOM 7219 O O . ASP D 1 18 ? 31.692 33.637 -28.803 1.00 25.54 18 ASP D O 1
ATOM 7224 N N . ALA D 1 19 ? 31.397 35.083 -30.515 1.00 25.24 19 ALA D N 1
ATOM 7225 C CA . ALA D 1 19 ? 30.089 35.565 -30.061 1.00 24.53 19 ALA D CA 1
ATOM 7226 C C . ALA D 1 19 ? 29.039 34.466 -30.176 1.00 23.69 19 ALA D C 1
ATOM 7227 O O . ALA D 1 19 ? 28.123 34.379 -29.352 1.00 22.66 19 ALA D O 1
ATOM 7229 N N . TRP D 1 20 ? 29.184 33.628 -31.202 1.00 23.04 20 TRP D N 1
ATOM 7230 C CA . TRP D 1 20 ? 28.305 32.478 -31.388 1.00 22.50 20 TRP D CA 1
ATOM 7231 C C . TRP D 1 20 ? 28.541 31.382 -30.351 1.00 22.35 20 TRP D C 1
ATOM 7232 O O . TRP D 1 20 ? 27.588 30.763 -29.893 1.00 21.90 20 TRP D O 1
ATOM 7243 N N . ARG D 1 21 ? 29.797 31.156 -29.973 1.00 22.86 21 ARG D N 1
ATOM 7244 C CA . ARG D 1 21 ? 30.097 30.218 -28.888 1.00 23.10 21 ARG D CA 1
ATOM 7245 C C . ARG D 1 21 ? 29.447 30.686 -27.584 1.00 22.97 21 ARG D C 1
ATOM 7246 O O . ARG D 1 21 ? 28.727 29.921 -26.954 1.00 22.83 21 ARG D O 1
ATOM 7254 N N . ASP D 1 22 ? 29.675 31.947 -27.211 1.00 22.86 22 ASP D N 1
ATOM 7255 C CA . ASP D 1 22 ? 29.057 32.548 -26.020 1.00 23.01 22 ASP D CA 1
ATOM 7256 C C . ASP D 1 22 ? 27.530 32.412 -26.025 1.00 22.11 22 ASP D C 1
ATOM 7257 O O . ASP D 1 22 ? 26.912 32.181 -24.985 1.00 22.10 22 ASP D O 1
ATOM 7262 N N . TYR D 1 23 ? 26.934 32.548 -27.207 1.00 21.19 23 TYR D N 1
ATOM 7263 C CA . TYR D 1 23 ? 25.487 32.559 -27.342 1.00 20.45 23 TYR D CA 1
ATOM 7264 C C . TYR D 1 23 ? 24.883 31.155 -27.402 1.00 19.72 23 TYR D C 1
ATOM 7265 O O . TYR D 1 23 ? 24.034 30.805 -26.589 1.00 19.90 23 TYR D O 1
ATOM 7274 N N . ALA D 1 24 ? 25.334 30.355 -28.358 1.00 19.39 24 ALA D N 1
ATOM 7275 C CA . ALA D 1 24 ? 24.758 29.039 -28.588 1.00 18.65 24 ALA D CA 1
ATOM 7276 C C . ALA D 1 24 ? 25.153 28.033 -27.508 1.00 18.55 24 ALA D C 1
ATOM 7277 O O . ALA D 1 24 ? 24.330 27.235 -27.073 1.00 17.73 24 ALA D O 1
ATOM 7279 N N . ALA D 1 25 ? 26.409 28.077 -27.068 1.00 18.77 25 ALA D N 1
ATOM 7280 C CA . ALA D 1 25 ? 26.837 27.227 -25.968 1.00 19.20 25 ALA D CA 1
ATOM 7281 C C . ALA D 1 25 ? 26.492 27.855 -24.619 1.00 19.21 25 ALA D C 1
ATOM 7282 O O . ALA D 1 25 ? 25.718 27.287 -23.848 1.00 18.95 25 ALA D O 1
ATOM 7284 N N . GLY D 1 26 ? 27.041 29.041 -24.363 1.00 19.86 26 GLY D N 1
ATOM 7285 C CA . GLY D 1 26 ? 26.945 29.691 -23.056 1.00 19.94 26 GLY D CA 1
ATOM 7286 C C . GLY D 1 26 ? 25.546 29.954 -22.527 1.00 19.81 26 GLY D C 1
ATOM 7287 O O . GLY D 1 26 ? 25.310 29.891 -21.313 1.00 20.06 26 GLY D O 1
ATOM 7288 N N . ILE D 1 27 ? 24.619 30.255 -23.430 1.00 19.06 27 ILE D N 1
ATOM 7289 C CA . ILE D 1 27 ? 23.237 30.550 -23.056 1.00 18.92 27 ILE D CA 1
ATOM 7290 C C . ILE D 1 27 ? 22.292 29.387 -23.371 1.00 18.29 27 ILE D C 1
ATOM 7291 O O . ILE D 1 27 ? 21.585 28.890 -22.487 1.00 18.42 27 ILE D O 1
ATOM 7296 N N . MET D 1 28 ? 22.287 28.955 -24.629 1.00 17.68 28 MET D N 1
ATOM 7297 C CA . MET D 1 28 ? 21.319 27.967 -25.106 1.00 16.90 28 MET D CA 1
ATOM 7298 C C . MET D 1 28 ? 21.615 26.537 -24.660 1.00 16.53 28 MET D C 1
ATOM 7299 O O . MET D 1 28 ? 20.707 25.714 -24.591 1.00 16.22 28 MET D O 1
ATOM 7304 N N . GLY D 1 29 ? 22.877 26.247 -24.355 1.00 16.97 29 GLY D N 1
ATOM 7305 C CA . GLY D 1 29 ? 23.269 24.909 -23.900 1.00 17.24 29 GLY D CA 1
ATOM 7306 C C . GLY D 1 29 ? 23.771 23.955 -24.970 1.00 17.56 29 GLY D C 1
ATOM 7307 O O . GLY D 1 29 ? 23.990 22.769 -24.697 1.00 17.75 29 GLY D O 1
ATOM 7308 N N . MET D 1 30 ? 23.963 24.445 -26.193 1.00 17.53 30 MET D N 1
ATOM 7309 C CA . MET D 1 30 ? 24.570 23.612 -27.234 1.00 17.40 30 MET D CA 1
ATOM 7310 C C . MET D 1 30 ? 26.029 23.289 -26.912 1.00 17.86 30 MET D C 1
ATOM 7311 O O . MET D 1 30 ? 26.650 23.967 -26.095 1.00 17.87 30 MET D O 1
ATOM 7316 N N . GLN D 1 31 ? 26.569 22.254 -27.552 1.00 18.02 31 GLN D N 1
ATOM 7317 C CA . GLN D 1 31 ? 27.975 21.886 -27.362 1.00 18.50 31 GLN D CA 1
ATOM 7318 C C . GLN D 1 31 ? 28.833 22.328 -28.544 1.00 18.99 31 GLN D C 1
ATOM 7319 O O . GLN D 1 31 ? 28.537 21.980 -29.686 1.00 18.78 31 GLN D O 1
ATOM 7325 N N . VAL D 1 32 ? 29.894 23.088 -28.271 1.00 19.41 32 VAL D N 1
ATOM 7326 C CA . VAL D 1 32 ? 30.806 23.509 -29.332 1.00 20.51 32 VAL D CA 1
ATOM 7327 C C . VAL D 1 32 ? 31.758 22.378 -29.677 1.00 20.98 32 VAL D C 1
ATOM 7328 O O . VAL D 1 32 ? 32.378 21.782 -28.790 1.00 21.78 32 VAL D O 1
ATOM 7332 N N . VAL D 1 33 ? 31.854 22.084 -30.970 1.00 21.55 33 VAL D N 1
ATOM 7333 C CA . VAL D 1 33 ? 32.752 21.048 -31.478 1.00 22.62 33 VAL D CA 1
ATOM 7334 C C . VAL D 1 33 ? 33.701 21.654 -32.504 1.00 23.55 33 VAL D C 1
ATOM 7335 O O . VAL D 1 33 ? 33.265 22.249 -33.489 1.00 23.45 33 VAL D O 1
ATOM 7339 N N . ASP D 1 34 ? 35.000 21.512 -32.250 1.00 24.86 34 ASP D N 1
ATOM 7340 C CA . ASP D 1 34 ? 36.036 22.097 -33.099 1.00 25.96 34 ASP D CA 1
ATOM 7341 C C . ASP D 1 34 ? 37.017 21.006 -33.503 1.00 26.83 34 ASP D C 1
ATOM 7342 O O . ASP D 1 34 ? 37.782 20.503 -32.672 1.00 26.70 34 ASP D O 1
ATOM 7347 N N . ASP D 1 35 ? 36.986 20.646 -34.783 1.00 27.39 35 ASP D N 1
ATOM 7348 C CA . ASP D 1 35 ? 37.791 19.540 -35.299 1.00 28.66 35 ASP D CA 1
ATOM 7349 C C . ASP D 1 35 ? 39.050 20.007 -36.029 1.00 29.47 35 ASP D C 1
ATOM 7350 O O . ASP D 1 35 ? 39.674 19.238 -36.765 1.00 29.97 35 ASP D O 1
ATOM 7355 N N . GLY D 1 36 ? 39.415 21.268 -35.825 1.00 30.12 36 GLY D N 1
ATOM 7356 C CA . GLY D 1 36 ? 40.673 21.800 -36.345 1.00 31.47 36 GLY D CA 1
ATOM 7357 C C . GLY D 1 36 ? 40.592 22.406 -37.731 1.00 31.67 36 GLY D C 1
ATOM 7358 O O . GLY D 1 36 ? 41.607 22.840 -38.276 1.00 32.74 36 GLY D O 1
ATOM 7359 N N . GLU D 1 37 ? 39.396 22.433 -38.311 1.00 31.40 37 GLU D N 1
ATOM 7360 C CA . GLU D 1 37 ? 39.195 23.093 -39.599 1.00 31.49 37 GLU D CA 1
ATOM 7361 C C . GLU D 1 37 ? 39.355 24.596 -39.409 1.00 31.63 37 GLU D C 1
ATOM 7362 O O . GLU D 1 37 ? 38.847 25.158 -38.438 1.00 31.81 37 GLU D O 1
ATOM 7368 N N . ASP D 1 38 ? 40.078 25.242 -40.319 1.00 31.93 38 ASP D N 1
ATOM 7369 C CA . ASP D 1 38 ? 40.445 26.650 -40.139 1.00 32.18 38 ASP D CA 1
ATOM 7370 C C . ASP D 1 38 ? 39.308 27.643 -40.380 1.00 31.22 38 ASP D C 1
ATOM 7371 O O . ASP D 1 38 ? 39.429 28.818 -40.023 1.00 31.58 38 ASP D O 1
ATOM 7376 N N . ASP D 1 39 ? 38.205 27.163 -40.952 1.00 29.78 39 ASP D N 1
ATOM 7377 C CA . ASP D 1 39 ? 37.144 28.037 -41.453 1.00 28.72 39 ASP D CA 1
ATOM 7378 C C . ASP D 1 39 ? 35.752 27.742 -40.880 1.00 27.12 39 ASP D C 1
ATOM 7379 O O . ASP D 1 39 ? 34.776 28.383 -41.274 1.00 26.32 39 ASP D O 1
ATOM 7384 N N . ARG D 1 40 ? 35.663 26.772 -39.970 1.00 25.86 40 ARG D N 1
ATOM 7385 C CA . ARG D 1 40 ? 34.365 26.367 -39.409 1.00 24.61 40 ARG D CA 1
ATOM 7386 C C . ARG D 1 40 ? 34.469 25.730 -38.029 1.00 23.83 40 ARG D C 1
ATOM 7387 O O . ARG D 1 40 ? 35.498 25.167 -37.674 1.00 23.93 40 ARG D O 1
ATOM 7395 N N . ILE D 1 41 ? 33.383 25.840 -37.267 1.00 23.01 41 ILE D N 1
ATOM 7396 C CA . ILE D 1 41 ? 33.159 25.037 -36.061 1.00 22.09 41 ILE D CA 1
ATOM 7397 C C . ILE D 1 41 ? 31.724 24.512 -36.096 1.00 21.31 41 ILE D C 1
ATOM 7398 O O . ILE D 1 41 ? 30.957 24.845 -37.007 1.00 20.82 41 ILE D O 1
ATOM 7403 N N . TYR D 1 42 ? 31.371 23.697 -35.106 1.00 20.43 42 TYR D N 1
ATOM 7404 C CA . TYR D 1 42 ? 30.098 22.988 -35.107 1.00 19.70 42 TYR D CA 1
ATOM 7405 C C . TYR D 1 42 ? 29.362 23.157 -33.794 1.00 19.09 42 TYR D C 1
ATOM 7406 O O . TYR D 1 42 ? 29.987 23.194 -32.732 1.00 19.50 42 TYR D O 1
ATOM 7415 N N . LEU D 1 43 ? 28.036 23.244 -33.886 1.00 18.12 43 LEU D N 1
ATOM 7416 C CA . LEU D 1 43 ? 27.158 23.229 -32.727 1.00 17.32 43 LEU D CA 1
ATOM 7417 C C . LEU D 1 43 ? 26.412 21.894 -32.663 1.00 17.03 43 LEU D C 1
ATOM 7418 O O . LEU D 1 43 ? 25.715 21.500 -33.603 1.00 16.35 43 LEU D O 1
ATOM 7423 N N . ARG D 1 44 ? 26.578 21.210 -31.538 1.00 17.26 44 ARG D N 1
ATOM 7424 C CA . ARG D 1 44 ? 25.997 19.896 -31.312 1.00 17.03 44 ARG D CA 1
ATOM 7425 C C . ARG D 1 44 ? 24.843 19.972 -30.311 1.00 17.02 44 ARG D C 1
ATOM 7426 O O . ARG D 1 44 ? 24.906 20.729 -29.329 1.00 16.55 44 ARG D O 1
ATOM 7434 N N . MET D 1 45 ? 23.786 19.196 -30.572 1.00 16.92 45 MET D N 1
ATOM 7435 C CA . MET D 1 45 ? 22.583 19.212 -29.721 1.00 17.35 45 MET D CA 1
ATOM 7436 C C . MET D 1 45 ? 22.193 17.843 -29.183 1.00 17.45 45 MET D C 1
ATOM 7437 O O . MET D 1 45 ? 21.311 17.753 -28.326 1.00 17.51 45 MET D O 1
ATOM 7442 N N . ASP D 1 46 ? 22.819 16.790 -29.713 1.00 17.77 46 ASP D N 1
ATOM 7443 C CA . ASP D 1 46 ? 22.485 15.397 -29.383 1.00 18.21 46 ASP D CA 1
ATOM 7444 C C . ASP D 1 46 ? 23.615 14.455 -29.827 1.00 18.99 46 ASP D C 1
ATOM 7445 O O . ASP D 1 46 ? 24.754 14.894 -30.023 1.00 18.91 46 ASP D O 1
ATOM 7450 N N . ARG D 1 47 ? 23.285 13.175 -30.009 1.00 19.49 47 ARG D N 1
ATOM 7451 C CA . ARG D 1 47 ? 24.248 12.150 -30.421 1.00 20.64 47 ARG D CA 1
ATOM 7452 C C . ARG D 1 47 ? 25.014 12.492 -31.700 1.00 20.20 47 ARG D C 1
ATOM 7453 O O . ARG D 1 47 ? 26.183 12.134 -31.827 1.00 20.58 47 ARG D O 1
ATOM 7461 N N . TRP D 1 48 ? 24.343 13.149 -32.650 1.00 19.47 48 TRP D N 1
ATOM 7462 C CA . TRP D 1 48 ? 24.946 13.489 -33.945 1.00 18.88 48 TRP D CA 1
ATOM 7463 C C . TRP D 1 48 ? 26.203 14.315 -33.740 1.00 18.72 48 TRP D C 1
ATOM 7464 O O . TRP D 1 48 ? 26.274 15.134 -32.822 1.00 17.86 48 TRP D O 1
ATOM 7475 N N . HIS D 1 49 ? 27.196 14.101 -34.595 1.00 18.64 49 HIS D N 1
ATOM 7476 C CA . HIS D 1 49 ? 28.404 14.920 -34.546 1.00 18.98 49 HIS D CA 1
ATOM 7477 C C . HIS D 1 49 ? 28.062 16.410 -34.428 1.00 18.72 49 HIS D C 1
ATOM 7478 O O . HIS D 1 49 ? 28.703 17.135 -33.658 1.00 18.87 49 HIS D O 1
ATOM 7485 N N . HIS D 1 50 ? 27.059 16.849 -35.192 1.00 18.51 50 HIS D N 1
ATOM 7486 C CA . HIS D 1 50 ? 26.571 18.234 -35.156 1.00 18.59 50 HIS D CA 1
ATOM 7487 C C . HIS D 1 50 ? 25.151 18.370 -35.705 1.00 18.26 50 HIS D C 1
ATOM 7488 O O . HIS D 1 50 ? 24.682 17.512 -36.456 1.00 18.00 50 HIS D O 1
ATOM 7495 N N . ARG D 1 51 ? 24.482 19.463 -35.337 1.00 18.33 51 ARG D N 1
ATOM 7496 C CA . ARG D 1 51 ? 23.240 19.856 -35.998 1.00 18.18 51 ARG D CA 1
ATOM 7497 C C . ARG D 1 51 ? 23.417 21.162 -36.773 1.00 18.20 51 ARG D C 1
ATOM 7498 O O . ARG D 1 51 ? 22.652 21.440 -37.685 1.00 17.45 51 ARG D O 1
ATOM 7506 N N . ILE D 1 52 ? 24.405 21.969 -36.383 1.00 18.29 52 ILE D N 1
ATOM 7507 C CA . ILE D 1 52 ? 24.660 23.266 -37.027 1.00 18.36 52 ILE D CA 1
ATOM 7508 C C . ILE D 1 52 ? 26.144 23.411 -37.346 1.00 18.74 52 ILE D C 1
ATOM 7509 O O . ILE D 1 52 ? 26.992 23.083 -36.514 1.00 18.79 52 ILE D O 1
ATOM 7514 N N . VAL D 1 53 ? 26.443 23.891 -38.552 1.00 18.97 53 VAL D N 1
ATOM 7515 C CA . VAL D 1 53 ? 27.808 24.249 -38.949 1.00 19.35 53 VAL D CA 1
ATOM 7516 C C . VAL D 1 53 ? 27.949 25.775 -39.043 1.00 19.91 53 VAL D C 1
ATOM 7517 O O . VAL D 1 53 ? 27.181 26.439 -39.755 1.00 19.36 53 VAL D O 1
ATOM 7521 N N . LEU D 1 54 ? 28.943 26.316 -38.339 1.00 20.57 54 LEU D N 1
ATOM 7522 C CA . LEU D 1 54 ? 29.229 27.743 -38.381 1.00 21.74 54 LEU D CA 1
ATOM 7523 C C . LEU D 1 54 ? 30.461 27.987 -39.229 1.00 22.76 54 LEU D C 1
ATOM 7524 O O . LEU D 1 54 ? 31.566 27.578 -38.870 1.00 22.67 54 LEU D O 1
ATOM 7529 N N . HIS D 1 55 ? 30.249 28.629 -40.370 1.00 23.89 55 HIS D N 1
ATOM 7530 C CA . HIS D 1 55 ? 31.322 28.939 -41.302 1.00 25.18 55 HIS D CA 1
ATOM 7531 C C . HIS D 1 55 ? 31.834 30.337 -41.011 1.00 26.64 55 HIS D C 1
ATOM 7532 O O . HIS D 1 55 ? 31.080 31.309 -41.089 1.00 26.63 55 HIS D O 1
ATOM 7539 N N . ALA D 1 56 ? 33.113 30.414 -40.647 1.00 28.45 56 ALA D N 1
ATOM 7540 C CA . ALA D 1 56 ? 33.805 31.672 -40.408 1.00 30.43 56 ALA D CA 1
ATOM 7541 C C . ALA D 1 56 ? 33.985 32.371 -41.748 1.00 31.98 56 ALA D C 1
ATOM 7542 O O . ALA D 1 56 ? 35.010 32.227 -42.427 1.00 32.64 56 ALA D O 1
ATOM 7544 N N . ASP D 1 57 ? 32.961 33.122 -42.125 1.00 33.19 57 ASP D N 1
ATOM 7545 C CA . ASP D 1 57 ? 32.825 33.588 -43.488 1.00 34.61 57 ASP D CA 1
ATOM 7546 C C . ASP D 1 57 ? 32.754 35.103 -43.534 1.00 35.04 57 ASP D C 1
ATOM 7547 O O . ASP D 1 57 ? 33.147 35.714 -44.523 1.00 35.56 57 ASP D O 1
ATOM 7552 N N . GLY D 1 58 ? 32.248 35.704 -42.462 1.00 35.05 58 GLY D N 1
ATOM 7553 C CA . GLY D 1 58 ? 32.110 37.161 -42.403 1.00 35.39 58 GLY D CA 1
ATOM 7554 C C . GLY D 1 58 ? 30.731 37.629 -42.834 1.00 34.95 58 GLY D C 1
ATOM 7555 O O . GLY D 1 58 ? 30.423 38.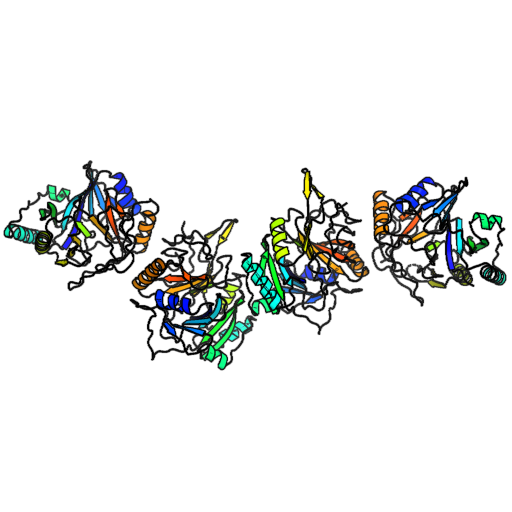822 -42.750 1.00 35.85 58 GLY D O 1
ATOM 7556 N N . SER D 1 59 ? 29.912 36.694 -43.309 1.00 33.79 59 SER D N 1
ATOM 7557 C CA . SER D 1 59 ? 28.512 36.962 -43.632 1.00 33.06 59 SER D CA 1
ATOM 7558 C C . SER D 1 59 ? 27.665 36.622 -42.405 1.00 31.80 59 SER D C 1
ATOM 7559 O O . SER D 1 59 ? 28.199 36.119 -41.421 1.00 31.83 59 SER D O 1
ATOM 7562 N N . ASP D 1 60 ? 26.365 36.911 -42.447 1.00 30.31 60 ASP D N 1
ATOM 7563 C CA . ASP D 1 60 ? 25.489 36.649 -41.301 1.00 28.73 60 ASP D CA 1
ATOM 7564 C C . ASP D 1 60 ? 24.099 36.186 -41.715 1.00 27.79 60 ASP D C 1
ATOM 7565 O O . ASP D 1 60 ? 23.092 36.813 -41.376 1.00 27.91 60 ASP D O 1
ATOM 7570 N N . ASP D 1 61 ? 24.047 35.074 -42.436 1.00 26.86 61 ASP D N 1
ATOM 7571 C CA . ASP D 1 61 ? 22.784 34.542 -42.922 1.00 26.11 61 ASP D CA 1
ATOM 7572 C C . ASP D 1 61 ? 22.831 33.022 -42.970 1.00 25.24 61 ASP D C 1
ATOM 7573 O O . ASP D 1 61 ? 23.839 32.413 -42.616 1.00 24.71 61 ASP D O 1
ATOM 7578 N N . LEU D 1 62 ? 21.726 32.423 -43.408 1.00 24.60 62 LEU D N 1
ATOM 7579 C CA . LEU D 1 62 ? 21.673 31.001 -43.714 1.00 24.09 62 LEU D CA 1
ATOM 7580 C C . LEU D 1 62 ? 22.573 30.691 -44.910 1.00 24.02 62 LEU D C 1
ATOM 7581 O O . LEU D 1 62 ? 22.651 31.479 -45.865 1.00 24.68 62 LEU D O 1
ATOM 7586 N N . ALA D 1 63 ? 23.258 29.552 -44.847 1.00 23.09 63 ALA D N 1
ATOM 7587 C CA . ALA D 1 63 ? 24.129 29.106 -45.930 1.00 22.72 63 ALA D CA 1
ATOM 7588 C C . ALA D 1 63 ? 23.537 27.906 -46.657 1.00 22.10 63 ALA D C 1
ATOM 7589 O O . ALA D 1 63 ? 23.511 27.889 -47.886 1.00 22.33 63 ALA D O 1
ATOM 7591 N N . TYR D 1 64 ? 23.074 26.905 -45.901 1.00 20.98 64 TYR D N 1
ATOM 7592 C CA . TYR D 1 64 ? 22.408 25.734 -46.490 1.00 20.23 64 TYR D CA 1
ATOM 7593 C C . TYR D 1 64 ? 21.498 24.998 -45.510 1.00 19.33 64 TYR D C 1
ATOM 7594 O O . TYR D 1 64 ? 21.704 25.041 -44.292 1.00 19.51 64 TYR D O 1
ATOM 7603 N N . ILE D 1 65 ? 20.491 24.333 -46.068 1.00 19.18 65 ILE D N 1
ATOM 7604 C CA . ILE D 1 65 ? 19.498 23.566 -45.313 1.00 18.64 65 ILE D CA 1
ATOM 7605 C C . ILE D 1 65 ? 19.638 22.088 -45.676 1.00 18.66 65 ILE D C 1
ATOM 7606 O O . ILE D 1 65 ? 19.532 21.712 -46.852 1.00 18.88 65 ILE D O 1
ATOM 7611 N N . GLY D 1 66 ? 19.864 21.247 -44.671 1.00 18.22 66 GLY D N 1
ATOM 7612 C CA . GLY D 1 66 ? 20.066 19.823 -44.912 1.00 17.90 66 GLY D CA 1
ATOM 7613 C C . GLY D 1 66 ? 18.863 18.991 -44.514 1.00 17.85 66 GLY D C 1
ATOM 7614 O O . GLY D 1 66 ? 18.520 18.928 -43.331 1.00 17.63 66 GLY D O 1
ATOM 7615 N N . TRP D 1 67 ? 18.232 18.359 -45.508 1.00 17.19 67 TRP D N 1
ATOM 7616 C CA . TRP D 1 67 ? 17.097 17.456 -45.290 1.00 17.29 67 TRP D CA 1
ATOM 7617 C C . TRP D 1 67 ? 17.515 15.991 -45.358 1.00 17.26 67 TRP D C 1
ATOM 7618 O O . TRP D 1 67 ? 18.189 15.581 -46.287 1.00 17.66 67 TRP D O 1
ATOM 7629 N N . ARG D 1 68 ? 17.087 15.210 -44.371 1.00 17.61 68 ARG D N 1
ATOM 7630 C CA . ARG D 1 68 ? 17.510 13.818 -44.234 1.00 17.69 68 ARG D CA 1
ATOM 7631 C C . ARG D 1 68 ? 16.559 12.887 -44.966 1.00 18.23 68 ARG D C 1
ATOM 7632 O O . ARG D 1 68 ? 15.354 13.125 -45.014 1.00 18.61 68 ARG D O 1
ATOM 7640 N N . VAL D 1 69 ? 17.113 11.833 -45.543 1.00 18.95 69 VAL D N 1
ATOM 7641 C CA . VAL D 1 69 ? 16.315 10.695 -45.996 1.00 19.56 69 VAL D CA 1
ATOM 7642 C C . VAL D 1 69 ? 16.848 9.449 -45.309 1.00 20.28 69 VAL D C 1
ATOM 7643 O O . VAL D 1 69 ? 17.912 9.496 -44.687 1.00 20.48 69 VAL D O 1
ATOM 7647 N N . ALA D 1 70 ? 16.100 8.354 -45.419 1.00 20.74 70 ALA D N 1
ATOM 7648 C CA . ALA D 1 70 ? 16.379 7.125 -44.684 1.00 21.32 70 ALA D CA 1
ATOM 7649 C C . ALA D 1 70 ? 17.666 6.439 -45.123 1.00 21.89 70 ALA D C 1
ATOM 7650 O O . ALA D 1 70 ? 18.419 5.947 -44.287 1.00 22.08 70 ALA D O 1
ATOM 7652 N N . GLY D 1 71 ? 17.908 6.399 -46.431 1.00 22.24 71 GLY D N 1
ATOM 7653 C CA . GLY D 1 71 ? 19.077 5.722 -46.971 1.00 22.75 71 GLY D CA 1
ATOM 7654 C C . GLY D 1 71 ? 19.319 6.014 -48.439 1.00 23.28 71 GLY D C 1
ATOM 7655 O O . GLY D 1 71 ? 18.657 6.882 -49.015 1.00 22.80 71 GLY D O 1
ATOM 7656 N N . PRO D 1 72 ? 20.261 5.274 -49.052 1.00 23.78 72 PRO D N 1
ATOM 7657 C CA . PRO D 1 72 ? 20.719 5.526 -50.421 1.00 24.31 72 PRO D CA 1
ATOM 7658 C C . PRO D 1 72 ? 19.635 5.283 -51.456 1.00 24.80 72 PRO D C 1
ATOM 7659 O O . PRO D 1 72 ? 19.560 6.015 -52.442 1.00 25.39 72 PRO D O 1
ATOM 7663 N N . VAL D 1 73 ? 18.807 4.264 -51.222 1.00 25.34 73 VAL D N 1
ATOM 7664 C CA . VAL D 1 73 ? 17.694 3.927 -52.110 1.00 25.67 73 VAL D CA 1
ATOM 7665 C C . VAL D 1 73 ? 16.681 5.073 -52.155 1.00 25.27 73 VAL D C 1
ATOM 7666 O O . VAL D 1 73 ? 16.226 5.487 -53.236 1.00 25.26 73 VAL D O 1
ATOM 7670 N N . GLU D 1 74 ? 16.352 5.590 -50.975 1.00 24.50 74 GLU D N 1
ATOM 7671 C CA . GLU D 1 74 ? 15.411 6.697 -50.835 1.00 24.35 74 GLU D CA 1
ATOM 7672 C C . GLU D 1 74 ? 15.964 7.981 -51.444 1.00 24.07 74 GLU D C 1
ATOM 7673 O O . GLU D 1 74 ? 15.223 8.742 -52.061 1.00 24.10 74 GLU D O 1
ATOM 7679 N N . LEU D 1 75 ? 17.264 8.209 -51.277 1.00 24.10 75 LEU D N 1
ATOM 7680 C CA . LEU D 1 75 ? 17.922 9.361 -51.882 1.00 24.22 75 LEU D CA 1
ATOM 7681 C C . LEU D 1 75 ? 17.802 9.315 -53.410 1.00 25.03 75 LEU D C 1
ATOM 7682 O O . LEU D 1 75 ? 17.445 10.318 -54.041 1.00 24.20 75 LEU D O 1
ATOM 7687 N N . ASP D 1 76 ? 18.075 8.138 -53.975 1.00 26.06 76 ASP D N 1
ATOM 7688 C CA A ASP D 1 76 ? 17.990 7.915 -55.418 0.50 27.07 76 ASP D CA 1
ATOM 7689 C CA B ASP D 1 76 ? 17.992 7.924 -55.418 0.50 27.29 76 ASP D CA 1
ATOM 7690 C C . ASP D 1 76 ? 16.564 8.111 -55.935 1.00 27.55 76 ASP D C 1
ATOM 7691 O O . ASP D 1 76 ? 16.358 8.650 -57.022 1.00 28.01 76 ASP D O 1
ATOM 7700 N N . GLU D 1 77 ? 15.580 7.672 -55.151 1.00 28.21 77 GLU D N 1
ATOM 7701 C CA . GLU D 1 77 ? 14.167 7.815 -55.524 1.00 29.33 77 GLU D CA 1
ATOM 7702 C C . GLU D 1 77 ? 13.734 9.280 -55.526 1.00 29.29 77 GLU D C 1
ATOM 7703 O O . GLU D 1 77 ? 13.021 9.717 -56.429 1.00 29.63 77 GLU D O 1
ATOM 7709 N N . LEU D 1 78 ? 14.177 10.034 -54.521 1.00 29.23 78 LEU D N 1
ATOM 7710 C CA . LEU D 1 78 ? 13.917 11.472 -54.457 1.00 29.44 78 LEU D CA 1
ATOM 7711 C C . LEU D 1 78 ? 14.613 12.181 -55.619 1.00 29.97 78 LEU D C 1
ATOM 7712 O O . LEU D 1 78 ? 14.010 13.027 -56.285 1.00 30.25 78 LEU D O 1
ATOM 7717 N N . ALA D 1 79 ? 15.867 11.811 -55.875 1.00 30.26 79 ALA D N 1
ATOM 7718 C CA . ALA D 1 79 ? 16.618 12.367 -56.997 1.00 30.86 79 ALA D CA 1
ATOM 7719 C C . ALA D 1 79 ? 15.953 12.052 -58.340 1.00 31.64 79 ALA D C 1
ATOM 7720 O O . ALA D 1 79 ? 15.941 12.890 -59.238 1.00 31.44 79 ALA D O 1
ATOM 7722 N N . GLU D 1 80 ? 15.389 10.851 -58.465 1.00 32.35 80 GLU D N 1
ATOM 7723 C CA . GLU D 1 80 ? 14.653 10.479 -59.673 1.00 33.66 80 GLU D CA 1
ATOM 7724 C C . GLU D 1 80 ? 13.386 11.327 -59.825 1.00 33.74 80 GLU D C 1
ATOM 7725 O O . GLU D 1 80 ? 13.030 11.718 -60.934 1.00 34.34 80 GLU D O 1
ATOM 7731 N N . GLN D 1 81 ? 12.726 11.621 -58.705 1.00 33.69 81 GLN D N 1
ATOM 7732 C CA . GLN D 1 81 ? 11.566 12.511 -58.689 1.00 33.85 81 GLN D CA 1
ATOM 7733 C C . GLN D 1 81 ? 11.931 13.931 -59.114 1.00 33.70 81 GLN D C 1
ATOM 7734 O O . GLN D 1 81 ? 11.179 14.572 -59.857 1.00 34.08 81 GLN D O 1
ATOM 7740 N N . LEU D 1 82 ? 13.081 14.412 -58.637 1.00 33.29 82 LEU D N 1
ATOM 7741 C CA . LEU D 1 82 ? 13.577 15.742 -58.981 1.00 33.21 82 LEU D CA 1
ATOM 7742 C C . LEU D 1 82 ? 13.823 15.845 -60.480 1.00 33.97 82 LEU D C 1
ATOM 7743 O O . LEU D 1 82 ? 13.441 16.833 -61.108 1.00 34.30 82 LEU D O 1
ATOM 7748 N N . LYS D 1 83 ? 14.468 14.821 -61.038 1.00 34.23 83 LYS D N 1
ATOM 7749 C CA . LYS D 1 83 ? 14.733 14.749 -62.472 1.00 35.08 83 LYS D CA 1
ATOM 7750 C C . LYS D 1 83 ? 13.420 14.740 -63.253 1.00 35.49 83 LYS D C 1
ATOM 7751 O O . LYS D 1 83 ? 13.280 15.472 -64.232 1.00 35.81 83 LYS D O 1
ATOM 7757 N N . ASN D 1 84 ? 12.464 13.923 -62.805 1.00 35.65 84 ASN D N 1
ATOM 7758 C CA . ASN D 1 84 ? 11.128 13.864 -63.411 1.00 36.23 84 ASN D CA 1
ATOM 7759 C C . ASN D 1 84 ? 10.442 15.234 -63.492 1.00 36.17 84 ASN D C 1
ATOM 7760 O O . ASN D 1 84 ? 9.930 15.615 -64.550 1.00 36.59 84 ASN D O 1
ATOM 7765 N N . ALA D 1 85 ? 10.449 15.967 -62.378 1.00 35.56 85 ALA D N 1
ATOM 7766 C CA . ALA D 1 85 ? 9.849 17.302 -62.303 1.00 35.26 85 ALA D CA 1
ATOM 7767 C C . ALA D 1 85 ? 10.683 18.388 -62.999 1.00 35.21 85 ALA D C 1
ATOM 7768 O O . ALA D 1 85 ? 10.216 19.514 -63.183 1.00 35.45 85 ALA D O 1
ATOM 7770 N N . GLY D 1 86 ? 11.916 18.052 -63.372 1.00 35.01 86 GLY D N 1
ATOM 7771 C CA . GLY D 1 86 ? 12.785 18.969 -64.111 1.00 34.72 86 GLY D CA 1
ATOM 7772 C C . GLY D 1 86 ? 13.541 19.950 -63.237 1.00 33.96 86 GLY D C 1
ATOM 7773 O O . GLY D 1 86 ? 14.012 20.982 -63.721 1.00 34.53 86 GLY D O 1
ATOM 7774 N N . ILE D 1 87 ? 13.664 19.631 -61.950 1.00 32.75 87 ILE D N 1
ATOM 7775 C CA . ILE D 1 87 ? 14.416 20.462 -61.015 1.00 31.77 87 ILE D CA 1
ATOM 7776 C C . ILE D 1 87 ? 15.900 20.097 -61.031 1.00 31.55 87 ILE D C 1
ATOM 7777 O O . ILE D 1 87 ? 16.254 18.935 -60.797 1.00 31.15 87 ILE D O 1
ATOM 7782 N N . PRO D 1 88 ? 16.770 21.092 -61.309 1.00 31.22 88 PRO D N 1
ATOM 7783 C CA . PRO D 1 88 ? 18.215 20.887 -61.344 1.00 31.12 88 PRO D CA 1
ATOM 7784 C C . PRO D 1 88 ? 18.755 20.428 -59.998 1.00 30.24 88 PRO D C 1
ATOM 7785 O O . PRO D 1 88 ? 18.355 20.956 -58.959 1.00 29.82 88 PRO D O 1
ATOM 7789 N N . PHE D 1 89 ? 19.656 19.449 -60.028 1.00 30.03 89 PHE D N 1
ATOM 7790 C CA . PHE D 1 89 ? 20.331 18.973 -58.823 1.00 29.42 89 PHE D CA 1
ATOM 7791 C C . PHE D 1 89 ? 21.704 18.411 -59.155 1.00 29.41 89 PHE D C 1
ATOM 7792 O O . PHE D 1 89 ? 21.975 18.034 -60.302 1.00 30.02 89 PHE D O 1
ATOM 7800 N N . GLU D 1 90 ? 22.557 18.349 -58.139 1.00 28.60 90 GLU D N 1
ATOM 7801 C CA . GLU D 1 90 ? 23.886 17.786 -58.269 1.00 28.85 90 GLU D CA 1
ATOM 7802 C C . GLU D 1 90 ? 24.027 16.611 -57.316 1.00 28.38 90 GLU D C 1
ATOM 7803 O O . GLU D 1 90 ? 23.684 16.720 -56.138 1.00 28.34 90 GLU D O 1
ATOM 7809 N N . VAL D 1 91 ? 24.506 15.484 -57.835 1.00 28.22 91 VAL D N 1
ATOM 7810 C CA . VAL D 1 91 ? 24.932 14.377 -56.988 1.00 27.88 91 VAL D CA 1
ATOM 7811 C C . VAL D 1 91 ? 26.357 14.694 -56.546 1.00 27.78 91 VAL D C 1
ATOM 7812 O O . VAL D 1 91 ? 27.287 14.703 -57.362 1.00 28.03 91 VAL D O 1
ATOM 7816 N N . ALA D 1 92 ? 26.506 14.981 -55.254 1.00 27.18 92 ALA D N 1
ATOM 7817 C CA . ALA D 1 92 ? 27.780 15.399 -54.676 1.00 27.08 92 ALA D CA 1
ATOM 7818 C C . ALA D 1 92 ? 28.780 14.254 -54.616 1.00 27.53 92 ALA D C 1
ATOM 7819 O O . ALA D 1 92 ? 28.400 13.084 -54.504 1.00 26.86 92 ALA D O 1
ATOM 7821 N N . SER D 1 93 ? 30.060 14.606 -54.685 1.00 27.91 93 SER D N 1
ATOM 7822 C CA . SER D 1 93 ? 31.134 13.629 -54.598 1.00 28.72 93 SER D CA 1
ATOM 7823 C C . SER D 1 93 ? 31.224 13.054 -53.184 1.00 28.61 93 SER D C 1
ATOM 7824 O O . SER D 1 93 ? 30.700 13.638 -52.228 1.00 27.71 93 SER D O 1
ATOM 7827 N N . ASP D 1 94 ? 31.892 11.909 -53.069 1.00 29.29 94 ASP D N 1
ATOM 7828 C CA . ASP D 1 94 ? 32.228 11.322 -51.775 1.00 29.60 94 ASP D CA 1
ATOM 7829 C C . ASP D 1 94 ? 32.893 12.319 -50.825 1.00 29.29 94 ASP D C 1
ATOM 7830 O O . ASP D 1 94 ? 32.539 12.384 -49.649 1.00 29.20 94 ASP D O 1
ATOM 7835 N N . ALA D 1 95 ? 33.840 13.098 -51.346 1.00 29.35 95 ALA D N 1
ATOM 7836 C CA . ALA D 1 95 ? 34.543 14.121 -50.562 1.00 29.16 95 ALA D CA 1
ATOM 7837 C C . ALA D 1 95 ? 33.649 15.302 -50.151 1.00 28.35 95 ALA D C 1
ATOM 7838 O O . ALA D 1 95 ? 33.876 15.926 -49.114 1.00 27.84 95 ALA D O 1
ATOM 7840 N N . ASP D 1 96 ? 32.642 15.612 -50.965 1.00 27.96 96 ASP D N 1
ATOM 7841 C CA . ASP D 1 96 ? 31.652 16.614 -50.584 1.00 27.52 96 ASP D CA 1
ATOM 7842 C C . ASP D 1 96 ? 30.725 16.047 -49.509 1.00 26.51 96 ASP D C 1
ATOM 7843 O O . ASP D 1 96 ? 30.372 16.746 -48.548 1.00 26.04 96 ASP D O 1
ATOM 7848 N N . ALA D 1 97 ? 30.340 14.780 -49.674 1.00 26.06 97 ALA D N 1
ATOM 7849 C CA . ALA D 1 97 ? 29.525 14.079 -48.681 1.00 25.40 97 ALA D CA 1
ATOM 7850 C C . ALA D 1 97 ? 30.287 14.003 -47.362 1.00 25.09 97 ALA D C 1
ATOM 7851 O O . ALA D 1 97 ? 29.726 14.293 -46.307 1.00 24.46 97 ALA D O 1
ATOM 7853 N N . ALA D 1 98 ? 31.571 13.644 -47.439 1.00 25.33 98 ALA D N 1
ATOM 7854 C CA . ALA D 1 98 ? 32.444 13.572 -46.265 1.00 25.49 98 ALA D CA 1
ATOM 7855 C C . ALA D 1 98 ? 32.602 14.914 -45.542 1.00 25.34 98 ALA D C 1
ATOM 7856 O O . ALA D 1 98 ? 32.634 14.948 -44.314 1.00 25.45 98 ALA D O 1
ATOM 7858 N N . GLU D 1 99 ? 32.689 16.012 -46.300 1.00 25.46 99 GLU D N 1
ATOM 7859 C CA . GLU D 1 99 ? 32.715 17.367 -45.717 1.00 25.38 99 GLU D CA 1
ATOM 7860 C C . GLU D 1 99 ? 31.501 17.639 -44.809 1.00 24.36 99 GLU D C 1
ATOM 7861 O O . GLU D 1 99 ? 31.658 18.171 -43.699 1.00 24.31 99 GLU D O 1
ATOM 7867 N N . ARG D 1 100 ? 30.302 17.268 -45.264 1.00 23.37 100 ARG D N 1
ATOM 7868 C CA . ARG D 1 100 ? 29.078 17.507 -44.483 1.00 22.57 100 ARG D CA 1
ATOM 7869 C C . ARG D 1 100 ? 28.874 16.434 -43.405 1.00 21.67 100 ARG D C 1
ATOM 7870 O O . ARG D 1 100 ? 27.872 16.449 -42.684 1.00 20.83 100 ARG D O 1
ATOM 7878 N N . ARG D 1 101 ? 29.828 15.509 -43.301 1.00 21.05 101 ARG D N 1
ATOM 7879 C CA . ARG D 1 101 ? 29.764 14.381 -42.361 1.00 20.94 101 ARG D CA 1
ATOM 7880 C C . ARG D 1 101 ? 28.552 13.488 -42.632 1.00 20.64 101 ARG D C 1
ATOM 7881 O O . ARG D 1 101 ? 27.828 13.071 -41.712 1.00 20.19 101 ARG D O 1
ATOM 7889 N N . VAL D 1 102 ? 28.353 13.194 -43.914 1.00 20.67 102 VAL D N 1
ATOM 7890 C CA . VAL D 1 102 ? 27.286 12.307 -44.358 1.00 20.42 102 VAL D CA 1
ATOM 7891 C C . VAL D 1 102 ? 27.826 11.286 -45.361 1.00 20.92 102 VAL D C 1
ATOM 7892 O O . VAL D 1 102 ? 28.920 11.454 -45.904 1.00 21.05 10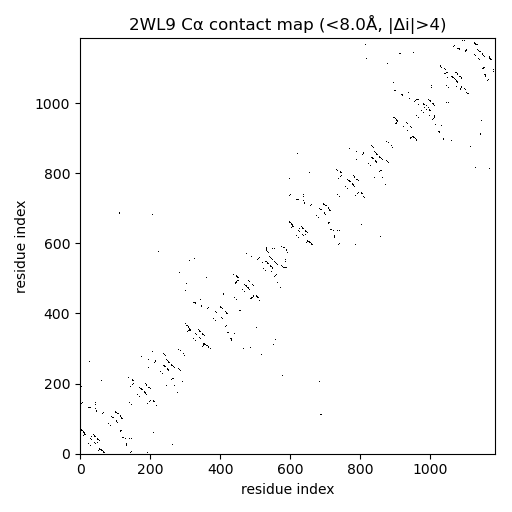2 VAL D O 1
ATOM 7896 N N . LEU D 1 103 ? 27.058 10.223 -45.589 1.00 21.10 103 LEU D N 1
ATOM 7897 C CA . LEU D 1 103 ? 27.472 9.157 -46.492 1.00 21.58 103 LEU D CA 1
ATOM 7898 C C . LEU D 1 103 ? 27.106 9.459 -47.941 1.00 21.89 103 LEU D C 1
ATOM 7899 O O . LEU D 1 103 ? 27.836 9.076 -48.849 1.00 21.89 103 LEU D O 1
ATOM 7904 N N . GLY D 1 104 ? 25.979 10.137 -48.144 1.00 21.58 104 GLY D N 1
ATOM 7905 C CA . GLY D 1 104 ? 25.487 10.467 -49.484 1.00 22.18 104 GLY D CA 1
ATOM 7906 C C . GLY D 1 104 ? 24.771 11.804 -49.494 1.00 22.05 104 GLY D C 1
ATOM 7907 O O . GLY D 1 104 ? 24.067 12.150 -48.542 1.00 21.80 104 GLY D O 1
ATOM 7908 N N . LEU D 1 105 ? 24.948 12.558 -50.574 1.00 22.20 105 LEU D N 1
ATOM 7909 C CA . LEU D 1 105 ? 24.491 13.941 -50.621 1.00 22.43 105 LEU D CA 1
ATOM 7910 C C . LEU D 1 105 ? 24.035 14.348 -52.018 1.00 22.74 105 LEU D C 1
ATOM 7911 O O . LEU D 1 105 ? 24.671 14.010 -53.018 1.00 23.16 105 LEU D O 1
ATOM 7916 N N . VAL D 1 106 ? 22.923 15.078 -52.059 1.00 22.66 106 VAL D N 1
ATOM 7917 C CA . VAL D 1 106 ? 22.405 15.703 -53.268 1.00 22.78 106 VAL D CA 1
ATOM 7918 C C . VAL D 1 106 ? 22.286 17.200 -52.958 1.00 22.51 106 VAL D C 1
ATOM 7919 O O . VAL D 1 106 ? 21.751 17.577 -51.914 1.00 22.42 106 VAL D O 1
ATOM 7923 N N . LYS D 1 107 ? 22.823 18.045 -53.835 1.00 22.81 107 LYS D N 1
ATOM 7924 C CA . LYS D 1 107 ? 22.761 19.497 -53.647 1.00 22.46 107 LYS D CA 1
ATOM 7925 C C . LYS D 1 107 ? 21.896 20.161 -54.710 1.00 22.35 107 LYS D C 1
ATOM 7926 O O . LYS D 1 107 ? 22.040 19.882 -55.906 1.00 22.48 107 LYS D O 1
ATOM 7932 N N . LEU D 1 108 ? 21.006 21.043 -54.265 1.00 21.75 108 LEU D N 1
ATOM 7933 C CA . LEU D 1 108 ? 20.102 21.771 -55.163 1.00 21.65 108 LEU D CA 1
ATOM 7934 C C . LEU D 1 108 ? 19.696 23.115 -54.554 1.00 21.18 108 LEU D C 1
ATOM 7935 O O . LEU D 1 108 ? 20.368 23.618 -53.660 1.00 21.30 108 LEU D O 1
ATOM 7940 N N . HIS D 1 109 ? 18.610 23.702 -55.052 1.00 21.18 109 HIS D N 1
ATOM 7941 C CA . HIS D 1 109 ? 18.053 24.919 -54.469 1.00 21.08 109 HIS D CA 1
ATOM 7942 C C . HIS D 1 109 ? 16.536 24.869 -54.486 1.00 21.08 109 HIS D C 1
ATOM 7943 O O . HIS D 1 109 ? 15.946 24.207 -55.343 1.00 21.08 109 HIS D O 1
ATOM 7950 N N . ASP D 1 110 ? 15.909 25.561 -53.536 1.00 20.71 110 ASP D N 1
ATOM 7951 C CA . ASP D 1 110 ? 14.454 25.693 -53.525 1.00 20.54 110 ASP D CA 1
ATOM 7952 C C . ASP D 1 110 ? 14.026 26.854 -54.438 1.00 21.16 110 ASP D C 1
ATOM 7953 O O . ASP D 1 110 ? 14.890 27.597 -54.930 1.00 21.11 110 ASP D O 1
ATOM 7958 N N . PRO D 1 111 ? 12.711 26.999 -54.709 1.00 21.36 111 PRO D N 1
ATOM 7959 C CA . PRO D 1 111 ? 12.316 28.035 -55.674 1.00 21.86 111 PRO D CA 1
ATOM 7960 C C . PRO D 1 111 ? 12.691 29.468 -55.276 1.00 21.89 111 PRO D C 1
ATOM 7961 O O . PRO D 1 111 ? 12.795 30.328 -56.151 1.00 22.04 111 PRO D O 1
ATOM 7965 N N . GLY D 1 112 ? 12.910 29.705 -53.983 1.00 21.62 112 GLY D N 1
ATOM 7966 C CA . GLY D 1 112 ? 13.381 31.004 -53.478 1.00 21.90 112 GLY D CA 1
ATOM 7967 C C . GLY D 1 112 ? 14.896 31.162 -53.512 1.00 22.26 112 GLY D C 1
ATOM 7968 O O . GLY D 1 112 ? 15.444 32.144 -52.985 1.00 21.89 112 GLY D O 1
ATOM 7969 N N . GLY D 1 113 ? 15.570 30.184 -54.122 1.00 21.95 113 GLY D N 1
ATOM 7970 C CA . GLY D 1 113 ? 17.024 30.218 -54.302 1.00 22.07 113 GLY D CA 1
ATOM 7971 C C . GLY D 1 113 ? 17.833 29.835 -53.072 1.00 21.66 113 GLY D C 1
ATOM 7972 O O . GLY D 1 113 ? 19.060 30.002 -53.051 1.00 21.55 113 GLY D O 1
ATOM 7973 N N . ASN D 1 114 ? 17.155 29.322 -52.049 1.00 20.74 114 ASN D N 1
ATOM 7974 C CA . ASN D 1 114 ? 17.827 28.887 -50.829 1.00 20.54 114 ASN D CA 1
ATOM 7975 C C . ASN D 1 114 ? 18.533 27.555 -51.048 1.00 20.42 114 ASN D C 1
ATOM 7976 O O . ASN D 1 114 ? 17.911 26.596 -51.520 1.00 20.19 114 ASN D O 1
ATOM 7981 N N . PRO D 1 115 ? 19.842 27.505 -50.730 1.00 20.49 115 PRO D N 1
ATOM 7982 C CA . PRO D 1 115 ? 20.639 26.289 -50.880 1.00 20.50 115 PRO D CA 1
ATOM 7983 C C . PRO D 1 115 ? 20.083 25.135 -50.046 1.00 19.99 115 PRO D C 1
ATOM 7984 O O . PRO D 1 115 ? 19.906 25.261 -48.829 1.00 19.60 115 PRO D O 1
ATOM 7988 N N . THR D 1 116 ? 19.803 24.030 -50.731 1.00 20.18 116 THR D N 1
ATOM 7989 C CA . THR D 1 116 ? 19.067 22.897 -50.172 1.00 19.63 116 THR D CA 1
ATOM 7990 C C . THR D 1 116 ? 19.798 21.610 -50.499 1.00 19.68 116 THR D C 1
ATOM 7991 O O . THR D 1 116 ? 20.139 21.355 -51.652 1.00 19.76 116 THR D O 1
ATOM 7995 N N . GLU D 1 117 ? 20.038 20.810 -49.465 1.00 19.08 117 GLU D N 1
ATOM 7996 C CA . GLU D 1 117 ? 20.752 19.556 -49.601 1.00 18.97 117 GLU D CA 1
ATOM 7997 C C . GLU D 1 117 ? 19.907 18.421 -49.069 1.00 18.77 117 GLU D C 1
ATOM 7998 O O . GLU D 1 117 ? 19.141 18.595 -48.113 1.00 18.55 117 GLU D O 1
ATOM 8004 N N . ILE D 1 118 ? 20.034 17.262 -49.702 1.00 18.66 118 ILE D N 1
ATOM 8005 C CA . ILE D 1 118 ? 19.343 16.067 -49.255 1.00 18.79 118 ILE D CA 1
ATOM 8006 C C . ILE D 1 118 ? 20.406 15.000 -49.002 1.00 19.21 118 ILE D C 1
ATOM 8007 O O . ILE D 1 118 ? 21.315 14.814 -49.816 1.00 20.04 118 ILE D O 1
ATOM 8012 N N . PHE D 1 119 ? 20.310 14.322 -47.861 1.00 18.89 119 PHE D N 1
ATOM 8013 C CA . PHE D 1 119 ? 21.374 13.423 -47.426 1.00 18.95 119 PHE D CA 1
ATOM 8014 C C . PHE D 1 119 ? 20.847 12.214 -46.684 1.00 18.83 119 PHE D C 1
ATOM 8015 O O . PHE D 1 119 ? 19.703 12.201 -46.232 1.00 19.12 119 PHE D O 1
ATOM 8023 N N . TYR D 1 120 ? 21.696 11.196 -46.563 1.00 19.01 120 TYR D N 1
ATOM 8024 C CA . TYR D 1 120 ? 21.463 10.114 -45.623 1.00 18.85 120 TYR D CA 1
ATOM 8025 C C . TYR D 1 120 ? 22.766 9.813 -44.902 1.00 19.08 120 TYR D C 1
ATOM 8026 O O . TYR D 1 120 ? 23.847 10.187 -45.372 1.00 19.48 120 TYR D O 1
ATOM 8035 N N . GLY D 1 121 ? 22.657 9.128 -43.769 1.00 19.19 121 GLY D N 1
ATOM 8036 C CA . GLY D 1 121 ? 23.818 8.656 -43.022 1.00 19.40 121 GLY D CA 1
ATOM 8037 C C . GLY D 1 121 ? 24.674 9.710 -42.339 1.00 19.55 121 GLY D C 1
ATOM 8038 O O . GLY D 1 121 ? 25.871 9.809 -42.629 1.00 19.75 121 GLY D O 1
ATOM 8039 N N . PRO D 1 122 ? 24.086 10.488 -41.401 1.00 19.40 122 PRO D N 1
ATOM 8040 C CA . PRO D 1 122 ? 24.889 11.472 -40.678 1.00 19.58 122 PRO D CA 1
ATOM 8041 C C . PRO D 1 122 ? 25.871 10.780 -39.749 1.00 20.03 122 PRO D C 1
ATOM 8042 O O . PRO D 1 122 ? 25.625 9.646 -39.318 1.00 19.94 122 PRO D O 1
ATOM 8046 N N . GLN D 1 123 ? 26.975 11.459 -39.459 1.00 20.36 123 GLN D N 1
ATOM 8047 C CA . GLN D 1 123 ? 27.958 10.966 -38.512 1.00 21.09 123 GLN D CA 1
ATOM 8048 C C . GLN D 1 123 ? 27.392 11.063 -37.100 1.00 20.90 123 GLN D C 1
ATOM 8049 O O . GLN D 1 123 ? 26.937 12.129 -36.677 1.00 20.53 123 GLN D O 1
ATOM 8055 N N . VAL D 1 124 ? 27.401 9.939 -36.389 1.00 21.32 124 VAL D N 1
ATOM 8056 C CA . VAL D 1 124 ? 26.898 9.891 -35.016 1.00 21.63 124 VAL D CA 1
ATOM 8057 C C . VAL D 1 124 ? 28.050 9.587 -34.073 1.00 22.04 124 VAL D C 1
ATOM 8058 O O . VAL D 1 124 ? 28.768 8.600 -34.261 1.00 22.62 124 VAL D O 1
ATOM 8062 N N . ASP D 1 125 ? 28.241 10.454 -33.080 1.00 22.03 125 ASP D N 1
ATOM 8063 C CA . ASP D 1 125 ? 29.339 10.308 -32.125 1.00 22.59 125 ASP D CA 1
ATOM 8064 C C . ASP D 1 125 ? 28.857 9.740 -30.790 1.00 22.90 125 ASP D C 1
ATOM 8065 O O . ASP D 1 125 ? 28.952 10.403 -29.758 1.00 22.87 125 ASP D O 1
ATOM 8070 N N . THR D 1 126 ? 28.359 8.505 -30.824 1.00 23.48 126 THR D N 1
ATOM 8071 C CA . THR D 1 126 ? 27.841 7.817 -29.637 1.00 24.08 126 THR D CA 1
ATOM 8072 C C . THR D 1 126 ? 28.855 7.754 -28.489 1.00 24.43 126 THR D C 1
ATOM 8073 O O . THR D 1 126 ? 28.480 7.917 -27.324 1.00 24.49 126 THR D O 1
ATOM 8077 N N . SER D 1 127 ? 30.129 7.552 -28.827 1.00 24.58 127 SER D N 1
ATOM 8078 C CA . SER D 1 127 ? 31.197 7.325 -27.836 1.00 24.90 127 SER D CA 1
ATOM 8079 C C . SER D 1 127 ? 31.561 8.551 -27.002 1.00 24.64 127 SER D C 1
ATOM 8080 O O . SER D 1 127 ? 32.191 8.424 -25.946 1.00 25.09 127 SER D O 1
ATOM 8083 N N . SER D 1 128 ? 31.207 9.734 -27.499 1.00 24.10 128 SER D N 1
ATOM 8084 C CA . SER D 1 128 ? 31.396 10.972 -26.756 1.00 23.75 128 SER D CA 1
ATOM 8085 C C . SER D 1 128 ? 30.049 11.611 -26.460 1.00 22.83 128 SER D C 1
ATOM 8086 O O . SER D 1 128 ? 29.482 12.309 -27.311 1.00 22.65 128 SER D O 1
ATOM 8089 N N . PRO D 1 129 ? 29.521 11.363 -25.250 1.00 22.18 129 PRO D N 1
ATOM 8090 C CA . PRO D 1 129 ? 28.163 11.786 -24.937 1.00 21.41 129 PRO D CA 1
ATOM 8091 C C . PRO D 1 129 ? 27.977 13.292 -25.059 1.00 20.60 129 PRO D C 1
ATOM 8092 O O . PRO D 1 129 ? 28.910 14.057 -24.825 1.00 19.89 129 PRO D O 1
ATOM 8096 N N . PHE D 1 130 ? 26.777 13.703 -25.451 1.00 19.54 130 PHE D N 1
ATOM 8097 C CA . PHE D 1 130 ? 26.454 15.117 -25.511 1.00 19.08 130 PHE D CA 1
ATOM 8098 C C . PHE D 1 130 ? 26.777 15.760 -24.163 1.00 18.68 130 PHE D C 1
ATOM 8099 O O . PHE D 1 130 ? 26.351 15.267 -23.119 1.00 19.00 130 PHE D O 1
ATOM 8107 N N . HIS D 1 131 ? 27.555 16.835 -24.207 1.00 18.51 131 HIS D N 1
ATOM 8108 C CA . HIS D 1 131 ? 27.936 17.606 -23.018 1.00 18.44 131 HIS D CA 1
ATOM 8109 C C . HIS D 1 131 ? 27.618 19.089 -23.243 1.00 18.15 131 HIS D C 1
ATOM 8110 O O . HIS D 1 131 ? 28.309 19.762 -24.009 1.00 18.14 131 HIS D O 1
ATOM 8117 N N . PRO D 1 132 ? 26.574 19.605 -22.569 1.00 17.61 132 PRO D N 1
ATOM 8118 C CA . PRO D 1 132 ? 26.047 20.947 -22.871 1.00 17.45 132 PRO D CA 1
ATOM 8119 C C . PRO D 1 132 ? 26.976 22.117 -22.513 1.00 17.33 132 PRO D C 1
ATOM 8120 O O . PRO D 1 132 ? 27.779 22.010 -21.591 1.00 17.50 132 PRO D O 1
ATOM 8124 N N . GLY D 1 133 ? 26.842 23.225 -23.242 1.00 17.48 133 GLY D N 1
ATOM 8125 C CA . GLY D 1 133 ? 27.714 24.405 -23.079 1.00 18.15 133 GLY D CA 1
ATOM 8126 C C . GLY D 1 133 ? 27.488 25.182 -21.797 1.00 18.79 133 GLY D C 1
ATOM 8127 O O . GLY D 1 133 ? 28.321 25.995 -21.389 1.00 19.48 133 GLY D O 1
ATOM 8128 N N . ARG D 1 134 ? 26.350 24.926 -21.167 1.00 18.20 134 ARG D N 1
ATOM 8129 C CA . ARG D 1 134 ? 26.042 25.404 -19.828 1.00 18.60 134 ARG D CA 1
ATOM 8130 C C . ARG D 1 134 ? 25.232 24.288 -19.172 1.00 18.30 134 ARG D C 1
ATOM 8131 O O . ARG D 1 134 ? 24.763 23.392 -19.885 1.00 18.01 134 ARG D O 1
ATOM 8139 N N . PRO D 1 135 ? 25.069 24.325 -17.833 1.00 18.75 135 PRO D N 1
ATOM 8140 C CA . PRO D 1 135 ? 24.333 23.262 -17.136 1.00 18.88 135 PRO D CA 1
ATOM 8141 C C . PRO D 1 135 ? 22.901 23.114 -17.637 1.00 18.64 135 PRO D C 1
ATOM 8142 O O . PRO D 1 135 ? 22.206 24.107 -17.829 1.00 19.01 135 PRO D O 1
ATOM 8146 N N . MET D 1 136 ? 22.469 21.878 -17.840 1.00 18.41 136 MET D N 1
ATOM 8147 C CA . MET D 1 136 ? 21.132 21.616 -18.352 1.00 18.20 136 MET D CA 1
ATOM 8148 C C . MET D 1 136 ? 20.363 20.660 -17.447 1.00 18.05 136 MET D C 1
ATOM 8149 O O . MET D 1 136 ? 20.903 19.653 -16.980 1.00 17.95 136 MET D O 1
ATOM 8154 N N . PHE D 1 137 ? 19.106 21.005 -17.196 1.00 17.99 137 PHE D N 1
ATOM 8155 C CA . PHE D 1 137 ? 18.164 20.136 -16.490 1.00 18.36 137 PHE D CA 1
ATOM 8156 C C . PHE D 1 137 ? 17.836 18.892 -17.319 1.00 18.26 137 PHE D C 1
ATOM 8157 O O . PHE D 1 137 ? 17.664 17.793 -16.770 1.00 18.36 137 PHE D O 1
ATOM 8165 N N . GLY D 1 138 ? 17.737 19.082 -18.636 1.00 17.63 138 GLY D N 1
ATOM 8166 C CA . GLY D 1 138 ? 17.393 18.008 -19.559 1.00 17.75 138 GLY D CA 1
ATOM 8167 C C . GLY D 1 138 ? 18.235 18.028 -20.817 1.00 17.73 138 GLY D C 1
ATOM 8168 O O . GLY D 1 138 ? 19.459 18.174 -20.750 1.00 18.09 138 GLY D O 1
ATOM 8169 N N . LYS D 1 139 ? 17.568 17.877 -21.962 1.00 17.43 139 LYS D N 1
ATOM 8170 C CA . LYS D 1 139 ? 18.220 17.751 -23.262 1.00 17.43 139 LYS D CA 1
ATOM 8171 C C . LYS D 1 139 ? 17.444 18.533 -24.334 1.00 17.15 139 LYS D C 1
ATOM 8172 O O . LYS D 1 139 ? 16.509 19.287 -24.012 1.00 17.05 139 LYS D O 1
ATOM 8178 N N . PHE D 1 140 ? 17.836 18.368 -25.594 1.00 16.44 140 PHE D N 1
ATOM 8179 C CA . PHE D 1 140 ? 17.088 18.932 -26.716 1.00 16.27 140 PHE D CA 1
ATOM 8180 C C . PHE D 1 140 ? 16.131 17.900 -27.299 1.00 16.83 140 PHE D C 1
ATOM 8181 O O . PHE D 1 140 ? 16.394 16.698 -27.239 1.00 16.62 140 PHE D O 1
ATOM 8189 N N . VAL D 1 141 ? 15.006 18.367 -27.836 1.00 17.14 141 VAL D N 1
ATOM 8190 C CA . VAL D 1 141 ? 14.114 17.484 -28.571 1.00 17.74 141 VAL D CA 1
ATOM 8191 C C . VAL D 1 141 ? 14.624 17.429 -30.014 1.00 18.39 141 VAL D C 1
ATOM 8192 O O . VAL D 1 141 ? 14.549 18.420 -30.741 1.00 18.38 141 VAL D O 1
ATOM 8196 N N . THR D 1 142 ? 15.145 16.271 -30.406 1.00 19.46 142 THR D N 1
ATOM 8197 C CA . THR D 1 142 ? 15.695 16.069 -31.750 1.00 20.89 142 THR D CA 1
ATOM 8198 C C . THR D 1 142 ? 15.418 14.692 -32.351 1.00 22.49 142 THR D C 1
ATOM 8199 O O . THR D 1 142 ? 15.280 14.569 -33.575 1.00 22.95 142 THR D O 1
ATOM 8203 N N . GLU D 1 143 ? 15.374 13.661 -31.507 1.00 23.68 143 GLU D N 1
ATOM 8204 C CA . GLU D 1 143 ? 15.199 12.275 -31.975 1.00 25.24 143 GLU D CA 1
ATOM 8205 C C . GLU D 1 143 ? 13.986 12.098 -32.900 1.00 25.10 143 GLU D C 1
ATOM 8206 O O . GLU D 1 143 ? 12.833 12.204 -32.468 1.00 25.29 143 GLU D O 1
ATOM 8212 N N . GLY D 1 144 ? 14.271 11.845 -34.178 1.00 25.29 144 GLY D N 1
ATOM 8213 C CA . GLY D 1 144 ? 13.243 11.646 -35.200 1.00 25.11 144 GLY D CA 1
ATOM 8214 C C . GLY D 1 144 ? 12.472 12.905 -35.563 1.00 24.69 144 GLY D C 1
ATOM 8215 O O . GLY D 1 144 ? 11.463 12.830 -36.258 1.00 24.57 144 GLY D O 1
ATOM 8216 N N . GLN D 1 145 ? 12.943 14.057 -35.082 1.00 24.42 145 GLN D N 1
ATOM 8217 C CA . GLN D 1 145 ? 12.263 15.340 -35.291 1.00 23.62 145 GLN D CA 1
ATOM 8218 C C . GLN D 1 145 ? 13.173 16.425 -35.871 1.00 22.84 145 GLN D C 1
ATOM 8219 O O . GLN D 1 145 ? 12.736 17.550 -36.115 1.00 22.18 145 GLN D O 1
ATOM 8225 N N . GLY D 1 146 ? 14.441 16.099 -36.090 1.00 22.17 146 GLY D N 1
ATOM 8226 C CA . GLY D 1 146 ? 15.382 17.091 -36.599 1.00 21.50 146 GLY D CA 1
ATOM 8227 C C . GLY D 1 146 ? 15.756 18.105 -35.532 1.00 21.42 146 GLY D C 1
ATOM 8228 O O . GLY D 1 146 ? 15.307 18.004 -34.387 1.00 21.03 146 GLY D O 1
ATOM 8229 N N . LEU D 1 147 ? 16.560 19.098 -35.912 1.00 20.88 147 LEU D N 1
ATOM 8230 C CA . LEU D 1 147 ? 17.145 20.030 -34.948 1.00 21.20 147 LEU D CA 1
ATOM 8231 C C . LEU D 1 147 ? 16.150 21.071 -34.430 1.00 20.59 147 LEU D C 1
ATOM 8232 O O . LEU D 1 147 ? 16.364 21.664 -33.376 1.00 20.79 147 LEU D O 1
ATOM 8237 N N . GLY D 1 148 ? 15.069 21.280 -35.173 1.00 20.29 148 GLY D N 1
ATOM 8238 C CA . GLY D 1 148 ? 14.084 22.311 -34.848 1.00 19.94 148 GLY D CA 1
ATOM 8239 C C . GLY D 1 148 ? 13.325 22.709 -36.095 1.00 19.75 148 GLY D C 1
ATOM 8240 O O . GLY D 1 148 ? 13.158 21.892 -37.003 1.00 20.01 148 GLY D O 1
ATOM 8241 N N . HIS D 1 149 ? 12.842 23.950 -36.134 1.00 19.62 149 HIS D N 1
ATOM 8242 C CA . HIS D 1 149 ? 12.223 24.488 -37.351 1.00 19.44 149 HIS D CA 1
ATOM 8243 C C . HIS D 1 149 ? 12.708 25.881 -37.723 1.00 19.34 149 HIS D C 1
ATOM 8244 O O . HIS D 1 149 ? 13.213 26.623 -36.878 1.00 19.20 149 HIS D O 1
ATOM 8251 N N . ILE D 1 150 ? 12.545 26.213 -39.000 1.00 19.15 150 ILE D N 1
ATOM 8252 C CA . ILE D 1 150 ? 13.020 27.469 -39.562 1.00 18.95 150 ILE D CA 1
ATOM 8253 C C . ILE D 1 150 ? 11.932 28.150 -40.375 1.00 18.84 150 ILE D C 1
ATOM 8254 O O . ILE D 1 150 ? 11.105 27.481 -41.007 1.00 19.25 150 ILE D O 1
ATOM 8259 N N . ILE D 1 151 ? 11.918 29.478 -40.330 1.00 18.37 151 ILE D N 1
ATOM 8260 C CA . ILE D 1 151 ? 11.163 30.267 -41.288 1.00 18.45 151 ILE D CA 1
ATOM 8261 C C . ILE D 1 151 ? 12.152 30.851 -42.291 1.00 18.57 151 ILE D C 1
ATOM 8262 O O . ILE D 1 151 ? 13.117 31.510 -41.896 1.00 18.29 151 ILE D O 1
ATOM 8267 N N . ILE D 1 152 ? 11.919 30.590 -43.576 1.00 18.89 152 ILE D N 1
ATOM 8268 C CA . ILE D 1 152 ? 12.823 31.065 -44.636 1.00 19.36 152 ILE D CA 1
ATOM 8269 C C . ILE D 1 152 ? 12.121 31.915 -45.692 1.00 19.85 152 ILE D C 1
ATOM 8270 O O . ILE D 1 152 ? 10.893 31.945 -45.769 1.00 19.62 152 ILE D O 1
ATOM 8275 N N . ARG D 1 153 ? 12.921 32.598 -46.506 1.00 20.38 153 ARG D N 1
ATOM 8276 C CA . ARG D 1 153 ? 12.416 33.519 -47.509 1.00 21.49 153 ARG D CA 1
ATOM 8277 C C . ARG D 1 153 ? 11.908 32.816 -48.769 1.00 21.80 153 ARG D C 1
ATOM 8278 O O . ARG D 1 153 ? 12.621 32.022 -49.382 1.00 21.45 153 ARG D O 1
ATOM 8286 N N . GLU D 1 154 ? 10.672 33.125 -49.156 1.00 21.86 154 GLU D N 1
ATOM 8287 C CA . GLU D 1 154 ? 10.134 32.616 -50.411 1.00 22.94 154 GLU D CA 1
ATOM 8288 C C . GLU D 1 154 ? 9.440 33.731 -51.169 1.00 23.95 154 GLU D C 1
ATOM 8289 O O . GLU D 1 154 ? 8.487 34.337 -50.666 1.00 23.84 154 GLU D O 1
ATOM 8295 N N . ASP D 1 155 ? 9.928 33.997 -52.376 1.00 25.40 155 ASP D N 1
ATOM 8296 C CA . ASP D 1 155 ? 9.306 34.982 -53.260 1.00 26.86 155 ASP D CA 1
ATOM 8297 C C . ASP D 1 155 ? 8.029 34.440 -53.904 1.00 27.06 155 ASP D C 1
ATOM 8298 O O . ASP D 1 155 ? 7.098 35.200 -54.157 1.00 27.94 155 ASP D O 1
ATOM 8303 N N . ASP D 1 156 ? 7.997 33.132 -54.167 1.00 26.98 156 ASP D N 1
ATOM 8304 C CA . ASP D 1 156 ? 6.811 32.466 -54.707 1.00 27.02 156 ASP D CA 1
ATOM 8305 C C . ASP D 1 156 ? 6.354 31.394 -53.725 1.00 26.55 156 ASP D C 1
ATOM 8306 O O . ASP D 1 156 ? 6.862 30.270 -53.741 1.00 25.94 156 ASP D O 1
ATOM 8311 N N . VAL D 1 157 ? 5.398 31.755 -52.871 1.00 26.35 157 VAL D N 1
ATOM 8312 C CA . VAL D 1 157 ? 4.886 30.850 -51.835 1.00 26.17 157 VAL D CA 1
ATOM 8313 C C . VAL D 1 157 ? 4.316 29.559 -52.425 1.00 26.11 157 VAL D C 1
ATOM 8314 O O . VAL D 1 157 ? 4.553 28.469 -51.897 1.00 25.21 157 VAL D O 1
ATOM 8318 N N . GLU D 1 158 ? 3.582 29.683 -53.529 1.00 26.71 158 GLU D N 1
ATOM 8319 C CA . GLU D 1 158 ? 2.926 28.523 -54.132 1.00 27.10 158 GLU D CA 1
ATOM 8320 C C . GLU D 1 158 ? 3.920 27.541 -54.762 1.00 26.63 158 GLU D C 1
ATOM 8321 O O . GLU D 1 158 ? 3.782 26.323 -54.601 1.00 26.47 158 GLU D O 1
ATOM 8327 N N . GLU D 1 159 ? 4.924 28.069 -55.459 1.00 26.21 159 GLU D N 1
ATOM 8328 C CA . GLU D 1 159 ? 6.024 27.246 -55.971 1.00 25.60 159 GLU D CA 1
ATOM 8329 C C . GLU D 1 159 ? 6.813 26.552 -54.863 1.00 24.34 159 GLU D C 1
ATOM 8330 O O . GLU D 1 159 ? 7.209 25.399 -55.015 1.00 23.90 159 GLU D O 1
ATOM 8336 N N . ALA D 1 160 ? 7.064 27.268 -53.769 1.00 23.36 160 ALA D N 1
ATOM 8337 C CA . ALA D 1 160 ? 7.785 26.705 -52.625 1.00 22.43 160 ALA D CA 1
ATOM 8338 C C . ALA D 1 160 ? 6.980 25.582 -51.977 1.00 21.93 160 ALA D C 1
ATOM 8339 O O . ALA D 1 160 ? 7.538 24.558 -51.580 1.00 21.53 160 ALA D O 1
ATOM 8341 N N . THR D 1 161 ? 5.670 25.778 -51.873 1.00 21.72 161 THR D N 1
ATOM 8342 C CA . THR D 1 161 ? 4.796 24.753 -51.309 1.00 21.73 161 THR D CA 1
ATOM 8343 C C . THR D 1 161 ? 4.839 23.485 -52.167 1.00 22.08 161 THR D C 1
ATOM 8344 O O . THR D 1 161 ? 5.018 22.382 -51.642 1.00 21.75 161 THR D O 1
ATOM 8348 N N . ARG D 1 162 ? 4.707 23.655 -53.481 1.00 22.71 162 ARG D N 1
ATOM 8349 C CA . ARG D 1 162 ? 4.779 22.532 -54.417 1.00 23.64 162 ARG D CA 1
ATOM 8350 C C . ARG D 1 162 ? 6.126 21.814 -54.352 1.00 23.17 162 ARG D C 1
ATOM 8351 O O . ARG D 1 162 ? 6.175 20.581 -54.355 1.00 23.06 162 ARG D O 1
ATOM 8359 N N . PHE D 1 163 ? 7.209 22.588 -54.277 1.00 22.92 163 PHE D N 1
ATOM 8360 C CA . PHE D 1 163 ? 8.562 22.033 -54.201 1.00 22.91 163 PHE D CA 1
ATOM 8361 C C . PHE D 1 163 ? 8.741 21.145 -52.977 1.00 22.48 163 PHE D C 1
ATOM 8362 O O . PHE D 1 163 ? 9.241 20.023 -53.086 1.00 22.66 163 PHE D O 1
ATOM 8370 N N . TYR D 1 164 ? 8.335 21.646 -51.814 1.00 21.95 164 TYR D N 1
ATOM 8371 C CA . TYR D 1 164 ? 8.541 20.899 -50.575 1.00 21.42 164 TYR D CA 1
ATOM 8372 C C . TYR D 1 164 ? 7.620 19.675 -50.455 1.00 21.63 164 TYR D C 1
ATOM 8373 O O . TYR D 1 164 ? 8.009 18.663 -49.860 1.00 21.27 164 TYR D O 1
ATOM 8382 N N . ARG D 1 165 ? 6.430 19.751 -51.055 1.00 22.08 165 ARG D N 1
ATOM 8383 C CA . ARG D 1 165 ? 5.541 18.592 -51.171 1.00 22.74 165 ARG D CA 1
ATOM 8384 C C . ARG D 1 165 ? 6.203 17.471 -51.962 1.00 23.33 165 ARG D C 1
ATOM 8385 O O . ARG D 1 165 ? 6.050 16.292 -51.637 1.00 23.37 165 ARG D O 1
ATOM 8393 N N . LEU D 1 166 ? 6.943 17.847 -53.000 1.00 23.82 166 LEU D N 1
ATOM 8394 C CA . LEU D 1 166 ? 7.695 16.879 -53.785 1.00 24.19 166 LEU D CA 1
ATOM 8395 C C . LEU D 1 166 ? 8.787 16.200 -52.941 1.00 23.81 166 LEU D C 1
ATOM 8396 O O . LEU D 1 166 ? 9.026 14.994 -53.081 1.00 23.64 166 LEU D O 1
ATOM 8401 N N . LEU D 1 167 ? 9.428 16.968 -52.056 1.00 23.44 167 LEU D N 1
ATOM 8402 C CA . LEU D 1 167 ? 10.404 16.413 -51.102 1.00 23.17 167 LEU D CA 1
ATOM 8403 C C . LEU D 1 167 ? 9.755 15.560 -50.006 1.00 23.05 167 LEU D C 1
ATOM 8404 O O . LEU D 1 167 ? 10.432 14.782 -49.327 1.00 23.01 167 LEU D O 1
ATOM 8409 N N . GLY D 1 168 ? 8.443 15.696 -49.844 1.00 22.95 168 GLY D N 1
ATOM 8410 C CA . GLY D 1 168 ? 7.702 14.845 -48.924 1.00 22.78 168 GLY D CA 1
ATOM 8411 C C . GLY D 1 168 ? 7.146 15.556 -47.712 1.00 22.41 168 GLY D C 1
ATOM 8412 O O . GLY D 1 168 ? 6.481 14.935 -46.878 1.00 22.59 168 GLY D O 1
ATOM 8413 N N . LEU D 1 169 ? 7.426 16.853 -47.593 1.00 22.19 169 LEU D N 1
ATOM 8414 C CA . LEU D 1 169 ? 6.815 17.660 -46.536 1.00 21.63 169 LEU D CA 1
ATOM 8415 C C . LEU D 1 169 ? 5.323 17.842 -46.812 1.00 21.86 169 LEU D C 1
ATOM 8416 O O . LEU D 1 169 ? 4.884 17.793 -47.960 1.00 21.48 169 LEU D O 1
ATOM 8421 N N . GLU D 1 170 ? 4.544 18.017 -45.751 1.00 21.91 170 GLU D N 1
ATOM 8422 C CA . GLU D 1 170 ? 3.100 18.144 -45.871 1.00 22.27 170 GLU D CA 1
ATOM 8423 C C . GLU D 1 170 ? 2.641 19.340 -45.057 1.00 22.07 170 GLU D C 1
ATOM 8424 O O . GLU D 1 170 ? 3.141 19.579 -43.957 1.00 21.15 170 GLU D O 1
ATOM 8430 N N . GLY D 1 171 ? 1.694 20.095 -45.602 1.00 21.84 171 GLY D N 1
ATOM 8431 C CA . GLY D 1 171 ? 1.177 21.259 -44.897 1.00 21.96 171 GLY D CA 1
ATOM 8432 C C . GLY D 1 171 ? 0.464 22.216 -45.822 1.00 22.29 171 GLY D C 1
ATOM 8433 O O . GLY D 1 171 ? 0.301 21.941 -47.012 1.00 22.71 171 GLY D O 1
ATOM 8434 N N . ALA D 1 172 ? 0.046 23.344 -45.256 1.00 22.29 172 ALA D N 1
ATOM 8435 C CA . ALA D 1 172 ? -0.657 24.398 -45.982 1.00 22.57 172 ALA D CA 1
ATOM 8436 C C . ALA D 1 172 ? -0.605 25.685 -45.154 1.00 22.38 172 ALA D C 1
ATOM 8437 O O . ALA D 1 172 ? 0.134 25.764 -44.179 1.00 21.90 172 ALA D O 1
ATOM 8439 N N . VAL D 1 173 ? -1.370 26.696 -45.559 1.00 23.07 173 VAL D N 1
ATOM 8440 C CA . VAL D 1 173 ? -1.558 27.903 -44.751 1.00 23.35 173 VAL D CA 1
ATOM 8441 C C . VAL D 1 173 ? -2.141 27.503 -43.390 1.00 23.74 173 VAL D C 1
ATOM 8442 O O . VAL D 1 173 ? -3.088 26.721 -43.331 1.00 23.91 173 VAL D O 1
ATOM 8446 N N . GLU D 1 174 ? -1.566 28.018 -42.304 1.00 23.93 174 GLU D N 1
ATOM 8447 C CA . GLU D 1 174 ? -2.093 27.726 -40.966 1.00 24.61 174 GLU D CA 1
ATOM 8448 C C . GLU D 1 174 ? -2.609 28.957 -40.230 1.00 25.25 174 GLU D C 1
ATOM 8449 O O . GLU D 1 174 ? -3.192 28.837 -39.156 1.00 24.51 174 GLU D O 1
ATOM 8455 N N . TYR D 1 175 ? -2.401 30.133 -40.823 1.00 26.24 175 TYR D N 1
ATOM 8456 C CA . TYR D 1 175 ? -2.824 31.402 -40.222 1.00 27.65 175 TYR D CA 1
ATOM 8457 C C . TYR D 1 175 ? -3.356 32.378 -41.265 1.00 28.63 175 TYR D C 1
ATOM 8458 O O . TYR D 1 175 ? -2.854 32.425 -42.389 1.00 28.93 175 TYR D O 1
ATOM 8467 N N . LYS D 1 176 ? -4.319 33.186 -40.877 1.00 29.82 176 LYS D N 1
ATOM 8468 C CA . LYS D 1 176 ? -4.783 34.297 -41.656 1.00 31.20 176 LYS D CA 1
ATOM 8469 C C . LYS D 1 176 ? -4.728 35.576 -40.785 1.00 31.98 176 LYS D C 1
ATOM 8470 O O . LYS D 1 176 ? -5.550 35.801 -39.960 1.00 31.97 176 LYS D O 1
ATOM 8476 N N . PHE D 1 177 ? -3.722 36.397 -40.999 1.00 32.75 177 PHE D N 1
ATOM 8477 C CA . PHE D 1 177 ? -3.548 37.603 -40.225 1.00 33.84 177 PHE D CA 1
ATOM 8478 C C . PHE D 1 177 ? -4.140 38.837 -40.872 1.00 34.35 177 PHE D C 1
ATOM 8479 O O . PHE D 1 177 ? -4.106 38.994 -42.049 1.00 34.97 177 PHE D O 1
ATOM 8487 N N . ALA D 1 183 ? -4.723 43.662 -46.943 1.00 37.93 183 ALA D N 1
ATOM 8488 C CA . ALA D 1 183 ? -3.750 42.614 -47.168 1.00 37.44 183 ALA D CA 1
ATOM 8489 C C . ALA D 1 183 ? -3.794 41.589 -46.073 1.00 36.80 183 ALA D C 1
ATOM 8490 O O . ALA D 1 183 ? -3.727 41.923 -44.920 1.00 37.22 183 ALA D O 1
ATOM 8492 N N . VAL D 1 184 ? -3.907 40.342 -46.483 1.00 36.06 184 VAL D N 1
ATOM 8493 C CA . VAL D 1 184 ? -3.948 39.217 -45.600 1.00 35.02 184 VAL D CA 1
ATOM 8494 C C . VAL D 1 184 ? -2.676 38.398 -45.697 1.00 33.94 184 VAL D C 1
ATOM 8495 O O . VAL D 1 184 ? -2.353 37.874 -46.701 1.00 34.26 184 VAL D O 1
ATOM 8499 N N . GLY D 1 185 ? -2.005 38.268 -44.595 1.00 32.79 185 GLY D N 1
ATOM 8500 C CA . GLY D 1 185 ? -0.830 37.414 -44.483 1.00 31.33 185 GLY D CA 1
ATOM 8501 C C . GLY D 1 185 ? -1.255 35.993 -44.173 1.00 30.29 185 GLY D C 1
ATOM 8502 O O . GLY D 1 185 ? -1.941 35.743 -43.177 1.00 30.35 185 GLY D O 1
ATOM 8503 N N . THR D 1 186 ? -0.841 35.069 -45.033 1.00 29.39 186 THR D N 1
ATOM 8504 C CA . THR D 1 186 ? -1.219 33.661 -44.936 1.00 28.17 186 THR D CA 1
ATOM 8505 C C . THR D 1 186 ? 0.017 32.747 -44.933 1.00 26.89 186 THR D C 1
ATOM 8506 O O . THR D 1 186 ? 0.315 32.102 -45.946 1.00 26.55 186 THR D O 1
ATOM 8510 N N . PRO D 1 187 ? 0.739 32.684 -43.795 1.00 25.77 187 PRO D N 1
ATOM 8511 C CA . PRO D 1 187 ? 1.943 31.841 -43.725 1.00 24.94 187 PRO D CA 1
ATOM 8512 C C . PRO D 1 187 ? 1.669 30.336 -43.846 1.00 24.21 187 PRO D C 1
ATOM 8513 O O . PRO D 1 187 ? 0.679 29.835 -43.304 1.00 24.31 187 PRO D O 1
ATOM 8517 N N . VAL D 1 188 ? 2.559 29.648 -44.560 1.00 23.54 188 VAL D N 1
ATOM 8518 C CA . VAL D 1 188 ? 2.477 28.212 -44.808 1.00 22.94 188 VAL D CA 1
ATOM 8519 C C . VAL D 1 188 ? 3.440 27.475 -43.880 1.00 22.45 188 VAL D C 1
ATOM 8520 O O . VAL D 1 188 ? 4.596 27.868 -43.752 1.00 22.02 188 VAL D O 1
ATOM 8524 N N . PHE D 1 189 ? 2.954 26.411 -43.245 1.00 22.12 189 PHE D N 1
ATOM 8525 C CA . PHE D 1 189 ? 3.757 25.596 -42.336 1.00 21.75 189 PHE D CA 1
ATOM 8526 C C . PHE D 1 189 ? 3.775 24.146 -42.806 1.00 21.91 189 PHE D C 1
ATOM 8527 O O . PHE D 1 189 ? 2.738 23.596 -43.197 1.00 21.98 189 PHE D O 1
ATOM 8535 N N . MET D 1 190 ? 4.948 23.519 -42.766 1.00 21.76 190 MET D N 1
ATOM 8536 C CA . MET D 1 190 ? 5.086 22.172 -43.314 1.00 21.83 190 MET D CA 1
ATOM 8537 C C . MET D 1 190 ? 5.848 21.229 -42.396 1.00 21.77 190 MET D C 1
ATOM 8538 O O . MET D 1 190 ? 6.793 21.634 -41.723 1.00 21.57 190 MET D O 1
ATOM 8543 N N . HIS D 1 191 ? 5.421 19.969 -42.370 1.00 22.19 191 HIS D N 1
ATOM 8544 C CA . HIS D 1 191 ? 6.010 18.964 -41.485 1.00 22.40 191 HIS D CA 1
ATOM 8545 C C . HIS D 1 191 ? 6.397 17.682 -42.231 1.00 22.60 191 HIS D C 1
ATOM 8546 O O . HIS D 1 191 ? 5.885 17.401 -43.320 1.00 22.54 191 HIS D O 1
ATOM 8553 N N . CYS D 1 192 ? 7.310 16.912 -41.648 1.00 22.71 192 CYS D N 1
ATOM 8554 C CA . CYS D 1 192 ? 7.752 15.654 -42.256 1.00 23.60 192 CYS D CA 1
ATOM 8555 C C . CYS D 1 192 ? 7.947 14.559 -41.203 1.00 23.77 192 CYS D C 1
ATOM 8556 O O . CYS D 1 192 ? 8.422 13.464 -41.507 1.00 23.82 192 CYS D O 1
ATOM 8559 N N . ASN D 1 193 ? 7.558 14.867 -39.970 1.00 23.72 193 ASN D N 1
ATOM 8560 C CA . ASN D 1 193 ? 7.698 13.954 -38.834 1.00 24.24 193 ASN D CA 1
ATOM 8561 C C . ASN D 1 193 ? 6.857 14.488 -37.683 1.00 24.69 193 ASN D C 1
ATOM 8562 O O . ASN D 1 193 ? 6.015 15.362 -37.896 1.00 24.50 193 ASN D O 1
ATOM 8567 N N . ASP D 1 194 ? 7.102 13.989 -36.468 1.00 25.27 194 ASP D N 1
ATOM 8568 C CA . ASP D 1 194 ? 6.313 14.372 -35.288 1.00 25.90 194 ASP D CA 1
ATOM 8569 C C . ASP D 1 194 ? 6.427 15.848 -34.871 1.00 25.61 194 ASP D C 1
ATOM 8570 O O . ASP D 1 194 ? 5.611 16.334 -34.074 1.00 25.54 194 ASP D O 1
ATOM 8575 N N . ARG D 1 195 ? 7.432 16.558 -35.384 1.00 24.86 195 ARG D N 1
ATOM 8576 C CA . ARG D 1 195 ? 7.587 17.976 -35.052 1.00 24.81 195 ARG D CA 1
ATOM 8577 C C . ARG D 1 195 ? 6.500 18.794 -35.744 1.00 24.45 195 ARG D C 1
ATOM 8578 O O . ARG D 1 195 ? 6.339 18.698 -36.963 1.00 24.83 195 ARG D O 1
ATOM 8586 N N . HIS D 1 196 ? 5.770 19.606 -34.978 1.00 23.99 196 HIS D N 1
ATOM 8587 C CA . HIS D 1 196 ? 4.630 20.343 -35.534 1.00 23.43 196 HIS D CA 1
ATOM 8588 C C . HIS D 1 196 ? 4.912 20.859 -36.939 1.00 23.38 196 HIS D C 1
ATOM 8589 O O . HIS D 1 196 ? 4.130 20.634 -37.862 1.00 23.21 196 HIS D O 1
ATOM 8596 N N . HIS D 1 197 ? 6.014 21.587 -37.080 1.00 22.63 197 HIS D N 1
ATOM 8597 C CA . HIS D 1 197 ? 6.514 21.939 -38.392 1.00 22.42 197 HIS D CA 1
ATOM 8598 C C . HIS D 1 197 ? 8.023 22.037 -38.373 1.00 22.00 197 HIS D C 1
ATOM 8599 O O . HIS D 1 197 ? 8.623 22.374 -37.350 1.00 22.00 197 HIS D O 1
ATOM 8606 N N . SER D 1 198 ? 8.625 21.711 -39.509 1.00 21.78 198 SER D N 1
ATOM 8607 C CA . SER D 1 198 ? 10.059 21.829 -39.690 1.00 21.54 198 SER D CA 1
ATOM 8608 C C . SER D 1 198 ? 10.360 23.093 -40.489 1.00 21.60 198 SER D C 1
ATOM 8609 O O . SER D 1 198 ? 11.464 23.639 -40.424 1.00 21.64 198 SER D O 1
ATOM 8612 N N . LEU D 1 199 ? 9.352 23.568 -41.217 1.00 21.16 199 LEU D N 1
ATOM 8613 C CA . LEU D 1 199 ? 9.528 24.653 -42.166 1.00 21.05 199 LEU D CA 1
ATOM 8614 C C . LEU D 1 199 ? 8.309 25.573 -42.220 1.00 20.92 199 LEU D C 1
ATOM 8615 O O . LEU D 1 199 ? 7.167 25.111 -42.131 1.00 20.64 199 LEU D O 1
ATOM 8620 N N . ALA D 1 200 ? 8.559 26.874 -42.369 1.00 20.62 200 ALA D N 1
ATOM 8621 C CA . ALA D 1 200 ? 7.495 27.844 -42.634 1.00 20.91 200 ALA D CA 1
ATOM 8622 C C . ALA D 1 200 ? 7.977 28.956 -43.550 1.00 21.13 200 ALA D C 1
ATOM 8623 O O . ALA D 1 200 ? 9.170 29.241 -43.620 1.00 20.75 200 ALA D O 1
ATOM 8625 N N . PHE D 1 201 ? 7.033 29.584 -44.241 1.00 21.75 201 PHE D N 1
ATOM 8626 C CA . PHE D 1 201 ? 7.338 30.699 -45.135 1.00 22.70 201 PHE D CA 1
ATOM 8627 C C . PHE D 1 201 ? 6.094 31.488 -45.500 1.00 23.87 201 PHE D C 1
ATOM 8628 O O . PHE D 1 201 ? 4.977 31.103 -45.158 1.00 23.85 201 PHE D O 1
ATOM 8636 N N . GLY D 1 202 ? 6.304 32.586 -46.221 1.00 25.46 202 GLY D N 1
ATOM 8637 C CA . GLY D 1 202 ? 5.225 33.483 -46.607 1.00 27.55 202 GLY D CA 1
ATOM 8638 C C . GLY D 1 202 ? 4.834 34.386 -45.458 1.00 28.73 202 GLY D C 1
ATOM 8639 O O . GLY D 1 202 ? 3.651 34.589 -45.203 1.00 29.20 202 GLY D O 1
ATOM 8640 N N . VAL D 1 203 ? 5.837 34.934 -44.772 1.00 29.84 203 VAL D N 1
ATOM 8641 C CA . VAL D 1 203 ? 5.615 35.760 -43.577 1.00 30.91 203 VAL D CA 1
ATOM 8642 C C . VAL D 1 203 ? 5.880 37.258 -43.795 1.00 31.86 203 VAL D C 1
ATOM 8643 O O . VAL D 1 203 ? 6.157 37.990 -42.840 1.00 32.36 203 VAL D O 1
ATOM 8647 N N . GLY D 1 204 ? 5.780 37.715 -45.040 1.00 32.63 204 GLY D N 1
ATOM 8648 C CA . GLY D 1 204 ? 6.028 39.122 -45.364 1.00 33.58 204 GLY D CA 1
ATOM 8649 C C . GLY D 1 204 ? 7.491 39.395 -45.678 1.00 33.73 204 GLY D C 1
ATOM 8650 O O . GLY D 1 204 ? 8.292 38.460 -45.753 1.00 33.93 204 GLY D O 1
ATOM 8651 N N . PRO D 1 205 ? 7.856 40.681 -45.855 1.00 34.20 205 PRO D N 1
ATOM 8652 C CA . PRO D 1 205 ? 9.200 41.044 -46.316 1.00 34.18 205 PRO D CA 1
ATOM 8653 C C . PRO D 1 205 ? 10.300 40.611 -45.352 1.00 33.49 205 PRO D C 1
ATOM 8654 O O . PRO D 1 205 ? 10.202 40.851 -44.144 1.00 33.55 205 PRO D O 1
ATOM 8658 N N . MET D 1 206 ? 11.326 39.968 -45.903 1.00 32.66 206 MET D N 1
ATOM 8659 C CA . MET D 1 206 ? 12.501 39.533 -45.153 1.00 31.74 206 MET D CA 1
ATOM 8660 C C . MET D 1 206 ? 13.738 40.145 -45.803 1.00 31.57 206 MET D C 1
ATOM 8661 O O . MET D 1 206 ? 13.826 40.207 -47.031 1.00 32.06 206 MET D O 1
ATOM 8666 N N . ASP D 1 207 ? 14.683 40.599 -44.986 1.00 31.13 207 ASP D N 1
ATOM 8667 C CA . ASP D 1 207 ? 15.943 41.152 -45.504 1.00 30.87 207 ASP D CA 1
ATOM 8668 C C . ASP D 1 207 ? 17.109 40.156 -45.416 1.00 29.71 207 ASP D C 1
ATOM 8669 O O . ASP D 1 207 ? 18.248 40.486 -45.750 1.00 29.85 207 ASP D O 1
ATOM 8674 N N . LYS D 1 208 ? 16.801 38.941 -44.966 1.00 28.15 208 LYS D N 1
ATOM 8675 C CA . LYS D 1 208 ? 17.741 37.823 -44.943 1.00 26.83 208 LYS D CA 1
ATOM 8676 C C . LYS D 1 208 ? 17.022 36.573 -45.449 1.00 25.70 208 LYS D C 1
ATOM 8677 O O . LYS D 1 208 ? 15.802 36.591 -45.626 1.00 25.20 208 LYS D O 1
ATOM 8683 N N . ARG D 1 209 ? 17.768 35.496 -45.691 1.00 24.36 209 ARG D N 1
ATOM 8684 C CA . ARG D 1 209 ? 17.165 34.239 -46.143 1.00 23.61 209 ARG D CA 1
ATOM 8685 C C . ARG D 1 209 ? 16.429 33.512 -45.019 1.00 22.36 209 ARG D C 1
ATOM 8686 O O . ARG D 1 209 ? 15.515 32.726 -45.265 1.00 21.86 209 ARG D O 1
ATOM 8694 N N . ILE D 1 210 ? 16.832 33.776 -43.785 1.00 21.65 210 ILE D N 1
ATOM 8695 C CA . ILE D 1 210 ? 16.224 33.115 -42.644 1.00 20.81 210 ILE D CA 1
ATOM 8696 C C . ILE D 1 210 ? 15.713 34.132 -41.633 1.00 20.57 210 ILE D C 1
ATOM 8697 O O . ILE D 1 210 ? 16.376 35.131 -41.360 1.00 20.47 210 ILE D O 1
ATOM 8702 N N . ASN D 1 211 ? 14.519 33.885 -41.098 1.00 20.14 211 ASN D N 1
ATOM 8703 C CA . ASN D 1 211 ? 13.977 34.752 -40.059 1.00 20.45 211 ASN D CA 1
ATOM 8704 C C . ASN D 1 211 ? 14.332 34.271 -38.663 1.00 20.29 211 ASN D C 1
ATOM 8705 O O . ASN D 1 211 ? 14.813 35.050 -37.829 1.00 20.32 211 ASN D O 1
ATOM 8710 N N . HIS D 1 212 ? 14.052 32.997 -38.402 1.00 19.99 212 HIS D N 1
ATOM 8711 C CA . HIS D 1 212 ? 14.346 32.403 -37.106 1.00 19.96 212 HIS D CA 1
ATOM 8712 C C . HIS D 1 212 ? 14.572 30.912 -37.186 1.00 19.56 212 HIS D C 1
ATOM 8713 O O . HIS D 1 212 ? 14.138 30.258 -38.129 1.00 19.52 212 HIS D O 1
ATOM 8720 N N . LEU D 1 213 ? 15.221 30.389 -36.173 1.00 19.87 213 LEU D N 1
ATOM 8721 C CA . LEU D 1 213 ? 15.351 28.978 -35.937 1.00 19.66 213 LEU D CA 1
ATOM 8722 C C . LEU D 1 213 ? 14.788 28.710 -34.541 1.00 19.60 213 LEU D C 1
ATOM 8723 O O . LEU D 1 213 ? 15.169 29.351 -33.636 1.00 19.58 213 LEU D O 1
ATOM 8728 N N . MET D 1 214 ? 13.925 27.727 -34.420 1.00 19.45 214 MET D N 1
ATOM 8729 C CA . MET D 1 214 ? 13.387 27.335 -33.150 1.00 19.39 214 MET D CA 1
ATOM 8730 C C . MET D 1 214 ? 14.009 26.033 -32.694 1.00 18.62 214 MET D C 1
ATOM 8731 O O . MET D 1 214 ? 14.079 25.107 -33.412 1.00 18.65 214 MET D O 1
ATOM 8736 N N . ILE D 1 215 ? 14.462 26.060 -31.468 1.00 18.09 215 ILE D N 1
ATOM 8737 C CA . ILE D 1 215 ? 15.084 24.964 -30.806 1.00 17.49 215 ILE D CA 1
ATOM 8738 C C . ILE D 1 215 ? 14.250 24.595 -29.579 1.00 17.37 215 ILE D C 1
ATOM 8739 O O . ILE D 1 215 ? 13.765 25.450 -28.925 1.00 17.46 215 ILE D O 1
ATOM 8744 N N . GLU D 1 216 ? 14.135 23.304 -29.305 1.00 16.61 216 GLU D N 1
ATOM 8745 C CA . GLU D 1 216 ? 13.232 22.812 -28.278 1.00 16.33 216 GLU D CA 1
ATOM 8746 C C . GLU D 1 216 ? 13.923 22.059 -27.152 1.00 16.33 216 GLU D C 1
ATOM 8747 O O . GLU D 1 216 ? 14.651 21.091 -27.389 1.00 16.26 216 GLU D O 1
ATOM 8753 N N . TYR D 1 217 ? 13.667 22.507 -25.924 1.00 16.30 217 TYR D N 1
ATOM 8754 C CA . TYR D 1 217 ? 14.146 21.827 -24.728 1.00 16.32 217 TYR D CA 1
ATOM 8755 C C . TYR D 1 217 ? 13.181 20.745 -24.281 1.00 16.56 217 TYR D C 1
ATOM 8756 O O . TYR D 1 217 ? 11.968 20.905 -24.390 1.00 16.66 217 TYR D O 1
ATOM 8765 N N . THR D 1 218 ? 13.713 19.655 -23.740 1.00 17.02 218 THR D N 1
ATOM 8766 C CA . THR D 1 218 ? 12.849 18.642 -23.136 1.00 17.62 218 THR D CA 1
ATOM 8767 C C . THR D 1 218 ? 12.215 19.152 -21.836 1.00 17.95 218 THR D C 1
ATOM 8768 O O . THR D 1 218 ? 11.084 18.793 -21.514 1.00 18.33 218 THR D O 1
ATOM 8772 N N . HIS D 1 219 ? 12.944 19.987 -21.099 1.00 18.46 219 HIS D N 1
ATOM 8773 C CA . HIS D 1 219 ? 12.533 20.398 -19.756 1.00 19.27 219 HIS D CA 1
ATOM 8774 C C . HIS D 1 219 ? 12.197 21.872 -19.706 1.00 19.05 219 HIS D C 1
ATOM 8775 O O . HIS D 1 219 ? 12.980 22.700 -20.157 1.00 18.91 219 HIS D O 1
ATOM 8782 N N . LEU D 1 220 ? 11.038 22.203 -19.146 1.00 18.98 220 LEU D N 1
ATOM 8783 C CA . LEU D 1 220 ? 10.633 23.605 -19.070 1.00 19.16 220 LEU D CA 1
ATOM 8784 C C . LEU D 1 220 ? 11.714 24.446 -18.390 1.00 19.30 220 LEU D C 1
ATOM 8785 O O . LEU D 1 220 ? 11.948 25.585 -18.773 1.00 19.32 220 LEU D O 1
ATOM 8790 N N . ASP D 1 221 ? 12.383 23.867 -17.399 1.00 19.32 221 ASP D N 1
ATOM 8791 C CA . ASP D 1 221 ? 13.379 24.598 -16.618 1.00 19.56 221 ASP D CA 1
ATOM 8792 C C . ASP D 1 221 ? 14.594 25.097 -17.406 1.00 19.02 221 ASP D C 1
ATOM 8793 O O . ASP D 1 221 ? 15.159 26.148 -17.066 1.00 19.14 221 ASP D O 1
ATOM 8798 N N . ASP D 1 222 ? 14.978 24.371 -18.458 1.00 18.39 222 ASP D N 1
ATOM 8799 C CA . ASP D 1 222 ? 16.026 24.832 -19.377 1.00 18.10 222 ASP D CA 1
ATOM 8800 C C . ASP D 1 222 ? 15.633 26.073 -20.180 1.00 18.14 222 ASP D C 1
ATOM 8801 O O . ASP D 1 222 ? 16.495 26.891 -20.533 1.00 18.07 222 ASP D O 1
ATOM 8806 N N . LEU D 1 223 ? 14.344 26.196 -20.494 1.00 17.90 223 LEU D N 1
ATOM 8807 C CA . LEU D 1 223 ? 13.836 27.407 -21.131 1.00 18.06 223 LEU D CA 1
ATOM 8808 C C . LEU D 1 223 ? 13.886 28.597 -20.176 1.00 18.45 223 LEU D C 1
ATOM 8809 O O . LEU D 1 223 ? 14.278 29.689 -20.576 1.00 18.89 223 LEU D O 1
ATOM 8814 N N . GLY D 1 224 ? 13.474 28.383 -18.926 1.00 19.12 224 GLY D N 1
ATOM 8815 C CA . GLY D 1 224 ? 13.534 29.433 -17.902 1.00 19.95 224 GLY D CA 1
ATOM 8816 C C . GLY D 1 224 ? 14.959 29.900 -17.667 1.00 20.36 224 GLY D C 1
ATOM 8817 O O . GLY D 1 224 ? 15.224 31.101 -17.520 1.00 20.60 224 GLY D O 1
ATOM 8818 N N . TYR D 1 225 ? 15.876 28.936 -17.636 1.00 20.70 225 TYR D N 1
ATOM 8819 C CA . TYR D 1 225 ? 17.309 29.195 -17.522 1.00 21.58 225 TYR D CA 1
ATOM 8820 C C . TYR D 1 225 ? 17.801 30.053 -18.686 1.00 21.61 225 TYR D C 1
ATOM 8821 O O . TYR D 1 225 ? 18.488 31.051 -18.474 1.00 22.21 225 TYR D O 1
ATOM 8830 N N . ALA D 1 226 ? 17.446 29.663 -19.911 1.00 21.43 226 ALA D N 1
ATOM 8831 C CA . ALA D 1 226 ? 17.835 30.422 -21.106 1.00 21.77 226 ALA D CA 1
ATOM 8832 C C . ALA D 1 226 ? 17.214 31.822 -21.120 1.00 22.37 226 ALA D C 1
ATOM 8833 O O . ALA D 1 226 ? 17.906 32.818 -21.381 1.00 22.38 226 ALA D O 1
ATOM 8835 N N . HIS D 1 227 ? 15.917 31.896 -20.815 1.00 22.71 227 HIS D N 1
ATOM 8836 C CA . HIS D 1 227 ? 15.217 33.178 -20.779 1.00 23.31 227 HIS D CA 1
ATOM 8837 C C . HIS D 1 227 ? 15.835 34.162 -19.782 1.00 24.02 227 HIS D C 1
ATOM 8838 O O . HIS D 1 227 ? 16.049 35.327 -20.128 1.00 24.38 227 HIS D O 1
ATOM 8845 N N . ASP D 1 228 ? 16.111 33.698 -18.562 1.00 24.51 228 ASP D N 1
ATOM 8846 C CA . ASP D 1 228 ? 16.780 34.519 -17.541 1.00 25.62 228 ASP D CA 1
ATOM 8847 C C . ASP D 1 228 ? 18.114 35.084 -18.046 1.00 25.98 228 ASP D C 1
ATOM 8848 O O . ASP D 1 228 ? 18.378 36.282 -17.902 1.00 26.18 228 ASP D O 1
ATOM 8853 N N . LEU D 1 229 ? 18.942 34.216 -18.631 1.00 25.81 229 LEU D N 1
ATOM 8854 C CA . LEU D 1 229 ? 20.231 34.624 -19.185 1.00 26.17 229 LEU D CA 1
ATOM 8855 C C . LEU D 1 229 ? 20.131 35.634 -20.327 1.00 26.24 229 LEU D C 1
ATOM 8856 O O . LEU D 1 229 ? 20.915 36.579 -20.375 1.00 26.73 229 LEU D O 1
ATOM 8861 N N . VAL D 1 230 ? 19.175 35.435 -21.236 1.00 26.27 230 VAL D N 1
ATOM 8862 C CA . VAL D 1 230 ? 18.921 36.379 -22.333 1.00 26.72 230 VAL D CA 1
ATOM 8863 C C . VAL D 1 230 ? 18.591 37.776 -21.794 1.00 27.80 230 VAL D C 1
ATOM 8864 O O . VAL D 1 230 ? 19.085 38.789 -22.311 1.00 28.21 230 VAL D O 1
ATOM 8868 N N . ARG D 1 231 ? 17.771 37.814 -20.744 1.00 28.40 231 ARG D N 1
ATOM 8869 C CA . ARG D 1 231 ? 17.392 39.060 -20.082 1.00 29.42 231 ARG D CA 1
ATOM 8870 C C . ARG D 1 231 ? 18.561 39.664 -19.302 1.00 30.20 231 ARG D C 1
ATOM 8871 O O . ARG D 1 231 ? 18.778 40.874 -19.356 1.00 30.64 231 ARG D O 1
ATOM 8879 N N . GLN D 1 232 ? 19.315 38.815 -18.598 1.00 30.54 232 GLN D N 1
ATOM 8880 C CA . GLN D 1 232 ? 20.491 39.243 -17.832 1.00 31.46 232 GLN D CA 1
ATOM 8881 C C . GLN D 1 232 ? 21.564 39.867 -18.731 1.00 31.71 232 GLN D C 1
ATOM 8882 O O . GLN D 1 232 ? 22.246 40.815 -18.338 1.00 32.12 232 GLN D O 1
ATOM 8888 N N . GLN D 1 233 ? 21.702 39.327 -19.938 1.00 31.40 233 GLN D N 1
ATOM 8889 C CA . GLN D 1 233 ? 22.720 39.794 -20.877 1.00 31.71 233 GLN D CA 1
ATOM 8890 C C . GLN D 1 233 ? 22.212 40.902 -21.811 1.00 31.73 233 GLN D C 1
ATOM 8891 O O . GLN D 1 233 ? 22.924 41.317 -22.729 1.00 31.87 233 GLN D O 1
ATOM 8897 N N . LYS D 1 234 ? 20.987 41.372 -21.563 1.00 31.74 234 LYS D N 1
ATOM 8898 C CA . LYS D 1 234 ? 20.345 42.454 -22.339 1.00 31.97 234 LYS D CA 1
ATOM 8899 C C . LYS D 1 234 ? 20.201 42.187 -23.849 1.00 31.36 234 LYS D C 1
ATOM 8900 O O . LYS D 1 234 ? 20.141 43.127 -24.650 1.00 31.34 234 LYS D O 1
ATOM 8906 N N . ILE D 1 235 ? 20.138 40.913 -24.233 1.00 30.25 235 ILE D N 1
ATOM 8907 C CA . ILE D 1 235 ? 19.935 40.548 -25.634 1.00 29.67 235 ILE D CA 1
ATOM 8908 C C . ILE D 1 235 ? 18.489 40.858 -26.026 1.00 29.18 235 ILE D C 1
ATOM 8909 O O . ILE D 1 235 ? 17.563 40.569 -25.265 1.00 29.04 235 ILE D O 1
ATOM 8914 N N . ASP D 1 236 ? 18.316 41.475 -27.196 1.00 28.79 236 ASP D N 1
ATOM 8915 C CA . ASP D 1 236 ? 17.000 41.867 -27.708 1.00 28.24 236 ASP D CA 1
ATOM 8916 C C . ASP D 1 236 ? 16.014 40.703 -27.752 1.00 27.28 236 ASP D C 1
ATOM 8917 O O . ASP D 1 236 ? 16.306 39.668 -28.348 1.00 26.46 236 ASP D O 1
ATOM 8922 N N . VAL D 1 237 ? 14.857 40.888 -27.114 1.00 26.81 237 VAL D N 1
ATOM 8923 C CA . VAL D 1 237 ? 13.712 39.984 -27.258 1.00 26.31 237 VAL D CA 1
ATOM 8924 C C . VAL D 1 237 ? 12.669 40.670 -28.146 1.00 26.66 237 VAL D C 1
ATOM 8925 O O . VAL D 1 237 ? 12.258 41.801 -27.871 1.00 26.97 237 VAL D O 1
ATOM 8929 N N . THR D 1 238 ? 12.248 39.997 -29.216 1.00 26.48 238 THR D N 1
ATOM 8930 C CA . THR D 1 238 ? 11.312 40.606 -30.171 1.00 26.86 238 THR D CA 1
ATOM 8931 C C . THR D 1 238 ? 9.868 40.216 -29.878 1.00 26.57 238 THR D C 1
ATOM 8932 O O . THR D 1 238 ? 8.945 41.006 -30.092 1.00 27.07 238 THR D O 1
ATOM 8936 N N . LEU D 1 239 ? 9.687 38.989 -29.403 1.00 26.16 239 LEU D N 1
ATOM 8937 C CA . LEU D 1 239 ? 8.396 38.527 -28.907 1.00 26.01 239 LEU D CA 1
ATOM 8938 C C . LEU D 1 239 ? 8.598 37.861 -27.558 1.00 25.87 239 LEU D C 1
ATOM 8939 O O . LEU D 1 239 ? 9.465 36.988 -27.405 1.00 25.37 239 LEU D O 1
ATOM 8944 N N . GLN D 1 240 ? 7.799 38.283 -26.580 1.00 25.78 240 GLN D N 1
ATOM 8945 C CA . GLN D 1 240 ? 7.895 37.754 -25.223 1.00 25.66 240 GLN D CA 1
ATOM 8946 C C . GLN D 1 240 ? 7.388 36.320 -25.185 1.00 24.78 240 GLN D C 1
ATOM 8947 O O . GLN D 1 240 ? 6.821 35.830 -26.161 1.00 24.39 240 GLN D O 1
ATOM 8953 N N . ILE D 1 241 ? 7.612 35.658 -24.054 1.00 24.50 241 ILE D N 1
ATOM 8954 C CA . ILE D 1 241 ? 7.089 34.316 -23.798 1.00 24.00 241 ILE D CA 1
ATOM 8955 C C . ILE D 1 241 ? 5.607 34.220 -24.167 1.00 24.08 241 ILE D C 1
ATOM 8956 O O . ILE D 1 241 ? 4.796 35.061 -23.767 1.00 24.15 241 ILE D O 1
ATOM 8961 N N . GLY D 1 242 ? 5.265 33.197 -24.941 1.00 23.60 242 GLY D N 1
ATOM 8962 C CA . GLY D 1 242 ? 3.896 33.006 -25.384 1.00 23.83 242 GLY D CA 1
ATOM 8963 C C . GLY D 1 242 ? 3.678 31.674 -26.057 1.00 23.81 242 GLY D C 1
ATOM 8964 O O . GLY D 1 242 ? 4.555 30.804 -26.045 1.00 23.34 242 GLY D O 1
ATOM 8965 N N . LYS D 1 243 ? 2.495 31.522 -26.644 1.00 24.38 243 LYS D N 1
ATOM 8966 C CA . LYS D 1 243 ? 2.113 30.300 -27.331 1.00 24.78 243 LYS D CA 1
ATOM 8967 C C . LYS D 1 243 ? 1.413 30.629 -28.630 1.00 24.98 243 LYS D C 1
ATOM 8968 O O . LYS D 1 243 ? 0.414 31.361 -28.639 1.00 25.48 243 LYS D O 1
ATOM 8974 N N . HIS D 1 244 ? 1.940 30.084 -29.720 1.00 24.61 244 HIS D N 1
ATOM 8975 C CA . HIS D 1 244 ? 1.248 30.119 -31.000 1.00 24.42 244 HIS D CA 1
ATOM 8976 C C . HIS D 1 244 ? 0.121 29.090 -30.960 1.00 24.16 244 HIS D C 1
ATOM 8977 O O . HIS D 1 244 ? 0.222 28.075 -30.269 1.00 24.27 244 HIS D O 1
ATOM 8984 N N . SER D 1 245 ? -0.954 29.350 -31.698 1.00 23.90 245 SER D N 1
ATOM 8985 C CA . SER D 1 245 ? -2.095 28.433 -31.730 1.00 23.73 245 SER D CA 1
ATOM 8986 C C . SER D 1 245 ? -1.776 27.130 -32.455 1.00 23.49 245 SER D C 1
ATOM 8987 O O . SER D 1 245 ? -2.350 26.079 -32.144 1.00 23.65 245 SER D O 1
ATOM 8990 N N . ASN D 1 246 ? -0.865 27.196 -33.424 1.00 23.37 246 ASN D N 1
ATOM 8991 C CA . ASN D 1 246 ? -0.550 26.020 -34.230 1.00 23.16 246 ASN D CA 1
ATOM 8992 C C . ASN D 1 246 ? 0.262 24.954 -33.495 1.00 22.97 246 ASN D C 1
ATOM 8993 O O . ASN D 1 246 ? -0.180 23.807 -33.400 1.00 23.35 246 ASN D O 1
ATOM 8998 N N . ASP D 1 247 ? 1.428 25.321 -32.970 1.00 22.57 247 ASP D N 1
ATOM 8999 C CA . ASP D 1 247 ? 2.277 24.335 -32.302 1.00 22.51 247 ASP D CA 1
ATOM 9000 C C . ASP D 1 247 ? 2.002 24.221 -30.805 1.00 22.51 247 ASP D C 1
ATOM 9001 O O . ASP D 1 247 ? 2.418 23.253 -30.165 1.00 22.63 247 ASP D O 1
ATOM 9006 N N . GLU D 1 248 ? 1.298 25.216 -30.266 1.00 22.95 248 GLU D N 1
ATOM 9007 C CA . GLU D 1 248 ? 1.006 25.315 -28.828 1.00 22.91 248 GLU D CA 1
ATOM 9008 C C . GLU D 1 248 ? 2.239 25.190 -27.932 1.00 22.26 248 GLU D C 1
ATOM 9009 O O . GLU D 1 248 ? 2.130 24.811 -26.764 1.00 22.29 248 GLU D O 1
ATOM 9015 N N . ALA D 1 249 ? 3.409 25.517 -28.482 1.00 21.70 249 ALA D N 1
ATOM 9016 C CA . ALA D 1 249 ? 4.653 25.503 -27.710 1.00 20.96 249 ALA D CA 1
ATOM 9017 C C . ALA D 1 249 ? 4.815 26.800 -26.930 1.00 20.90 249 ALA D C 1
ATOM 9018 O O . ALA D 1 249 ? 4.429 27.871 -27.404 1.00 20.82 249 ALA D O 1
ATOM 9020 N N . LEU D 1 250 ? 5.396 26.693 -25.738 1.00 20.57 250 LEU D N 1
ATOM 9021 C CA . LEU D 1 250 ? 5.811 27.859 -24.961 1.00 19.64 250 LEU D CA 1
ATOM 9022 C C . LEU D 1 250 ? 7.177 28.322 -25.473 1.00 19.34 250 LEU D C 1
ATOM 9023 O O . LEU D 1 250 ? 8.162 27.603 -25.338 1.00 18.68 250 LEU D O 1
ATOM 9028 N N . THR D 1 251 ? 7.234 29.508 -26.083 1.00 19.66 251 THR D N 1
ATOM 9029 C CA . THR D 1 251 ? 8.468 29.985 -26.724 1.00 19.50 251 THR D CA 1
ATOM 9030 C C . THR D 1 251 ? 8.667 31.502 -26.581 1.00 20.01 251 THR D C 1
ATOM 9031 O O . THR D 1 251 ? 7.715 32.230 -26.311 1.00 19.87 251 THR D O 1
ATOM 9035 N N . PHE D 1 252 ? 9.909 31.965 -26.745 1.00 20.40 252 PHE D N 1
ATOM 9036 C CA . PHE D 1 252 ? 10.195 33.397 -26.939 1.00 20.93 252 PHE D CA 1
ATOM 9037 C C . PHE D 1 252 ? 11.130 33.591 -28.132 1.00 21.09 252 PHE D C 1
ATOM 9038 O O . PHE D 1 252 ? 11.732 32.631 -28.602 1.00 21.07 252 PHE D O 1
ATOM 9046 N N . TYR D 1 253 ? 11.223 34.821 -28.634 1.00 21.91 253 TYR D N 1
ATOM 9047 C CA . TYR D 1 253 ? 12.074 35.126 -29.788 1.00 21.87 253 TYR D CA 1
ATOM 9048 C C . TYR D 1 253 ? 13.102 36.181 -29.416 1.00 22.00 253 TYR D C 1
ATOM 9049 O O . TYR D 1 253 ? 12.725 37.284 -29.020 1.00 22.87 253 TYR D O 1
ATOM 9058 N N . CYS D 1 254 ? 14.387 35.845 -29.551 1.00 21.39 254 CYS D N 1
ATOM 9059 C CA . CYS D 1 254 ? 15.474 36.754 -29.197 1.00 21.56 254 CYS D CA 1
ATOM 9060 C C . CYS D 1 254 ? 16.551 36.833 -30.277 1.00 21.16 254 CYS D C 1
ATOM 9061 O O . CYS D 1 254 ? 16.710 35.904 -31.074 1.00 20.46 254 CYS D O 1
ATOM 9064 N N . ALA D 1 255 ? 17.289 37.943 -30.294 1.00 21.32 255 ALA D N 1
ATOM 9065 C CA . ALA D 1 255 ? 18.322 38.166 -31.315 1.00 21.29 255 ALA D CA 1
ATOM 9066 C C . ALA D 1 255 ? 19.504 37.235 -31.111 1.00 21.23 255 ALA D C 1
ATOM 9067 O O . ALA D 1 255 ? 19.819 36.868 -29.979 1.00 21.26 255 ALA D O 1
ATOM 9069 N N . ASN D 1 256 ? 20.141 36.851 -32.214 1.00 21.16 256 ASN D N 1
ATOM 9070 C CA . ASN D 1 256 ? 21.384 36.089 -32.177 1.00 21.41 256 ASN D CA 1
ATOM 9071 C C . ASN D 1 256 ? 22.532 36.922 -32.756 1.00 21.71 256 ASN D C 1
ATOM 9072 O O . ASN D 1 256 ? 22.280 37.946 -33.397 1.00 22.21 256 ASN D O 1
ATOM 9077 N N . PRO D 1 257 ? 23.795 36.502 -32.532 1.00 21.94 257 PRO D N 1
ATOM 9078 C CA . PRO D 1 257 ? 24.933 37.328 -32.966 1.00 22.21 257 PRO D CA 1
ATOM 9079 C C . PRO D 1 257 ? 24.924 37.730 -34.442 1.00 22.12 257 PRO D C 1
ATOM 9080 O O . PRO D 1 257 ? 25.651 38.650 -34.818 1.00 22.45 257 PRO D O 1
ATOM 9084 N N . SER D 1 258 ? 24.122 37.048 -35.261 1.00 21.44 258 SER D N 1
ATOM 9085 C CA . SER D 1 258 ? 24.032 37.340 -36.698 1.00 21.08 258 SER D CA 1
ATOM 9086 C C . SER D 1 258 ? 22.902 38.295 -37.085 1.00 21.27 258 SER D C 1
ATOM 9087 O O . SER D 1 258 ? 22.711 38.584 -38.267 1.00 21.54 258 SER D O 1
ATOM 9090 N N . GLY D 1 259 ? 22.148 38.769 -36.099 1.00 21.14 259 GLY D N 1
ATOM 9091 C CA . GLY D 1 259 ? 21.126 39.781 -36.339 1.00 21.13 259 GLY D CA 1
ATOM 9092 C C . GLY D 1 259 ? 19.769 39.248 -36.774 1.00 20.77 259 GLY D C 1
ATOM 9093 O O . GLY D 1 259 ? 18.884 40.023 -37.125 1.00 20.83 259 GLY D O 1
ATOM 9094 N N . TRP D 1 260 ? 19.608 37.929 -36.771 1.00 20.19 260 TRP D N 1
ATOM 9095 C CA . TRP D 1 260 ? 18.276 37.334 -36.885 1.00 19.88 260 TRP D CA 1
ATOM 9096 C C . TRP D 1 260 ? 17.908 36.650 -35.568 1.00 19.56 260 TRP D C 1
ATOM 9097 O O . TRP D 1 260 ? 18.496 36.965 -34.531 1.00 19.36 260 TRP D O 1
ATOM 9108 N N . LEU D 1 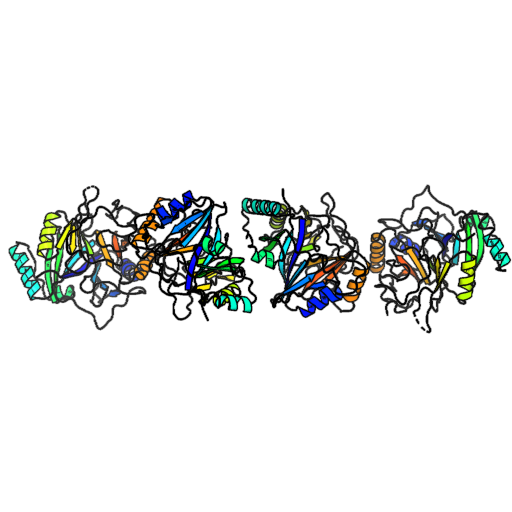261 ? 16.951 35.728 -35.594 1.00 19.37 261 LEU D N 1
ATOM 9109 C CA . LEU D 1 261 ? 16.330 35.277 -34.348 1.00 19.22 261 LEU D CA 1
ATOM 9110 C C . LEU D 1 261 ? 16.473 33.797 -34.042 1.00 18.58 261 LEU D C 1
ATOM 9111 O O . LEU D 1 261 ? 16.410 32.961 -34.931 1.00 19.19 261 LEU D O 1
ATOM 9116 N N . TRP D 1 262 ? 16.668 33.487 -32.765 1.00 18.66 262 TRP D N 1
ATOM 9117 C CA . TRP D 1 262 ? 16.461 32.132 -32.266 1.00 18.29 262 TRP D CA 1
ATOM 9118 C C . TRP D 1 262 ? 15.256 32.129 -31.346 1.00 18.26 262 TRP D C 1
ATOM 9119 O O . TRP D 1 262 ? 15.002 33.101 -30.630 1.00 18.86 262 TRP D O 1
ATOM 9130 N N . GLU D 1 263 ? 14.507 31.036 -31.395 1.00 18.23 263 GLU D N 1
ATOM 9131 C CA . GLU D 1 263 ? 13.296 30.894 -30.619 1.00 18.16 263 GLU D CA 1
ATOM 9132 C C . GLU D 1 263 ? 13.428 29.664 -29.712 1.00 17.89 263 GLU D C 1
ATOM 9133 O O . GLU D 1 263 ? 13.075 28.564 -30.119 1.00 18.59 263 GLU D O 1
ATOM 9139 N N . PRO D 1 264 ? 13.970 29.846 -28.491 1.00 17.90 264 PRO D N 1
ATOM 9140 C CA . PRO D 1 264 ? 14.013 28.745 -27.526 1.00 17.31 264 PRO D CA 1
ATOM 9141 C C . PRO D 1 264 ? 12.598 28.441 -27.067 1.00 17.43 264 PRO D C 1
ATOM 9142 O O . PRO D 1 264 ? 11.793 29.358 -26.894 1.00 17.09 264 PRO D O 1
ATOM 9146 N N . GLY D 1 265 ? 12.289 27.166 -26.891 1.00 17.12 265 GLY D N 1
ATOM 9147 C CA . GLY D 1 265 ? 10.925 26.786 -26.574 1.00 17.41 265 GLY D CA 1
ATOM 9148 C C . GLY D 1 265 ? 10.840 25.447 -25.886 1.00 17.59 265 GLY D C 1
ATOM 9149 O O . GLY D 1 265 ? 11.853 24.782 -25.654 1.00 17.20 265 GLY D O 1
ATOM 9150 N N . TRP D 1 266 ? 9.612 25.074 -25.552 1.00 17.92 266 TRP D N 1
ATOM 9151 C CA . TRP D 1 266 ? 9.324 23.847 -24.820 1.00 18.59 266 TRP D CA 1
ATOM 9152 C C . TRP D 1 266 ? 7.878 23.439 -25.076 1.00 18.87 266 TRP D C 1
ATOM 9153 O O . TRP D 1 266 ? 7.007 24.294 -25.271 1.00 18.83 266 TRP D O 1
ATOM 9164 N N . GLY D 1 267 ? 7.642 22.129 -25.089 1.00 19.23 267 GLY D N 1
ATOM 9165 C CA . GLY D 1 267 ? 6.297 21.562 -25.108 1.00 20.10 267 GLY D CA 1
ATOM 9166 C C . GLY D 1 267 ? 5.516 21.708 -26.398 1.00 20.84 267 GLY D C 1
ATOM 9167 O O . GLY D 1 267 ? 4.290 21.882 -26.360 1.00 20.81 267 GLY D O 1
ATOM 9168 N N . SER D 1 268 ? 6.218 21.644 -27.533 1.00 20.79 268 SER D N 1
ATOM 9169 C CA A SER D 1 268 ? 5.551 21.664 -28.832 0.50 20.93 268 SER D CA 1
ATOM 9170 C CA B SER D 1 268 ? 5.590 21.641 -28.854 0.50 21.06 268 SER D CA 1
ATOM 9171 C C . SER D 1 268 ? 4.750 20.384 -29.033 1.00 21.34 268 SER D C 1
ATOM 9172 O O . SER D 1 268 ? 5.152 19.305 -28.594 1.00 21.34 268 SER D O 1
ATOM 9177 N N . ARG D 1 269 ? 3.595 20.517 -29.676 1.00 21.94 269 ARG D N 1
ATOM 9178 C CA . ARG D 1 269 ? 2.756 19.354 -29.960 1.00 22.58 269 ARG D CA 1
ATOM 9179 C C . ARG D 1 269 ? 3.018 18.824 -31.384 1.00 22.86 269 ARG D C 1
ATOM 9180 O O . ARG D 1 269 ? 3.679 19.497 -32.185 1.00 22.93 269 ARG D O 1
ATOM 9188 N N . PRO D 1 270 ? 2.515 17.615 -31.706 1.00 23.24 270 PRO D N 1
ATOM 9189 C CA . PRO D 1 270 ? 2.641 17.155 -33.079 1.00 23.56 270 PRO D CA 1
ATOM 9190 C C . PRO D 1 270 ? 1.686 17.920 -33.983 1.00 23.60 270 PRO D C 1
ATOM 9191 O O . PRO D 1 270 ? 0.696 18.487 -33.499 1.00 23.15 270 PRO D O 1
ATOM 9195 N N . ALA D 1 271 ? 2.002 17.965 -35.276 1.00 23.85 271 ALA D N 1
ATOM 9196 C CA . ALA D 1 271 ? 1.101 18.547 -36.266 1.00 24.33 271 ALA D CA 1
ATOM 9197 C C . ALA D 1 271 ? -0.194 17.741 -36.272 1.00 24.92 271 ALA D C 1
ATOM 9198 O O . ALA D 1 271 ? -0.146 16.508 -36.178 1.00 24.81 271 ALA D O 1
ATOM 9200 N N . PRO D 1 272 ? -1.353 18.428 -36.355 1.00 25.25 272 PRO D N 1
ATOM 9201 C CA . PRO D 1 272 ? -2.632 17.726 -36.460 1.00 25.71 272 PRO D CA 1
ATOM 9202 C C . PRO D 1 272 ? -2.692 16.855 -37.701 1.00 25.74 272 PRO D C 1
ATOM 9203 O O . PRO D 1 272 ? -2.071 17.183 -38.720 1.00 25.27 272 PRO D O 1
ATOM 9207 N N . ALA D 1 273 ? -3.427 15.747 -37.600 1.00 25.75 273 ALA D N 1
ATOM 9208 C CA . ALA D 1 273 ? -3.572 14.797 -38.704 1.00 25.89 273 ALA D CA 1
ATOM 9209 C C . ALA D 1 273 ? -4.173 15.486 -39.917 1.00 25.65 273 ALA D C 1
ATOM 9210 O O . ALA D 1 273 ? -3.875 15.134 -41.062 1.00 25.46 273 ALA D O 1
ATOM 9212 N N . GLN D 1 274 ? -5.006 16.484 -39.638 1.00 25.31 274 GLN D N 1
ATOM 9213 C CA . GLN D 1 274 ? -5.733 17.226 -40.653 1.00 25.24 274 GLN D CA 1
ATOM 9214 C C . GLN D 1 274 ? -5.525 18.722 -40.487 1.00 24.18 274 GLN D C 1
ATOM 9215 O O . GLN D 1 274 ? -5.434 19.227 -39.370 1.00 23.80 274 GLN D O 1
ATOM 9221 N N . GLN D 1 275 ? -5.477 19.417 -41.618 1.00 23.59 275 GLN D N 1
ATOM 9222 C CA . GLN D 1 275 ? -5.175 20.843 -41.687 1.00 22.65 275 GLN D CA 1
ATOM 9223 C C . GLN D 1 275 ? -6.176 21.712 -40.920 1.00 22.24 275 GLN D C 1
ATOM 9224 O O . GLN D 1 275 ? -7.390 21.546 -41.056 1.00 21.98 275 GLN D O 1
ATOM 9230 N N . GLU D 1 276 ? -5.634 22.644 -40.134 1.00 21.13 276 GLU D N 1
ATOM 9231 C CA . GLU D 1 276 ? -6.397 23.626 -39.375 1.00 21.27 276 GLU D CA 1
ATOM 9232 C C . GLU D 1 276 ? -5.822 25.005 -39.681 1.00 21.19 276 GLU D C 1
ATOM 9233 O O . GLU D 1 276 ? -4.688 25.118 -40.150 1.00 21.03 276 GLU D O 1
ATOM 9239 N N . HIS D 1 277 ? -6.588 26.056 -39.419 1.00 20.97 277 HIS D N 1
ATOM 9240 C CA . HIS D 1 277 ? -6.012 27.401 -39.429 1.00 21.03 277 HIS D CA 1
ATOM 9241 C C . HIS D 1 277 ? -6.527 28.222 -38.259 1.00 21.45 277 HIS D C 1
ATOM 9242 O O . HIS D 1 277 ? -7.542 27.880 -37.656 1.00 21.46 277 HIS D O 1
ATOM 9249 N N . TYR D 1 278 ? -5.805 29.298 -37.952 1.00 21.66 278 TYR D N 1
ATOM 9250 C CA . TYR D 1 278 ? -6.061 30.128 -36.784 1.00 22.23 278 TYR D CA 1
ATOM 9251 C C . TYR D 1 278 ? -6.022 31.602 -37.172 1.00 23.08 278 TYR D C 1
ATOM 9252 O O . TYR D 1 278 ? -5.556 31.962 -38.260 1.00 23.00 278 TYR D O 1
ATOM 9261 N N . LEU D 1 279 ? -6.513 32.450 -36.276 1.00 23.96 279 LEU D N 1
ATOM 9262 C CA . LEU D 1 279 ? -6.580 33.885 -36.521 1.00 25.02 279 LEU D CA 1
ATOM 9263 C C . LEU D 1 279 ? -5.618 34.662 -35.626 1.00 25.14 279 LEU D C 1
ATOM 9264 O O . LEU D 1 279 ? -5.269 35.810 -35.924 1.00 25.37 279 LEU D O 1
ATOM 9269 N N . ARG D 1 280 ? -5.173 34.016 -34.550 1.00 25.02 280 ARG D N 1
ATOM 9270 C CA . ARG D 1 280 ? -4.312 34.643 -33.544 1.00 25.28 280 ARG D CA 1
ATOM 9271 C C . ARG D 1 280 ? -3.596 33.607 -32.676 1.00 25.29 280 ARG D C 1
ATOM 9272 O O . ARG D 1 280 ? -3.921 32.420 -32.707 1.00 25.03 280 ARG D O 1
ATOM 9280 N N . ASP D 1 281 ? -2.617 34.075 -31.908 1.00 25.63 281 ASP D N 1
ATOM 9281 C CA . ASP D 1 281 ? -1.932 33.254 -30.920 1.00 25.68 281 ASP D CA 1
ATOM 9282 C C . ASP D 1 281 ? -2.817 33.024 -29.691 1.00 25.75 281 ASP D C 1
ATOM 9283 O O . ASP D 1 281 ? -3.844 33.687 -29.517 1.00 26.06 281 ASP D O 1
ATOM 9288 N N . ILE D 1 282 ? -2.410 32.078 -28.848 1.00 25.68 282 ILE D N 1
ATOM 9289 C CA . ILE D 1 282 ? -3.131 31.754 -27.613 1.00 25.85 282 ILE D CA 1
ATOM 9290 C C . ILE D 1 282 ? -2.896 32.832 -26.551 1.00 26.25 282 ILE D C 1
ATOM 9291 O O . ILE D 1 282 ? -3.817 33.564 -26.187 1.00 26.45 282 ILE D O 1
ATOM 9296 N N . PHE D 1 283 ? -1.663 32.921 -26.053 1.00 25.77 283 PHE D N 1
ATOM 9297 C CA . PHE D 1 283 ? -1.317 33.925 -25.046 1.00 26.40 283 PHE D CA 1
ATOM 9298 C C . PHE D 1 283 ? 0.114 34.422 -25.218 1.00 26.20 283 PHE D C 1
ATOM 9299 O O . PHE D 1 283 ? 0.899 33.834 -25.967 1.00 26.04 283 PHE D O 1
ATOM 9307 N N . GLY D 1 284 ? 0.439 35.506 -24.519 1.00 26.80 284 GLY D N 1
ATOM 9308 C CA . GLY D 1 284 ? 1.781 36.077 -24.546 1.00 26.87 284 GLY D CA 1
ATOM 9309 C C . GLY D 1 284 ? 2.218 36.494 -25.939 1.00 26.91 284 GLY D C 1
ATOM 9310 O O . GLY D 1 284 ? 1.417 37.012 -26.719 1.00 26.99 284 GLY D O 1
ATOM 9311 N N . HIS D 1 285 ? 3.493 36.253 -26.242 1.00 26.88 285 HIS D N 1
ATOM 9312 C CA . HIS D 1 285 ? 4.127 36.694 -27.496 1.00 27.07 285 HIS D CA 1
ATOM 9313 C C . HIS D 1 285 ? 3.941 38.195 -27.791 1.00 27.71 285 HIS D C 1
ATOM 9314 O O . HIS D 1 285 ? 3.870 38.604 -28.957 1.00 27.48 285 HIS D O 1
ATOM 9321 N N . ASP D 1 286 ? 3.861 39.003 -26.732 1.00 28.51 286 ASP D N 1
ATOM 9322 C CA . ASP D 1 286 ? 3.777 40.469 -26.858 1.00 29.72 286 ASP D CA 1
ATOM 9323 C C . ASP D 1 286 ? 5.001 41.009 -27.594 1.00 29.58 286 ASP D C 1
ATOM 9324 O O . ASP D 1 286 ? 6.125 40.593 -27.309 1.00 29.16 286 ASP D O 1
ATOM 9329 N N . ASN D 1 287 ? 4.808 41.912 -28.539 1.00 29.87 287 ASN D N 1
ATOM 9330 C CA . ASN D 1 287 ? 5.916 42.535 -29.254 1.00 30.17 287 ASN D CA 1
ATOM 9331 C C . ASN D 1 287 ? 6.774 43.357 -28.313 1.00 30.35 287 ASN D C 1
ATOM 9332 O O . ASN D 1 287 ? 6.258 44.016 -27.501 1.00 30.71 287 ASN D O 1
ATOM 9337 N N . GLU D 1 288 ? 8.083 43.284 -28.425 1.00 30.47 288 GLU D N 1
ATOM 9338 C CA . GLU D 1 288 ? 8.976 44.076 -27.606 1.00 31.00 288 GLU D CA 1
ATOM 9339 C C . GLU D 1 288 ? 9.910 44.902 -28.488 1.00 31.47 288 GLU D C 1
ATOM 9340 O O . GLU D 1 288 ? 9.556 45.941 -28.918 1.00 31.92 288 GLU D O 1
ATOM 9346 N N . VAL D 1 289 ? 11.062 44.369 -28.839 1.00 31.56 289 VAL D N 1
ATOM 9347 C CA . VAL D 1 289 ? 12.021 45.092 -29.656 1.00 32.19 289 VAL D CA 1
ATOM 9348 C C . VAL D 1 289 ? 11.722 44.794 -31.093 1.00 32.35 289 VAL D C 1
ATOM 9349 O O . VAL D 1 289 ? 11.930 43.730 -31.536 1.00 31.86 289 VAL D O 1
ATOM 9353 N N . GLU D 1 290 ? 11.236 45.787 -31.808 1.00 33.24 290 GLU D N 1
ATOM 9354 C CA . GLU D 1 290 ? 10.837 45.626 -33.204 1.00 33.48 290 GLU D CA 1
ATOM 9355 C C . GLU D 1 290 ? 12.036 45.628 -34.155 1.00 33.48 290 GLU D C 1
ATOM 9356 O O . GLU D 1 290 ? 13.169 45.881 -33.735 1.00 33.31 290 GLU D O 1
ATOM 9362 N N . GLY D 1 291 ? 11.778 45.322 -35.427 1.00 33.55 291 GLY D N 1
ATOM 9363 C CA . GLY D 1 291 ? 12.801 45.394 -36.474 1.00 33.99 291 GLY D CA 1
ATOM 9364 C C . GLY D 1 291 ? 13.516 44.096 -36.807 1.00 33.75 291 GLY D C 1
ATOM 9365 O O . GLY D 1 291 ? 14.578 44.112 -37.434 1.00 33.71 291 GLY D O 1
ATOM 9366 N N . TYR D 1 292 ? 12.941 42.971 -36.388 1.00 33.49 292 TYR D N 1
ATOM 9367 C CA . TYR D 1 292 ? 13.513 41.658 -36.692 1.00 33.45 292 TYR D CA 1
ATOM 9368 C C . TYR D 1 292 ? 12.620 40.841 -37.626 1.00 33.76 292 TYR D C 1
ATOM 9369 O O . TYR D 1 292 ? 12.822 39.635 -37.795 1.00 33.40 292 TYR D O 1
ATOM 9378 N N . GLY D 1 293 ? 11.637 41.505 -38.228 1.00 34.78 293 GLY D N 1
ATOM 9379 C CA . GLY D 1 293 ? 10.728 40.868 -39.181 1.00 35.69 293 GLY D CA 1
ATOM 9380 C C . GLY D 1 293 ? 9.487 40.227 -38.580 1.00 36.32 293 GLY D C 1
ATOM 9381 O O . GLY D 1 293 ? 8.740 39.542 -39.280 1.00 36.17 293 GLY D O 1
ATOM 9382 N N . LEU D 1 294 ? 9.266 40.440 -37.286 1.00 37.01 294 LEU D N 1
ATOM 9383 C CA . LEU D 1 294 ? 8.071 39.923 -36.616 1.00 37.86 294 LEU D CA 1
ATOM 9384 C C . LEU D 1 294 ? 7.294 41.049 -35.940 1.00 38.87 294 LEU D C 1
ATOM 9385 O O . LEU D 1 294 ? 6.876 40.937 -34.782 1.00 38.86 294 LEU D O 1
ATOM 9390 N N . ASP D 1 295 ? 7.100 42.129 -36.694 1.00 40.16 295 ASP D N 1
ATOM 9391 C CA . ASP D 1 295 ? 6.427 43.326 -36.203 1.00 41.50 295 ASP D CA 1
ATOM 9392 C C . ASP D 1 295 ? 4.933 43.294 -36.523 1.00 42.09 295 ASP D C 1
ATOM 9393 O O . ASP D 1 295 ? 4.386 44.225 -37.131 1.00 42.54 295 ASP D O 1
ATOM 9398 N N . ILE D 1 296 ? 4.285 42.207 -36.107 1.00 42.42 296 ILE D N 1
ATOM 9399 C CA . ILE D 1 296 ? 2.840 42.033 -36.258 1.00 43.03 296 ILE D CA 1
ATOM 9400 C C . ILE D 1 296 ? 2.183 41.796 -34.893 1.00 43.36 296 ILE D C 1
ATOM 9401 O O . ILE D 1 296 ? 2.801 41.194 -34.007 1.00 43.01 296 ILE D O 1
ATOM 9406 N N . PRO D 1 297 ? 0.941 42.291 -34.708 1.00 44.01 297 PRO D N 1
ATOM 9407 C CA . PRO D 1 297 ? 0.171 41.951 -33.511 1.00 44.32 297 PRO D CA 1
ATOM 9408 C C . PRO D 1 297 ? -0.372 40.524 -33.613 1.00 44.22 297 PRO D C 1
ATOM 9409 O O . PRO D 1 297 ? -1.348 40.278 -34.330 1.00 44.28 297 PRO D O 1
ATOM 9413 N N . LEU D 1 298 ? 0.272 39.594 -32.908 1.00 38.96 298 LEU D N 1
ATOM 9414 C CA . LEU D 1 298 ? -0.077 38.170 -32.991 1.00 39.42 298 LEU D CA 1
ATOM 9415 C C . LEU D 1 298 ? -1.357 37.787 -32.244 1.00 39.77 298 LEU D C 1
ATOM 9416 O O . LEU D 1 298 ? -1.963 36.754 -32.542 1.00 39.82 298 LEU D O 1
ATOM 9421 N N . LYS D 1 299 ? -1.753 38.609 -31.275 1.00 40.14 299 LYS D N 1
ATOM 9422 C CA . LYS D 1 299 ? -2.981 38.384 -30.516 1.00 40.55 299 LYS D CA 1
ATOM 9423 C C . LYS D 1 299 ? -4.094 39.368 -30.895 1.00 40.95 299 LYS D C 1
ATOM 9424 O O . LYS D 1 299 ? -5.273 39.096 -30.662 1.00 40.84 299 LYS D O 1
ATOM 9426 N N . GLY D 1 300 ? -3.712 40.507 -31.474 1.00 41.34 300 GLY D N 1
ATOM 9427 C CA . GLY D 1 300 ? -4.672 41.520 -31.916 1.00 41.58 300 GLY D CA 1
ATOM 9428 C C . GLY D 1 300 ? -4.308 42.924 -31.475 1.00 41.90 300 GLY D C 1
ATOM 9429 O O . GLY D 1 300 ? -5.183 43.723 -31.132 1.00 42.20 300 GLY D O 1
#

Sequence (1186 aa):
MAKVTELGYLGLSVSSNLDAWRDYAAGIMGMQVVDDGEDDRIYLRMDRWHHRIVLHADGSDDLAYIGWRVAGPVELDDELAEQLKNAGIPFEVASDADAAERRVLGLVKLHDPGGNPTEIFYGPQVDTSSPFHPGRPMFGKFVTEGQGLGHIIIRREDDVEEEATRFYRLLGLEGAVEYKFALPNGAVGTPVFMHCNDRHHSLAFGVGPMDKRINHLMIEYTHLDDLGYAHDLVRQQKIDVTLQIGKHSNDEALTFYCANPSGWLWEPGWGSSRPAPAQQEHYLRDIFGHDNEVEGYGLDIPLKGAKVTELGYLGLSVSNLDAWRDYAAGIMGMQVVDDGEDDRIYLRMDRWHHRIVLHADGSDDLAYIGWRVAGPVELDELAEQLKNAGIPFEVASDADAAERRVLGLVKLHDPGGNPTEIFYGPQVDTSSPFHPGRPMFGKFVTEGQGLGHIIIREDDVEEATRFYRLLGLEGAVEYKFAVGTPVFMHCNDRHHSLAFGVGPMDKRRINHLMIEYTHLDDLGYAHDLVRRQQKIDVTLQQIGKHSNDEALTFYCANPSGWLWEPGWGSRPAPAQQQEHYLRDIFGHDNEVEGYGLDIPLKMAKVTELGYLGLSVSSNLDAWRDYAAGIMGMQVVDDGEDDRIYLRMDRWHHRIVLHADGSDDLAYIGWRVAGPVELDELAEQLKNAGIPFEVASDADAAERRVLGLVKLHDPGGNPTEIFYGPQVDTSSPFHPGRPMFGKFVTEGQGLGHIIIREDDVEEATRFYRLLGLEGAVEYKFALPNGAVGTPVFMHCNDRHHSLAFGVGPMDKRINHLMIEYTHLDDLGYAHDLVRRQQKIDVTLQIGKHSNDEALTFYCANPSGWLWEPGWGSSRPAPAQQEHYLRDIFGHDNEVEGYGLDIPLKAKVTELGYLGLSSVSSNLDAWRDYAAGIMGMQVVDDGEDDRIYLRMDRWHHRIVLHADGSDDLAYIGWRVAGPVELDDELAEQLKNAGIPFEVASDADAAERRVLGLVKLHDPGGNPTEIFYGPQVDTSSPFHPGRPMFGKFVTEGQGLGHIIIREDDVEEATRFYRLLGLEGAVEYKFAVGTPVFMHCNDRHHSLAFGVGPMDKRINHLMIEYTHLDDLGYAHDLVRQQKIDVTLQIGKHSNDEALTFYCANPSGWLWEPGWGSSRPAPAQQEHYLRDIFGHDNEVEGYGLDIPLKG